Protein 7UZQ (pdb70)

Nearest PDB structures (foldseek):
  7v0s-assembly1_Q  TM=1.002E+00  e=2.359E-56  Homo sapiens
  8csl-assembly1_L  TM=1.001E+00  e=1.065E-54  Homo sapiens
  3hd6-assembly1_A  TM=9.752E-01  e=4.049E-39  Homo sapiens
  3bhs-assembly1_A  TM=9.277E-01  e=1.060E-24  Nitrosomonas europaea ATCC 19718
  7v0k-assembly1_K  TM=9.343E-01  e=3.895E-21  Homo sapiens

Foldseek 3Di:
DDLAFDDCVPVVVVLVVVLVVVLVVLCVVQEDEDDDCQVVLLVLLVLLVCLQQQQLQLLLLFFPAQNVVSNVLSVVLQVSQLSLLQSLCCVLQDSRYDDSLSSSLSSLLSSLLSLLCSLCALFWDNVLSSLSSNLSSNLLQVLLSVCCVPVVDHSSVLSLLSLLLSLLLSVLLSVLGDAAHGDDVSLVSSVSSLVSCLVSLLSLLPSPPDDDLLSVQSSLLLNLLLVLQLCLQQVLQLVQDPVSHHDSSLSSLSSCQLSLLCRNCSSPPDDNVVSNVSSNVSNVLSSVQSNPVVVVDDSSSVSSNVSNVNNLVVVLVRVVVCVVVSVSSVVSSVSSSVSSNVSSNVSSVVSPDCVSSTRDSHRGSHCVSPDDDPPDDDDD/DVCLVVVLLVVLVVVLVVLCVAAEDEDPLVVLLVLLVCLQQQQLQLLLLQQAFCNCVSNVLSVVLLVSQLSLLLSLLQCLVVVNHHDYDDSVSNLRSSLLSLLLSLLCLQCALFFDSLLSSLSSNLLSNLLSVLVCCLCPVLVAFQLLPLQSRQQLSNLLSLLLLLLVFDPLDLVHAPSLGGDDVSLVSSVSSLVSCLVSLLSSLQSPFDPDQLSVQLNLLLNLLLVLQQVLLLQVQLVLDPPRDHDSLSNSASSNLLSSLQNRCRSFPCDSVSSSVSSNVLSNQLNCCVRPVQNCCSNPVSRHRSSSSCSRRNPSSLNNLVVNLVCVVVVRDDRDSVSSVVSNVSSNVSSNVSSNVSSVVSNPPPRQGDDPNCGSHCVSPDDDDPDD/DPCLLVVVLVVLVVVLVVLCVQAEDELQVVLVVLLVLLVCLQQQQLQLLLLQQAFFNCVSNVLSVVLLVSQLSLLLSQLQCLVVVNHRDYDGVVSNLRSSLLSLLLSLLCLFCAQFADSSLSVLSSNLSSNLLSVLVCCLCPVLVAFQLLPLQSRQQLSNLLSLLLQLLLFDPLDLVHAPRLGGDDVSLVSSQSSQVSCLVSLLSSLQSPFDPDQLSVQLSLLLNLLLVLLQVLLLVVQLVLDDVSDHDSLSNSALSCLLSSQQRRCSSFPCDSVSSNVLSNVRSNQLNCCVRPVQNCCRNPVSRHGSSSSCSRRNPSSLNNLVSNLVCVVVVSDDRHSVSSVVSNVSSNVSSNVSSNVSSVVSNPPPRQGDDPNCGSHPVSPDDDDPPD/DLQVVLLVCLLVLVQVSNVVSVVVPHDLCDADPQNQGSLLNNLLNLNQVSNVVSVVVPHDQCRATPQQDGSLLNNLLSLNLSNNVVSVVSPHDQAGAGPQQDGSLLSNLLNLSQSNVVVSLVSPHDQCRAGPVRDTSLRNNVVNVSPSSNVVVVVSD

Radius of gyration: 30.92 Å; Cα contacts (8 Å, |Δi|>4): 2784; chains: 4; bounding box: 83×76×83 Å

Secondary structure (DSSP, 8-state):
-HHHHHHHHHHHT-HHHHHHHHHTT--TT-B-TTS-BHHHHHHHHT-HHHHHHHHHTT--TT---TT---HHHHHHHHT-HHHHHHHHHTT--TT---SS---HHHHHHHTT-HHHHHHHHHTT--TT---TT---HHHHHHHTT-HHHHHHHHHH-/---SPPP-TTHHHHHHHHHHHHHHHHHHHHEE---TTHHHHHHHHHHHHHIIIIIIHHHTTTBSS-HHHHHHHHHHHHHHHHHHHHHHHHHHT--EE--HHHHHHHHHHHHHHHHHHTTTTTS--HHHHHHHHHHHHHHHHHHHHHHHHHH---TTGGGGGHHHHHHHHHHHHHHHSPP--BBHHHHHHHHHHHHHHHHHGGGTSSSS--SHHHHHHHHHHHHHHHHHHHHHHHHHHTTTSTTSSB-HHHHHHHTTHHHHHTTTTTTT--SHHHHHHHHHHHHHHHHHHHHHTTT---HHHHHHHHHHHHHHHHHHHHHTT--HHHHHHHHHHHHHHHHHHHHHHHHHHHHT-GGG-PPPGGGTT-GGGTB--SS-----/-TTHHHHHHHHHHHHHHHHHHHHEE---SHHHHHHHHHIIIIIIHHHGGGBTT-HHHHHHHHHHHHHHHHHHHHHHHHHHHHTTS-EE--HHHHHHHHHHHHHHHHHHHHHTTSS-HHHHHHHHHHHHHHHHHHHHIIIIII----TT-IIIIIIHHHHHHHHHHHHT--GGGTT--TTS-B-HHHHHHHHHHHHHHHHHHHHHHHTTSPTTHHHHHHHHHHHHHHHHHHHHHHHHHHHHSGGG-B-HHHHHHGGGHHHHHTTTTTTSS-HHHHHHHHHHHHHHHHHHIIIIIHHIIIIIS----TT-HIIIIIHHHHHHHHHHHHHHHTTSSSS-HHHHHHHHHHHHHHHHHHHHHHHHHHTSTTS-PPPSTTTT-GGGTBPPPS--/--SHHHHHHHHHHHHHHHHHHHHEE--HHHHHHHHHHHHHIIIIIIHHHGGGBTT-HHHHHHHHHHHHHHHHHHHHHHHHHHHHTSS-EE--HHHHHHHHHHHHHHHHHHHHHTTSS-HHHHHHHHHHHHHHHHHHHHIIIIIS----TT-IIIIIIHHHHHHHHHHHHT--GGGTT--TTS-B-HHHHHHHHHHHHHHHHHHHHHHHTTSPTTHHHHHHHHHHHHHHHHHHHHHHHHHHHHSGGG-B-HHHHHHGGGHHHHHTTTTTTS--HHHHHHHHHHHHHHHHHHIIIIIHHHHHHTT----TT-HIIIIIHHHHHHHHHHHHHHHTTSS-S-HHHHHHHHHHHHHHHHHHHHHHHHHHHSTTS-PPPGGGTT-GGGTBPPPSB-

B-factor: mean 21.84, std 10.67, range [0.17, 73.09]

Sequence (1315 aa):
SSKYPRSVRRCLPLWALTLEAALILLFYFFTHYYDQKGLVASYQVGQDLTVMAALGLGFLTSNFRRHSWSSVAFNLFMLALGVQWAILLDGFLSQKVVITLFSIRLATMSAMSVLISAGAVLGKVNLAQLVVMVLVEVTALGTLRMVISNIFNTDYHMNLRHFYVFAAYFGLTVAWCLPKPQRATIPSLSAMLGALFLWMFWPSVNSPLLRSPIQRKNAMFFNTYYYALAVSVVTAISGSSLAHPQRKISMTYVHSAVLAGGVAVGTSCHLIPSPWLAMVLGLVAGLISIGGAKCLPVCISVMHSIFSLLGLLGEITYIVLLVLHGFQVLLSIGELSLAIVIALTSGLLTGLLLNLKIWKAPHVAKYFDDQVFWKFPHLAVGFMRFTFPLMAIVLEIAMIVLFGLFVEYFELYPLFQDVHVMIFVGFGFLMTFLKKYGFSSVGINLLVAALGLQWGTIVQGILQSQGQKFNIGIKNMINADFSAATVLISFGAVLGKTSPTQMLIMTILEIVFFAHNEYLVSEIFKASDIGASMTIHAFGAYFGLAVAGILYRSGLRKGHENEESAYYSDLFAMIGTLFLWMFWPSFNSAIAEPGDKQCRAIVNTYFSLAACVLTAFAFSSLVEHRGKLNMVHIQNATLAGGVAVGTCADMAIHPFGSMIIGSIAGMVSVLGYKFLTPLFTTKLRIHDTCGVHNLHGLPGVVGGLAGIVAVAMGASNTSMAMQAAALGSSIGTAVVGGLMTGLILKLPLWGQPSDQNCYDDSVYWKVPKTRMRFTFPLMAIVLEIAMIVLFGLFVEYIFFELYPLFQDVHVMIFVGFGFLMTFLKKYGFSSVGINLLVAALGLQWGTIVQGILQSQGQKFNIGIKNMINADFSAATVLISFGAVLGKTSPTQMLIMTILEIVFFAHNEYLVSEIFKASDIGASMTIHAFGAYFGLAVAGILYRSGLRKGHENEESAYYSDLFAMIGTLFLWMFWPSFNSAIAEPGDKQCRAIVNTYFSLAACVLTAFAFSSLVEHRGKLNMVHIQNATLAGGVAVGTCADMAIHPFGSMIIGSIAGMVSVLGYKFLTPLFTTKLRIHDTCGVHNLHGLPGVVGGLAGIVAVAMGASNTSMAMQAAALGSSIGTAVVGGLMTGLILKLPLWGQPSDQNCYDDSVYWKVPKTRDAATSFLRAARSGNLDKALDHLRNGVDINTCNQNGLNGLHLASKEGHVKMVVELLHKEIILETTTKKGNTALHIAALAGQDEVVRELVNYGANVNAQSQKGFTPLYMAAQENHLEVVKFLLENGANQNVATEDGFTPLAVALQQGHENVVAHLINYG

Solvent-accessible surface area: 40671 Å² total; per-residue (Å²): 102,19,56,13,26,109,16,29,77,155,28,11,5,128,73,2,52,72,20,3,59,46,3,26,101,51,1,112,106,83,15,92,31,125,141,197,40,17,16,60,43,16,26,18,11,17,14,0,11,6,0,0,0,0,0,11,0,0,24,19,0,5,25,46,20,0,0,8,0,0,0,0,1,3,0,1,3,0,1,0,0,0,0,44,0,3,0,12,11,5,86,57,37,152,143,11,66,4,43,23,83,25,14,21,3,0,1,4,1,1,1,0,2,7,19,0,0,17,2,0,4,2,16,0,11,4,5,3,1,1,10,0,0,36,32,0,1,51,10,0,0,54,0,1,53,33,0,22,106,101,44,130,56,74,15,53,77,3,0,60,2,3,8,0,0,0,0,26,0,0,40,11,0,5,181,19,4,55,139,89,122,80,0,17,1,0,1,5,1,0,0,0,0,1,1,6,2,5,10,20,2,7,6,5,9,4,4,23,34,108,50,87,128,60,46,70,34,0,10,3,0,0,9,0,0,2,0,0,0,0,0,7,0,0,5,3,1,17,58,14,47,139,98,41,57,4,6,7,45,28,0,8,24,5,3,20,2,0,0,3,1,0,9,9,0,1,46,25,1,79,22,0,105,39,0,0,43,22,0,18,58,0,0,82,69,1,19,33,4,21,130,73,32,85,143,123,148,29,66,60,11,24,12,34,6,60,7,1,66,36,2,2,87,12,24,19,94,10,46,86,130,121,93,147,104,39,117,59,12,92,26,16,16,54,47,0,31,84,31,0,71,87,15,0,74,79,0,0,112,62,1,72,81,147,106,30,55,49,12,51,50,65,19,21,42,20,0,13,14,21,0,93,20,64,45,23,4,53,4,19,162,95,94,21,20,1,107,36,0,44,82,30,2,96,40,3,24,81,42,0,25,105,50,0,62,64,107,78,33,3,19,0,0,6,12,0,2,2,1,0,0,1,0,6,0,0,13,5,0,30,0,40,71,8,0,0,1,0,0,0,5,0,0,0,0,0,0,0,0,0,0,39,0,2,5,14,17,4,45,31,114,22,121,37,121,105,22,102,2,32,36,111,39,2,0,37,0,0,8,0,0,0,0,0,1,1,0,2,1,0,1,0,1,16,3,2,9,5,1,1,0,20,0,0,31,46,0,0,48,40,0,0,95,3,36,52,55,2,61,70,104,40,140,11,26,19,32,1,9,0,0,10,3,1,0,0,0,0,34,0,0,10,11,0,4,25,42,24,71,46,81,50,5,57,181,37,27,124,12,52,68,47,27,28,31,0,6,2,2,0,0,2,0,0,0,2,2,5,6,18,2,4,0,3,0,0,0,49,5,102,109,18,84,86,6,38,53,0,3,4,0,0,17,0,0,2,0,0,0,0,1,3,0,0,0,23,0,0,70,14,5,124,51,1,31,2,20,8,58,4,0,3,13,0,0,0,0,0,0,0,0,0,0,0,0,0,16,6,39,21,88,2,51,12,0,0,62,21,0,14,74,0,0,64,39,0,0,65,3,21,65,128,50,33,63,80,29,17,42,138,92,102,38,22,8,15,15,2,6,7,0,3,4,0,44,0,0,30,33,0,0,90,19,0,29,88,10,18,57,154,59,25,26,162,31,56,88,64,62,0,48,32,0,17,43,22,0,48,33,41,0,52,86,0,0,71,99,0,0,103,68,0,117,84,119,109,39,52,53,9,59,45,126,68,0,0,18,2,48,34,29,4,117,55,15,140,75,96,182,138,97,29,24,11,102,36,0,41,79,30,0,84,39,4,16,78,47,0,31,111,48,1,72,60,114,14,60,66,14,24,22,2,6,20,18,0,9,4,0,0,1,0,0,6,0,0,11,4,1,30,2,41,83,7,4,2,0,0,0,0,4,0,1,0,0,0,0,0,0,0,0,35,0,2,6,14,16,2,43,36,104,26,121,36,115,102,22,104,10,27,7,92,38,4,0,45,0,0,15,0,1,0,0,0,0,1,0,2,2,0,1,0,1,18,3,2,6,4,3,1,0,19,0,0,29,47,0,0,50,55,0,0,103,3,43,59,50,2,53,67,97,38,128,14,24,20,40,1,8,0,0,10,4,1,0,0,0,0,34,0,0,12,12,0,4,24,40,29,74,41,86,49,5,62,178,35,36,137,4,59,54,23,1,5,6,3,4,0,2,0,0,1,0,0,0,3,1,3,0,15,2,1,0,4,0,0,0,46,0,108,86,50,111,86,4,50,40,0,7,5,0,0,3,0,0,2,0,0,0,0,0,9,0,0,0,35,0,3,54,26,18,148,161,14,32,4,14,6,55,6,0,2,11,0,0,0,0,0,0,0,0,0,0,0,1,0,9,6,51,26,30,0,76,10,0,0,61,22,0,15,74,0,0,62,33,0,0,56,2,22,73,122,57,34,65,76,32,18,32,127,81,92,37,20,7,15,12,2,7,10,1,3,4,0,43,0,0,32,34,0,0,88,16,0,32,77,6,18,65,148,59,32,20,118,52,52,99,63,64,0,46,30,0,14,43,20,0,54,32,45,0,56,84,0,0,69,78,1,0,102,70,0,112,83,125,106,43,52,52,9,61,61,142,61,0,1,17,7,48,41,34,2,78,60,16,187,23,79,156,48,37,76,22,0,16,163,2,0,104,77,26,70,39,116,95,1,56,74,27,20,204,106,62,19,85,22,64,21,68,34,152,76,14,9,4,0,0,0,4,0,0,30,40,18,50,46,160,4,0,37,57,2,21,110,84,149,11,90,30,74,42,67,10,150,96,1,4,4,0,1,0,1,0,0,0,0,6,12,32,67,0,0,99,47,0,21,103,88,53,8,72,14,52,16,91,12,120,114,4,13,1,0,1,0,2,0,0,0,8,68,14,53,84,2,0,57,20,0,2,111,58,53,8,68,18,106,34,38,10,133,91,52,44,39,0,49,31,0,0,108,52,0,16,5,57,100,0,22,46,39,0,98,117,115,67

Structure (mmCIF, N/CA/C/O backbone):
data_7UZQ
#
_entry.id   7UZQ
#
_cell.length_a   1.00
_cell.length_b   1.00
_cell.length_c   1.00
_cell.angle_alpha   90.00
_cell.angle_beta   90.00
_cell.angle_gamma   90.00
#
_symmetry.space_group_name_H-M   'P 1'
#
loop_
_entity.id
_entity.type
_entity.pdbx_description
1 polymer 'Blood group Rh(CE) polypeptide'
2 polymer 'Ammonium transporter Rh type A'
3 polymer Ankyrin-1
4 non-polymer CHOLESTEROL
5 non-polymer Digitonin
6 water water
#
loop_
_atom_site.group_PDB
_atom_site.id
_atom_site.type_symbol
_atom_site.label_atom_id
_atom_site.label_alt_id
_atom_site.label_comp_id
_atom_site.label_asym_id
_atom_site.label_entity_id
_atom_site.label_seq_id
_atom_site.pdbx_PDB_ins_code
_atom_site.Cartn_x
_atom_site.Cartn_y
_atom_site.Cartn_z
_atom_site.occupancy
_atom_site.B_iso_or_equiv
_atom_site.auth_seq_id
_atom_site.auth_comp_id
_atom_site.auth_asym_id
_atom_site.auth_atom_id
_atom_site.pdbx_PDB_model_num
ATOM 1 N N . SER A 1 2 ? 30.018 84.096 73.867 1.00 34.58 2 SER K N 1
ATOM 2 C CA . SER A 1 2 ? 29.712 82.750 74.325 1.00 33.31 2 SER K CA 1
ATOM 3 C C . SER A 1 2 ? 30.978 82.041 74.789 1.00 31.21 2 SER K C 1
ATOM 4 O O . SER A 1 2 ? 32.086 82.491 74.508 1.00 28.98 2 SER K O 1
ATOM 11 N N . SER A 1 3 ? 30.799 80.928 75.493 1.00 23.81 3 SER K N 1
ATOM 12 C CA . SER A 1 3 ? 31.931 80.165 75.995 1.00 14.46 3 SER K CA 1
ATOM 13 C C . SER A 1 3 ? 32.832 79.729 74.850 1.00 19.35 3 SER K C 1
ATOM 14 O O . SER A 1 3 ? 32.369 79.164 73.855 1.00 25.63 3 SER K O 1
ATOM 22 N N . LYS A 1 4 ? 34.123 80.014 74.986 1.00 19.77 4 LYS K N 1
ATOM 23 C CA . LYS A 1 4 ? 35.111 79.523 74.038 1.00 14.62 4 LYS K CA 1
ATOM 24 C C . LYS A 1 4 ? 35.508 78.079 74.317 1.00 12.01 4 LYS K C 1
ATOM 25 O O . LYS A 1 4 ? 36.215 77.479 73.504 1.00 21.37 4 LYS K O 1
ATOM 44 N N . TYR A 1 5 ? 35.079 77.517 75.438 1.00 13.33 5 TYR K N 1
ATOM 45 C CA . TYR A 1 5 ? 35.375 76.129 75.763 1.00 11.42 5 TYR K CA 1
ATOM 46 C C . TYR A 1 5 ? 34.431 75.203 74.998 1.00 11.96 5 TYR K C 1
ATOM 47 O O . TYR A 1 5 ? 33.213 75.370 75.090 1.00 16.55 5 TYR K O 1
ATOM 65 N N . PRO A 1 6 ? 34.941 74.221 74.246 1.00 14.07 6 PRO K N 1
ATOM 66 C CA . PRO A 1 6 ? 34.049 73.408 73.406 1.00 11.35 6 PRO K CA 1
ATOM 67 C C . PRO A 1 6 ? 32.968 72.701 74.212 1.00 11.10 6 PRO K C 1
ATOM 68 O O . PRO A 1 6 ? 33.201 72.218 75.320 1.00 17.02 6 PRO K O 1
ATOM 79 N N . ARG A 1 7 ? 31.772 72.656 73.640 1.00 15.99 7 ARG K N 1
ATOM 80 C CA . ARG A 1 7 ? 30.682 71.903 74.238 1.00 15.58 7 ARG K CA 1
ATOM 81 C C . ARG A 1 7 ? 30.936 70.408 74.083 1.00 10.77 7 ARG K C 1
ATOM 82 O O . ARG A 1 7 ? 31.526 69.956 73.100 1.00 15.65 7 ARG K O 1
ATOM 103 N N . SER A 1 8 ? 30.490 69.638 75.068 1.00 11.15 8 SER K N 1
ATOM 104 C CA . SER A 1 8 ? 30.670 68.195 75.009 1.00 10.86 8 SER K CA 1
ATOM 105 C C . SER A 1 8 ? 29.919 67.612 73.818 1.00 7.68 8 SER K C 1
ATOM 106 O O . SER A 1 8 ? 28.722 67.843 73.648 1.00 18.48 8 SER K O 1
ATOM 114 N N . VAL A 1 9 ? 30.632 66.853 72.994 1.00 11.74 9 VAL K N 1
ATOM 115 C CA . VAL A 1 9 ? 30.033 66.147 71.870 1.00 11.91 9 VAL K CA 1
ATOM 116 C C . VAL A 1 9 ? 29.816 64.670 72.198 1.00 10.59 9 VAL K C 1
ATOM 117 O O . VAL A 1 9 ? 29.574 63.869 71.300 1.00 17.12 9 VAL K O 1
ATOM 130 N N . ARG A 1 10 ? 29.883 64.304 73.478 1.00 10.55 10 ARG K N 1
ATOM 131 C CA . ARG A 1 10 ? 29.829 62.904 73.876 1.00 12.91 10 ARG K CA 1
ATOM 132 C C . ARG A 1 10 ? 28.505 62.243 73.519 1.00 16.33 10 ARG K C 1
ATOM 133 O O . ARG A 1 10 ? 28.422 61.013 73.531 1.00 23.56 10 ARG K O 1
ATOM 154 N N . ARG A 1 11 ? 27.470 63.022 73.222 1.00 17.27 11 ARG K N 1
ATOM 155 C CA . ARG A 1 11 ? 26.199 62.495 72.746 1.00 16.63 11 ARG K CA 1
ATOM 156 C C . ARG A 1 11 ? 25.959 62.756 71.270 1.00 16.36 11 ARG K C 1
ATOM 157 O O . ARG A 1 11 ? 25.492 61.864 70.564 1.00 26.90 11 ARG K O 1
ATOM 178 N N . CYS A 1 12 ? 26.301 63.945 70.775 1.00 23.82 12 CYS K N 1
ATOM 179 C CA . CYS A 1 12 ? 26.052 64.270 69.376 1.00 19.54 12 CYS K CA 1
ATOM 180 C C . CYS A 1 12 ? 26.843 63.354 68.450 1.00 16.78 12 CYS K C 1
ATOM 181 O O . CYS A 1 12 ? 26.269 62.627 67.634 1.00 23.11 12 CYS K O 1
ATOM 189 N N . LEU A 1 13 ? 28.169 63.372 68.574 1.00 20.12 13 LEU K N 1
ATOM 190 C CA . LEU A 1 13 ? 29.020 62.695 67.599 1.00 15.28 13 LEU K CA 1
ATOM 191 C C . LEU A 1 13 ? 28.796 61.189 67.556 1.00 17.08 13 LEU K C 1
ATOM 192 O O . LEU A 1 13 ? 28.667 60.641 66.447 1.00 18.17 13 LEU K O 1
ATOM 208 N N . PRO A 1 14 ? 28.752 60.462 68.679 1.00 18.64 14 PRO K N 1
ATOM 209 C CA . PRO A 1 14 ? 28.512 59.012 68.577 1.00 12.18 14 PRO K CA 1
ATOM 210 C C . PRO A 1 14 ? 27.148 58.672 68.007 1.00 17.03 14 PRO K C 1
ATOM 211 O O . PRO A 1 14 ? 27.045 57.790 67.153 1.00 18.27 14 PRO K O 1
ATOM 222 N N . LEU A 1 15 ? 26.092 59.340 68.474 1.00 19.17 15 LEU K N 1
ATOM 223 C CA . LEU A 1 15 ? 24.761 59.085 67.936 1.00 16.92 15 LEU K CA 1
ATOM 224 C C . LEU A 1 15 ? 24.741 59.311 66.433 1.00 15.65 15 LEU K C 1
ATOM 225 O O . LEU A 1 15 ? 24.256 58.469 65.672 1.00 26.70 15 LEU K O 1
ATOM 241 N N . TRP A 1 16 ? 25.312 60.427 65.990 1.00 17.54 16 TRP K N 1
ATOM 242 C CA . TRP A 1 16 ? 25.322 60.762 64.572 1.00 15.57 16 TRP K CA 1
ATOM 243 C C . TRP A 1 16 ? 26.070 59.706 63.761 1.00 14.22 16 TRP K C 1
ATOM 244 O O . TRP A 1 16 ? 25.534 59.156 62.792 1.00 20.86 16 TRP K O 1
ATOM 265 N N . ALA A 1 17 ? 27.301 59.384 64.167 1.00 9.77 17 ALA K N 1
ATOM 266 C CA . ALA A 1 17 ? 28.112 58.443 63.399 1.00 9.30 17 ALA K CA 1
ATOM 267 C C . ALA A 1 17 ? 27.505 57.043 63.397 1.00 17.95 17 ALA K C 1
ATOM 268 O O . ALA A 1 17 ? 27.469 56.376 62.355 1.00 13.43 17 ALA K O 1
ATOM 275 N N . LEU A 1 18 ? 27.025 56.577 64.551 1.00 16.57 18 LEU K N 1
ATOM 276 C CA . LEU A 1 18 ? 26.483 55.229 64.634 1.00 10.00 18 LEU K CA 1
ATOM 277 C C . LEU A 1 18 ? 25.172 55.113 63.874 1.00 13.30 18 LEU K C 1
ATOM 278 O O . LEU A 1 18 ? 24.928 54.102 63.211 1.00 17.71 18 LEU K O 1
ATOM 294 N N . THR A 1 19 ? 24.314 56.131 63.953 1.00 15.26 19 THR K N 1
ATOM 295 C CA . THR A 1 19 ? 23.089 56.115 63.166 1.00 9.78 19 THR K CA 1
ATOM 296 C C . THR A 1 19 ? 23.405 56.119 61.679 1.00 13.41 19 THR K C 1
ATOM 297 O O . THR A 1 19 ? 22.752 55.417 60.900 1.00 15.67 19 THR K O 1
ATOM 308 N N . LEU A 1 20 ? 24.412 56.896 61.265 1.00 15.01 20 LEU K N 1
ATOM 309 C CA . LEU A 1 20 ? 24.814 56.884 59.862 1.00 9.94 20 LEU K CA 1
ATOM 310 C C . LEU A 1 20 ? 25.268 55.495 59.432 1.00 9.06 20 LEU K C 1
ATOM 311 O O . LEU A 1 20 ? 24.867 55.003 58.373 1.00 16.31 20 LEU K O 1
ATOM 327 N N . GLU A 1 21 ? 26.118 54.852 60.230 1.00 14.68 21 GLU K N 1
ATOM 328 C CA . GLU A 1 21 ? 26.623 53.543 59.826 1.00 10.69 21 GLU K CA 1
ATOM 329 C C . GLU A 1 21 ? 25.514 52.496 59.833 1.00 10.72 21 GLU K C 1
ATOM 330 O O . GLU A 1 21 ? 25.475 51.624 58.959 1.00 16.01 21 GLU K O 1
ATOM 342 N N . ALA A 1 22 ? 24.593 52.572 60.795 1.00 9.45 22 ALA K N 1
ATOM 343 C CA . ALA A 1 22 ? 23.455 51.658 60.802 1.00 11.50 22 ALA K CA 1
ATOM 344 C C . ALA A 1 22 ? 22.588 51.846 59.563 1.00 11.65 22 ALA K C 1
ATOM 345 O O . ALA A 1 22 ? 22.179 50.866 58.926 1.00 15.98 22 ALA K O 1
ATOM 352 N N . ALA A 1 23 ? 22.312 53.101 59.195 1.00 8.60 23 ALA K N 1
ATOM 353 C CA . ALA A 1 23 ? 21.527 53.366 57.995 1.00 14.13 23 ALA K CA 1
ATOM 354 C C . ALA A 1 23 ? 22.243 52.868 56.746 1.00 5.82 23 ALA K C 1
ATOM 355 O O . ALA A 1 23 ? 21.617 52.293 55.849 1.00 11.92 23 ALA K O 1
ATOM 362 N N . LEU A 1 24 ? 23.555 53.092 56.667 1.00 11.95 24 LEU K N 1
ATOM 363 C CA . LEU A 1 24 ? 24.321 52.619 55.522 1.00 13.45 24 LEU K CA 1
ATOM 364 C C . LEU A 1 24 ? 24.265 51.104 55.418 1.00 10.41 24 LEU K C 1
ATOM 365 O O . LEU A 1 24 ? 24.081 50.560 54.327 1.00 13.69 24 LEU K O 1
ATOM 381 N N . ILE A 1 25 ? 24.414 50.409 56.547 1.00 13.66 25 ILE K N 1
ATOM 382 C CA . ILE A 1 25 ? 24.342 48.951 56.542 1.00 7.95 25 ILE K CA 1
ATOM 383 C C . ILE A 1 25 ? 22.971 48.487 56.070 1.00 12.62 25 ILE K C 1
ATOM 384 O O . ILE A 1 25 ? 22.860 47.565 55.256 1.00 13.20 25 ILE K O 1
ATOM 400 N N . LEU A 1 26 ? 21.908 49.106 56.582 1.00 7.99 26 LEU K N 1
ATOM 401 C CA . LEU A 1 26 ? 20.561 48.710 56.183 1.00 13.73 26 LEU K CA 1
ATOM 402 C C . LEU A 1 26 ? 20.348 48.915 54.687 1.00 10.25 26 LEU K C 1
ATOM 403 O O . LEU A 1 26 ? 19.797 48.045 53.999 1.00 18.86 26 LEU K O 1
ATOM 419 N N . LEU A 1 27 ? 20.794 50.056 54.164 1.00 8.86 27 LEU K N 1
ATOM 420 C CA . LEU A 1 27 ? 20.651 50.326 52.739 1.00 12.81 27 LEU K CA 1
ATOM 421 C C . LEU A 1 27 ? 21.463 49.344 51.905 1.00 13.71 27 LEU K C 1
ATOM 422 O O . LEU A 1 27 ? 20.993 48.864 50.867 1.00 17.05 27 LEU K O 1
ATOM 438 N N . PHE A 1 28 ? 22.683 49.034 52.343 1.00 14.48 28 PHE K N 1
ATOM 439 C CA . PHE A 1 28 ? 23.497 48.048 51.643 1.00 13.34 28 PHE K CA 1
ATOM 440 C C . PHE A 1 28 ? 22.805 46.695 51.624 1.00 15.65 28 PHE K C 1
ATOM 441 O O . PHE A 1 28 ? 22.794 46.008 50.598 1.00 15.37 28 PHE K O 1
ATOM 458 N N . TYR A 1 29 ? 22.213 46.305 52.752 1.00 10.53 29 TYR K N 1
ATOM 459 C CA . TYR A 1 29 ? 21.503 45.037 52.816 1.00 10.75 29 TYR K CA 1
ATOM 460 C C . TYR A 1 29 ? 20.339 45.008 51.837 1.00 12.30 29 TYR K C 1
ATOM 461 O O . TYR A 1 29 ? 20.109 43.998 51.165 1.00 23.11 29 TYR K O 1
ATOM 479 N N . PHE A 1 30 ? 19.587 46.102 51.752 1.00 15.61 30 PHE K N 1
ATOM 480 C CA . PHE A 1 30 ? 18.371 46.092 50.952 1.00 14.07 30 PHE K CA 1
ATOM 481 C C . PHE A 1 30 ? 18.609 46.313 49.466 1.00 14.01 30 PHE K C 1
ATOM 482 O O . PHE A 1 30 ? 17.787 45.865 48.663 1.00 19.15 30 PHE K O 1
ATOM 499 N N . PHE A 1 31 ? 19.700 46.978 49.076 1.00 21.10 31 PHE K N 1
ATOM 500 C CA . PHE A 1 31 ? 19.829 47.491 47.718 1.00 16.36 31 PHE K CA 1
ATOM 501 C C . PHE A 1 31 ? 21.103 47.110 46.985 1.00 20.26 31 PHE K C 1
ATOM 502 O O . PHE A 1 31 ? 21.187 47.393 45.787 1.00 30.57 31 PHE K O 1
ATOM 519 N N . THR A 1 32 ? 22.085 46.494 47.635 1.00 20.70 32 THR K N 1
ATOM 520 C CA . THR A 1 32 ? 23.341 46.160 46.980 1.00 23.08 32 THR K CA 1
ATOM 521 C C . THR A 1 32 ? 23.486 44.653 46.832 1.00 25.40 32 THR K C 1
ATOM 522 O O . THR A 1 32 ? 22.944 43.874 47.621 1.00 27.79 32 THR K O 1
ATOM 533 N N . HIS A 1 33 ? 24.242 44.259 45.810 1.00 33.43 33 HIS K N 1
ATOM 534 C CA . HIS A 1 33 ? 24.394 42.864 45.432 1.00 33.27 33 HIS K CA 1
ATOM 535 C C . HIS A 1 33 ? 25.805 42.710 44.886 1.00 35.38 33 HIS K C 1
ATOM 536 O O . HIS A 1 33 ? 26.369 43.652 44.322 1.00 37.12 33 HIS K O 1
ATOM 550 N N A TYR A 1 34 ? 26.350 41.508 45.055 0.55 39.80 34 TYR K N 1
ATOM 551 N N B TYR A 1 34 ? 26.393 41.537 45.077 0.45 39.85 34 TYR K N 1
ATOM 552 C CA A TYR A 1 34 ? 27.719 41.185 44.686 0.55 40.95 34 TYR K CA 1
ATOM 553 C CA B TYR A 1 34 ? 27.798 41.349 44.746 0.45 40.97 34 TYR K CA 1
ATOM 554 C C A TYR A 1 34 ? 27.900 41.256 43.171 0.55 41.91 34 TYR K C 1
ATOM 555 C C B TYR A 1 34 ? 27.989 40.678 43.387 0.45 41.86 34 TYR K C 1
ATOM 556 O O A TYR A 1 34 ? 26.983 41.565 42.411 0.55 40.51 34 TYR K O 1
ATOM 557 O O B TYR A 1 34 ? 27.166 39.871 42.959 0.45 40.65 34 TYR K O 1
ATOM 590 N N . ASP A 1 35 ? 29.131 41.001 42.751 1.00 49.92 35 ASP K N 1
ATOM 591 C CA . ASP A 1 35 ? 29.507 40.695 41.345 1.00 49.10 35 ASP K CA 1
ATOM 592 C C . ASP A 1 35 ? 29.615 41.969 40.531 1.00 47.27 35 ASP K C 1
ATOM 593 O O . ASP A 1 35 ? 30.473 42.065 39.651 1.00 49.40 35 ASP K O 1
ATOM 603 N N . GLN A 1 41 ? 38.728 38.484 37.253 1.00 66.21 41 GLN K N 1
ATOM 604 C CA . GLN A 1 41 ? 39.104 37.419 36.331 1.00 67.65 41 GLN K CA 1
ATOM 605 C C . GLN A 1 41 ? 40.598 37.529 35.991 1.00 68.50 41 GLN K C 1
ATOM 606 O O . GLN A 1 41 ? 41.429 37.517 36.899 1.00 67.71 41 GLN K O 1
ATOM 619 N N . LYS A 1 42 ? 40.957 37.631 34.706 1.00 66.34 42 LYS K N 1
ATOM 620 C CA . LYS A 1 42 ? 42.377 37.693 34.360 1.00 66.08 42 LYS K CA 1
ATOM 621 C C . LYS A 1 42 ? 43.009 38.974 34.886 1.00 65.09 42 LYS K C 1
ATOM 622 O O . LYS A 1 42 ? 44.106 38.945 35.458 1.00 65.24 42 LYS K O 1
ATOM 641 N N . GLY A 1 43 ? 42.333 40.104 34.708 1.00 45.42 43 GLY K N 1
ATOM 642 C CA . GLY A 1 43 ? 42.877 41.386 35.104 1.00 42.27 43 GLY K CA 1
ATOM 643 C C . GLY A 1 43 ? 42.292 41.915 36.396 1.00 40.58 43 GLY K C 1
ATOM 644 O O . GLY A 1 43 ? 42.149 43.130 36.556 1.00 38.39 43 GLY K O 1
ATOM 648 N N . LEU A 1 44 ? 41.947 41.023 37.326 1.00 28.77 44 LEU K N 1
ATOM 649 C CA . LEU A 1 44 ? 41.401 41.476 38.601 1.00 29.44 44 LEU K CA 1
ATOM 650 C C . LEU A 1 44 ? 42.406 42.341 39.347 1.00 25.73 44 LEU K C 1
ATOM 651 O O . LEU A 1 44 ? 42.056 43.399 39.876 1.00 23.55 44 LEU K O 1
ATOM 667 N N . VAL A 1 45 ? 43.663 41.907 39.398 1.00 21.67 45 VAL K N 1
ATOM 668 C CA . VAL A 1 45 ? 44.673 42.665 40.126 1.00 21.68 45 VAL K CA 1
ATOM 669 C C . VAL A 1 45 ? 44.987 43.967 39.399 1.00 24.49 45 VAL K C 1
ATOM 670 O O . VAL A 1 45 ? 45.153 45.021 40.027 1.00 22.52 45 VAL K O 1
ATOM 683 N N . ALA A 1 46 ? 45.054 43.922 38.069 1.00 20.83 46 ALA K N 1
ATOM 684 C CA . ALA A 1 46 ? 45.301 45.136 37.301 1.00 24.20 46 ALA K CA 1
ATOM 685 C C . ALA A 1 46 ? 44.205 46.169 37.538 1.00 23.39 46 ALA K C 1
ATOM 686 O O . ALA A 1 46 ? 44.490 47.350 37.759 1.00 29.88 46 ALA K O 1
ATOM 693 N N . SER A 1 47 ? 42.943 45.742 37.501 1.00 21.24 47 SER K N 1
ATOM 694 C CA . SER A 1 47 ? 41.847 46.673 37.747 1.00 21.16 47 SER K CA 1
ATOM 695 C C . SER A 1 47 ? 41.835 47.145 39.197 1.00 20.18 47 SER K C 1
ATOM 696 O O . SER A 1 47 ? 41.528 48.308 39.472 1.00 22.91 47 SER K O 1
ATOM 704 N N . TYR A 1 48 ? 42.165 46.256 40.134 1.00 19.24 48 TYR K N 1
ATOM 705 C CA . TYR A 1 48 ? 42.207 46.624 41.545 1.00 16.04 48 TYR K CA 1
ATOM 706 C C . TYR A 1 48 ? 43.266 47.683 41.821 1.00 16.57 48 TYR K C 1
ATOM 707 O O . TYR A 1 48 ? 43.079 48.533 42.698 1.00 21.91 48 TYR K O 1
ATOM 725 N N . GLN A 1 49 ? 44.376 47.656 41.080 1.00 21.07 49 GLN K N 1
ATOM 726 C CA . GLN A 1 49 ? 45.480 48.558 41.386 1.00 24.69 49 GLN K CA 1
ATOM 727 C C . GLN A 1 49 ? 45.126 50.016 41.107 1.00 23.52 49 GLN K C 1
ATOM 728 O O . GLN A 1 49 ? 45.601 50.912 41.809 1.00 19.14 49 GLN K O 1
ATOM 742 N N . VAL A 1 50 ? 44.291 50.281 40.101 1.00 22.65 50 VAL K N 1
ATOM 743 C CA . VAL A 1 50 ? 43.864 51.654 39.838 1.00 18.99 50 VAL K CA 1
ATOM 744 C C . VAL A 1 50 ? 43.052 52.193 41.012 1.00 18.10 50 VAL K C 1
ATOM 745 O O . VAL A 1 50 ? 43.269 53.318 41.486 1.00 20.14 50 VAL K O 1
ATOM 758 N N . GLY A 1 51 ? 42.094 51.401 41.487 1.00 20.59 51 GLY K N 1
ATOM 759 C CA . GLY A 1 51 ? 41.321 51.811 42.642 1.00 16.44 51 GLY K CA 1
ATOM 760 C C . GLY A 1 51 ? 42.181 51.970 43.878 1.00 16.62 51 GLY K C 1
ATOM 761 O O . GLY A 1 51 ? 41.953 52.863 44.692 1.00 18.20 51 GLY K O 1
ATOM 765 N N . GLN A 1 52 ? 43.185 51.109 44.031 1.00 17.77 52 GLN K N 1
ATOM 766 C CA . GLN A 1 52 ? 44.102 51.246 45.157 1.00 19.84 52 GLN K CA 1
ATOM 767 C C . GLN A 1 52 ? 44.902 52.539 45.058 1.00 18.13 52 GLN K C 1
ATOM 768 O O . GLN A 1 52 ? 45.165 53.186 46.073 1.00 20.04 52 GLN K O 1
ATOM 782 N N . ASP A 1 53 ? 45.312 52.921 43.848 1.00 11.64 53 ASP K N 1
ATOM 783 C CA . ASP A 1 53 ? 46.005 54.193 43.670 1.00 16.80 53 ASP K CA 1
ATOM 784 C C . ASP A 1 53 ? 45.106 55.356 44.062 1.00 15.90 53 ASP K C 1
ATOM 785 O O . ASP A 1 53 ? 45.543 56.293 44.743 1.00 14.58 53 ASP K O 1
ATOM 794 N N . LEU A 1 54 ? 43.840 55.306 43.644 1.00 17.06 54 LEU K N 1
ATOM 795 C CA . LEU A 1 54 ? 42.898 56.340 44.059 1.00 18.44 54 LEU K CA 1
ATOM 796 C C . LEU A 1 54 ? 42.758 56.372 45.573 1.00 12.04 54 LEU K C 1
ATOM 797 O O . LEU A 1 54 ? 42.717 57.448 46.175 1.00 13.40 54 LEU K O 1
ATOM 813 N N . THR A 1 55 ? 42.683 55.200 46.206 1.00 12.44 55 THR K N 1
ATOM 814 C CA . THR A 1 55 ? 42.548 55.146 47.658 1.00 12.56 55 THR K CA 1
ATOM 815 C C . THR A 1 55 ? 43.772 55.735 48.347 1.00 13.26 55 THR K C 1
ATOM 816 O O . THR A 1 55 ? 43.649 56.436 49.356 1.00 13.76 55 THR K O 1
ATOM 827 N N . VAL A 1 56 ? 44.964 55.438 47.828 1.00 12.66 56 VAL K N 1
ATOM 828 C CA . VAL A 1 56 ? 46.185 55.980 48.413 1.00 13.47 56 VAL K CA 1
ATOM 829 C C . VAL A 1 56 ? 46.187 57.496 48.305 1.00 13.13 56 VAL K C 1
ATOM 830 O O . VAL A 1 56 ? 46.503 58.205 49.266 1.00 17.47 56 VAL K O 1
ATOM 843 N N . MET A 1 57 ? 45.828 58.009 47.134 1.00 7.61 57 MET K N 1
ATOM 844 C CA . MET A 1 57 ? 45.694 59.446 46.939 1.00 12.35 57 MET K CA 1
ATOM 845 C C . MET A 1 57 ? 44.644 60.071 47.849 1.00 15.42 57 MET K C 1
ATOM 846 O O . MET A 1 57 ? 44.806 61.214 48.284 1.00 13.99 57 MET K O 1
ATOM 860 N N . ALA A 1 58 ? 43.575 59.344 48.156 1.00 14.02 58 ALA K N 1
ATOM 861 C CA . ALA A 1 58 ? 42.529 59.893 49.010 1.00 8.50 58 ALA K CA 1
ATOM 862 C C . ALA A 1 58 ? 42.971 59.942 50.468 1.00 14.22 58 ALA K C 1
ATOM 863 O O . ALA A 1 58 ? 42.946 61.005 51.093 1.00 17.30 58 ALA K O 1
ATOM 870 N N . ALA A 1 59 ? 43.393 58.803 51.019 1.00 15.84 59 ALA K N 1
ATOM 871 C CA . ALA A 1 59 ? 43.670 58.723 52.450 1.00 10.09 59 ALA K CA 1
ATOM 872 C C . ALA A 1 59 ? 45.023 59.327 52.796 1.00 13.45 59 ALA K C 1
ATOM 873 O O . ALA A 1 59 ? 45.129 60.143 53.715 1.00 17.93 59 ALA K O 1
ATOM 880 N N . LEU A 1 60 ? 46.067 58.936 52.073 1.00 12.71 60 LEU K N 1
ATOM 881 C CA . LEU A 1 60 ? 47.408 59.408 52.385 1.00 10.20 60 LEU K CA 1
ATOM 882 C C . LEU A 1 60 ? 47.661 60.779 51.775 1.00 14.94 60 LEU K C 1
ATOM 883 O O . LEU A 1 60 ? 48.077 61.711 52.472 1.00 21.13 60 LEU K O 1
ATOM 899 N N . GLY A 1 61 ? 47.420 60.915 50.478 1.00 11.60 61 GLY K N 1
ATOM 900 C CA . GLY A 1 61 ? 47.694 62.145 49.771 1.00 13.19 61 GLY K CA 1
ATOM 901 C C . GLY A 1 61 ? 46.950 63.343 50.323 1.00 8.13 61 GLY K C 1
ATOM 902 O O . GLY A 1 61 ? 47.557 64.247 50.904 1.00 9.49 61 GLY K O 1
ATOM 906 N N . LEU A 1 62 ? 45.628 63.351 50.159 1.00 15.64 62 LEU K N 1
ATOM 907 C CA . LEU A 1 62 ? 44.831 64.469 50.649 1.00 11.19 62 LEU K CA 1
ATOM 908 C C . LEU A 1 62 ? 44.829 64.528 52.169 1.00 13.26 62 LEU K C 1
ATOM 909 O O . LEU A 1 62 ? 44.742 65.617 52.744 1.00 20.81 62 LEU K O 1
ATOM 925 N N . GLY A 1 63 ? 44.930 63.378 52.835 1.00 9.08 63 GLY K N 1
ATOM 926 C CA . GLY A 1 63 ? 44.916 63.378 54.287 1.00 12.83 63 GLY K CA 1
ATOM 927 C C . GLY A 1 63 ? 46.087 64.132 54.882 1.00 12.98 63 GLY K C 1
ATOM 928 O O . GLY A 1 63 ? 45.921 64.938 55.799 1.00 17.13 63 GLY K O 1
ATOM 932 N N . PHE A 1 64 ? 47.285 63.891 54.363 1.00 13.89 64 PHE K N 1
ATOM 933 C CA . PHE A 1 64 ? 48.468 64.547 54.892 1.00 13.11 64 PHE K CA 1
ATOM 934 C C . PHE A 1 64 ? 48.726 65.906 54.263 1.00 8.48 64 PHE K C 1
ATOM 935 O O . PHE A 1 64 ? 49.335 66.756 54.916 1.00 9.98 64 PHE K O 1
ATOM 952 N N . LEU A 1 65 ? 48.242 66.145 53.038 1.00 13.54 65 LEU K N 1
ATOM 953 C CA . LEU A 1 65 ? 48.476 67.428 52.381 1.00 12.52 65 LEU K CA 1
ATOM 954 C C . LEU A 1 65 ? 48.008 68.600 53.238 1.00 8.74 65 LEU K C 1
ATOM 955 O O . LEU A 1 65 ? 48.647 69.656 53.237 1.00 16.85 65 LEU K O 1
ATOM 971 N N . THR A 1 66 ? 46.917 68.436 53.979 1.00 16.43 66 THR K N 1
ATOM 972 C CA . THR A 1 66 ? 46.375 69.504 54.808 1.00 17.38 66 THR K CA 1
ATOM 973 C C . THR A 1 66 ? 46.888 69.463 56.242 1.00 13.66 66 THR K C 1
ATOM 974 O O . THR A 1 66 ? 46.417 70.240 57.075 1.00 21.49 66 THR K O 1
ATOM 985 N N . SER A 1 67 ? 47.838 68.588 56.549 1.00 15.08 67 SER K N 1
ATOM 986 C CA . SER A 1 67 ? 48.370 68.458 57.898 1.00 16.96 67 SER K CA 1
ATOM 987 C C . SER A 1 67 ? 49.405 69.527 58.238 1.00 12.23 67 SER K C 1
ATOM 988 O O . SER A 1 67 ? 49.993 69.466 59.318 1.00 14.66 67 SER K O 1
ATOM 996 N N . ASN A 1 68 ? 49.635 70.496 57.350 1.00 17.95 68 ASN K N 1
ATOM 997 C CA . ASN A 1 68 ? 50.708 71.465 57.533 1.00 17.61 68 ASN K CA 1
ATOM 998 C C . ASN A 1 68 ? 50.455 72.399 58.715 1.00 16.54 68 ASN K C 1
ATOM 999 O O . ASN A 1 68 ? 51.399 73.040 59.188 1.00 23.20 68 ASN K O 1
ATOM 1010 N N . PHE A 1 69 ? 49.224 72.490 59.204 1.00 18.70 69 PHE K N 1
ATOM 1011 C CA . PHE A 1 69 ? 48.914 73.431 60.274 1.00 19.27 69 PHE K CA 1
ATOM 1012 C C . PHE A 1 69 ? 49.679 73.084 61.545 1.00 14.88 69 PHE K C 1
ATOM 1013 O O . PHE A 1 69 ? 49.939 71.915 61.835 1.00 23.19 69 PHE K O 1
ATOM 1030 N N . ARG A 1 70 ? 50.017 74.122 62.313 1.00 16.68 70 ARG K N 1
ATOM 1031 C CA . ARG A 1 70 ? 50.884 73.962 63.476 1.00 11.56 70 ARG K CA 1
ATOM 1032 C C . ARG A 1 70 ? 50.285 72.998 64.493 1.00 16.41 70 ARG K C 1
ATOM 1033 O O . ARG A 1 70 ? 50.980 72.123 65.019 1.00 19.68 70 ARG K O 1
ATOM 1054 N N . ARG A 1 71 ? 48.997 73.152 64.790 1.00 12.11 71 ARG K N 1
ATOM 1055 C CA . ARG A 1 71 ? 48.342 72.400 65.849 1.00 9.55 71 ARG K CA 1
ATOM 1056 C C . ARG A 1 71 ? 47.039 71.758 65.388 1.00 8.68 71 ARG K C 1
ATOM 1057 O O . ARG A 1 71 ? 46.151 71.525 66.210 1.00 11.54 71 ARG K O 1
ATOM 1078 N N . HIS A 1 72 ? 46.913 71.451 64.098 1.00 13.24 72 HIS K N 1
ATOM 1079 C CA . HIS A 1 72 ? 45.733 70.797 63.546 1.00 11.92 72 HIS K CA 1
ATOM 1080 C C . HIS A 1 72 ? 46.079 69.584 62.685 1.00 12.86 72 HIS K C 1
ATOM 1081 O O . HIS A 1 72 ? 45.242 69.142 61.893 1.00 16.49 72 HIS K O 1
ATOM 1095 N N . SER A 1 73 ? 47.280 69.018 62.831 1.00 7.36 73 SER K N 1
ATOM 1096 C CA . SER A 1 73 ? 47.694 67.921 61.958 1.00 16.45 73 SER K CA 1
ATOM 1097 C C . SER A 1 73 ? 46.902 66.641 62.242 1.00 11.40 73 SER K C 1
ATOM 1098 O O . SER A 1 73 ? 46.474 65.942 61.308 1.00 17.21 73 SER K O 1
ATOM 1106 N N . TRP A 1 74 ? 46.687 66.325 63.525 1.00 7.41 74 TRP K N 1
ATOM 1107 C CA . TRP A 1 74 ? 45.879 65.158 63.879 1.00 12.94 74 TRP K CA 1
ATOM 1108 C C . TRP A 1 74 ? 44.508 65.236 63.232 1.00 8.51 74 TRP K C 1
ATOM 1109 O O . TRP A 1 74 ? 44.041 64.273 62.617 1.00 17.66 74 TRP K O 1
ATOM 1130 N N . SER A 1 75 ? 43.835 66.373 63.404 1.00 11.77 75 SER K N 1
ATOM 1131 C CA . SER A 1 75 ? 42.485 66.522 62.887 1.00 8.82 75 SER K CA 1
ATOM 1132 C C . SER A 1 75 ? 42.465 66.394 61.376 1.00 12.69 75 SER K C 1
ATOM 1133 O O . SER A 1 75 ? 41.613 65.700 60.826 1.00 18.88 75 SER K O 1
ATOM 1141 N N . SER A 1 76 ? 43.418 67.022 60.688 1.00 10.41 76 SER K N 1
ATOM 1142 C CA . SER A 1 76 ? 43.455 66.918 59.234 1.00 12.77 76 SER K CA 1
ATOM 1143 C C . SER A 1 76 ? 43.528 65.460 58.795 1.00 13.01 76 SER K C 1
ATOM 1144 O O . SER A 1 76 ? 42.662 64.982 58.051 1.00 20.74 76 SER K O 1
ATOM 1152 N N . VAL A 1 77 ? 44.503 64.714 59.318 1.00 14.43 77 VAL K N 1
ATOM 1153 C CA . VAL A 1 77 ? 44.699 63.337 58.860 1.00 13.87 77 VAL K CA 1
ATOM 1154 C C . VAL A 1 77 ? 43.506 62.458 59.241 1.00 9.97 77 VAL K C 1
ATOM 1155 O O . VAL A 1 77 ? 42.925 61.757 58.396 1.00 10.23 77 VAL K O 1
ATOM 1168 N N . ALA A 1 78 ? 43.107 62.497 60.513 1.00 11.84 78 ALA K N 1
ATOM 1169 C CA . ALA A 1 78 ? 42.076 61.586 60.994 1.00 11.37 78 ALA K CA 1
ATOM 1170 C C . ALA A 1 78 ? 40.708 61.921 60.409 1.00 9.35 78 ALA K C 1
ATOM 1171 O O . ALA A 1 78 ? 39.948 61.016 60.041 1.00 13.80 78 ALA K O 1
ATOM 1178 N N . PHE A 1 79 ? 40.363 63.209 60.332 1.00 10.41 79 PHE K N 1
ATOM 1179 C CA . PHE A 1 79 ? 39.082 63.590 59.757 1.00 11.90 79 PHE K CA 1
ATOM 1180 C C . PHE A 1 79 ? 39.039 63.277 58.273 1.00 8.74 79 PHE K C 1
ATOM 1181 O O . PHE A 1 79 ? 37.980 62.912 57.759 1.00 14.43 79 PHE K O 1
ATOM 1198 N N . ASN A 1 80 ? 40.168 63.394 57.566 1.00 10.19 80 ASN K N 1
ATOM 1199 C CA . ASN A 1 80 ? 40.187 62.954 56.178 1.00 10.38 80 ASN K CA 1
ATOM 1200 C C . ASN A 1 80 ? 39.881 61.464 56.071 1.00 8.53 80 ASN K C 1
ATOM 1201 O O . ASN A 1 80 ? 39.116 61.044 55.195 1.00 9.79 80 ASN K O 1
ATOM 1212 N N . LEU A 1 81 ? 40.464 60.651 56.957 1.00 5.87 81 LEU K N 1
ATOM 1213 C CA . LEU A 1 81 ? 40.172 59.216 56.934 1.00 9.18 81 LEU K CA 1
ATOM 1214 C C . LEU A 1 81 ? 38.687 58.947 57.178 1.00 9.13 81 LEU K C 1
ATOM 1215 O O . LEU A 1 81 ? 38.056 58.156 56.463 1.00 11.98 81 LEU K O 1
ATOM 1231 N N . PHE A 1 82 ? 38.122 59.586 58.204 1.00 8.45 82 PHE K N 1
ATOM 1232 C CA . PHE A 1 82 ? 36.705 59.408 58.507 1.00 4.57 82 PHE K CA 1
ATOM 1233 C C . PHE A 1 82 ? 35.838 59.820 57.324 1.00 10.15 82 PHE K C 1
ATOM 1234 O O . PHE A 1 82 ? 34.863 59.137 56.977 1.00 6.95 82 PHE K O 1
ATOM 1251 N N . MET A 1 83 ? 36.187 60.942 56.697 1.00 8.47 83 MET K N 1
ATOM 1252 C CA . MET A 1 83 ? 35.414 61.448 55.576 1.00 4.26 83 MET K CA 1
ATOM 1253 C C . MET A 1 83 ? 35.465 60.476 54.407 1.00 3.71 83 MET K C 1
ATOM 1254 O O . MET A 1 83 ? 34.452 60.243 53.749 1.00 9.77 83 MET K O 1
ATOM 1268 N N . LEU A 1 84 ? 36.638 59.898 54.135 1.00 7.64 84 LEU K N 1
ATOM 1269 C CA . LEU A 1 84 ? 36.750 58.910 53.064 1.00 6.14 84 LEU K CA 1
ATOM 1270 C C . LEU A 1 84 ? 35.882 57.691 53.350 1.00 11.47 84 LEU K C 1
ATOM 1271 O O . LEU A 1 84 ? 35.156 57.209 52.471 1.00 9.73 84 LEU K O 1
ATOM 1287 N N . ALA A 1 85 ? 35.948 57.180 54.582 1.00 8.95 85 ALA K N 1
ATOM 1288 C CA . ALA A 1 85 ? 35.187 55.982 54.922 1.00 6.76 85 ALA K CA 1
ATOM 1289 C C . ALA A 1 85 ? 33.691 56.217 54.764 1.00 11.71 85 ALA K C 1
ATOM 1290 O O . ALA A 1 85 ? 32.972 55.354 54.252 1.00 12.29 85 ALA K O 1
ATOM 1297 N N . LEU A 1 86 ? 33.201 57.379 55.202 1.00 10.85 86 LEU K N 1
ATOM 1298 C CA . LEU A 1 86 ? 31.784 57.685 55.021 1.00 10.19 86 LEU K CA 1
ATOM 1299 C C . LEU A 1 86 ? 31.452 57.908 53.547 1.00 6.84 86 LEU K C 1
ATOM 1300 O O . LEU A 1 86 ? 30.462 57.372 53.026 1.00 12.18 86 LEU K O 1
ATOM 1316 N N . GLY A 1 87 ? 32.284 58.690 52.862 1.00 14.21 87 GLY K N 1
ATOM 1317 C CA . GLY A 1 87 ? 31.959 59.127 51.522 1.00 9.18 87 GLY K CA 1
ATOM 1318 C C . GLY A 1 87 ? 31.913 57.994 50.522 1.00 9.38 87 GLY K C 1
ATOM 1319 O O . GLY A 1 87 ? 31.093 58.013 49.609 1.00 15.46 87 GLY K O 1
ATOM 1323 N N . VAL A 1 88 ? 32.777 56.992 50.675 1.00 5.50 88 VAL K N 1
ATOM 1324 C CA . VAL A 1 88 ? 32.776 55.900 49.703 1.00 15.22 88 VAL K CA 1
ATOM 1325 C C . VAL A 1 88 ? 31.509 55.055 49.837 1.00 8.73 88 VAL K C 1
ATOM 1326 O O . VAL A 1 88 ? 30.877 54.703 48.836 1.00 10.51 88 VAL K O 1
ATOM 1339 N N . GLN A 1 89 ? 31.116 54.719 51.067 1.00 6.21 89 GLN K N 1
ATOM 1340 C CA . GLN A 1 89 ? 29.876 53.964 51.257 1.00 12.38 89 GLN K CA 1
ATOM 1341 C C . GLN A 1 89 ? 28.683 54.739 50.705 1.00 9.47 89 GLN K C 1
ATOM 1342 O O . GLN A 1 89 ? 27.864 54.207 49.930 1.00 10.20 89 GLN K O 1
ATOM 1356 N N . TRP A 1 90 ? 28.593 56.022 51.061 1.00 13.15 90 TRP K N 1
ATOM 1357 C CA . TRP A 1 90 ? 27.465 56.815 50.597 1.00 6.45 90 TRP K CA 1
ATOM 1358 C C . TRP A 1 90 ? 27.483 56.962 49.081 1.00 7.42 90 TRP K C 1
ATOM 1359 O O . TRP A 1 90 ? 26.432 56.918 48.439 1.00 9.40 90 TRP K O 1
ATOM 1380 N N . ALA A 1 91 ? 28.669 57.125 48.489 1.00 14.54 91 ALA K N 1
ATOM 1381 C CA . ALA A 1 91 ? 28.772 57.279 47.046 1.00 12.70 91 ALA K CA 1
ATOM 1382 C C . ALA A 1 91 ? 28.370 56.003 46.325 1.00 16.25 91 ALA K C 1
ATOM 1383 O O . ALA A 1 91 ? 27.748 56.063 45.265 1.00 14.15 91 ALA K O 1
ATOM 1390 N N . ILE A 1 92 ? 28.718 54.840 46.879 1.00 13.98 92 ILE K N 1
ATOM 1391 C CA . ILE A 1 92 ? 28.246 53.588 46.297 1.00 11.57 92 ILE K CA 1
ATOM 1392 C C . ILE A 1 92 ? 26.727 53.602 46.226 1.00 11.46 92 ILE K C 1
ATOM 1393 O O . ILE A 1 92 ? 26.131 53.388 45.160 1.00 13.02 92 ILE K O 1
ATOM 1409 N N . LEU A 1 93 ? 26.082 53.925 47.349 1.00 11.22 93 LEU K N 1
ATOM 1410 C CA . LEU A 1 93 ? 24.621 53.914 47.357 1.00 9.24 93 LEU K CA 1
ATOM 1411 C C . LEU A 1 93 ? 24.039 54.945 46.392 1.00 18.33 93 LEU K C 1
ATOM 1412 O O . LEU A 1 93 ? 23.103 54.643 45.645 1.00 21.62 93 LEU K O 1
ATOM 1428 N N . LEU A 1 94 ? 24.583 56.164 46.385 1.00 20.01 94 LEU K N 1
ATOM 1429 C CA . LEU A 1 94 ? 24.012 57.226 45.562 1.00 19.78 94 LEU K CA 1
ATOM 1430 C C . LEU A 1 94 ? 24.229 56.962 44.078 1.00 21.61 94 LEU K C 1
ATOM 1431 O O . LEU A 1 94 ? 23.311 57.144 43.270 1.00 26.65 94 LEU K O 1
ATOM 1447 N N . ASP A 1 95 ? 25.440 56.550 43.698 1.00 22.97 95 ASP K N 1
ATOM 1448 C CA . ASP A 1 95 ? 25.711 56.200 42.311 1.00 24.36 95 ASP K CA 1
ATOM 1449 C C . ASP A 1 95 ? 24.788 55.088 41.846 1.00 25.51 95 ASP K C 1
ATOM 1450 O O . ASP A 1 95 ? 24.285 55.122 40.719 1.00 31.56 95 ASP K O 1
ATOM 1459 N N . GLY A 1 96 ? 24.554 54.085 42.695 1.00 26.17 96 GLY K N 1
ATOM 1460 C CA . GLY A 1 96 ? 23.587 53.066 42.340 1.00 23.30 96 GLY K CA 1
ATOM 1461 C C . GLY A 1 96 ? 22.188 53.624 42.154 1.00 28.12 96 GLY K C 1
ATOM 1462 O O . GLY A 1 96 ? 21.505 53.296 41.183 1.00 31.09 96 GLY K O 1
ATOM 1466 N N . PHE A 1 97 ? 21.744 54.477 43.080 1.00 24.86 97 PHE K N 1
ATOM 1467 C CA . PHE A 1 97 ? 20.360 54.943 43.051 1.00 21.77 97 PHE K CA 1
ATOM 1468 C C . PHE A 1 97 ? 20.082 55.806 41.826 1.00 27.74 97 PHE K C 1
ATOM 1469 O O . PHE A 1 97 ? 19.017 55.686 41.210 1.00 34.81 97 PHE K O 1
ATOM 1486 N N . LEU A 1 98 ? 21.015 56.680 41.459 1.00 32.04 98 LEU K N 1
ATOM 1487 C CA . LEU A 1 98 ? 20.808 57.633 40.378 1.00 29.06 98 LEU K CA 1
ATOM 1488 C C . LEU A 1 98 ? 21.259 57.121 39.019 1.00 33.03 98 LEU K C 1
ATOM 1489 O O . LEU A 1 98 ? 21.184 57.872 38.044 1.00 36.72 98 LEU K O 1
ATOM 1505 N N . SER A 1 99 ? 21.721 55.873 38.920 1.00 44.87 99 SER K N 1
ATOM 1506 C CA . SER A 1 99 ? 22.278 55.357 37.674 1.00 46.09 99 SER K CA 1
ATOM 1507 C C . SER A 1 99 ? 21.678 54.002 37.314 1.00 48.61 99 SER K C 1
ATOM 1508 O O . SER A 1 99 ? 22.345 53.168 36.699 1.00 50.29 99 SER K O 1
ATOM 1516 N N . GLN A 1 100 ? 20.422 53.772 37.687 1.00 53.79 100 GLN K N 1
ATOM 1517 C CA . GLN A 1 100 ? 19.711 52.551 37.316 1.00 56.24 100 GLN K CA 1
ATOM 1518 C C . GLN A 1 100 ? 18.282 52.882 36.895 1.00 56.95 100 GLN K C 1
ATOM 1519 O O . GLN A 1 100 ? 17.711 53.881 37.333 1.00 57.44 100 GLN K O 1
ATOM 1533 N N . LYS A 1 105 ? 19.063 47.099 41.203 1.00 32.90 105 LYS K N 1
ATOM 1534 C CA . LYS A 1 105 ? 19.837 47.253 42.425 1.00 32.74 105 LYS K CA 1
ATOM 1535 C C . LYS A 1 105 ? 21.296 47.558 42.109 1.00 32.75 105 LYS K C 1
ATOM 1536 O O . LYS A 1 105 ? 21.732 47.463 40.964 1.00 36.55 105 LYS K O 1
ATOM 1554 N N . VAL A 1 106 ? 22.048 47.912 43.143 1.00 28.88 106 VAL K N 1
ATOM 1555 C CA . VAL A 1 106 ? 23.423 48.366 42.988 1.00 26.24 106 VAL K CA 1
ATOM 1556 C C . VAL A 1 106 ? 24.327 47.139 42.973 1.00 24.56 106 VAL K C 1
ATOM 1557 O O . VAL A 1 106 ? 24.498 46.472 43.991 1.00 30.35 106 VAL K O 1
ATOM 1570 N N . VAL A 1 107 ? 24.912 46.841 41.821 1.00 29.66 107 VAL K N 1
ATOM 1571 C CA . VAL A 1 107 ? 25.952 45.823 41.758 1.00 29.62 107 VAL K CA 1
ATOM 1572 C C . VAL A 1 107 ? 27.258 46.457 42.208 1.00 24.27 107 VAL K C 1
ATOM 1573 O O . VAL A 1 107 ? 27.665 47.500 41.685 1.00 31.64 107 VAL K O 1
ATOM 1586 N N . ILE A 1 108 ? 27.911 45.842 43.185 1.00 20.31 108 ILE K N 1
ATOM 1587 C CA . ILE A 1 108 ? 29.186 46.323 43.697 1.00 23.91 108 ILE K CA 1
ATOM 1588 C C . ILE A 1 108 ? 30.291 45.602 42.941 1.00 24.31 108 ILE K C 1
ATOM 1589 O O . ILE A 1 108 ? 30.404 44.373 43.009 1.00 32.60 108 ILE K O 1
ATOM 1605 N N . THR A 1 109 ? 31.107 46.373 42.234 1.00 20.86 109 THR K N 1
ATOM 1606 C CA . THR A 1 109 ? 32.271 45.875 41.524 1.00 18.35 109 THR K CA 1
ATOM 1607 C C . THR A 1 109 ? 33.467 46.727 41.915 1.00 22.05 109 THR K C 1
ATOM 1608 O O . THR A 1 109 ? 33.315 47.821 42.466 1.00 25.46 109 THR K O 1
ATOM 1619 N N . LEU A 1 110 ? 34.666 46.215 41.626 1.00 13.75 110 LEU K N 1
ATOM 1620 C CA . LEU A 1 110 ? 35.870 47.015 41.831 1.00 20.55 110 LEU K CA 1
ATOM 1621 C C . LEU A 1 110 ? 35.760 48.351 41.111 1.00 18.93 110 LEU K C 1
ATOM 1622 O O . LEU A 1 110 ? 36.211 49.383 41.620 1.00 24.08 110 LEU K O 1
ATOM 1638 N N . PHE A 1 111 ? 35.158 48.349 39.924 1.00 16.39 111 PHE K N 1
ATOM 1639 C CA . PHE A 1 111 ? 34.977 49.593 39.189 1.00 20.38 111 PHE K CA 1
ATOM 1640 C C . PHE A 1 111 ? 34.044 50.547 39.928 1.00 15.38 111 PHE K C 1
ATOM 1641 O O . PHE A 1 111 ? 34.296 51.756 39.984 1.00 23.10 111 PHE K O 1
ATOM 1658 N N . SER A 1 112 ? 32.956 50.025 40.495 1.00 18.05 112 SER K N 1
ATOM 1659 C CA . SER A 1 112 ? 32.052 50.886 41.247 1.00 15.61 112 SER K CA 1
ATOM 1660 C C . SER A 1 112 ? 32.736 51.431 42.498 1.00 15.49 112 SER K C 1
ATOM 1661 O O . SER A 1 112 ? 32.507 52.582 42.879 1.00 17.42 112 SER K O 1
ATOM 1669 N N . ILE A 1 113 ? 33.603 50.637 43.128 1.00 13.57 113 ILE K N 1
ATOM 1670 C CA . ILE A 1 113 ? 34.371 51.140 44.265 1.00 15.07 113 ILE K CA 1
ATOM 1671 C C . ILE A 1 113 ? 35.312 52.256 43.821 1.00 11.74 113 ILE K C 1
ATOM 1672 O O . ILE A 1 113 ? 35.468 53.265 44.514 1.00 18.99 113 ILE K O 1
ATOM 1688 N N . ARG A 1 114 ? 35.949 52.094 42.661 1.00 16.77 114 ARG K N 1
ATOM 1689 C CA . ARG A 1 114 ? 36.837 53.128 42.134 1.00 19.81 114 ARG K CA 1
ATOM 1690 C C . ARG A 1 114 ? 36.081 54.436 41.889 1.00 12.32 114 ARG K C 1
ATOM 1691 O O . ARG A 1 114 ? 36.541 55.525 42.263 1.00 15.37 114 ARG K O 1
ATOM 1712 N N . LEU A 1 115 ? 34.906 54.342 41.268 1.00 19.86 115 LEU K N 1
ATOM 1713 C CA . LEU A 1 115 ? 34.106 55.537 41.012 1.00 18.60 115 LEU K CA 1
ATOM 1714 C C . LEU A 1 115 ? 33.632 56.181 42.309 1.00 14.02 115 LEU K C 1
ATOM 1715 O O . LEU A 1 115 ? 33.639 57.414 42.440 1.00 23.35 115 LEU K O 1
ATOM 1731 N N . ALA A 1 116 ? 33.208 55.365 43.274 1.00 11.29 116 ALA K N 1
ATOM 1732 C CA . ALA A 1 116 ? 32.810 55.902 44.567 1.00 13.99 116 ALA K CA 1
ATOM 1733 C C . ALA A 1 116 ? 33.975 56.606 45.243 1.00 13.21 116 ALA K C 1
ATOM 1734 O O . ALA A 1 116 ? 33.793 57.637 45.898 1.00 11.30 116 ALA K O 1
ATOM 1741 N N . THR A 1 117 ? 35.183 56.063 45.093 1.00 16.89 117 THR K N 1
ATOM 1742 C CA . THR A 1 117 ? 36.351 56.722 45.657 1.00 11.47 117 THR K CA 1
ATOM 1743 C C . THR A 1 117 ? 36.574 58.076 45.009 1.00 18.57 117 THR K C 1
ATOM 1744 O O . THR A 1 117 ? 36.903 59.039 45.696 1.00 12.84 117 THR K O 1
ATOM 1755 N N . MET A 1 118 ? 36.399 58.171 43.690 1.00 19.75 118 MET K N 1
ATOM 1756 C CA . MET A 1 118 ? 36.513 59.475 43.035 1.00 18.57 118 MET K CA 1
ATOM 1757 C C . MET A 1 118 ? 35.498 60.469 43.601 1.00 18.60 118 MET K C 1
ATOM 1758 O O . MET A 1 118 ? 35.831 61.634 43.882 1.00 23.67 118 MET K O 1
ATOM 1772 N N . SER A 1 119 ? 34.250 60.023 43.766 1.00 14.70 119 SER K N 1
ATOM 1773 C CA . SER A 1 119 ? 33.242 60.872 44.397 1.00 15.74 119 SER K CA 1
ATOM 1774 C C . SER A 1 119 ? 33.706 61.330 45.774 1.00 14.05 119 SER K C 1
ATOM 1775 O O . SER A 1 119 ? 33.548 62.499 46.136 1.00 21.93 119 SER K O 1
ATOM 1783 N N . ALA A 1 120 ? 34.305 60.422 46.542 1.00 8.29 120 ALA K N 1
ATOM 1784 C CA . ALA A 1 120 ? 34.802 60.767 47.869 1.00 14.27 120 ALA K CA 1
ATOM 1785 C C . ALA A 1 120 ? 35.937 61.784 47.801 1.00 15.03 120 ALA K C 1
ATOM 1786 O O . ALA A 1 120 ? 35.995 62.709 48.619 1.00 16.77 120 ALA K O 1
ATOM 1793 N N . MET A 1 121 ? 36.858 61.624 46.846 1.00 14.38 121 MET K N 1
ATOM 1794 C CA . MET A 1 121 ? 37.968 62.567 46.737 1.00 20.13 121 MET K CA 1
ATOM 1795 C C . MET A 1 121 ? 37.492 63.957 46.368 1.00 14.65 121 MET K C 1
ATOM 1796 O O . MET A 1 121 ? 38.149 64.938 46.720 1.00 14.79 121 MET K O 1
ATOM 1810 N N . SER A 1 122 ? 36.381 64.072 45.642 1.00 14.18 122 SER K N 1
ATOM 1811 C CA . SER A 1 122 ? 35.835 65.406 45.404 1.00 17.76 122 SER K CA 1
ATOM 1812 C C . SER A 1 122 ? 35.550 66.111 46.732 1.00 12.21 122 SER K C 1
ATOM 1813 O O . SER A 1 122 ? 35.955 67.263 46.949 1.00 19.59 122 SER K O 1
ATOM 1821 N N . VAL A 1 123 ? 34.902 65.400 47.656 1.00 16.59 123 VAL K N 1
ATOM 1822 C CA . VAL A 1 123 ? 34.633 65.936 48.987 1.00 15.24 123 VAL K CA 1
ATOM 1823 C C . VAL A 1 123 ? 35.932 66.217 49.724 1.00 15.99 123 VAL K C 1
ATOM 1824 O O . VAL A 1 123 ? 36.051 67.220 50.433 1.00 14.05 123 VAL K O 1
ATOM 1837 N N . LEU A 1 124 ? 36.927 65.342 49.624 1.00 15.31 124 LEU K N 1
ATOM 1838 C CA . LEU A 1 124 ? 38.201 65.507 50.371 1.00 15.35 124 LEU K CA 1
ATOM 1839 C C . LEU A 1 124 ? 38.925 66.778 49.907 1.00 10.78 124 LEU K C 1
ATOM 1840 O O . LEU A 1 124 ? 39.435 67.486 50.766 1.00 18.77 124 LEU K O 1
ATOM 1856 N N . ILE A 1 125 ? 38.959 67.061 48.610 1.00 8.01 125 ILE K N 1
ATOM 1857 C CA . ILE A 1 125 ? 39.563 68.306 48.070 1.00 13.04 125 ILE K CA 1
ATOM 1858 C C . ILE A 1 125 ? 38.782 69.520 48.586 1.00 17.14 125 ILE K C 1
ATOM 1859 O O . ILE A 1 125 ? 39.430 70.447 49.043 1.00 19.64 125 ILE K O 1
ATOM 1875 N N . SER A 1 126 ? 37.451 69.461 48.601 1.00 16.86 126 SER K N 1
ATOM 1876 C CA . SER A 1 126 ? 36.573 70.565 49.061 1.00 15.75 126 SER K CA 1
ATOM 1877 C C . SER A 1 126 ? 36.820 70.797 50.545 1.00 16.59 126 SER K C 1
ATOM 1878 O O . SER A 1 126 ? 36.831 71.954 50.961 1.00 23.25 126 SER K O 1
ATOM 1886 N N . ALA A 1 127 ? 37.059 69.735 51.304 1.00 18.85 127 ALA K N 1
ATOM 1887 C CA . ALA A 1 127 ? 37.230 69.883 52.742 1.00 16.21 127 ALA K CA 1
ATOM 1888 C C . ALA A 1 127 ? 38.477 70.675 53.107 1.00 14.89 127 ALA K C 1
ATOM 1889 O O . ALA A 1 127 ? 38.546 71.215 54.213 1.00 21.93 127 ALA K O 1
ATOM 1896 N N . GLY A 1 128 ? 39.460 70.758 52.211 1.00 17.25 128 GLY K N 1
ATOM 1897 C CA . GLY A 1 128 ? 40.651 71.532 52.512 1.00 14.80 128 GLY K CA 1
ATOM 1898 C C . GLY A 1 128 ? 40.353 72.995 52.766 1.00 17.38 128 GLY K C 1
ATOM 1899 O O . GLY A 1 128 ? 41.038 73.644 53.560 1.00 24.59 128 GLY K O 1
ATOM 1903 N N . ALA A 1 129 ? 39.327 73.534 52.108 1.00 20.33 129 ALA K N 1
ATOM 1904 C CA . ALA A 1 129 ? 38.950 74.923 52.322 1.00 21.04 129 ALA K CA 1
ATOM 1905 C C . ALA A 1 129 ? 38.359 75.166 53.706 1.00 16.53 129 ALA K C 1
ATOM 1906 O O . ALA A 1 129 ? 38.402 76.303 54.183 1.00 19.30 129 ALA K O 1
ATOM 1913 N N . VAL A 1 130 ? 37.825 74.136 54.361 1.00 13.93 130 VAL K N 1
ATOM 1914 C CA . VAL A 1 130 ? 37.122 74.301 55.629 1.00 14.81 130 VAL K CA 1
ATOM 1915 C C . VAL A 1 130 ? 37.824 73.627 56.798 1.00 13.94 130 VAL K C 1
ATOM 1916 O O . VAL A 1 130 ? 37.458 73.900 57.951 1.00 14.24 130 VAL K O 1
ATOM 1929 N N . LEU A 1 131 ? 38.807 72.760 56.560 1.00 14.92 131 LEU K N 1
ATOM 1930 C CA . LEU A 1 131 ? 39.467 72.076 57.664 1.00 11.94 131 LEU K CA 1
ATOM 1931 C C . LEU A 1 131 ? 40.141 73.087 58.583 1.00 12.50 131 LEU K C 1
ATOM 1932 O O . LEU A 1 131 ? 40.683 74.099 58.133 1.00 19.15 131 LEU K O 1
ATOM 1948 N N . GLY A 1 132 ? 40.092 72.811 59.880 1.00 15.13 132 GLY K N 1
ATOM 1949 C CA . GLY A 1 132 ? 40.519 73.761 60.880 1.00 7.36 132 GLY K CA 1
ATOM 1950 C C . GLY A 1 132 ? 39.442 74.713 61.345 1.00 9.34 132 GLY K C 1
ATOM 1951 O O . GLY A 1 132 ? 39.698 75.512 62.252 1.00 16.11 132 GLY K O 1
ATOM 1955 N N . LYS A 1 133 ? 38.246 74.648 60.760 1.00 12.58 133 LYS K N 1
ATOM 1956 C CA . LYS A 1 133 ? 37.148 75.531 61.113 1.00 9.69 133 LYS K CA 1
ATOM 1957 C C . LYS A 1 133 ? 35.854 74.782 61.397 1.00 10.59 133 LYS K C 1
ATOM 1958 O O . LYS A 1 133 ? 34.828 75.425 61.633 1.00 17.64 133 LYS K O 1
ATOM 1977 N N . VAL A 1 134 ? 35.877 73.450 61.394 1.00 5.88 134 VAL K N 1
ATOM 1978 C CA . VAL A 1 134 ? 34.684 72.634 61.556 1.00 13.93 134 VAL K CA 1
ATOM 1979 C C . VAL A 1 134 ? 35.034 71.424 62.408 1.00 7.89 134 VAL K C 1
ATOM 1980 O O . VAL A 1 134 ? 36.186 70.996 62.474 1.00 12.02 134 VAL K O 1
ATOM 1993 N N . ASN A 1 135 ? 34.019 70.868 63.059 1.00 8.92 135 ASN K N 1
ATOM 1994 C CA . ASN A 1 135 ? 34.169 69.617 63.780 1.00 10.09 135 ASN K CA 1
ATOM 1995 C C . ASN A 1 135 ? 33.703 68.462 62.892 1.00 9.06 135 ASN K C 1
ATOM 1996 O O . ASN A 1 135 ? 33.311 68.646 61.739 1.00 15.18 135 ASN K O 1
ATOM 2007 N N . LEU A 1 136 ? 33.756 67.251 63.443 1.00 16.89 136 LEU K N 1
ATOM 2008 C CA . LEU A 1 136 ? 33.509 66.057 62.643 1.00 11.69 136 LEU K CA 1
ATOM 2009 C C . LEU A 1 136 ? 32.062 65.985 62.158 1.00 7.86 136 LEU K C 1
ATOM 2010 O O . LEU A 1 136 ? 31.809 65.569 61.025 1.00 18.10 136 LEU K O 1
ATOM 2026 N N . ALA A 1 137 ? 31.102 66.376 62.999 1.00 12.41 137 ALA K N 1
ATOM 2027 C CA . ALA A 1 137 ? 29.695 66.315 62.604 1.00 13.46 137 ALA K CA 1
ATOM 2028 C C . ALA A 1 137 ? 29.413 67.214 61.406 1.00 13.36 137 ALA K C 1
ATOM 2029 O O . ALA A 1 137 ? 28.702 66.821 60.465 1.00 14.96 137 ALA K O 1
ATOM 2036 N N . GLN A 1 138 ? 29.969 68.424 61.423 1.00 9.24 138 GLN K N 1
ATOM 2037 C CA . GLN A 1 138 ? 29.834 69.317 60.283 1.00 14.78 138 GLN K CA 1
ATOM 2038 C C . GLN A 1 138 ? 30.408 68.684 59.025 1.00 10.61 138 GLN K C 1
ATOM 2039 O O . GLN A 1 138 ? 29.820 68.788 57.944 1.00 13.83 138 GLN K O 1
ATOM 2053 N N . LEU A 1 139 ? 31.557 68.018 59.147 1.00 11.07 139 LEU K N 1
ATOM 2054 C CA . LEU A 1 139 ? 32.147 67.357 57.989 1.00 14.64 139 LEU K CA 1
ATOM 2055 C C . LEU A 1 139 ? 31.286 66.195 57.509 1.00 11.98 139 LEU K C 1
ATOM 2056 O O . LEU A 1 139 ? 31.256 65.913 56.312 1.00 16.61 139 LEU K O 1
ATOM 2072 N N . VAL A 1 140 ? 30.589 65.508 58.413 1.00 8.79 140 VAL K N 1
ATOM 2073 C CA . VAL A 1 140 ? 29.645 64.476 57.988 1.00 14.18 140 VAL K CA 1
ATOM 2074 C C . VAL A 1 140 ? 28.560 65.092 57.118 1.00 12.60 140 VAL K C 1
ATOM 2075 O O . VAL A 1 140 ? 28.213 64.570 56.046 1.00 15.34 140 VAL K O 1
ATOM 2088 N N . VAL A 1 141 ? 28.010 66.217 57.573 1.00 10.74 141 VAL K N 1
ATOM 2089 C CA . VAL A 1 141 ? 26.987 66.907 56.790 1.00 13.86 141 VAL K CA 1
ATOM 2090 C C . VAL A 1 141 ? 27.545 67.282 55.425 1.00 11.88 141 VAL K C 1
ATOM 2091 O O . VAL A 1 141 ? 26.896 67.093 54.389 1.00 14.56 141 VAL K O 1
ATOM 2104 N N . MET A 1 142 ? 28.765 67.816 55.414 1.00 15.05 142 MET K N 1
ATOM 2105 C CA . MET A 1 142 ? 29.382 68.244 54.167 1.00 14.64 142 MET K CA 1
ATOM 2106 C C . MET A 1 142 ? 29.584 67.068 53.222 1.00 12.62 142 MET K C 1
ATOM 2107 O O . MET A 1 142 ? 29.322 67.181 52.024 1.00 12.40 142 MET K O 1
ATOM 2121 N N . VAL A 1 143 ? 30.038 65.929 53.746 1.00 11.87 143 VAL K N 1
ATOM 2122 C CA . VAL A 1 143 ? 30.238 64.743 52.919 1.00 11.64 143 VAL K CA 1
ATOM 2123 C C . VAL A 1 143 ? 28.929 64.327 52.271 1.00 9.62 143 VAL K C 1
ATOM 2124 O O . VAL A 1 143 ? 28.854 64.122 51.052 1.00 12.38 143 VAL K O 1
ATOM 2137 N N . LEU A 1 144 ? 27.878 64.197 53.081 1.00 10.37 144 LEU K N 1
ATOM 2138 C CA . LEU A 1 144 ? 26.603 63.730 52.551 1.00 10.46 144 LEU K CA 1
ATOM 2139 C C . LEU A 1 144 ? 26.087 64.671 51.476 1.00 9.61 144 LEU K C 1
ATOM 2140 O O . LEU A 1 144 ? 25.775 64.246 50.352 1.00 12.69 144 LEU K O 1
ATOM 2156 N N . VAL A 1 145 ? 26.042 65.966 51.786 1.00 16.27 145 VAL K N 1
ATOM 2157 C CA . VAL A 1 145 ? 25.473 66.921 50.847 1.00 10.45 145 VAL K CA 1
ATOM 2158 C C . VAL A 1 145 ? 26.325 67.011 49.588 1.00 10.10 145 VAL K C 1
ATOM 2159 O O . VAL A 1 145 ? 25.790 67.086 48.481 1.00 10.44 145 VAL K O 1
ATOM 2172 N N . GLU A 1 146 ? 27.655 67.015 49.721 1.00 9.34 146 GLU K N 1
ATOM 2173 C CA . GLU A 1 146 ? 28.493 67.183 48.540 1.00 14.90 146 GLU K CA 1
ATOM 2174 C C . GLU A 1 146 ? 28.435 65.962 47.632 1.00 10.14 146 GLU K C 1
ATOM 2175 O O . GLU A 1 146 ? 28.375 66.108 46.408 1.00 16.96 146 GLU K O 1
ATOM 2187 N N . VAL A 1 147 ? 28.473 64.753 48.197 1.00 11.47 147 VAL K N 1
ATOM 2188 C CA . VAL A 1 147 ? 28.344 63.563 47.360 1.00 10.59 147 VAL K CA 1
ATOM 2189 C C . VAL A 1 147 ? 26.998 63.578 46.650 1.00 13.25 147 VAL K C 1
ATOM 2190 O O . VAL A 1 147 ? 26.912 63.304 45.446 1.00 12.59 147 VAL K O 1
ATOM 2203 N N . THR A 1 148 ? 25.934 63.944 47.371 1.00 12.18 148 THR K N 1
ATOM 2204 C CA . THR A 1 148 ? 24.613 64.008 46.755 1.00 13.52 148 THR K CA 1
ATOM 2205 C C . THR A 1 148 ? 24.563 65.052 45.645 1.00 14.48 148 THR K C 1
ATOM 2206 O O . THR A 1 148 ? 23.962 64.819 44.593 1.00 15.65 148 THR K O 1
ATOM 2217 N N . ALA A 1 149 ? 25.185 66.210 45.863 1.00 13.37 149 ALA K N 1
ATOM 2218 C CA . ALA A 1 149 ? 25.139 67.280 44.876 1.00 18.73 149 ALA K CA 1
ATOM 2219 C C . ALA A 1 149 ? 25.942 66.918 43.636 1.00 14.14 149 ALA K C 1
ATOM 2220 O O . ALA A 1 149 ? 25.514 67.198 42.515 1.00 18.83 149 ALA K O 1
ATOM 2227 N N . LEU A 1 150 ? 27.105 66.292 43.815 1.00 13.71 150 LEU K N 1
ATOM 2228 C CA . LEU A 1 150 ? 27.871 65.829 42.664 1.00 17.85 150 LEU K CA 1
ATOM 2229 C C . LEU A 1 150 ? 27.098 64.777 41.880 1.00 21.43 150 LEU K C 1
ATOM 2230 O O . LEU A 1 150 ? 27.077 64.807 40.643 1.00 20.97 150 LEU K O 1
ATOM 2246 N N . GLY A 1 151 ? 26.455 63.839 42.581 1.00 22.07 151 GLY K N 1
ATOM 2247 C CA . GLY A 1 151 ? 25.631 62.860 41.893 1.00 21.66 151 GLY K CA 1
ATOM 2248 C C . GLY A 1 151 ? 24.495 63.502 41.119 1.00 23.40 151 GLY K C 1
ATOM 2249 O O . GLY A 1 151 ? 24.217 63.128 39.979 1.00 25.29 151 GLY K O 1
ATOM 2253 N N . THR A 1 152 ? 23.828 64.483 41.728 1.00 20.24 152 THR K N 1
ATOM 2254 C CA . THR A 1 152 ? 22.745 65.186 41.050 1.00 21.04 152 THR K CA 1
ATOM 2255 C C . THR A 1 152 ? 23.254 65.930 39.824 1.00 27.07 152 THR K C 1
ATOM 2256 O O . THR A 1 152 ? 22.597 65.941 38.779 1.00 28.06 152 THR K O 1
ATOM 2267 N N . LEU A 1 153 ? 24.416 66.574 39.940 1.00 25.45 153 LEU K N 1
ATOM 2268 C CA . LEU A 1 153 ? 24.995 67.276 38.804 1.00 25.57 153 LEU K CA 1
ATOM 2269 C C . LEU A 1 153 ? 25.282 66.313 37.658 1.00 26.16 153 LEU K C 1
ATOM 2270 O O . LEU A 1 153 ? 24.955 66.591 36.499 1.00 27.42 153 LEU K O 1
ATOM 2286 N N . ARG A 1 154 ? 25.901 65.175 37.967 1.00 27.40 154 ARG K N 1
ATOM 2287 C CA . ARG A 1 154 ? 26.192 64.198 36.924 1.00 29.43 154 ARG K CA 1
ATOM 2288 C C . ARG A 1 154 ? 24.911 63.667 36.299 1.00 28.98 154 ARG K C 1
ATOM 2289 O O . ARG A 1 154 ? 24.836 63.487 35.080 1.00 33.97 154 ARG K O 1
ATOM 2310 N N . MET A 1 155 ? 23.891 63.415 37.118 1.00 30.93 155 MET K N 1
ATOM 2311 C CA . MET A 1 155 ? 22.621 62.924 36.597 1.00 34.13 155 MET K CA 1
ATOM 2312 C C . MET A 1 155 ? 21.974 63.950 35.672 1.00 34.23 155 MET K C 1
ATOM 2313 O O . MET A 1 155 ? 21.458 63.600 34.604 1.00 35.77 155 MET K O 1
ATOM 2327 N N . VAL A 1 156 ? 21.996 65.223 36.065 1.00 33.58 156 VAL K N 1
ATOM 2328 C CA . VAL A 1 156 ? 21.397 66.279 35.257 1.00 33.31 156 VAL K CA 1
ATOM 2329 C C . VAL A 1 156 ? 22.143 66.428 33.936 1.00 37.32 156 VAL K C 1
ATOM 2330 O O . VAL A 1 156 ? 21.530 66.613 32.876 1.00 38.81 156 VAL K O 1
ATOM 2343 N N . ILE A 1 157 ? 23.474 66.348 33.974 1.00 34.13 157 ILE K N 1
ATOM 2344 C CA . ILE A 1 157 ? 24.244 66.403 32.737 1.00 36.29 157 ILE K CA 1
ATOM 2345 C C . ILE A 1 157 ? 23.898 65.220 31.844 1.00 38.67 157 ILE K C 1
ATOM 2346 O O . ILE A 1 157 ? 23.714 65.374 30.635 1.00 41.07 157 ILE K O 1
ATOM 2362 N N . SER A 1 158 ? 23.811 64.021 32.421 1.00 41.62 158 SER K N 1
ATOM 2363 C CA . SER A 1 158 ? 23.485 62.845 31.622 1.00 42.44 158 SER K CA 1
ATOM 2364 C C . SER A 1 158 ? 22.116 62.989 30.972 1.00 45.25 158 SER K C 1
ATOM 2365 O O . SER A 1 158 ? 21.943 62.674 29.789 1.00 46.14 158 SER K O 1
ATOM 2373 N N . ASN A 1 159 ? 21.138 63.489 31.722 1.00 47.39 159 ASN K N 1
ATOM 2374 C CA . ASN A 1 159 ? 19.799 63.661 31.172 1.00 47.76 159 ASN K CA 1
ATOM 2375 C C . ASN A 1 159 ? 19.780 64.698 30.056 1.00 48.53 159 ASN K C 1
ATOM 2376 O O . ASN A 1 159 ? 19.119 64.497 29.032 1.00 51.82 159 ASN K O 1
ATOM 2387 N N . ILE A 1 160 ? 20.496 65.810 30.225 1.00 44.07 160 ILE K N 1
ATOM 2388 C CA . ILE A 1 160 ? 20.392 66.908 29.266 1.00 41.93 160 ILE K CA 1
ATOM 2389 C C . ILE A 1 160 ? 21.278 66.656 28.049 1.00 46.37 160 ILE K C 1
ATOM 2390 O O . ILE A 1 160 ? 20.799 66.614 26.911 1.00 49.72 160 ILE K O 1
ATOM 2406 N N . PHE A 1 161 ? 22.578 66.492 28.270 1.00 48.42 161 PHE K N 1
ATOM 2407 C CA . PHE A 1 161 ? 23.566 66.388 27.203 1.00 46.34 161 PHE K CA 1
ATOM 2408 C C . PHE A 1 161 ? 23.828 64.954 26.758 1.00 48.38 161 PHE K C 1
ATOM 2409 O O . PHE A 1 161 ? 24.701 64.736 25.914 1.00 50.75 161 PHE K O 1
ATOM 2426 N N . ASN A 1 162 ? 23.108 63.975 27.305 1.00 57.27 162 ASN K N 1
ATOM 2427 C CA . ASN A 1 162 ? 23.158 62.594 26.826 1.00 57.10 162 ASN K CA 1
ATOM 2428 C C . ASN A 1 162 ? 24.547 61.977 26.968 1.00 57.14 162 ASN K C 1
ATOM 2429 O O . ASN A 1 162 ? 24.945 61.138 26.158 1.00 58.05 162 ASN K O 1
ATOM 2440 N N . THR A 1 163 ? 25.298 62.388 27.983 1.00 52.86 163 THR K N 1
ATOM 2441 C CA . THR A 1 163 ? 26.535 61.712 28.337 1.00 53.21 163 THR K CA 1
ATOM 2442 C C . THR A 1 163 ? 26.262 60.676 29.425 1.00 52.84 163 THR K C 1
ATOM 2443 O O . THR A 1 163 ? 25.204 60.663 30.052 1.00 54.76 163 THR K O 1
ATOM 2454 N N . ASP A 1 164 ? 27.224 59.785 29.634 1.00 48.36 164 ASP K N 1
ATOM 2455 C CA . ASP A 1 164 ? 27.064 58.753 30.648 1.00 50.27 164 ASP K CA 1
ATOM 2456 C C . ASP A 1 164 ? 27.170 59.356 32.045 1.00 48.31 164 ASP K C 1
ATOM 2457 O O . ASP A 1 164 ? 27.871 60.344 32.266 1.00 48.23 164 ASP K O 1
ATOM 2466 N N . TYR A 1 165 ? 26.448 58.755 32.993 1.00 36.84 165 TYR K N 1
ATOM 2467 C CA . TYR A 1 165 ? 26.487 59.245 34.368 1.00 39.74 165 TYR K CA 1
ATOM 2468 C C . TYR A 1 165 ? 27.892 59.140 34.944 1.00 38.99 165 TYR K C 1
ATOM 2469 O O . TYR A 1 165 ? 28.385 60.082 35.577 1.00 36.74 165 TYR K O 1
ATOM 2487 N N . HIS A 1 166 ? 28.555 58.005 34.724 1.00 41.98 166 HIS K N 1
ATOM 2488 C CA . HIS A 1 166 ? 29.892 57.802 35.268 1.00 41.96 166 HIS K CA 1
ATOM 2489 C C . HIS A 1 166 ? 30.911 58.717 34.603 1.00 42.85 166 HIS K C 1
ATOM 2490 O O . HIS A 1 166 ? 31.779 59.281 35.279 1.00 45.66 166 HIS K O 1
ATOM 2504 N N . MET A 1 167 ? 30.821 58.886 33.281 1.00 45.01 167 MET K N 1
ATOM 2505 C CA . MET A 1 167 ? 31.773 59.733 32.572 1.00 45.38 167 MET K CA 1
ATOM 2506 C C . MET A 1 167 ? 31.659 61.201 32.963 1.00 47.33 167 MET K C 1
ATOM 2507 O O . MET A 1 167 ? 32.644 61.935 32.834 1.00 47.38 167 MET K O 1
ATOM 2521 N N . ASN A 1 168 ? 30.492 61.649 33.433 1.00 41.78 168 ASN K N 1
ATOM 2522 C CA . ASN A 1 168 ? 30.332 63.041 33.845 1.00 40.79 168 ASN K CA 1
ATOM 2523 C C . ASN A 1 168 ? 31.124 63.373 35.101 1.00 43.31 168 ASN K C 1
ATOM 2524 O O . ASN A 1 168 ? 31.290 64.554 35.414 1.00 41.89 168 ASN K O 1
ATOM 2535 N N . LEU A 1 169 ? 31.630 62.366 35.808 1.00 40.95 169 LEU K N 1
ATOM 2536 C CA . LEU A 1 169 ? 32.537 62.547 36.935 1.00 37.22 169 LEU K CA 1
ATOM 2537 C C . LEU A 1 169 ? 33.871 63.180 36.542 1.00 36.18 169 LEU K C 1
ATOM 2538 O O . LEU A 1 169 ? 34.710 63.401 37.418 1.00 39.87 169 LEU K O 1
ATOM 2554 N N . ARG A 1 170 ? 34.090 63.468 35.257 1.00 41.83 170 ARG K N 1
ATOM 2555 C CA . ARG A 1 170 ? 35.260 64.236 34.844 1.00 45.10 170 ARG K CA 1
ATOM 2556 C C . ARG A 1 170 ? 35.273 65.640 35.443 1.00 44.02 170 ARG K C 1
ATOM 2557 O O . ARG A 1 170 ? 36.349 66.209 35.652 1.00 47.74 170 ARG K O 1
ATOM 2578 N N . HIS A 1 171 ? 34.104 66.222 35.717 1.00 38.69 171 HIS K N 1
ATOM 2579 C CA . HIS A 1 171 ? 34.017 67.596 36.214 1.00 37.99 171 HIS K CA 1
ATOM 2580 C C . HIS A 1 171 ? 34.347 67.720 37.704 1.00 37.83 171 HIS K C 1
ATOM 2581 O O . HIS A 1 171 ? 34.091 68.781 38.300 1.00 38.31 171 HIS K O 1
ATOM 2595 N N . PHE A 1 172 ? 34.821 66.635 38.302 1.00 33.59 172 PHE K N 1
ATOM 2596 C CA . PHE A 1 172 ? 35.033 66.551 39.766 1.00 30.48 172 PHE K CA 1
ATOM 2597 C C . PHE A 1 172 ? 35.957 67.669 40.262 1.00 31.56 172 PHE K C 1
ATOM 2598 O O . PHE A 1 172 ? 35.623 68.233 41.301 1.00 31.88 172 PHE K O 1
ATOM 2615 N N . TYR A 1 173 ? 37.052 67.991 39.573 1.00 35.74 173 TYR K N 1
ATOM 2616 C CA . TYR A 1 173 ? 38.021 68.985 40.103 1.00 33.88 173 TYR K CA 1
ATOM 2617 C C . TYR A 1 173 ? 37.354 70.354 40.224 1.00 34.22 173 TYR K C 1
ATOM 2618 O O . TYR A 1 173 ? 37.475 70.969 41.279 1.00 35.95 173 TYR K O 1
ATOM 2636 N N . VAL A 1 174 ? 36.576 70.757 39.229 1.00 30.39 174 VAL K N 1
ATOM 2637 C CA . VAL A 1 174 ? 35.991 72.122 39.165 1.00 29.33 174 VAL K CA 1
ATOM 2638 C C . VAL A 1 174 ? 34.809 72.184 40.128 1.00 28.90 174 VAL K C 1
ATOM 2639 O O . VAL A 1 174 ? 34.635 73.221 40.775 1.00 30.40 174 VAL K O 1
ATOM 2652 N N . PHE A 1 175 ? 34.059 71.098 40.250 1.00 24.92 175 PHE K N 1
ATOM 2653 C CA . PHE A 1 175 ? 32.977 71.049 41.224 1.00 22.24 175 PHE K CA 1
ATOM 2654 C C . PHE A 1 175 ? 33.527 71.120 42.639 1.00 18.12 175 PHE K C 1
ATOM 2655 O O . PHE A 1 175 ? 33.022 71.882 43.469 1.00 24.38 175 PHE K O 1
ATOM 2672 N N . ALA A 1 176 ? 34.597 70.385 42.890 1.00 19.61 176 ALA K N 1
ATOM 2673 C CA . ALA A 1 176 ? 35.210 70.312 44.224 1.00 21.03 176 ALA K CA 1
ATOM 2674 C C . ALA A 1 176 ? 35.776 71.679 44.613 1.00 22.01 176 ALA K C 1
ATOM 2675 O O . ALA A 1 176 ? 35.557 72.084 45.741 1.00 22.39 176 ALA K O 1
ATOM 2682 N N . ALA A 1 177 ? 36.492 72.345 43.713 1.00 23.38 177 ALA K N 1
ATOM 2683 C CA . ALA A 1 177 ? 37.144 73.634 44.012 1.00 25.08 177 ALA K CA 1
ATOM 2684 C C . ALA A 1 177 ? 36.096 74.689 44.357 1.00 21.37 177 ALA K C 1
ATOM 2685 O O . ALA A 1 177 ? 36.288 75.369 45.360 1.00 21.11 177 ALA K O 1
ATOM 2692 N N . TYR A 1 178 ? 34.989 74.744 43.628 1.00 24.32 178 TYR K N 1
ATOM 2693 C CA . TYR A 1 178 ? 33.973 75.808 43.803 1.00 22.94 178 TYR K CA 1
ATOM 2694 C C . TYR A 1 178 ? 33.047 75.473 44.968 1.00 20.88 178 TYR K C 1
ATOM 2695 O O . TYR A 1 178 ? 32.631 76.402 45.629 1.00 23.73 178 TYR K O 1
ATOM 2713 N N . PHE A 1 179 ? 32.725 74.206 45.187 1.00 17.25 179 PHE K N 1
ATOM 2714 C CA . PHE A 1 179 ? 31.931 73.818 46.346 1.00 17.08 179 PHE K CA 1
ATOM 2715 C C . PHE A 1 179 ? 32.663 74.158 47.640 1.00 17.85 179 PHE K C 1
ATOM 2716 O O . PHE A 1 179 ? 32.086 74.754 48.561 1.00 16.08 179 PHE K O 1
ATOM 2733 N N . GLY A 1 180 ? 33.944 73.791 47.722 1.00 20.22 180 GLY K N 1
ATOM 2734 C CA . GLY A 1 180 ? 34.707 74.085 48.920 1.00 18.01 180 GLY K CA 1
ATOM 2735 C C . GLY A 1 180 ? 34.829 75.572 49.172 1.00 16.15 180 GLY K C 1
ATOM 2736 O O . GLY A 1 180 ? 34.687 76.030 50.309 1.00 19.55 180 GLY K O 1
ATOM 2740 N N . LEU A 1 181 ? 35.084 76.348 48.115 1.00 17.77 181 LEU K N 1
ATOM 2741 C CA . LEU A 1 181 ? 35.187 77.793 48.280 1.00 17.11 181 LEU K CA 1
ATOM 2742 C C . LEU A 1 181 ? 33.894 78.385 48.822 1.00 17.12 181 LEU K C 1
ATOM 2743 O O . LEU A 1 181 ? 33.924 79.242 49.710 1.00 21.03 181 LEU K O 1
ATOM 2759 N N . THR A 1 182 ? 32.749 77.952 48.297 1.00 16.78 182 THR K N 1
ATOM 2760 C CA . THR A 1 182 ? 31.481 78.501 48.768 1.00 17.16 182 THR K CA 1
ATOM 2761 C C . THR A 1 182 ? 31.239 78.149 50.232 1.00 19.75 182 THR K C 1
ATOM 2762 O O . THR A 1 182 ? 30.883 79.018 51.047 1.00 21.83 182 THR K O 1
ATOM 2773 N N . VAL A 1 183 ? 31.447 76.878 50.593 1.00 15.90 183 VAL K N 1
ATOM 2774 C CA . VAL A 1 183 ? 31.243 76.486 51.985 1.00 15.30 183 VAL K CA 1
ATOM 2775 C C . VAL A 1 183 ? 32.153 77.300 52.897 1.00 17.47 183 VAL K C 1
ATOM 2776 O O . VAL A 1 183 ? 31.723 77.785 53.950 1.00 17.43 183 VAL K O 1
ATOM 2789 N N . ALA A 1 184 ? 33.418 77.469 52.507 1.00 20.73 184 ALA K N 1
ATOM 2790 C CA . ALA A 1 184 ? 34.338 78.260 53.318 1.00 16.54 184 ALA K CA 1
ATOM 2791 C C . ALA A 1 184 ? 33.846 79.691 53.451 1.00 18.29 184 ALA K C 1
ATOM 2792 O O . ALA A 1 184 ? 33.890 80.274 54.540 1.00 24.13 184 ALA K O 1
ATOM 2799 N N . TRP A 1 185 ? 33.352 80.265 52.356 1.00 17.91 185 TRP K N 1
ATOM 2800 C CA . TRP A 1 185 ? 32.845 81.627 52.405 1.00 20.41 185 TRP K CA 1
ATOM 2801 C C . TRP A 1 185 ? 31.692 81.762 53.389 1.00 18.98 185 TRP K C 1
ATOM 2802 O O . TRP A 1 185 ? 31.490 82.839 53.959 1.00 19.49 185 TRP K O 1
ATOM 2823 N N . CYS A 1 186 ? 30.933 80.687 53.615 1.00 18.88 186 CYS K N 1
ATOM 2824 C CA . CYS A 1 186 ? 29.805 80.781 54.540 1.00 12.77 186 CYS K CA 1
ATOM 2825 C C . CYS A 1 186 ? 30.192 80.691 56.017 1.00 18.14 186 CYS K C 1
ATOM 2826 O O . CYS A 1 186 ? 29.380 81.063 56.867 1.00 19.13 186 CYS K O 1
ATOM 2834 N N . LEU A 1 187 ? 31.389 80.214 56.355 1.00 17.22 187 LEU K N 1
ATOM 2835 C CA . LEU A 1 187 ? 31.705 79.949 57.753 1.00 12.54 187 LEU K CA 1
ATOM 2836 C C . LEU A 1 187 ? 32.081 81.231 58.500 1.00 14.90 187 LEU K C 1
ATOM 2837 O O . LEU A 1 187 ? 32.518 82.207 57.892 1.00 14.75 187 LEU K O 1
ATOM 2853 N N . PRO A 1 188 ? 31.926 81.252 59.832 1.00 17.18 188 PRO K N 1
ATOM 2854 C CA . PRO A 1 188 ? 32.368 82.423 60.602 1.00 18.52 188 PRO K CA 1
ATOM 2855 C C . PRO A 1 188 ? 33.859 82.672 60.442 1.00 20.68 188 PRO K C 1
ATOM 2856 O O . PRO A 1 188 ? 34.653 81.743 60.276 1.00 18.10 188 PRO K O 1
ATOM 2867 N N . LYS A 1 189 ? 34.235 83.945 60.511 1.00 19.84 189 LYS K N 1
ATOM 2868 C CA . LYS A 1 189 ? 35.588 84.349 60.153 1.00 20.14 189 LYS K CA 1
ATOM 2869 C C . LYS A 1 189 ? 36.546 84.135 61.328 1.00 22.36 189 LYS K C 1
ATOM 2870 O O . LYS A 1 189 ? 36.189 84.423 62.473 1.00 23.71 189 LYS K O 1
ATOM 2889 N N . PRO A 1 190 ? 37.776 83.641 61.077 1.00 18.60 190 PRO K N 1
ATOM 2890 C CA . PRO A 1 190 ? 38.743 83.446 62.165 1.00 20.81 190 PRO K CA 1
ATOM 2891 C C . PRO A 1 190 ? 39.009 84.702 62.983 1.00 19.81 190 PRO K C 1
ATOM 2892 O O . PRO A 1 190 ? 38.349 84.879 64.003 1.00 26.98 190 PRO K O 1
ATOM 2903 N N . GLN A 1 200 ? 51.456 79.844 61.803 1.00 16.46 200 GLN K N 1
ATOM 2904 C CA . GLN A 1 200 ? 50.420 78.917 61.364 1.00 19.88 200 GLN K CA 1
ATOM 2905 C C . GLN A 1 200 ? 50.977 77.554 60.963 1.00 19.46 200 GLN K C 1
ATOM 2906 O O . GLN A 1 200 ? 50.284 76.548 61.078 1.00 17.96 200 GLN K O 1
ATOM 2919 N N . ARG A 1 201 ? 52.217 77.529 60.482 1.00 17.16 201 ARG K N 1
ATOM 2920 C CA . ARG A 1 201 ? 52.875 76.305 60.054 1.00 17.91 201 ARG K CA 1
ATOM 2921 C C . ARG A 1 201 ? 53.964 75.918 61.043 1.00 10.74 201 ARG K C 1
ATOM 2922 O O . ARG A 1 201 ? 54.382 76.709 61.889 1.00 18.33 201 ARG K O 1
ATOM 2943 N N . ALA A 1 202 ? 54.413 74.673 60.924 1.00 14.74 202 ALA K N 1
ATOM 2944 C CA . ALA A 1 202 ? 55.568 74.181 61.656 1.00 9.70 202 ALA K CA 1
ATOM 2945 C C . ALA A 1 202 ? 56.340 73.232 60.755 1.00 7.09 202 ALA K C 1
ATOM 2946 O O . ALA A 1 202 ? 55.801 72.679 59.796 1.00 15.71 202 ALA K O 1
ATOM 2953 N N . THR A 1 203 ? 57.615 73.040 61.087 1.00 9.27 203 THR K N 1
ATOM 2954 C CA . THR A 1 203 ? 58.515 72.305 60.204 1.00 9.54 203 THR K CA 1
ATOM 2955 C C . THR A 1 203 ? 58.072 70.855 60.021 1.00 8.71 203 THR K C 1
ATOM 2956 O O . THR A 1 203 ? 57.947 70.370 58.891 1.00 17.03 203 THR K O 1
ATOM 2967 N N . ILE A 1 204 ? 57.851 70.142 61.124 1.00 11.18 204 ILE K N 1
ATOM 2968 C CA . ILE A 1 204 ? 57.518 68.720 61.030 1.00 8.69 204 ILE K CA 1
ATOM 2969 C C . ILE A 1 204 ? 56.175 68.495 60.343 1.00 7.80 204 ILE K C 1
ATOM 2970 O O . ILE A 1 204 ? 56.098 67.635 59.447 1.00 13.24 204 ILE K O 1
ATOM 2986 N N . PRO A 1 205 ? 55.097 69.200 60.697 1.00 15.20 205 PRO K N 1
ATOM 2987 C CA . PRO A 1 205 ? 53.867 69.076 59.901 1.00 12.56 205 PRO K CA 1
ATOM 2988 C C . PRO A 1 205 ? 54.058 69.468 58.447 1.00 11.69 205 PRO K C 1
ATOM 2989 O O . PRO A 1 205 ? 53.401 68.892 57.575 1.00 19.48 205 PRO K O 1
ATOM 3000 N N . SER A 1 206 ? 54.956 70.413 58.153 1.00 9.57 206 SER K N 1
ATOM 3001 C CA . SER A 1 206 ? 55.245 70.747 56.761 1.00 9.39 206 SER K CA 1
ATOM 3002 C C . SER A 1 206 ? 55.860 69.562 56.022 1.00 9.41 206 SER K C 1
ATOM 3003 O O . SER A 1 206 ? 55.527 69.305 54.861 1.00 15.07 206 SER K O 1
ATOM 3011 N N . LEU A 1 207 ? 56.759 68.826 56.676 1.00 13.80 207 LEU K N 1
ATOM 3012 C CA . LEU A 1 207 ? 57.345 67.661 56.020 1.00 15.22 207 LEU K CA 1
ATOM 3013 C C . LEU A 1 207 ? 56.313 66.550 55.830 1.00 11.62 207 LEU K C 1
ATOM 3014 O O . LEU A 1 207 ? 56.293 65.880 54.788 1.00 17.02 207 LEU K O 1
ATOM 3030 N N . SER A 1 208 ? 55.438 66.345 56.814 1.00 10.99 208 SER K N 1
ATOM 3031 C CA . SER A 1 208 ? 54.374 65.356 56.632 1.00 10.92 208 SER K CA 1
ATOM 3032 C C . SER A 1 208 ? 53.449 65.750 55.479 1.00 9.07 208 SER K C 1
ATOM 3033 O O . SER A 1 208 ? 53.014 64.900 54.685 1.00 12.50 208 SER K O 1
ATOM 3041 N N . ALA A 1 209 ? 53.143 67.041 55.365 1.00 15.03 209 ALA K N 1
ATOM 3042 C CA . ALA A 1 209 ? 52.334 67.496 54.246 1.00 11.18 209 ALA K CA 1
ATOM 3043 C C . ALA A 1 209 ? 53.067 67.318 52.928 1.00 11.04 209 ALA K C 1
ATOM 3044 O O . ALA A 1 209 ? 52.435 67.068 51.900 1.00 16.55 209 ALA K O 1
ATOM 3051 N N . MET A 1 210 ? 54.392 67.441 52.935 1.00 11.36 210 MET K N 1
ATOM 3052 C CA . MET A 1 210 ? 55.154 67.144 51.729 1.00 13.05 210 MET K CA 1
ATOM 3053 C C . MET A 1 210 ? 55.021 65.675 51.346 1.00 11.20 210 MET K C 1
ATOM 3054 O O . MET A 1 210 ? 54.959 65.343 50.160 1.00 13.12 210 MET K O 1
ATOM 3068 N N . LEU A 1 211 ? 55.007 64.781 52.335 1.00 8.83 211 LEU K N 1
ATOM 3069 C CA . LEU A 1 211 ? 54.767 63.367 52.042 1.00 9.54 211 LEU K CA 1
ATOM 3070 C C . LEU A 1 211 ? 53.429 63.184 51.331 1.00 11.05 211 LEU K C 1
ATOM 3071 O O . LEU A 1 211 ? 53.336 62.504 50.295 1.00 12.32 211 LEU K O 1
ATOM 3087 N N . GLY A 1 212 ? 52.378 63.799 51.878 1.00 13.78 212 GLY K N 1
ATOM 3088 C CA . GLY A 1 212 ? 51.076 63.723 51.225 1.00 10.41 212 GLY K CA 1
ATOM 3089 C C . GLY A 1 212 ? 51.090 64.293 49.817 1.00 7.73 212 GLY K C 1
ATOM 3090 O O . GLY A 1 212 ? 50.549 63.693 48.881 1.00 15.10 212 GLY K O 1
ATOM 3094 N N . ALA A 1 213 ? 51.723 65.455 49.646 1.00 11.82 213 ALA K N 1
ATOM 3095 C CA . ALA A 1 213 ? 51.783 66.090 48.336 1.00 13.63 213 ALA K CA 1
ATOM 3096 C C . ALA A 1 213 ? 52.521 65.213 47.338 1.00 9.36 213 ALA K C 1
ATOM 3097 O O . ALA A 1 213 ? 52.132 65.126 46.171 1.00 13.86 213 ALA K O 1
ATOM 3104 N N . LEU A 1 214 ? 53.597 64.562 47.777 1.00 10.27 214 LEU K N 1
ATOM 3105 C CA . LEU A 1 214 ? 54.357 63.709 46.876 1.00 12.74 214 LEU K CA 1
ATOM 3106 C C . LEU A 1 214 ? 53.539 62.507 46.439 1.00 10.34 214 LEU K C 1
ATOM 3107 O O . LEU A 1 214 ? 53.586 62.117 45.271 1.00 9.17 214 LEU K O 1
ATOM 3123 N N . PHE A 1 215 ? 52.792 61.894 47.354 1.00 11.58 215 PHE K N 1
ATOM 3124 C CA . PHE A 1 215 ? 51.981 60.756 46.932 1.00 11.59 215 PHE K CA 1
ATOM 3125 C C . PHE A 1 215 ? 50.895 61.194 45.953 1.00 13.52 215 PHE K C 1
ATOM 3126 O O . PHE A 1 215 ? 50.647 60.517 44.940 1.00 11.67 215 PHE K O 1
ATOM 3143 N N . LEU A 1 216 ? 50.276 62.353 46.206 1.00 13.41 216 LEU K N 1
ATOM 3144 C CA . LEU A 1 216 ? 49.331 62.911 45.240 1.00 11.89 216 LEU K CA 1
ATOM 3145 C C . LEU A 1 216 ? 49.988 63.103 43.879 1.00 10.82 216 LEU K C 1
ATOM 3146 O O . LEU A 1 216 ? 49.447 62.693 42.847 1.00 18.28 216 LEU K O 1
ATOM 3162 N N . TRP A 1 217 ? 51.157 63.738 43.865 1.00 10.45 217 TRP K N 1
ATOM 3163 C CA . TRP A 1 217 ? 51.837 64.048 42.615 1.00 12.20 217 TRP K CA 1
ATOM 3164 C C . TRP A 1 217 ? 52.222 62.778 41.872 1.00 12.70 217 TRP K C 1
ATOM 3165 O O . TRP A 1 217 ? 52.127 62.710 40.644 1.00 16.21 217 TRP K O 1
ATOM 3186 N N . MET A 1 218 ? 52.660 61.765 42.610 1.00 14.09 218 MET K N 1
ATOM 3187 C CA . MET A 1 218 ? 53.163 60.547 41.998 1.00 15.61 218 MET K CA 1
ATOM 3188 C C . MET A 1 218 ? 52.040 59.743 41.368 1.00 13.19 218 MET K C 1
ATOM 3189 O O . MET A 1 218 ? 52.220 59.161 40.295 1.00 16.75 218 MET K O 1
ATOM 3203 N N . PHE A 1 219 ? 50.881 59.653 42.018 1.00 21.40 219 PHE K N 1
ATOM 3204 C CA . PHE A 1 219 ? 49.782 58.763 41.554 1.00 13.75 219 PHE K CA 1
ATOM 3205 C C . PHE A 1 219 ? 48.659 59.529 40.849 1.00 14.52 219 PHE K C 1
ATOM 3206 O O . PHE A 1 219 ? 47.663 58.895 40.547 1.00 21.47 219 PHE K O 1
ATOM 3223 N N . TRP A 1 220 ? 48.828 60.808 40.549 1.00 17.68 220 TRP K N 1
ATOM 3224 C CA . TRP A 1 220 ? 47.795 61.644 39.882 1.00 14.91 220 TRP K CA 1
ATOM 3225 C C . TRP A 1 220 ? 47.476 61.082 38.494 1.00 20.10 220 TRP K C 1
ATOM 3226 O O . TRP A 1 220 ? 46.369 61.325 38.031 1.00 23.50 220 TRP K O 1
ATOM 3247 N N . PRO A 1 221 ? 48.443 60.572 37.715 1.00 20.23 221 PRO K N 1
ATOM 3248 C CA . PRO A 1 221 ? 48.109 59.924 36.442 1.00 17.58 221 PRO K CA 1
ATOM 3249 C C . PRO A 1 221 ? 46.974 58.897 36.627 1.00 24.11 221 PRO K C 1
ATOM 3250 O O . PRO A 1 221 ? 46.228 58.748 35.685 1.00 26.56 221 PRO K O 1
ATOM 3261 N N . SER A 1 222 ? 46.806 58.277 37.810 1.00 23.19 222 SER K N 1
ATOM 3262 C CA . SER A 1 222 ? 45.694 57.364 38.050 1.00 18.88 222 SER K CA 1
ATOM 3263 C C . SER A 1 222 ? 44.369 58.112 38.171 1.00 20.08 222 SER K C 1
ATOM 3264 O O . SER A 1 222 ? 43.315 57.522 37.940 1.00 24.11 222 SER K O 1
ATOM 3272 N N . VAL A 1 223 ? 44.394 59.391 38.578 1.00 30.16 223 VAL K N 1
ATOM 3273 C CA . VAL A 1 223 ? 43.177 60.214 38.577 1.00 25.68 223 VAL K CA 1
ATOM 3274 C C . VAL A 1 223 ? 42.776 60.580 37.158 1.00 26.31 223 VAL K C 1
ATOM 3275 O O . VAL A 1 223 ? 41.591 60.774 36.862 1.00 30.97 223 VAL K O 1
ATOM 3288 N N . ASN A 1 224 ? 43.746 60.684 36.259 1.00 24.15 224 ASN K N 1
ATOM 3289 C CA . ASN A 1 224 ? 43.441 61.203 34.935 1.00 23.73 224 ASN K CA 1
ATOM 3290 C C . ASN A 1 224 ? 43.020 60.087 33.984 1.00 23.82 224 ASN K C 1
ATOM 3291 O O . ASN A 1 224 ? 42.649 60.353 32.836 1.00 33.14 224 ASN K O 1
ATOM 3302 N N . SER A 1 225 ? 43.069 58.829 34.438 1.00 26.00 225 SER K N 1
ATOM 3303 C CA . SER A 1 225 ? 42.533 57.718 33.658 1.00 30.40 225 SER K CA 1
ATOM 3304 C C . SER A 1 225 ? 41.826 56.604 34.442 1.00 32.96 225 SER K C 1
ATOM 3305 O O . SER A 1 225 ? 42.065 55.427 34.144 1.00 37.27 225 SER K O 1
ATOM 3313 N N . PRO A 1 226 ? 40.938 56.893 35.430 1.00 31.48 226 PRO K N 1
ATOM 3314 C CA . PRO A 1 226 ? 40.157 55.808 36.036 1.00 28.34 226 PRO K CA 1
ATOM 3315 C C . PRO A 1 226 ? 38.990 55.445 35.146 1.00 30.92 226 PRO K C 1
ATOM 3316 O O . PRO A 1 226 ? 38.582 54.284 35.050 1.00 33.12 226 PRO K O 1
ATOM 3327 N N . LEU A 1 227 ? 38.445 56.475 34.501 1.00 31.77 227 LEU K N 1
ATOM 3328 C CA . LEU A 1 227 ? 37.204 56.396 33.749 1.00 35.93 227 LEU K CA 1
ATOM 3329 C C . LEU A 1 227 ? 37.420 56.099 32.274 1.00 36.20 227 LEU K C 1
ATOM 3330 O O . LEU A 1 227 ? 36.454 56.117 31.508 1.00 40.17 227 LEU K O 1
ATOM 3346 N N . LEU A 1 228 ? 38.655 55.849 31.851 1.00 35.83 228 LEU K N 1
ATOM 3347 C CA . LEU A 1 228 ? 38.966 55.599 30.449 1.00 37.18 228 LEU K CA 1
ATOM 3348 C C . LEU A 1 228 ? 38.981 54.094 30.219 1.00 38.43 228 LEU K C 1
ATOM 3349 O O . LEU A 1 228 ? 39.845 53.385 30.744 1.00 40.61 228 LEU K O 1
ATOM 3365 N N . ARG A 1 229 ? 38.015 53.610 29.439 1.00 46.77 229 ARG K N 1
ATOM 3366 C CA . ARG A 1 229 ? 37.877 52.172 29.236 1.00 47.55 229 ARG K CA 1
ATOM 3367 C C . ARG A 1 229 ? 39.040 51.609 28.428 1.00 45.59 229 ARG K C 1
ATOM 3368 O O . ARG A 1 229 ? 39.663 50.619 28.829 1.00 46.22 229 ARG K O 1
ATOM 3372 N N . SER A 1 230 ? 39.359 52.236 27.300 1.00 46.18 230 SER K N 1
ATOM 3373 C CA . SER A 1 230 ? 40.280 51.659 26.330 1.00 46.51 230 SER K CA 1
ATOM 3374 C C . SER A 1 230 ? 41.730 51.736 26.806 1.00 47.05 230 SER K C 1
ATOM 3375 O O . SER A 1 230 ? 42.078 52.593 27.618 1.00 48.12 230 SER K O 1
ATOM 3383 N N . PRO A 1 231 ? 42.609 50.866 26.288 1.00 46.49 231 PRO K N 1
ATOM 3384 C CA . PRO A 1 231 ? 44.019 50.934 26.716 1.00 43.39 231 PRO K CA 1
ATOM 3385 C C . PRO A 1 231 ? 44.792 52.102 26.126 1.00 42.15 231 PRO K C 1
ATOM 3386 O O . PRO A 1 231 ? 45.592 52.721 26.835 1.00 39.36 231 PRO K O 1
ATOM 3397 N N . ILE A 1 232 ? 44.601 52.405 24.839 1.00 42.22 232 ILE K N 1
ATOM 3398 C CA . ILE A 1 232 ? 45.373 53.470 24.200 1.00 45.01 232 ILE K CA 1
ATOM 3399 C C . ILE A 1 232 ? 45.104 54.802 24.889 1.00 42.58 232 ILE K C 1
ATOM 3400 O O . ILE A 1 232 ? 46.032 55.559 25.211 1.00 41.26 232 ILE K O 1
ATOM 3416 N N . GLN A 1 233 ? 43.828 55.103 25.132 1.00 39.23 233 GLN K N 1
ATOM 3417 C CA . GLN A 1 233 ? 43.483 56.339 25.822 1.00 41.33 233 GLN K CA 1
ATOM 3418 C C . GLN A 1 233 ? 44.104 56.381 27.213 1.00 37.63 233 GLN K C 1
ATOM 3419 O O . GLN A 1 233 ? 44.624 57.420 27.629 1.00 38.80 233 GLN K O 1
ATOM 3433 N N . ARG A 1 234 ? 44.062 55.263 27.946 1.00 32.99 234 ARG K N 1
ATOM 3434 C CA . ARG A 1 234 ? 44.683 55.230 29.269 1.00 36.24 234 ARG K CA 1
ATOM 3435 C C . ARG A 1 234 ? 46.179 55.502 29.186 1.00 29.61 234 ARG K C 1
ATOM 3436 O O . ARG A 1 234 ? 46.719 56.287 29.973 1.00 28.67 234 ARG K O 1
ATOM 3457 N N . LYS A 1 235 ? 46.862 54.871 28.231 1.00 28.72 235 LYS K N 1
ATOM 3458 C CA . LYS A 1 235 ? 48.304 55.052 28.095 1.00 27.41 235 LYS K CA 1
ATOM 3459 C C . LYS A 1 235 ? 48.653 56.508 27.810 1.00 25.73 235 LYS K C 1
ATOM 3460 O O . LYS A 1 235 ? 49.522 57.098 28.471 1.00 24.96 235 LYS K O 1
ATOM 3479 N N . ASN A 1 236 ? 47.986 57.101 26.819 1.00 28.29 236 ASN K N 1
ATOM 3480 C CA . ASN A 1 236 ? 48.291 58.478 26.454 1.00 26.43 236 ASN K CA 1
ATOM 3481 C C . ASN A 1 236 ? 47.931 59.439 27.580 1.00 25.73 236 ASN K C 1
ATOM 3482 O O . ASN A 1 236 ? 48.673 60.392 27.844 1.00 21.08 236 ASN K O 1
ATOM 3493 N N . ALA A 1 237 ? 46.807 59.203 28.262 1.00 21.72 237 ALA K N 1
ATOM 3494 C CA . ALA A 1 237 ? 46.437 60.046 29.390 1.00 22.69 237 ALA K CA 1
ATOM 3495 C C . ALA A 1 237 ? 47.486 59.978 30.489 1.00 21.40 237 ALA K C 1
ATOM 3496 O O . ALA A 1 237 ? 47.870 61.007 31.056 1.00 24.72 237 ALA K O 1
ATOM 3503 N N . MET A 1 238 ? 47.973 58.775 30.789 1.00 18.80 238 MET K N 1
ATOM 3504 C CA . MET A 1 238 ? 48.994 58.626 31.816 1.00 21.61 238 MET K CA 1
ATOM 3505 C C . MET A 1 238 ? 50.276 59.354 31.424 1.00 19.62 238 MET K C 1
ATOM 3506 O O . MET A 1 238 ? 50.874 60.062 32.245 1.00 21.03 238 MET K O 1
ATOM 3520 N N A PHE A 1 239 ? 50.705 59.205 30.169 0.58 19.51 239 PHE K N 1
ATOM 3521 N N B PHE A 1 239 ? 50.707 59.197 30.169 0.42 20.21 239 PHE K N 1
ATOM 3522 C CA A PHE A 1 239 ? 51.924 59.876 29.729 0.58 20.31 239 PHE K CA 1
ATOM 3523 C CA B PHE A 1 239 ? 51.919 59.874 29.713 0.42 20.53 239 PHE K CA 1
ATOM 3524 C C A PHE A 1 239 ? 51.783 61.392 29.819 0.58 15.54 239 PHE K C 1
ATOM 3525 C C B PHE A 1 239 ? 51.778 61.387 29.824 0.42 18.25 239 PHE K C 1
ATOM 3526 O O A PHE A 1 239 ? 52.683 62.086 30.311 0.58 12.84 239 PHE K O 1
ATOM 3527 O O B PHE A 1 239 ? 52.678 62.076 30.325 0.42 18.39 239 PHE K O 1
ATOM 3560 N N . ASN A 1 240 ? 50.652 61.921 29.346 1.00 17.50 240 ASN K N 1
ATOM 3561 C CA . ASN A 1 240 ? 50.448 63.361 29.364 1.00 13.52 240 ASN K CA 1
ATOM 3562 C C . ASN A 1 240 ? 50.426 63.889 30.787 1.00 14.11 240 ASN K C 1
ATOM 3563 O O . ASN A 1 240 ? 51.047 64.914 31.083 1.00 13.59 240 ASN K O 1
ATOM 3575 N N . THR A 1 241 ? 49.736 63.188 31.688 1.00 14.39 241 THR K N 1
ATOM 3576 C CA . THR A 1 241 ? 49.696 63.626 33.076 1.00 18.76 241 THR K CA 1
ATOM 3577 C C . THR A 1 241 ? 51.085 63.612 33.691 1.00 9.97 241 THR K C 1
ATOM 3578 O O . THR A 1 241 ? 51.480 64.567 34.366 1.00 11.54 241 THR K O 1
ATOM 3589 N N A TYR A 1 242 ? 51.843 62.545 33.455 0.53 12.80 242 TYR K N 1
ATOM 3590 N N B TYR A 1 242 ? 51.852 62.542 33.454 0.47 14.53 242 TYR K N 1
ATOM 3591 C CA A TYR A 1 242 ? 53.184 62.430 34.016 0.53 13.60 242 TYR K CA 1
ATOM 3592 C CA B TYR A 1 242 ? 53.192 62.442 34.029 0.47 15.05 242 TYR K CA 1
ATOM 3593 C C A TYR A 1 242 ? 54.082 63.578 33.561 0.53 13.18 242 TYR K C 1
ATOM 3594 C C B TYR A 1 242 ? 54.080 63.592 33.564 0.47 14.71 242 TYR K C 1
ATOM 3595 O O A TYR A 1 242 ? 54.731 64.241 34.382 0.53 13.29 242 TYR K O 1
ATOM 3596 O O B TYR A 1 242 ? 54.733 64.258 34.379 0.47 13.76 242 TYR K O 1
ATOM 3631 N N . TYR A 1 243 ? 54.108 63.854 32.256 1.00 13.62 243 TYR K N 1
ATOM 3632 C CA . TYR A 1 243 ? 55.004 64.899 31.762 1.00 9.68 243 TYR K CA 1
ATOM 3633 C C . TYR A 1 243 ? 54.527 66.295 32.166 1.00 12.02 243 TYR K C 1
ATOM 3634 O O . TYR A 1 243 ? 55.344 67.155 32.537 1.00 19.41 243 TYR K O 1
ATOM 3653 N N . ALA A 1 244 ? 53.214 66.539 32.131 1.00 8.87 244 ALA K N 1
ATOM 3654 C CA . ALA A 1 244 ? 52.704 67.828 32.582 1.00 9.57 244 ALA K CA 1
ATOM 3655 C C . ALA A 1 244 ? 53.044 68.062 34.047 1.00 13.65 244 ALA K C 1
ATOM 3656 O O . ALA A 1 244 ? 53.449 69.165 34.430 1.00 10.46 244 ALA K O 1
ATOM 3663 N N . LEU A 1 245 ? 52.905 67.026 34.875 1.00 12.83 245 LEU K N 1
ATOM 3664 C CA . LEU A 1 245 ? 53.238 67.151 36.287 1.00 13.64 245 LEU K CA 1
ATOM 3665 C C . LEU A 1 245 ? 54.721 67.428 36.490 1.00 8.80 245 LEU K C 1
ATOM 3666 O O . LEU A 1 245 ? 55.090 68.224 37.358 1.00 9.73 245 LEU K O 1
ATOM 3682 N N . ALA A 1 246 ? 55.588 66.762 35.725 1.00 8.50 246 ALA K N 1
ATOM 3683 C CA . ALA A 1 246 ? 57.019 67.041 35.852 1.00 15.05 246 ALA K CA 1
ATOM 3684 C C . ALA A 1 246 ? 57.312 68.513 35.571 1.00 7.59 246 ALA K C 1
ATOM 3685 O O . ALA A 1 246 ? 57.990 69.203 36.358 1.00 18.20 246 ALA K O 1
ATOM 3692 N N . VAL A 1 247 ? 56.777 69.020 34.458 1.00 7.06 247 VAL K N 1
ATOM 3693 C CA . VAL A 1 247 ? 57.006 70.418 34.107 1.00 10.79 247 VAL K CA 1
ATOM 3694 C C . VAL A 1 247 ? 56.466 71.337 35.196 1.00 15.08 247 VAL K C 1
ATOM 3695 O O . VAL A 1 247 ? 57.103 72.333 35.559 1.00 15.84 247 VAL K O 1
ATOM 3708 N N . SER A 1 248 ? 55.296 71.043 35.744 1.00 12.00 248 SER K N 1
ATOM 3709 C CA . SER A 1 248 ? 54.627 71.905 36.754 1.00 10.35 248 SER K CA 1
ATOM 3710 C C . SER A 1 248 ? 55.421 71.977 38.069 1.00 11.70 248 SER K C 1
ATOM 3711 O O . SER A 1 248 ? 55.453 73.043 38.652 1.00 14.92 248 SER K O 1
ATOM 3719 N N . VAL A 1 249 ? 56.035 70.878 38.503 1.00 12.75 249 VAL K N 1
ATOM 3720 C CA . VAL A 1 249 ? 56.837 70.843 39.754 1.00 14.26 249 VAL K CA 1
ATOM 3721 C C . VAL A 1 249 ? 58.006 71.815 39.587 1.00 11.96 249 VAL K C 1
ATOM 3722 O O . VAL A 1 249 ? 58.195 72.647 40.472 1.00 14.32 249 VAL K O 1
ATOM 3735 N N . VAL A 1 250 ? 58.678 71.782 38.448 1.00 9.08 250 VAL K N 1
ATOM 3736 C CA . VAL A 1 250 ? 59.866 72.634 38.178 1.00 13.43 250 VAL K CA 1
ATOM 3737 C C . VAL A 1 250 ? 59.487 74.118 38.138 1.00 14.30 250 VAL K C 1
ATOM 3738 O O . VAL A 1 250 ? 60.174 74.893 38.789 1.00 14.74 250 VAL K O 1
ATOM 3751 N N . THR A 1 251 ? 58.386 74.463 37.481 1.00 19.84 251 THR K N 1
ATOM 3752 C CA . THR A 1 251 ? 57.885 75.849 37.424 1.00 11.70 251 THR K CA 1
ATOM 3753 C C . THR A 1 251 ? 57.500 76.312 38.830 1.00 15.51 251 THR K C 1
ATOM 3754 O O . THR A 1 251 ? 57.899 77.388 39.200 1.00 18.61 251 THR K O 1
ATOM 3765 N N . ALA A 1 252 ? 56.812 75.485 39.602 1.00 15.46 252 ALA K N 1
ATOM 3766 C CA . ALA A 1 252 ? 56.342 75.899 40.937 1.00 16.02 252 ALA K CA 1
ATOM 3767 C C . ALA A 1 252 ? 57.477 76.175 41.918 1.00 21.76 252 ALA K C 1
ATOM 3768 O O . ALA A 1 252 ? 57.437 77.227 42.538 1.00 22.22 252 ALA K O 1
ATOM 3775 N N . ILE A 1 253 ? 58.456 75.284 42.007 1.00 18.06 253 ILE K N 1
ATOM 3776 C CA . ILE A 1 253 ? 59.615 75.464 42.917 1.00 17.36 253 ILE K CA 1
ATOM 3777 C C . ILE A 1 253 ? 60.451 76.650 42.444 1.00 18.81 253 ILE K C 1
ATOM 3778 O O . ILE A 1 253 ? 60.777 77.481 43.266 1.00 18.38 253 ILE K O 1
ATOM 3794 N N . SER A 1 254 ? 60.719 76.727 41.147 1.00 21.72 254 SER K N 1
ATOM 3795 C CA . SER A 1 254 ? 61.530 77.812 40.533 1.00 21.15 254 SER K CA 1
ATOM 3796 C C . SER A 1 254 ? 60.828 79.166 40.626 1.00 21.11 254 SER K C 1
ATOM 3797 O O . SER A 1 254 ? 61.516 80.138 40.925 1.00 26.14 254 SER K O 1
ATOM 3805 N N . GLY A 1 255 ? 59.518 79.222 40.388 1.00 24.30 255 GLY K N 1
ATOM 3806 C CA . GLY A 1 255 ? 58.731 80.472 40.357 1.00 25.18 255 GLY K CA 1
ATOM 3807 C C . GLY A 1 255 ? 58.147 80.891 41.689 1.00 25.51 255 GLY K C 1
ATOM 3808 O O . GLY A 1 255 ? 57.669 82.018 41.757 1.00 33.32 255 GLY K O 1
ATOM 3812 N N . SER A 1 256 ? 58.232 80.062 42.711 1.00 22.79 256 SER K N 1
ATOM 3813 C CA . SER A 1 256 ? 57.719 80.370 44.070 1.00 24.45 256 SER K CA 1
ATOM 3814 C C . SER A 1 256 ? 58.473 81.581 44.617 1.00 30.53 256 SER K C 1
ATOM 3815 O O . SER A 1 256 ? 57.824 82.454 45.203 1.00 31.84 256 SER K O 1
ATOM 3823 N N . SER A 1 257 ? 59.771 81.668 44.356 1.00 30.48 257 SER K N 1
ATOM 3824 C CA . SER A 1 257 ? 60.628 82.741 44.918 1.00 32.72 257 SER K CA 1
ATOM 3825 C C . SER A 1 257 ? 60.083 84.081 44.450 1.00 37.20 257 SER K C 1
ATOM 3826 O O . SER A 1 257 ? 60.019 85.013 45.268 1.00 41.42 257 SER K O 1
ATOM 3834 N N . LEU A 1 258 ? 59.656 84.163 43.202 1.00 37.20 258 LEU K N 1
ATOM 3835 C CA . LEU A 1 258 ? 59.093 85.405 42.634 1.00 36.40 258 LEU K CA 1
ATOM 3836 C C . LEU A 1 258 ? 57.807 85.794 43.365 1.00 41.58 258 LEU K C 1
ATOM 3837 O O . LEU A 1 258 ? 57.676 86.987 43.675 1.00 46.31 258 LEU K O 1
ATOM 3853 N N . ALA A 1 259 ? 56.929 84.850 43.684 1.00 45.07 259 ALA K N 1
ATOM 3854 C CA . ALA A 1 259 ? 55.611 85.111 44.300 1.00 46.57 259 ALA K CA 1
ATOM 3855 C C . ALA A 1 259 ? 55.676 84.984 45.816 1.00 50.00 259 ALA K C 1
ATOM 3856 O O . ALA A 1 259 ? 54.822 84.295 46.383 1.00 51.56 259 ALA K O 1
ATOM 3863 N N . HIS A 1 260 ? 56.664 85.581 46.452 1.00 54.19 260 HIS K N 1
ATOM 3864 C CA . HIS A 1 260 ? 56.685 85.587 47.894 1.00 56.92 260 HIS K CA 1
ATOM 3865 C C . HIS A 1 260 ? 57.413 86.850 48.327 1.00 57.63 260 HIS K C 1
ATOM 3866 O O . HIS A 1 260 ? 58.448 87.184 47.730 1.00 58.67 260 HIS K O 1
ATOM 3880 N N . PRO A 1 261 ? 56.913 87.575 49.336 1.00 60.72 261 PRO K N 1
ATOM 3881 C CA . PRO A 1 261 ? 57.559 88.848 49.698 1.00 60.96 261 PRO K CA 1
ATOM 3882 C C . PRO A 1 261 ? 59.029 88.722 50.060 1.00 59.90 261 PRO K C 1
ATOM 3883 O O . PRO A 1 261 ? 59.794 89.661 49.808 1.00 60.58 261 PRO K O 1
ATOM 3894 N N . GLN A 1 262 ? 59.454 87.594 50.628 1.00 61.25 262 GLN K N 1
ATOM 3895 C CA . GLN A 1 262 ? 60.815 87.448 51.133 1.00 61.38 262 GLN K CA 1
ATOM 3896 C C . GLN A 1 262 ? 61.745 86.751 50.142 1.00 59.07 262 GLN K C 1
ATOM 3897 O O . GLN A 1 262 ? 62.890 86.451 50.492 1.00 57.51 262 GLN K O 1
ATOM 3911 N N . ARG A 1 263 ? 61.293 86.509 48.912 1.00 48.31 263 ARG K N 1
ATOM 3912 C CA . ARG A 1 263 ? 62.120 85.947 47.850 1.00 49.85 263 ARG K CA 1
ATOM 3913 C C . ARG A 1 263 ? 62.571 84.524 48.147 1.00 45.60 263 ARG K C 1
ATOM 3914 O O . ARG A 1 263 ? 63.560 84.057 47.578 1.00 41.97 263 ARG K O 1
ATOM 3918 N N . LYS A 1 264 ? 61.857 83.825 49.016 1.00 40.05 264 LYS K N 1
ATOM 3919 C CA . LYS A 1 264 ? 62.171 82.462 49.406 1.00 34.45 264 LYS K CA 1
ATOM 3920 C C . LYS A 1 264 ? 61.134 81.513 48.823 1.00 31.87 264 LYS K C 1
ATOM 3921 O O . LYS A 1 264 ? 60.029 81.919 48.456 1.00 41.04 264 LYS K O 1
ATOM 3940 N N . ILE A 1 265 ? 61.507 80.237 48.733 1.00 19.05 265 ILE K N 1
ATOM 3941 C CA . ILE A 1 265 ? 60.557 79.215 48.317 1.00 16.25 265 ILE K CA 1
ATOM 3942 C C . ILE A 1 265 ? 59.600 78.942 49.466 1.00 20.11 265 ILE K C 1
ATOM 3943 O O . ILE A 1 265 ? 60.020 78.781 50.618 1.00 19.60 265 ILE K O 1
ATOM 3959 N N . SER A 1 266 ? 58.311 78.894 49.156 1.00 23.57 266 SER K N 1
ATOM 3960 C CA . SER A 1 266 ? 57.270 78.606 50.131 1.00 21.12 266 SER K CA 1
ATOM 3961 C C . SER A 1 266 ? 56.878 77.140 50.012 1.00 20.52 266 SER K C 1
ATOM 3962 O O . SER A 1 266 ? 56.414 76.701 48.956 1.00 22.36 266 SER K O 1
ATOM 3970 N N . MET A 1 267 ? 57.069 76.391 51.097 1.00 19.31 267 MET K N 1
ATOM 3971 C CA . MET A 1 267 ? 56.705 74.979 51.102 1.00 21.16 267 MET K CA 1
ATOM 3972 C C . MET A 1 267 ? 55.205 74.798 50.903 1.00 23.12 267 MET K C 1
ATOM 3973 O O . MET A 1 267 ? 54.769 73.916 50.150 1.00 21.80 267 MET K O 1
ATOM 3987 N N . THR A 1 268 ? 54.396 75.634 51.564 1.00 20.33 268 THR K N 1
ATOM 3988 C CA . THR A 1 268 ? 52.948 75.542 51.407 1.00 21.62 268 THR K CA 1
ATOM 3989 C C . THR A 1 268 ? 52.534 75.801 49.966 1.00 18.33 268 THR K C 1
ATOM 3990 O O . THR A 1 268 ? 51.638 75.129 49.443 1.00 24.54 268 THR K O 1
ATOM 4001 N N . TYR A 1 269 ? 53.162 76.779 49.311 1.00 16.61 269 TYR K N 1
ATOM 4002 C CA . TYR A 1 269 ? 52.856 77.013 47.906 1.00 21.38 269 TYR K CA 1
ATOM 4003 C C . TYR A 1 269 ? 53.218 75.802 47.057 1.00 20.27 269 TYR K C 1
ATOM 4004 O O . TYR A 1 269 ? 52.453 75.414 46.168 1.00 19.19 269 TYR K O 1
ATOM 4022 N N . VAL A 1 270 ? 54.388 75.207 47.307 1.00 17.93 270 VAL K N 1
ATOM 4023 C CA . VAL A 1 270 ? 54.837 74.068 46.513 1.00 19.34 270 VAL K CA 1
ATOM 4024 C C . VAL A 1 270 ? 53.853 72.915 46.641 1.00 18.88 270 VAL K C 1
ATOM 4025 O O . VAL A 1 270 ? 53.511 72.261 45.647 1.00 19.66 270 VAL K O 1
ATOM 4038 N N . HIS A 1 271 ? 53.380 72.658 47.868 1.00 20.79 271 HIS K N 1
ATOM 4039 C CA . HIS A 1 271 ? 52.498 71.521 48.121 1.00 22.00 271 HIS K CA 1
ATOM 4040 C C . HIS A 1 271 ? 51.318 71.502 47.167 1.00 19.73 271 HIS K C 1
ATOM 4041 O O . HIS A 1 271 ? 50.954 70.446 46.640 1.00 31.18 271 HIS K O 1
ATOM 4055 N N . SER A 1 272 ? 50.708 72.660 46.929 1.00 26.12 272 SER K N 1
ATOM 4056 C CA . SER A 1 272 ? 49.587 72.720 46.002 1.00 29.36 272 SER K CA 1
ATOM 4057 C C . SER A 1 272 ? 50.068 72.834 44.562 1.00 26.45 272 SER K C 1
ATOM 4058 O O . SER A 1 272 ? 49.586 72.115 43.681 1.00 31.08 272 SER K O 1
ATOM 4066 N N . ALA A 1 273 ? 51.028 73.721 44.305 1.00 20.71 273 ALA K N 1
ATOM 4067 C CA . ALA A 1 273 ? 51.395 74.034 42.934 1.00 23.40 273 ALA K CA 1
ATOM 4068 C C . ALA A 1 273 ? 52.006 72.850 42.198 1.00 23.85 273 ALA K C 1
ATOM 4069 O O . ALA A 1 273 ? 52.075 72.884 40.968 1.00 27.66 273 ALA K O 1
ATOM 4076 N N . VAL A 1 274 ? 52.522 71.842 42.903 1.00 21.94 274 VAL K N 1
ATOM 4077 C CA . VAL A 1 274 ? 53.093 70.619 42.264 1.00 19.92 274 VAL K CA 1
ATOM 4078 C C . VAL A 1 274 ? 52.018 69.997 41.365 1.00 19.85 274 VAL K C 1
ATOM 4079 O O . VAL A 1 274 ? 52.366 69.605 40.244 1.00 23.51 274 VAL K O 1
ATOM 4092 N N . LEU A 1 275 ? 50.780 69.920 41.829 1.00 16.96 275 LEU K N 1
ATOM 4093 C CA . LEU A 1 275 ? 49.643 69.333 41.061 1.00 18.83 275 LEU K CA 1
ATOM 4094 C C . LEU A 1 275 ? 49.327 70.135 39.794 1.00 19.16 275 LEU K C 1
ATOM 4095 O O . LEU A 1 275 ? 48.837 69.504 38.859 1.00 19.77 275 LEU K O 1
ATOM 4111 N N . ALA A 1 276 ? 49.424 71.462 39.808 1.00 13.34 276 ALA K N 1
ATOM 4112 C CA . ALA A 1 276 ? 49.039 72.351 38.685 1.00 12.54 276 ALA K CA 1
ATOM 4113 C C . ALA A 1 276 ? 48.910 71.625 37.342 1.00 14.85 276 ALA K C 1
ATOM 4114 O O . ALA A 1 276 ? 47.810 71.690 36.801 1.00 18.23 276 ALA K O 1
ATOM 4121 N N . GLY A 1 277 ? 49.973 71.005 36.801 1.00 15.24 277 GLY K N 1
ATOM 4122 C CA . GLY A 1 277 ? 49.892 70.417 35.476 1.00 12.20 277 GLY K CA 1
ATOM 4123 C C . GLY A 1 277 ? 48.898 69.275 35.415 1.00 18.69 277 GLY K C 1
ATOM 4124 O O . GLY A 1 277 ? 48.168 69.123 34.431 1.00 22.44 277 GLY K O 1
ATOM 4128 N N . GLY A 1 278 ? 48.796 68.499 36.489 1.00 20.54 278 GLY K N 1
ATOM 4129 C CA . GLY A 1 278 ? 47.795 67.426 36.611 1.00 18.24 278 GLY K CA 1
ATOM 4130 C C . GLY A 1 278 ? 46.394 67.947 36.357 1.00 19.93 278 GLY K C 1
ATOM 4131 O O . GLY A 1 278 ? 45.726 67.399 35.484 1.00 28.65 278 GLY K O 1
ATOM 4135 N N . VAL A 1 279 ? 45.955 68.953 37.104 1.00 17.82 279 VAL K N 1
ATOM 4136 C CA . VAL A 1 279 ? 44.606 69.562 36.964 1.00 17.23 279 VAL K CA 1
ATOM 4137 C C . VAL A 1 279 ? 44.471 70.199 35.588 1.00 18.30 279 VAL K C 1
ATOM 4138 O O . VAL A 1 279 ? 43.411 70.068 34.986 1.00 23.67 279 VAL K O 1
ATOM 4151 N N . ALA A 1 280 ? 45.508 70.884 35.119 1.00 22.18 280 ALA K N 1
ATOM 4152 C CA . ALA A 1 280 ? 45.511 71.553 33.799 1.00 22.46 280 ALA K CA 1
ATOM 4153 C C . ALA A 1 280 ? 45.232 70.546 32.674 1.00 16.40 280 ALA K C 1
ATOM 4154 O O . ALA A 1 280 ? 44.502 70.912 31.752 1.00 28.21 280 ALA K O 1
ATOM 4161 N N . VAL A 1 281 ? 45.777 69.333 32.737 1.00 16.90 281 VAL K N 1
ATOM 4162 C CA . VAL A 1 281 ? 45.538 68.325 31.706 1.00 24.26 281 VAL K CA 1
ATOM 4163 C C . VAL A 1 281 ? 44.499 67.296 32.123 1.00 22.50 281 VAL K C 1
ATOM 4164 O O . VAL A 1 281 ? 44.317 66.299 31.416 1.00 30.77 281 VAL K O 1
ATOM 4177 N N . GLY A 1 282 ? 43.805 67.511 33.239 1.00 28.50 282 GLY K N 1
ATOM 4178 C CA . GLY A 1 282 ? 42.965 66.462 33.792 1.00 30.89 282 GLY K CA 1
ATOM 4179 C C . GLY A 1 282 ? 41.876 65.998 32.844 1.00 33.00 282 GLY K C 1
ATOM 4180 O O . GLY A 1 282 ? 41.680 64.797 32.653 1.00 39.50 282 GLY K O 1
ATOM 4184 N N . THR A 1 283 ? 41.169 66.937 32.226 1.00 36.52 283 THR K N 1
ATOM 4185 C CA . THR A 1 283 ? 40.007 66.614 31.411 1.00 38.26 283 THR K CA 1
ATOM 4186 C C . THR A 1 283 ? 40.314 66.537 29.921 1.00 37.67 283 THR K C 1
ATOM 4187 O O . THR A 1 283 ? 39.382 66.402 29.125 1.00 43.57 283 THR K O 1
ATOM 4198 N N . SER A 1 284 ? 41.581 66.627 29.521 1.00 37.47 284 SER K N 1
ATOM 4199 C CA . SER A 1 284 ? 41.942 66.579 28.113 1.00 37.40 284 SER K CA 1
ATOM 4200 C C . SER A 1 284 ? 43.145 65.695 27.816 1.00 33.78 284 SER K C 1
ATOM 4201 O O . SER A 1 284 ? 43.532 65.590 26.647 1.00 36.24 284 SER K O 1
ATOM 4209 N N . CYS A 1 285 ? 43.738 65.053 28.826 1.00 32.52 285 CYS K N 1
ATOM 4210 C CA . CYS A 1 285 ? 44.974 64.304 28.619 1.00 33.41 285 CYS K CA 1
ATOM 4211 C C . CYS A 1 285 ? 44.790 63.163 27.631 1.00 29.72 285 CYS K C 1
ATOM 4212 O O . CYS A 1 285 ? 45.734 62.803 26.922 1.00 35.54 285 CYS K O 1
ATOM 4220 N N . HIS A 1 286 ? 43.592 62.582 27.567 1.00 34.66 286 HIS K N 1
ATOM 4221 C CA . HIS A 1 286 ? 43.322 61.564 26.559 1.00 38.26 286 HIS K CA 1
ATOM 4222 C C . HIS A 1 286 ? 43.234 62.152 25.156 1.00 34.17 286 HIS K C 1
ATOM 4223 O O . HIS A 1 286 ? 43.374 61.410 24.181 1.00 40.97 286 HIS K O 1
ATOM 4237 N N . LEU A 1 287 ? 43.010 63.460 25.031 1.00 38.75 287 LEU K N 1
ATOM 4238 C CA . LEU A 1 287 ? 42.921 64.115 23.733 1.00 40.23 287 LEU K CA 1
ATOM 4239 C C . LEU A 1 287 ? 44.223 64.766 23.284 1.00 38.45 287 LEU K C 1
ATOM 4240 O O . LEU A 1 287 ? 44.357 65.080 22.097 1.00 42.45 287 LEU K O 1
ATOM 4256 N N . ILE A 1 288 ? 45.169 64.992 24.188 1.00 27.78 288 ILE K N 1
ATOM 4257 C CA . ILE A 1 288 ? 46.440 65.617 23.833 1.00 24.32 288 ILE K CA 1
ATOM 4258 C C . ILE A 1 288 ? 47.267 64.582 23.074 1.00 20.02 288 ILE K C 1
ATOM 4259 O O . ILE A 1 288 ? 47.570 63.523 23.635 1.00 19.43 288 ILE K O 1
ATOM 4275 N N . PRO A 1 289 ? 47.667 64.831 21.811 1.00 19.01 289 PRO K N 1
ATOM 4276 C CA . PRO A 1 289 ? 48.240 63.743 21.006 1.00 20.72 289 PRO K CA 1
ATOM 4277 C C . PRO A 1 289 ? 49.751 63.593 21.093 1.00 19.25 289 PRO K C 1
ATOM 4278 O O . PRO A 1 289 ? 50.281 62.571 20.649 1.00 25.15 289 PRO K O 1
ATOM 4289 N N . SER A 1 290 ? 50.459 64.587 21.635 1.00 22.04 290 SER K N 1
ATOM 4290 C CA . SER A 1 290 ? 51.914 64.540 21.728 1.00 17.74 290 SER K CA 1
ATOM 4291 C C . SER A 1 290 ? 52.393 65.109 23.060 1.00 14.89 290 SER K C 1
ATOM 4292 O O . SER A 1 290 ? 51.804 66.074 23.564 1.00 23.05 290 SER K O 1
ATOM 4300 N N . PRO A 1 291 ? 53.456 64.549 23.650 1.00 14.73 291 PRO K N 1
ATOM 4301 C CA . PRO A 1 291 ? 53.848 64.997 24.997 1.00 12.84 291 PRO K CA 1
ATOM 4302 C C . PRO A 1 291 ? 54.271 66.454 25.071 1.00 12.64 291 PRO K C 1
ATOM 4303 O O . PRO A 1 291 ? 54.178 67.049 26.150 1.00 18.23 291 PRO K O 1
ATOM 4314 N N . TRP A 1 292 ? 54.733 67.051 23.970 1.00 12.18 292 TRP K N 1
ATOM 4315 C CA . TRP A 1 292 ? 55.146 68.449 24.026 1.00 16.19 292 TRP K CA 1
ATOM 4316 C C .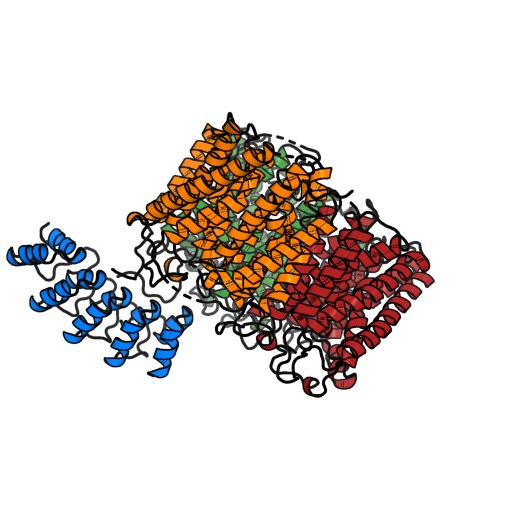 TRP A 1 292 ? 53.975 69.352 24.388 1.00 13.45 292 TRP K C 1
ATOM 4317 O O . TRP A 1 292 ? 54.146 70.334 25.115 1.00 13.95 292 TRP K O 1
ATOM 4338 N N . LEU A 1 293 ? 52.774 69.036 23.897 1.00 14.77 293 LEU K N 1
ATOM 4339 C CA . LEU A 1 293 ? 51.615 69.856 24.227 1.00 12.76 293 LEU K CA 1
ATOM 4340 C C . LEU A 1 293 ? 51.235 69.706 25.695 1.00 13.63 293 LEU K C 1
ATOM 4341 O O . LEU A 1 293 ? 50.870 70.688 26.352 1.00 19.26 293 LEU K O 1
ATOM 4357 N N . ALA A 1 294 ? 51.321 68.488 26.230 1.00 12.32 294 ALA K N 1
ATOM 4358 C CA . ALA A 1 294 ? 51.091 68.296 27.656 1.00 14.26 294 ALA K CA 1
ATOM 4359 C C . ALA A 1 294 ? 52.106 69.074 28.481 1.00 14.23 294 ALA K C 1
ATOM 4360 O O . ALA A 1 294 ? 51.768 69.640 29.524 1.00 17.69 294 ALA K O 1
ATOM 4367 N N . MET A 1 295 ? 53.357 69.112 28.027 1.00 12.73 295 MET K N 1
ATOM 4368 C CA . MET A 1 295 ? 54.380 69.873 28.737 1.00 16.98 295 MET K CA 1
ATOM 4369 C C . MET A 1 295 ? 54.123 71.375 28.641 1.00 10.39 295 MET K C 1
ATOM 4370 O O . MET A 1 295 ? 54.362 72.113 29.601 1.00 19.56 295 MET K O 1
ATOM 4384 N N . VAL A 1 296 ? 53.636 71.843 27.492 1.00 8.95 296 VAL K N 1
ATOM 4385 C CA . VAL A 1 296 ? 53.268 73.250 27.351 1.00 9.59 296 VAL K CA 1
ATOM 4386 C C . VAL A 1 296 ? 52.164 73.600 28.337 1.00 15.77 296 VAL K C 1
ATOM 4387 O O . VAL A 1 296 ? 52.206 74.641 29.004 1.00 17.70 296 VAL K O 1
ATOM 4400 N N . LEU A 1 297 ? 51.156 72.734 28.439 1.00 14.18 297 LEU K N 1
ATOM 4401 C CA . LEU A 1 297 ? 50.059 72.991 29.363 1.00 17.55 297 LEU K CA 1
ATOM 4402 C C . LEU A 1 297 ? 50.532 72.931 30.809 1.00 13.96 297 LEU K C 1
ATOM 4403 O O . LEU A 1 297 ? 50.062 73.700 31.646 1.00 21.97 297 LEU K O 1
ATOM 4419 N N . GLY A 1 298 ? 51.462 72.027 31.122 1.00 15.52 298 GLY K N 1
ATOM 4420 C CA . GLY A 1 298 ? 52.039 72.011 32.457 1.00 16.03 298 GLY K CA 1
ATOM 4421 C C . GLY A 1 298 ? 52.793 73.288 32.782 1.00 11.18 298 GLY K C 1
ATOM 4422 O O . GLY A 1 298 ? 52.685 73.821 33.887 1.00 18.41 298 GLY K O 1
ATOM 4426 N N . LEU A 1 299 ? 53.559 73.802 31.818 1.00 15.33 299 LEU K N 1
ATOM 4427 C CA . LEU A 1 299 ? 54.273 75.057 32.029 1.00 15.77 299 LEU K CA 1
ATOM 4428 C C . LEU A 1 299 ? 53.302 76.207 32.257 1.00 13.48 299 LEU K C 1
ATOM 4429 O O . LEU A 1 299 ? 53.494 77.027 33.159 1.00 15.31 299 LEU K O 1
ATOM 4445 N N . VAL A 1 300 ? 52.260 76.293 31.430 1.00 22.60 300 VAL K N 1
ATOM 4446 C CA . VAL A 1 300 ? 51.291 77.372 31.577 1.00 17.60 300 VAL K CA 1
ATOM 4447 C C . VAL A 1 300 ? 50.541 77.239 32.896 1.00 17.71 300 VAL K C 1
ATOM 4448 O O . VAL A 1 300 ? 50.233 78.239 33.548 1.00 19.84 300 VAL K O 1
ATOM 4461 N N . ALA A 1 301 ? 50.247 76.009 33.319 1.00 16.87 301 ALA K N 1
ATOM 4462 C CA . ALA A 1 301 ? 49.611 75.808 34.616 1.00 13.61 301 ALA K CA 1
ATOM 4463 C C . ALA A 1 301 ? 50.507 76.287 35.746 1.00 20.22 301 ALA K C 1
ATOM 4464 O O . ALA A 1 301 ? 50.041 76.947 36.679 1.00 20.01 301 ALA K O 1
ATOM 4471 N N . GLY A 1 302 ? 51.799 75.962 35.685 1.00 19.49 302 GLY K N 1
ATOM 4472 C CA . GLY A 1 302 ? 52.714 76.446 36.704 1.00 19.38 302 GLY K CA 1
ATOM 4473 C C . GLY A 1 302 ? 52.811 77.960 36.728 1.00 16.53 302 GLY K C 1
ATOM 4474 O O . GLY A 1 302 ? 52.822 78.578 37.795 1.00 20.00 302 GLY K O 1
ATOM 4478 N N . LEU A 1 303 ? 52.892 78.577 35.553 1.00 17.85 303 LEU K N 1
ATOM 4479 C CA . LEU A 1 303 ? 52.981 80.032 35.494 1.00 22.58 303 LEU K CA 1
ATOM 4480 C C . LEU A 1 303 ? 51.712 80.680 36.038 1.00 17.43 303 LEU K C 1
ATOM 4481 O O . LEU A 1 303 ? 51.777 81.676 36.768 1.00 27.23 303 LEU K O 1
ATOM 4497 N N . ILE A 1 304 ? 50.547 80.115 35.713 1.00 20.72 304 ILE K N 1
ATOM 4498 C CA . ILE A 1 304 ? 49.296 80.604 36.284 1.00 21.21 304 ILE K CA 1
ATOM 4499 C C . ILE A 1 304 ? 49.299 80.422 37.793 1.00 22.86 304 ILE K C 1
ATOM 4500 O O . ILE A 1 304 ? 48.741 81.238 38.526 1.00 28.32 304 ILE K O 1
ATOM 4516 N N . SER A 1 305 ? 49.889 79.333 38.282 1.00 26.52 305 SER K N 1
ATOM 4517 C CA . SER A 1 305 ? 49.954 79.126 39.725 1.00 24.22 305 SER K CA 1
ATOM 4518 C C . SER A 1 305 ? 50.786 80.209 40.398 1.00 29.75 305 SER K C 1
ATOM 4519 O O . SER A 1 305 ? 50.392 80.749 41.439 1.00 33.12 305 SER K O 1
ATOM 4527 N N . ILE A 1 306 ? 51.933 80.546 39.809 1.00 29.79 306 ILE K N 1
ATOM 4528 C CA . ILE A 1 306 ? 52.744 81.635 40.348 1.00 28.49 306 ILE K CA 1
ATOM 4529 C C . ILE A 1 306 ? 51.948 82.933 40.336 1.00 31.99 306 ILE K C 1
ATOM 4530 O O . ILE A 1 306 ? 51.898 83.665 41.334 1.00 37.75 306 ILE K O 1
ATOM 4546 N N . GLY A 1 307 ? 51.303 83.227 39.206 1.00 32.79 307 GLY K N 1
ATOM 4547 C CA . GLY A 1 307 ? 50.544 84.459 39.094 1.00 34.50 307 GLY K CA 1
ATOM 4548 C C . GLY A 1 307 ? 49.391 84.528 40.076 1.00 37.36 307 GLY K C 1
ATOM 4549 O O . GLY A 1 307 ? 49.109 85.583 40.642 1.00 40.56 307 GLY K O 1
ATOM 4553 N N . GLY A 1 308 ? 48.701 83.409 40.276 1.00 39.08 308 GLY K N 1
ATOM 4554 C CA . GLY A 1 308 ? 47.620 83.380 41.240 1.00 41.31 308 GLY K CA 1
ATOM 4555 C C . GLY A 1 308 ? 48.112 83.596 42.653 1.00 43.47 308 GLY K C 1
ATOM 4556 O O . GLY A 1 308 ? 47.555 84.405 43.393 1.00 46.68 308 GLY K O 1
ATOM 4560 N N . ALA A 1 309 ? 49.184 82.898 43.035 1.00 44.26 309 ALA K N 1
ATOM 4561 C CA . ALA A 1 309 ? 49.765 83.117 44.354 1.00 45.13 309 ALA K CA 1
ATOM 4562 C C . ALA A 1 309 ? 50.126 84.580 44.554 1.00 44.45 309 ALA K C 1
ATOM 4563 O O . ALA A 1 309 ? 49.894 85.143 45.628 1.00 45.74 309 ALA K O 1
ATOM 4570 N N . LYS A 1 310 ? 50.673 85.220 43.521 1.00 48.75 310 LYS K N 1
ATOM 4571 C CA . LYS A 1 310 ? 51.116 86.601 43.674 1.00 50.36 310 LYS K CA 1
ATOM 4572 C C . LYS A 1 310 ? 49.963 87.601 43.652 1.00 52.91 310 LYS K C 1
ATOM 4573 O O . LYS A 1 310 ? 50.055 88.645 44.307 1.00 55.42 310 LYS K O 1
ATOM 4592 N N . CYS A 1 311 ? 48.882 87.316 42.923 1.00 54.16 311 CYS K N 1
ATOM 4593 C CA . CYS A 1 311 ? 47.840 88.303 42.654 1.00 54.29 311 CYS K CA 1
ATOM 4594 C C . CYS A 1 311 ? 46.544 88.081 43.418 1.00 56.37 311 CYS K C 1
ATOM 4595 O O . CYS A 1 311 ? 45.956 89.052 43.896 1.00 61.29 311 CYS K O 1
ATOM 4603 N N . LEU A 1 312 ? 46.065 86.844 43.531 1.00 56.31 312 LEU K N 1
ATOM 4604 C CA . LEU A 1 312 ? 44.785 86.589 44.186 1.00 54.47 312 LEU K CA 1
ATOM 4605 C C . LEU A 1 312 ? 44.704 87.133 45.606 1.00 56.22 312 LEU K C 1
ATOM 4606 O O . LEU A 1 312 ? 43.659 87.709 45.951 1.00 59.38 312 LEU K O 1
ATOM 4622 N N . PRO A 1 313 ? 45.722 86.992 46.465 1.00 61.21 313 PRO K N 1
ATOM 4623 C CA . PRO A 1 313 ? 45.585 87.506 47.840 1.00 60.91 313 PRO K CA 1
ATOM 4624 C C . PRO A 1 313 ? 45.242 88.982 47.904 1.00 61.52 313 PRO K C 1
ATOM 4625 O O . PRO A 1 313 ? 44.523 89.409 48.816 1.00 63.24 313 PRO K O 1
ATOM 4636 N N . VAL A 1 314 ? 45.738 89.774 46.953 1.00 66.08 314 VAL K N 1
ATOM 4637 C CA . VAL A 1 314 ? 45.356 91.181 46.885 1.00 66.21 314 VAL K CA 1
ATOM 4638 C C . VAL A 1 314 ? 43.850 91.299 46.692 1.00 66.97 314 VAL K C 1
ATOM 4639 O O . VAL A 1 314 ? 43.177 92.082 47.372 1.00 67.59 314 VAL K O 1
ATOM 4652 N N . CYS A 1 315 ? 43.300 90.512 45.774 1.00 69.76 315 CYS K N 1
ATOM 4653 C CA . CYS A 1 315 ? 41.859 90.468 45.561 1.00 70.78 315 CYS K CA 1
ATOM 4654 C C . CYS A 1 315 ? 41.238 89.376 46.425 1.00 70.18 315 CYS K C 1
ATOM 4655 O O . CYS A 1 315 ? 40.022 89.187 46.434 1.00 70.59 315 CYS K O 1
ATOM 4663 N N . ILE A 1 325 ? 38.821 81.988 51.561 1.00 53.57 325 ILE K N 1
ATOM 4664 C CA . ILE A 1 325 ? 39.881 82.465 52.435 1.00 55.21 325 ILE K CA 1
ATOM 4665 C C . ILE A 1 325 ? 41.197 81.794 52.060 1.00 55.90 325 ILE K C 1
ATOM 4666 O O . ILE A 1 325 ? 42.247 82.431 52.060 1.00 55.42 325 ILE K O 1
ATOM 4681 N N . SER A 1 326 ? 41.176 80.489 51.737 1.00 54.81 326 SER K N 1
ATOM 4682 C CA . SER A 1 326 ? 42.396 79.691 51.403 1.00 53.34 326 SER K CA 1
ATOM 4683 C C . SER A 1 326 ? 42.908 80.026 50.005 1.00 53.33 326 SER K C 1
ATOM 4684 O O . SER A 1 326 ? 42.183 79.723 49.036 1.00 52.94 326 SER K O 1
ATOM 4692 N N . VAL A 1 327 ? 44.112 80.585 49.885 1.00 55.36 327 VAL K N 1
ATOM 4693 C CA . VAL A 1 327 ? 44.701 81.011 48.580 1.00 55.36 327 VAL K CA 1
ATOM 4694 C C . VAL A 1 327 ? 44.933 79.827 47.624 1.00 54.05 327 VAL K C 1
ATOM 4695 O O . VAL A 1 327 ? 44.665 79.999 46.421 1.00 50.51 327 VAL K O 1
ATOM 4708 N N . MET A 1 328 ? 45.428 78.693 48.123 1.00 49.46 328 MET K N 1
ATOM 4709 C CA . MET A 1 328 ? 45.718 77.496 47.298 1.00 48.71 328 MET K CA 1
ATOM 4710 C C . MET A 1 328 ? 44.403 76.996 46.701 1.00 47.81 328 MET K C 1
ATOM 4711 O O . MET A 1 328 ? 44.391 76.631 45.520 1.00 47.27 328 MET K O 1
ATOM 4725 N N . HIS A 1 329 ? 43.325 77.005 47.490 1.00 44.34 329 HIS K N 1
ATOM 4726 C CA . HIS A 1 329 ? 41.995 76.570 47.016 1.00 39.74 329 HIS K CA 1
ATOM 4727 C C . HIS A 1 329 ? 41.585 77.515 45.901 1.00 39.16 329 HIS K C 1
ATOM 4728 O O . HIS A 1 329 ? 41.047 77.031 44.894 1.00 40.21 329 HIS K O 1
ATOM 4742 N N . SER A 1 330 ? 41.848 78.810 46.073 1.00 43.15 330 SER K N 1
ATOM 4743 C CA . SER A 1 330 ? 41.476 79.833 45.067 1.00 44.43 330 SER K CA 1
ATOM 4744 C C . SER A 1 330 ? 42.229 79.621 43.753 1.00 44.06 330 SER K C 1
ATOM 4745 O O . SER A 1 330 ? 41.562 79.645 42.704 1.00 44.60 330 SER K O 1
ATOM 4753 N N . ILE A 1 331 ? 43.537 79.350 43.812 1.00 42.81 331 ILE K N 1
ATOM 4754 C CA . ILE A 1 331 ? 44.379 79.095 42.605 1.00 39.83 331 ILE K CA 1
ATOM 4755 C C . ILE A 1 331 ? 43.894 77.800 41.951 1.00 39.72 331 ILE K C 1
ATOM 4756 O O . ILE A 1 331 ? 43.748 77.786 40.726 1.00 39.83 331 ILE K O 1
ATOM 4772 N N . PHE A 1 332 ? 43.546 76.798 42.757 1.00 38.84 332 PHE K N 1
ATOM 4773 C CA . PHE A 1 332 ? 43.045 75.511 42.226 1.00 39.55 332 PHE K CA 1
ATOM 4774 C C . PHE A 1 332 ? 41.776 75.795 41.440 1.00 38.98 332 PHE K C 1
ATOM 4775 O O . PHE A 1 332 ? 41.621 75.214 40.361 1.00 40.73 332 PHE K O 1
ATOM 4792 N N . SER A 1 333 ? 40.932 76.691 41.944 1.00 41.06 333 SER K N 1
ATOM 4793 C CA . SER A 1 333 ? 39.637 76.998 41.299 1.00 40.06 333 SER K CA 1
ATOM 4794 C C . SER A 1 333 ? 39.924 77.566 39.916 1.00 38.76 333 SER K C 1
ATOM 4795 O O . SER A 1 333 ? 39.235 77.158 38.973 1.00 39.75 333 SER K O 1
ATOM 4803 N N . LEU A 1 334 ? 40.924 78.447 39.799 1.00 41.70 334 LEU K N 1
ATOM 4804 C CA . LEU A 1 334 ? 41.352 78.984 38.484 1.00 41.87 334 LEU K CA 1
ATOM 4805 C C . LEU A 1 334 ? 41.908 77.842 37.630 1.00 37.81 334 LEU K C 1
ATOM 4806 O O . LEU A 1 334 ? 41.602 77.796 36.444 1.00 38.20 334 LEU K O 1
ATOM 4822 N N . LEU A 1 335 ? 42.723 76.978 38.220 1.00 30.32 335 LEU K N 1
ATOM 4823 C CA . LEU A 1 335 ? 43.354 75.862 37.471 1.00 33.05 335 LEU K CA 1
ATOM 4824 C C . LEU A 1 335 ? 42.306 74.874 36.961 1.00 32.73 335 LEU K C 1
ATOM 4825 O O . LEU A 1 335 ? 42.446 74.463 35.835 1.00 32.68 335 LEU K O 1
ATOM 4841 N N . GLY A 1 336 ? 41.287 74.545 37.754 1.00 35.30 336 GLY K N 1
ATOM 4842 C CA . GLY A 1 336 ? 40.224 73.670 37.249 1.00 36.87 336 GLY K CA 1
ATOM 4843 C C . GLY A 1 336 ? 39.544 74.358 36.089 1.00 34.98 336 GLY K C 1
ATOM 4844 O O . GLY A 1 336 ? 39.389 73.719 35.053 1.00 35.49 336 GLY K O 1
ATOM 4848 N N . LEU A 1 337 ? 39.270 75.649 36.218 1.00 36.69 337 LEU K N 1
ATOM 4849 C CA . LEU A 1 337 ? 38.581 76.415 35.157 1.00 41.57 337 LEU K CA 1
ATOM 4850 C C . LEU A 1 337 ? 39.486 76.450 33.932 1.00 38.36 337 LEU K C 1
ATOM 4851 O O . LEU A 1 337 ? 38.959 76.318 32.846 1.00 39.60 337 LEU K O 1
ATOM 4867 N N . LEU A 1 338 ? 40.790 76.633 34.123 1.00 35.14 338 LEU K N 1
ATOM 4868 C CA . LEU A 1 338 ? 41.785 76.620 33.021 1.00 38.46 338 LEU K CA 1
ATOM 4869 C C . LEU A 1 338 ? 41.700 75.263 32.336 1.00 37.49 338 LEU K C 1
ATOM 4870 O O . LEU A 1 338 ? 41.711 75.246 31.128 1.00 36.72 338 LEU K O 1
ATOM 4886 N N . GLY A 1 339 ? 41.546 74.183 33.092 1.00 38.90 339 GLY K N 1
ATOM 4887 C CA . GLY A 1 339 ? 41.452 72.838 32.554 1.00 38.72 339 GLY K CA 1
ATOM 4888 C C . GLY A 1 339 ? 40.248 72.654 31.651 1.00 40.30 339 GLY K C 1
ATOM 4889 O O . GLY A 1 339 ? 40.361 72.097 30.555 1.00 43.15 339 GLY K O 1
ATOM 4893 N N . GLU A 1 340 ? 39.079 73.132 32.086 1.00 42.37 340 GLU K N 1
ATOM 4894 C CA . GLU A 1 340 ? 37.933 73.093 31.178 1.00 41.95 340 GLU K CA 1
ATOM 4895 C C . GLU A 1 340 ? 38.154 73.970 29.948 1.00 44.74 340 GLU K C 1
ATOM 4896 O O . GLU A 1 340 ? 37.737 73.603 28.845 1.00 47.56 340 GLU K O 1
ATOM 4908 N N . ILE A 1 341 ? 38.792 75.133 30.106 1.00 42.26 341 ILE K N 1
ATOM 4909 C CA . ILE A 1 341 ? 39.011 75.996 28.946 1.00 44.47 341 ILE K CA 1
ATOM 4910 C C . ILE A 1 341 ? 39.886 75.296 27.915 1.00 46.90 341 ILE K C 1
ATOM 4911 O O . ILE A 1 341 ? 39.611 75.353 26.713 1.00 47.10 341 ILE K O 1
ATOM 4927 N N . THR A 1 342 ? 40.963 74.641 28.355 1.00 47.24 342 THR K N 1
ATOM 4928 C CA . THR A 1 342 ? 41.796 73.926 27.396 1.00 45.70 342 THR K CA 1
ATOM 4929 C C . THR A 1 342 ? 41.070 72.711 26.834 1.00 43.37 342 THR K C 1
ATOM 4930 O O . THR A 1 342 ? 41.275 72.356 25.668 1.00 46.13 342 THR K O 1
ATOM 4941 N N . TYR A 1 343 ? 40.191 72.085 27.619 1.00 48.55 343 TYR K N 1
ATOM 4942 C CA . TYR A 1 343 ? 39.362 71.029 27.048 1.00 50.14 343 TYR K CA 1
ATOM 4943 C C . TYR A 1 343 ? 38.490 71.566 25.920 1.00 52.06 343 TYR K C 1
ATOM 4944 O O . TYR A 1 343 ? 38.290 70.888 24.911 1.00 54.74 343 TYR K O 1
ATOM 4962 N N . ILE A 1 344 ? 37.939 72.769 26.085 1.00 53.36 344 ILE K N 1
ATOM 4963 C CA . ILE A 1 344 ? 37.133 73.360 25.017 1.00 54.09 344 ILE K CA 1
ATOM 4964 C C . ILE A 1 344 ? 38.013 73.685 23.818 1.00 55.54 344 ILE K C 1
ATOM 4965 O O . ILE A 1 344 ? 37.653 73.408 22.669 1.00 57.03 344 ILE K O 1
ATOM 4981 N N . VAL A 1 345 ? 39.181 74.279 24.072 1.00 57.03 345 VAL K N 1
ATOM 4982 C CA . VAL A 1 345 ? 40.081 74.667 22.989 1.00 55.15 345 VAL K CA 1
ATOM 4983 C C . VAL A 1 345 ? 40.525 73.447 22.195 1.00 52.49 345 VAL K C 1
ATOM 4984 O O . VAL A 1 345 ? 40.841 73.554 21.005 1.00 56.80 345 VAL K O 1
ATOM 4997 N N . LEU A 1 346 ? 40.559 72.274 22.831 1.00 51.65 346 LEU K N 1
ATOM 4998 C CA . LEU A 1 346 ? 40.986 71.051 22.158 1.00 52.64 346 LEU K CA 1
ATOM 4999 C C . LEU A 1 346 ? 39.833 70.292 21.505 1.00 54.48 346 LEU K C 1
ATOM 5000 O O . LEU A 1 346 ? 39.992 69.772 20.395 1.00 55.92 346 LEU K O 1
ATOM 5016 N N . LEU A 1 347 ? 38.675 70.224 22.168 1.00 58.32 347 LEU K N 1
ATOM 5017 C CA . LEU A 1 347 ? 37.580 69.381 21.693 1.00 58.44 347 LEU K CA 1
ATOM 5018 C C . LEU A 1 347 ? 37.125 69.773 20.294 1.00 57.35 347 LEU K C 1
ATOM 5019 O O . LEU A 1 347 ? 36.669 68.917 19.528 1.00 56.93 347 LEU K O 1
ATOM 5035 N N . VAL A 1 348 ? 37.237 71.054 19.943 1.00 59.06 348 VAL K N 1
ATOM 5036 C CA . VAL A 1 348 ? 36.937 71.470 18.576 1.00 61.93 348 VAL K CA 1
ATOM 5037 C C . VAL A 1 348 ? 37.929 70.848 17.603 1.00 61.22 348 VAL K C 1
ATOM 5038 O O . VAL A 1 348 ? 37.551 70.374 16.526 1.00 61.35 348 VAL K O 1
ATOM 5051 N N . LEU A 1 349 ? 39.213 70.837 17.967 1.00 64.83 349 LEU K N 1
ATOM 5052 C CA . LEU A 1 349 ? 40.235 70.337 17.052 1.00 64.65 349 LEU K CA 1
ATOM 5053 C C . LEU A 1 349 ? 40.012 68.866 16.728 1.00 63.82 349 LEU K C 1
ATOM 5054 O O . LEU A 1 349 ? 40.126 68.454 15.569 1.00 64.89 349 LEU K O 1
ATOM 5070 N N . HIS A 1 350 ? 39.688 68.064 17.736 1.00 65.59 350 HIS K N 1
ATOM 5071 C CA . HIS A 1 350 ? 39.478 66.635 17.545 1.00 66.38 350 HIS K CA 1
ATOM 5072 C C . HIS A 1 350 ? 38.031 66.343 17.164 1.00 66.21 350 HIS K C 1
ATOM 5073 O O . HIS A 1 350 ? 37.412 67.099 16.415 1.00 66.30 350 HIS K O 1
ATOM 5087 N N . GLY A 1 360 ? 30.330 75.530 15.651 1.00 58.18 360 GLY K N 1
ATOM 5088 C CA . GLY A 1 360 ? 30.801 75.690 17.014 1.00 58.37 360 GLY K CA 1
ATOM 5089 C C . GLY A 1 360 ? 29.718 75.420 18.038 1.00 59.60 360 GLY K C 1
ATOM 5090 O O . GLY A 1 360 ? 29.720 75.997 19.126 1.00 58.19 360 GLY K O 1
ATOM 5093 N N . PHE A 1 361 ? 28.780 74.540 17.683 1.00 61.98 361 PHE K N 1
ATOM 5094 C CA . PHE A 1 361 ? 27.707 74.196 18.608 1.00 60.02 361 PHE K CA 1
ATOM 5095 C C . PHE A 1 361 ? 28.230 73.350 19.763 1.00 61.36 361 PHE K C 1
ATOM 5096 O O . PHE A 1 361 ? 27.758 73.480 20.897 1.00 62.60 361 PHE K O 1
ATOM 5113 N N . GLN A 1 362 ? 29.203 72.472 19.492 1.00 59.80 362 GLN K N 1
ATOM 5114 C CA . GLN A 1 362 ? 29.799 71.683 20.565 1.00 58.43 362 GLN K CA 1
ATOM 5115 C C . GLN A 1 362 ? 30.432 72.592 21.608 1.00 58.50 362 GLN K C 1
ATOM 5116 O O . GLN A 1 362 ? 30.398 72.297 22.808 1.00 58.39 362 GLN K O 1
ATOM 5130 N N . VAL A 1 363 ? 31.000 73.716 21.168 1.00 55.93 363 VAL K N 1
ATOM 5131 C CA . VAL A 1 363 ? 31.523 74.691 22.117 1.00 54.04 363 VAL K CA 1
ATOM 5132 C C . VAL A 1 363 ? 30.400 75.215 22.999 1.00 54.27 363 VAL K C 1
ATOM 5133 O O . VAL A 1 363 ? 30.560 75.346 24.216 1.00 55.82 363 VAL K O 1
ATOM 5146 N N . LEU A 1 364 ? 29.252 75.539 22.401 1.00 54.35 364 LEU K N 1
ATOM 5147 C CA . LEU A 1 364 ? 28.141 76.054 23.195 1.00 53.91 364 LEU K CA 1
ATOM 5148 C C . LEU A 1 364 ? 27.674 75.021 24.210 1.00 54.81 364 LEU K C 1
ATOM 5149 O O . LEU A 1 364 ? 27.423 75.352 25.375 1.00 54.61 364 LEU K O 1
ATOM 5165 N N . LEU A 1 365 ? 27.572 73.761 23.789 1.00 56.14 365 LEU K N 1
ATOM 5166 C CA . LEU A 1 365 ? 27.158 72.705 24.705 1.00 53.61 365 LEU K CA 1
ATOM 5167 C C . LEU A 1 365 ? 28.155 72.535 25.844 1.00 53.57 365 LEU K C 1
ATOM 5168 O O . LEU A 1 365 ? 27.760 72.339 26.998 1.00 53.08 365 LEU K O 1
ATOM 5184 N N . SER A 1 366 ? 29.452 72.603 25.541 1.00 52.48 366 SER K N 1
ATOM 5185 C CA . SER A 1 366 ? 30.459 72.401 26.579 1.00 53.90 366 SER K CA 1
ATOM 5186 C C . SER A 1 366 ? 30.500 73.576 27.547 1.00 49.72 366 SER K C 1
ATOM 5187 O O . SER A 1 366 ? 30.694 73.387 28.754 1.00 50.64 366 SER K O 1
ATOM 5195 N N . ILE A 1 367 ? 30.308 74.795 27.042 1.00 45.06 367 ILE K N 1
ATOM 5196 C CA . ILE A 1 367 ? 30.223 75.956 27.922 1.00 45.37 367 ILE K CA 1
ATOM 5197 C C . ILE A 1 367 ? 28.989 75.852 28.806 1.00 45.96 367 ILE K C 1
ATOM 5198 O O . ILE A 1 367 ? 29.031 76.204 29.990 1.00 45.99 367 ILE K O 1
ATOM 5214 N N . GLY A 1 368 ? 27.872 75.377 28.250 1.00 46.72 368 GLY K N 1
ATOM 5215 C CA . GLY A 1 368 ? 26.684 75.176 29.065 1.00 42.63 368 GLY K CA 1
ATOM 5216 C C . GLY A 1 368 ? 26.883 74.121 30.136 1.00 42.54 368 GLY K C 1
ATOM 5217 O O . GLY A 1 368 ? 26.451 74.292 31.277 1.00 45.46 368 GLY K O 1
ATOM 5221 N N . GLU A 1 369 ? 27.529 73.012 29.778 1.00 44.12 369 GLU K N 1
ATOM 5222 C CA . GLU A 1 369 ? 27.871 71.987 30.760 1.00 40.80 369 GLU K CA 1
ATOM 5223 C C . GLU A 1 369 ? 28.714 72.572 31.883 1.00 43.17 369 GLU K C 1
ATOM 5224 O O . GLU A 1 369 ? 28.449 72.337 33.068 1.00 42.46 369 GLU K O 1
ATOM 5236 N N . LEU A 1 370 ? 29.746 73.336 31.520 1.00 37.73 370 LEU K N 1
ATOM 5237 C CA . LEU A 1 370 ? 30.618 73.931 32.525 1.00 40.62 370 LEU K CA 1
ATOM 5238 C C . LEU A 1 370 ? 29.845 74.896 33.414 1.00 36.88 370 LEU K C 1
ATOM 5239 O O . LEU A 1 370 ? 30.003 74.888 34.639 1.00 37.18 370 LEU K O 1
ATOM 5255 N N . SER A 1 371 ? 29.004 75.738 32.813 1.00 38.94 371 SER K N 1
ATOM 5256 C CA . SER A 1 371 ? 28.262 76.722 33.588 1.00 33.96 371 SER K CA 1
ATOM 5257 C C . SER A 1 371 ? 27.290 76.043 34.536 1.00 35.81 371 SER K C 1
ATOM 5258 O O . SER A 1 371 ? 27.127 76.474 35.681 1.00 34.87 371 SER K O 1
ATOM 5266 N N . LEU A 1 372 ? 26.635 74.978 34.079 1.00 37.01 372 LEU K N 1
ATOM 5267 C CA . LEU A 1 372 ? 25.749 74.227 34.955 1.00 32.97 372 LEU K CA 1
ATOM 5268 C C . LEU A 1 372 ? 26.530 73.593 36.098 1.00 31.47 372 LEU K C 1
ATOM 5269 O O . LEU A 1 372 ? 26.074 73.595 37.249 1.00 36.81 372 LEU K O 1
ATOM 5285 N N . ALA A 1 373 ? 27.718 73.061 35.804 1.00 27.89 373 ALA K N 1
ATOM 5286 C CA . ALA A 1 373 ? 28.544 72.467 36.849 1.00 29.11 373 ALA K CA 1
ATOM 5287 C C . ALA A 1 373 ? 28.894 73.487 37.926 1.00 31.01 373 ALA K C 1
ATOM 5288 O O . ALA A 1 373 ? 28.713 73.231 39.120 1.00 30.52 373 ALA K O 1
ATOM 5295 N N . ILE A 1 374 ? 29.389 74.658 37.518 1.00 30.07 374 ILE K N 1
ATOM 5296 C CA . ILE A 1 374 ? 29.740 75.702 38.485 1.00 26.88 374 ILE K CA 1
ATOM 5297 C C . ILE A 1 374 ? 28.507 76.204 39.228 1.00 28.75 374 ILE K C 1
ATOM 5298 O O . ILE A 1 374 ? 28.566 76.467 40.435 1.00 31.71 374 ILE K O 1
ATOM 5314 N N . VAL A 1 375 ? 27.385 76.365 38.529 1.00 26.91 375 VAL K N 1
ATOM 5315 C CA . VAL A 1 375 ? 26.173 76.853 39.178 1.00 25.61 375 VAL K CA 1
ATOM 5316 C C . VAL A 1 375 ? 25.740 75.892 40.279 1.00 23.45 375 VAL K C 1
ATOM 5317 O O . VAL A 1 375 ? 25.433 76.308 41.402 1.00 29.42 375 VAL K O 1
ATOM 5330 N N . ILE A 1 376 ? 25.716 74.592 39.981 1.00 25.93 376 ILE K N 1
ATOM 5331 C CA . ILE A 1 376 ? 25.290 73.633 40.993 1.00 24.91 376 ILE K CA 1
ATOM 5332 C C . ILE A 1 376 ? 26.315 73.551 42.118 1.00 24.52 376 ILE K C 1
ATOM 5333 O O . ILE A 1 376 ? 25.950 73.441 43.292 1.00 28.23 376 ILE K O 1
ATOM 5349 N N . ALA A 1 377 ? 27.606 73.598 41.784 1.00 18.49 377 ALA K N 1
ATOM 5350 C CA . ALA A 1 377 ? 28.636 73.586 42.816 1.00 20.64 377 ALA K CA 1
ATOM 5351 C C . ALA A 1 377 ? 28.443 74.741 43.791 1.00 23.11 377 ALA K C 1
ATOM 5352 O O . ALA A 1 377 ? 28.400 74.540 45.009 1.00 21.21 377 ALA K O 1
ATOM 5359 N N . LEU A 1 378 ? 28.280 75.956 43.266 1.00 24.26 378 LEU K N 1
ATOM 5360 C CA . LEU A 1 378 ? 28.104 77.118 44.129 1.00 21.17 378 LEU K CA 1
ATOM 5361 C C . LEU A 1 378 ? 26.808 77.034 44.928 1.00 19.90 378 LEU K C 1
ATOM 5362 O O . LEU A 1 378 ? 26.794 77.339 46.124 1.00 29.32 378 LEU K O 1
ATOM 5378 N N . THR A 1 379 ? 25.707 76.620 44.295 1.00 19.47 379 THR K N 1
ATOM 5379 C CA . THR A 1 379 ? 24.422 76.604 44.993 1.00 22.19 379 THR K CA 1
ATOM 5380 C C . THR A 1 379 ? 24.408 75.562 46.109 1.00 19.64 379 THR K C 1
ATOM 5381 O O . THR A 1 379 ? 23.991 75.849 47.240 1.00 21.87 379 THR K O 1
ATOM 5392 N N . SER A 1 380 ? 24.865 74.344 45.815 1.00 17.71 380 SER K N 1
ATOM 5393 C CA . SER A 1 380 ? 24.933 73.323 46.851 1.00 18.27 380 SER K CA 1
ATOM 5394 C C . SER A 1 380 ? 25.941 73.693 47.928 1.00 13.69 380 SER K C 1
ATOM 5395 O O . SER A 1 380 ? 25.730 73.367 49.099 1.00 18.92 380 SER K O 1
ATOM 5403 N N . GLY A 1 381 ? 27.028 74.378 47.567 1.00 11.76 381 GLY K N 1
ATOM 5404 C CA . GLY A 1 381 ? 27.959 74.844 48.577 1.00 14.65 381 GLY K CA 1
ATOM 5405 C C . GLY A 1 381 ? 27.350 75.880 49.503 1.00 13.22 381 GLY K C 1
ATOM 5406 O O . GLY A 1 381 ? 27.600 75.866 50.708 1.00 15.99 381 GLY K O 1
ATOM 5410 N N . LEU A 1 382 ? 26.563 76.805 48.951 1.00 19.97 382 LEU K N 1
ATOM 5411 C CA . LEU A 1 382 ? 25.869 77.778 49.790 1.00 17.00 382 LEU K CA 1
ATOM 5412 C C . LEU A 1 382 ? 24.883 77.091 50.719 1.00 19.23 382 LEU K C 1
ATOM 5413 O O . LEU A 1 382 ? 24.805 77.423 51.906 1.00 19.55 382 LEU K O 1
ATOM 5429 N N . LEU A 1 383 ? 24.131 76.120 50.200 1.00 21.49 383 LEU K N 1
ATOM 5430 C CA . LEU A 1 383 ? 23.214 75.372 51.051 1.00 16.56 383 LEU K CA 1
ATOM 5431 C C . LEU A 1 383 ? 23.976 74.663 52.162 1.00 19.96 383 LEU K C 1
ATOM 5432 O O . LEU A 1 383 ? 23.556 74.678 53.326 1.00 22.86 383 LEU K O 1
ATOM 5448 N N . THR A 1 384 ? 25.104 74.041 51.820 1.00 16.16 384 THR K N 1
ATOM 5449 C CA . THR A 1 384 ? 25.892 73.324 52.811 1.00 17.98 384 THR K CA 1
ATOM 5450 C C . THR A 1 384 ? 26.438 74.269 53.867 1.00 14.36 384 THR K C 1
ATOM 5451 O O . THR A 1 384 ? 26.427 73.949 55.055 1.00 19.69 384 THR K O 1
ATOM 5462 N N . GLY A 1 385 ? 26.939 75.428 53.448 1.00 17.72 385 GLY K N 1
ATOM 5463 C CA . GLY A 1 385 ? 27.455 76.386 54.403 1.00 16.01 385 GLY K CA 1
ATOM 5464 C C . GLY A 1 385 ? 26.375 76.906 55.326 1.00 17.52 385 GLY K C 1
ATOM 5465 O O . GLY A 1 385 ? 26.604 77.096 56.521 1.00 18.64 385 GLY K O 1
ATOM 5469 N N . LEU A 1 386 ? 25.177 77.134 54.786 1.00 18.34 386 LEU K N 1
ATOM 5470 C CA . LEU A 1 386 ? 24.067 77.561 55.626 1.00 19.72 386 LEU K CA 1
ATOM 5471 C C . LEU A 1 386 ? 23.677 76.473 56.622 1.00 19.06 386 LEU K C 1
ATOM 5472 O O . LEU A 1 386 ? 23.366 76.772 57.779 1.00 17.57 386 LEU K O 1
ATOM 5488 N N . LEU A 1 387 ? 23.698 75.205 56.201 1.00 22.71 387 LEU K N 1
ATOM 5489 C CA . LEU A 1 387 ? 23.432 74.117 57.144 1.00 20.59 387 LEU K CA 1
ATOM 5490 C C . LEU A 1 387 ? 24.530 74.004 58.199 1.00 24.26 387 LEU K C 1
ATOM 5491 O O . LEU A 1 387 ? 24.243 73.762 59.376 1.00 23.45 387 LEU K O 1
ATOM 5507 N N . LEU A 1 388 ? 25.791 74.160 57.796 1.00 18.20 388 LEU K N 1
ATOM 5508 C CA . LEU A 1 388 ? 26.900 74.035 58.738 1.00 19.54 388 LEU K CA 1
ATOM 5509 C C . LEU A 1 388 ? 26.839 75.102 59.818 1.00 18.70 388 LEU K C 1
ATOM 5510 O O . LEU A 1 388 ? 27.312 74.880 60.937 1.00 21.95 388 LEU K O 1
ATOM 5526 N N . ASN A 1 389 ? 26.259 76.259 59.507 1.00 24.25 389 ASN K N 1
ATOM 5527 C CA . ASN A 1 389 ? 26.173 77.351 60.466 1.00 21.12 389 ASN K CA 1
ATOM 5528 C C . ASN A 1 389 ? 25.152 77.095 61.570 1.00 21.62 389 ASN K C 1
ATOM 5529 O O . ASN A 1 389 ? 25.105 77.869 62.529 1.00 29.13 389 ASN K O 1
ATOM 5540 N N . LEU A 1 390 ? 24.343 76.043 61.462 1.00 24.67 390 LEU K N 1
ATOM 5541 C CA . LEU A 1 390 ? 23.336 75.764 62.479 1.00 25.34 390 LEU K CA 1
ATOM 5542 C C . LEU A 1 390 ? 23.987 75.529 63.835 1.00 25.56 390 LEU K C 1
ATOM 5543 O O . LEU A 1 390 ? 25.077 74.962 63.935 1.00 28.33 390 LEU K O 1
ATOM 5559 N N . LYS A 1 391 ? 23.299 75.972 64.887 1.00 33.18 391 LYS K N 1
ATOM 5560 C CA . LYS A 1 391 ? 23.853 75.887 66.233 1.00 27.72 391 LYS K CA 1
ATOM 5561 C C . LYS A 1 391 ? 24.033 74.443 66.682 1.00 27.02 391 LYS K C 1
ATOM 5562 O O . LYS A 1 391 ? 24.985 74.142 67.408 1.00 27.21 391 LYS K O 1
ATOM 5581 N N . ILE A 1 392 ? 23.158 73.533 66.247 1.00 25.10 392 ILE K N 1
ATOM 5582 C CA . ILE A 1 392 ? 23.151 72.182 66.805 1.00 25.13 392 ILE K CA 1
ATOM 5583 C C . ILE A 1 392 ? 24.445 71.423 66.536 1.00 24.59 392 ILE K C 1
ATOM 5584 O O . ILE A 1 392 ? 24.719 70.426 67.209 1.00 22.24 392 ILE K O 1
ATOM 5600 N N . TRP A 1 393 ? 25.254 71.862 65.569 1.00 18.01 393 TRP K N 1
ATOM 5601 C CA . TRP A 1 393 ? 26.492 71.146 65.286 1.00 17.54 393 TRP K CA 1
ATOM 5602 C C . TRP A 1 393 ? 27.541 71.321 66.373 1.00 15.73 393 TRP K C 1
ATOM 5603 O O . TRP A 1 393 ? 28.508 70.556 66.393 1.00 21.59 393 TRP K O 1
ATOM 5624 N N . LYS A 1 394 ? 27.362 72.273 67.290 1.00 18.46 394 LYS K N 1
ATOM 5625 C CA . LYS A 1 394 ? 28.324 72.518 68.367 1.00 13.44 394 LYS K CA 1
ATOM 5626 C C . LYS A 1 394 ? 29.706 72.813 67.784 1.00 17.89 394 LYS K C 1
ATOM 5627 O O . LYS A 1 394 ? 30.714 72.226 68.178 1.00 18.45 394 LYS K O 1
ATOM 5646 N N . ALA A 1 395 ? 29.735 73.734 66.822 1.00 13.96 395 ALA K N 1
ATOM 5647 C CA . ALA A 1 395 ? 30.930 74.014 66.047 1.00 12.41 395 ALA K CA 1
ATOM 5648 C C . ALA A 1 395 ? 31.977 74.738 66.894 1.00 14.24 395 ALA K C 1
ATOM 5649 O O . ALA A 1 395 ? 31.642 75.382 67.890 1.00 16.76 395 ALA K O 1
ATOM 5656 N N . PRO A 1 396 ? 33.253 74.648 66.517 1.00 15.11 396 PRO K N 1
ATOM 5657 C CA . PRO A 1 396 ? 34.290 75.344 67.290 1.00 10.79 396 PRO K CA 1
ATOM 5658 C C . PRO A 1 396 ? 34.109 76.857 67.257 1.00 11.15 396 PRO K C 1
ATOM 5659 O O . PRO A 1 396 ? 33.705 77.434 66.248 1.00 18.34 396 PRO K O 1
ATOM 5670 N N . HIS A 1 397 ? 34.409 77.491 68.388 1.00 13.41 397 HIS K N 1
ATOM 5671 C CA . HIS A 1 397 ? 34.454 78.944 68.472 1.00 7.18 397 HIS K CA 1
ATOM 5672 C C . HIS A 1 397 ? 35.533 79.479 67.536 1.00 9.50 397 HIS K C 1
ATOM 5673 O O . HIS A 1 397 ? 36.574 78.850 67.332 1.00 10.59 397 HIS K O 1
ATOM 5687 N N . VAL A 1 398 ? 35.275 80.654 66.955 1.00 9.02 398 VAL K N 1
ATOM 5688 C CA . VAL A 1 398 ? 36.187 81.199 65.950 1.00 10.70 398 VAL K CA 1
ATOM 5689 C C . VAL A 1 398 ? 37.576 81.434 66.537 1.00 12.58 398 VAL K C 1
ATOM 5690 O O . VAL A 1 398 ? 38.581 81.349 65.824 1.00 19.61 398 VAL K O 1
ATOM 5703 N N . ALA A 1 399 ? 37.680 81.691 67.832 1.00 9.47 399 ALA K N 1
ATOM 5704 C CA . ALA A 1 399 ? 38.960 81.872 68.564 1.00 8.97 399 ALA K CA 1
ATOM 5705 C C . ALA A 1 399 ? 39.731 80.556 68.674 1.00 8.09 399 ALA K C 1
ATOM 5706 O O . ALA A 1 399 ? 40.885 80.600 69.090 1.00 15.65 399 ALA K O 1
ATOM 5713 N N . LYS A 1 400 ? 39.086 79.428 68.428 1.00 12.14 400 LYS K N 1
ATOM 5714 C CA . LYS A 1 400 ? 39.641 78.069 68.612 1.00 9.75 400 LYS K CA 1
ATOM 5715 C C . LYS A 1 400 ? 39.917 77.335 67.296 1.00 12.23 400 LYS K C 1
ATOM 5716 O O . LYS A 1 400 ? 40.161 76.138 67.354 1.00 19.63 400 LYS K O 1
ATOM 5735 N N . TYR A 1 401 ? 39.889 78.006 66.168 1.00 12.14 401 TYR K N 1
ATOM 5736 C CA . TYR A 1 401 ? 40.119 77.391 64.840 1.00 9.26 401 TYR K CA 1
ATOM 5737 C C . TYR A 1 401 ? 41.546 76.843 64.743 1.00 3.31 401 TYR K C 1
ATOM 5738 O O . TYR A 1 401 ? 42.403 77.314 65.473 1.00 16.78 401 TYR K O 1
ATOM 5756 N N . PHE A 1 402 ? 41.753 75.782 63.964 1.00 11.96 402 PHE K N 1
ATOM 5757 C CA . PHE A 1 402 ? 43.081 75.157 63.728 1.00 12.16 402 PHE K CA 1
ATOM 5758 C C . PHE A 1 402 ? 43.685 74.571 65.012 1.00 12.89 402 PHE K C 1
ATOM 5759 O O . PHE A 1 402 ? 44.891 74.607 65.156 1.00 12.68 402 PHE K O 1
ATOM 5776 N N . ASP A 1 403 ? 42.855 74.076 65.922 1.00 14.72 403 ASP K N 1
ATOM 5777 C CA . ASP A 1 403 ? 43.375 73.435 67.155 1.00 13.07 403 ASP K CA 1
ATOM 5778 C C . ASP A 1 403 ? 42.824 72.026 67.385 1.00 13.22 403 ASP K C 1
ATOM 5779 O O . ASP A 1 403 ? 41.623 71.895 67.624 1.00 18.11 403 ASP K O 1
ATOM 5788 N N . ASP A 1 404 ? 43.707 71.052 67.497 1.00 14.08 404 ASP K N 1
ATOM 5789 C CA . ASP A 1 404 ? 43.381 69.639 67.804 1.00 16.11 404 ASP K CA 1
ATOM 5790 C C . ASP A 1 404 ? 42.772 69.567 69.197 1.00 12.26 404 ASP K C 1
ATOM 5791 O O . ASP A 1 404 ? 41.915 68.760 69.365 1.00 7.68 404 ASP K O 1
ATOM 5800 N N . GLN A 1 405 ? 43.148 70.463 70.097 1.00 11.89 405 GLN K N 1
ATOM 5801 C CA . GLN A 1 405 ? 42.713 70.432 71.516 1.00 14.26 405 GLN K CA 1
ATOM 5802 C C . GLN A 1 405 ? 41.186 70.515 71.573 1.00 9.66 405 GLN K C 1
ATOM 5803 O O . GLN A 1 405 ? 40.627 69.956 72.496 1.00 17.42 405 GLN K O 1
ATOM 5817 N N . VAL A 1 406 ? 40.543 71.179 70.631 1.00 14.85 406 VAL K N 1
ATOM 5818 C CA . VAL A 1 406 ? 39.058 71.271 70.554 1.00 14.41 406 VAL K CA 1
ATOM 5819 C C . VAL A 1 406 ? 38.457 69.870 70.393 1.00 8.98 406 VAL K C 1
ATOM 5820 O O . VAL A 1 406 ? 37.351 69.700 70.849 1.00 12.95 406 VAL K O 1
ATOM 5833 N N . PHE A 1 407 ? 39.081 68.969 69.654 1.00 9.15 407 PHE K N 1
ATOM 5834 C CA . PHE A 1 407 ? 38.505 67.660 69.282 1.00 8.80 407 PHE K CA 1
ATOM 5835 C C . PHE A 1 407 ? 39.217 66.462 69.896 1.00 9.61 407 PHE K C 1
ATOM 5836 O O . PHE A 1 407 ? 38.572 65.464 69.930 1.00 7.71 407 PHE K O 1
ATOM 5853 N N . TRP A 1 408 ? 40.446 66.565 70.389 1.00 5.10 408 TRP K N 1
ATOM 5854 C CA . TRP A 1 408 ? 41.236 65.413 70.798 1.00 1.14 408 TRP K CA 1
ATOM 5855 C C . TRP A 1 408 ? 41.586 65.473 72.276 1.00 8.82 408 TRP K C 1
ATOM 5856 O O . TRP A 1 408 ? 41.758 66.547 72.852 1.00 8.23 408 TRP K O 1
ATOM 5877 N N . LYS A 1 409 ? 41.697 64.295 72.877 1.00 8.37 409 LYS K N 1
ATOM 5878 C CA . LYS A 1 409 ? 42.146 64.199 74.253 1.00 10.80 409 LYS K CA 1
ATOM 5879 C C . LYS A 1 409 ? 43.643 64.469 74.341 1.00 5.08 409 LYS K C 1
ATOM 5880 O O . LYS A 1 409 ? 44.429 63.986 73.524 1.00 10.51 409 LYS K O 1
ATOM 5899 N N . PHE A 1 410 ? 44.027 65.263 75.330 1.00 7.99 410 PHE K N 1
ATOM 5900 C CA . PHE A 1 410 ? 45.413 65.510 75.683 1.00 11.58 410 PHE K CA 1
ATOM 5901 C C . PHE A 1 410 ? 45.562 65.334 77.186 1.00 10.08 410 PHE K C 1
ATOM 5902 O O . PHE A 1 410 ? 44.591 65.511 77.925 1.00 15.99 410 PHE K O 1
ATOM 5919 N N . PRO A 1 411 ? 46.747 64.969 77.669 1.00 14.32 411 PRO K N 1
ATOM 5920 C CA . PRO A 1 411 ? 46.922 64.772 79.112 1.00 15.72 411 PRO K CA 1
ATOM 5921 C C . PRO A 1 411 ? 47.102 66.083 79.865 1.00 5.61 411 PRO K C 1
ATOM 5922 O O . PRO A 1 411 ? 47.395 67.132 79.293 1.00 16.45 411 PRO K O 1
ATOM 5933 N N . HIS A 1 412 ? 46.925 65.990 81.183 1.00 9.53 412 HIS K N 1
ATOM 5934 C CA . HIS A 1 412 ? 47.176 67.095 82.114 1.00 8.02 412 HIS K CA 1
ATOM 5935 C C . HIS A 1 412 ? 46.365 68.339 81.764 1.00 10.93 412 HIS K C 1
ATOM 5936 O O . HIS A 1 412 ? 46.851 69.464 81.878 1.00 19.40 412 HIS K O 1
ATOM 5950 N N . LEU A 1 413 ? 45.125 68.148 81.337 1.00 12.56 413 LEU K N 1
ATOM 5951 C CA . LEU A 1 413 ? 44.215 69.255 81.085 1.00 11.67 413 LEU K CA 1
ATOM 5952 C C . LEU A 1 413 ? 43.068 69.202 82.079 1.00 3.98 413 LEU K C 1
ATOM 5953 O O . LEU A 1 413 ? 42.565 68.124 82.405 1.00 19.29 413 LEU K O 1
ATOM 5969 N N . ALA A 1 414 ? 42.675 70.367 82.576 1.00 10.75 414 ALA K N 1
ATOM 5970 C CA . ALA A 1 414 ? 41.388 70.476 83.237 1.00 9.57 414 ALA K CA 1
ATOM 5971 C C . ALA A 1 414 ? 40.293 70.175 82.223 1.00 13.00 414 ALA K C 1
ATOM 5972 O O . ALA A 1 414 ? 40.334 70.659 81.089 1.00 15.56 414 ALA K O 1
ATOM 5979 N N . VAL A 1 415 ? 39.326 69.358 82.623 1.00 9.97 415 VAL K N 1
ATOM 5980 C CA . VAL A 1 415 ? 38.236 68.942 81.749 1.00 13.68 415 VAL K CA 1
ATOM 5981 C C . VAL A 1 415 ? 36.919 69.305 82.417 1.00 14.86 415 VAL K C 1
ATOM 5982 O O . VAL A 1 415 ? 36.706 68.992 83.591 1.00 19.90 415 VAL K O 1
ATOM 5995 N N . GLY A 1 416 ? 36.045 69.963 81.669 1.00 21.95 416 GLY K N 1
ATOM 5996 C CA . GLY A 1 416 ? 34.713 70.246 82.145 1.00 16.32 416 GLY K CA 1
ATOM 5997 C C . GLY A 1 416 ? 34.673 71.378 83.153 1.00 18.74 416 GLY K C 1
ATOM 5998 O O . GLY A 1 416 ? 35.623 72.143 83.327 1.00 25.32 416 GLY K O 1
ATOM 6002 N N . PHE A 1 417 ? 33.545 71.457 83.846 1.00 27.17 417 PHE K N 1
ATOM 6003 C CA . PHE A 1 417 ? 33.263 72.575 84.727 1.00 25.62 417 PHE K CA 1
ATOM 6004 C C . PHE A 1 417 ? 32.782 72.089 86.089 1.00 27.34 417 PHE K C 1
ATOM 6005 O O . PHE A 1 417 ? 32.239 70.992 86.222 1.00 30.85 417 PHE K O 1
ATOM 6023 N N . MET B 2 1 ? 76.922 41.579 78.373 1.00 38.43 1 MET L N 1
ATOM 6024 C CA . MET B 2 1 ? 78.047 41.727 77.412 1.00 32.65 1 MET L CA 1
ATOM 6025 C C . MET B 2 1 ? 77.549 42.498 76.191 1.00 32.63 1 MET L C 1
ATOM 6026 O O . MET B 2 1 ? 76.529 42.150 75.606 1.00 35.40 1 MET L O 1
ATOM 6042 N N . ARG B 2 2 ? 78.275 43.550 75.805 1.00 33.60 2 ARG L N 1
ATOM 6043 C CA . ARG B 2 2 ? 77.838 44.370 74.681 1.00 28.04 2 ARG L CA 1
ATOM 6044 C C . ARG B 2 2 ? 77.898 43.621 73.355 1.00 28.49 2 ARG L C 1
ATOM 6045 O O . ARG B 2 2 ? 77.217 44.019 72.407 1.00 34.41 2 ARG L O 1
ATOM 6066 N N . PHE B 2 3 ? 78.692 42.561 73.262 1.00 26.87 3 PHE L N 1
ATOM 6067 C CA . PHE B 2 3 ? 78.846 41.813 72.022 1.00 24.37 3 PHE L CA 1
ATOM 6068 C C . PHE B 2 3 ? 77.802 40.719 71.836 1.00 21.59 3 PHE L C 1
ATOM 6069 O O . PHE B 2 3 ? 77.809 40.060 70.793 1.00 26.35 3 PHE L O 1
ATOM 6086 N N . THR B 2 4 ? 76.897 40.520 72.798 1.00 22.79 4 THR L N 1
ATOM 6087 C CA . THR B 2 4 ? 75.878 39.487 72.647 1.00 22.90 4 THR L CA 1
ATOM 6088 C C . THR B 2 4 ? 75.019 39.742 71.412 1.00 18.22 4 THR L C 1
ATOM 6089 O O . THR B 2 4 ? 74.797 38.837 70.602 1.00 23.17 4 THR L O 1
ATOM 6100 N N . PHE B 2 5 ? 74.538 40.972 71.245 1.00 15.29 5 PHE L N 1
ATOM 6101 C CA . PHE B 2 5 ? 73.663 41.268 70.112 1.00 15.97 5 PHE L CA 1
ATOM 6102 C C . PHE B 2 5 ? 74.341 41.079 68.761 1.00 15.34 5 PHE L C 1
ATOM 6103 O O . PHE B 2 5 ? 73.760 40.400 67.896 1.00 16.28 5 PHE L O 1
ATOM 6120 N N . PRO B 2 6 ? 75.510 41.671 68.483 1.00 16.28 6 PRO L N 1
ATOM 6121 C CA . PRO B 2 6 ? 76.124 41.445 67.163 1.00 18.81 6 PRO L CA 1
ATOM 6122 C C . PRO B 2 6 ? 76.462 39.990 66.903 1.00 15.06 6 PRO L C 1
ATOM 6123 O O . PRO B 2 6 ? 76.264 39.501 65.784 1.00 17.43 6 PRO L O 1
ATOM 6134 N N . LEU B 2 7 ? 76.951 39.275 67.916 1.00 14.06 7 LEU L N 1
ATOM 6135 C CA . LEU B 2 7 ? 77.254 37.863 67.734 1.00 17.49 7 LEU L CA 1
ATOM 6136 C C . LEU B 2 7 ? 75.991 37.086 67.385 1.00 17.19 7 LEU L C 1
ATOM 6137 O O . LEU B 2 7 ? 75.994 36.251 66.476 1.00 18.69 7 LEU L O 1
ATOM 6153 N N . MET B 2 8 ? 74.894 37.352 68.097 1.00 19.00 8 MET L N 1
ATOM 6154 C CA . MET B 2 8 ? 73.654 36.643 67.808 1.00 17.91 8 MET L CA 1
ATOM 6155 C C . MET B 2 8 ? 73.154 36.958 66.406 1.00 22.74 8 MET L C 1
ATOM 6156 O O . MET B 2 8 ? 72.737 36.054 65.674 1.00 23.97 8 MET L O 1
ATOM 6170 N N . ALA B 2 9 ? 73.203 38.229 66.006 1.00 11.41 9 ALA L N 1
ATOM 6171 C CA . ALA B 2 9 ? 72.722 38.598 64.679 1.00 14.38 9 ALA L CA 1
ATOM 6172 C C . ALA B 2 9 ? 73.544 37.917 63.591 1.00 18.57 9 ALA L C 1
ATOM 6173 O O . ALA B 2 9 ? 72.991 37.357 62.636 1.00 17.54 9 ALA L O 1
ATOM 6180 N N . ILE B 2 10 ? 74.870 37.928 63.735 1.00 19.39 10 ILE L N 1
ATOM 6181 C CA . ILE B 2 10 ? 75.730 37.348 62.710 1.00 14.96 10 ILE L CA 1
ATOM 6182 C C . ILE B 2 10 ? 75.572 35.828 62.666 1.00 20.77 10 ILE L C 1
ATOM 6183 O O . ILE B 2 10 ? 75.527 35.234 61.584 1.00 21.95 10 ILE L O 1
ATOM 6199 N N . VAL B 2 11 ? 75.475 35.176 63.829 1.00 19.46 11 VAL L N 1
ATOM 6200 C CA . VAL B 2 11 ? 75.296 33.725 63.853 1.00 14.27 11 VAL L CA 1
ATOM 6201 C C . VAL B 2 11 ? 73.956 33.337 63.236 1.00 16.69 11 VAL L C 1
ATOM 6202 O O . VAL B 2 11 ? 73.868 32.374 62.464 1.00 18.72 11 VAL L O 1
ATOM 6215 N N . LEU B 2 12 ? 72.892 34.075 63.565 1.00 13.00 12 LEU L N 1
ATOM 6216 C CA . LEU B 2 12 ? 71.592 33.785 62.976 1.00 13.01 12 LEU L CA 1
ATOM 6217 C C . LEU B 2 12 ? 71.620 33.971 61.466 1.00 12.34 12 LEU L C 1
ATOM 6218 O O . LEU B 2 12 ? 71.041 33.168 60.727 1.00 19.19 12 LEU L O 1
ATOM 6234 N N . GLU B 2 13 ? 72.290 35.021 60.985 1.00 11.51 13 GLU L N 1
ATOM 6235 C CA . GLU B 2 13 ? 72.338 35.244 59.545 1.00 16.00 13 GLU L CA 1
ATOM 6236 C C . GLU B 2 13 ? 73.142 34.157 58.838 1.00 15.06 13 GLU L C 1
ATOM 6237 O O . GLU B 2 13 ? 72.771 33.723 57.742 1.00 20.89 13 GLU L O 1
ATOM 6249 N N . ILE B 2 14 ? 74.250 33.711 59.435 1.00 12.46 14 ILE L N 1
ATOM 6250 C CA . ILE B 2 14 ? 75.019 32.624 58.832 1.00 15.47 14 ILE L CA 1
ATOM 6251 C C . ILE B 2 14 ? 74.185 31.347 58.791 1.00 14.94 14 ILE L C 1
ATOM 6252 O O . ILE B 2 14 ? 74.218 30.596 57.807 1.00 17.26 14 ILE L O 1
ATOM 6268 N N . ALA B 2 15 ? 73.433 31.074 59.860 1.00 13.55 15 ALA L N 1
ATOM 6269 C CA . ALA B 2 15 ? 72.537 29.923 59.850 1.00 14.54 15 ALA L CA 1
ATOM 6270 C C . ALA B 2 15 ? 71.501 30.045 58.736 1.00 16.88 15 ALA L C 1
ATOM 6271 O O . ALA B 2 15 ? 71.195 29.061 58.053 1.00 22.55 15 ALA L O 1
ATOM 6278 N N . MET B 2 16 ? 70.956 31.248 58.536 1.00 11.63 16 MET L N 1
ATOM 6279 C CA . MET B 2 16 ? 70.024 31.466 57.433 1.00 16.62 16 MET L CA 1
ATOM 6280 C C . MET B 2 16 ? 70.680 31.150 56.095 1.00 13.33 16 MET L C 1
ATOM 6281 O O . MET B 2 16 ? 70.080 30.491 55.238 1.00 19.01 16 MET L O 1
ATOM 6295 N N . ILE B 2 17 ? 71.908 31.629 55.892 1.00 10.40 17 ILE L N 1
ATOM 6296 C CA . ILE B 2 17 ? 72.594 31.395 54.623 1.00 15.32 17 ILE L CA 1
ATOM 6297 C C . ILE B 2 17 ? 72.780 29.900 54.390 1.00 13.89 17 ILE L C 1
ATOM 6298 O O . ILE B 2 17 ? 72.538 29.390 53.290 1.00 17.17 17 ILE L O 1
ATOM 6314 N N . VAL B 2 18 ? 73.214 29.175 55.422 1.00 15.39 18 VAL L N 1
ATOM 6315 C CA . VAL B 2 18 ? 73.461 27.745 55.254 1.00 14.10 18 VAL L CA 1
ATOM 6316 C C . VAL B 2 18 ? 72.158 27.009 54.961 1.00 15.69 18 VAL L C 1
ATOM 6317 O O . VAL B 2 18 ? 72.104 26.134 54.088 1.00 17.50 18 VAL L O 1
ATOM 6330 N N . LEU B 2 19 ? 71.087 27.352 55.681 1.00 17.18 19 LEU L N 1
ATOM 6331 C CA . LEU B 2 19 ? 69.800 26.709 55.442 1.00 13.49 19 LEU L CA 1
ATOM 6332 C C . LEU B 2 19 ? 69.295 26.981 54.031 1.00 17.03 19 LEU L C 1
ATOM 6333 O O . LEU B 2 19 ? 68.747 26.086 53.377 1.00 20.06 19 LEU L O 1
ATOM 6349 N N . PHE B 2 20 ? 69.450 28.215 53.550 1.00 9.15 20 PHE L N 1
ATOM 6350 C CA . PHE B 2 20 ? 69.028 28.519 52.190 1.00 13.10 20 PHE L CA 1
ATOM 6351 C C . PHE B 2 20 ? 69.841 27.720 51.184 1.00 13.52 20 PHE L C 1
ATOM 6352 O O . PHE B 2 20 ? 69.293 27.188 50.215 1.00 23.37 20 PHE L O 1
ATOM 6369 N N . GLY B 2 21 ? 71.149 27.602 51.414 1.00 16.57 21 GLY L N 1
ATOM 6370 C CA . GLY B 2 21 ? 71.964 26.780 50.541 1.00 16.47 21 GLY L CA 1
ATOM 6371 C C . GLY B 2 21 ? 71.533 25.328 50.535 1.00 21.52 21 GLY L C 1
ATOM 6372 O O . GLY B 2 21 ? 71.606 24.658 49.504 1.00 26.36 21 GLY L O 1
ATOM 6376 N N . LEU B 2 22 ? 71.075 24.826 51.677 1.00 19.70 22 LEU L N 1
ATOM 6377 C CA . LEU B 2 22 ? 70.709 23.421 51.776 1.00 15.85 22 LEU L CA 1
ATOM 6378 C C . LEU B 2 22 ? 69.327 23.121 51.207 1.00 16.93 22 LEU L C 1
ATOM 6379 O O . LEU B 2 22 ? 69.121 22.031 50.666 1.00 23.94 22 LEU L O 1
ATOM 6395 N N . PHE B 2 23 ? 68.376 24.057 51.298 1.00 22.45 23 PHE L N 1
ATOM 6396 C CA . PHE B 2 23 ? 66.969 23.720 51.126 1.00 21.32 23 PHE L CA 1
ATOM 6397 C C . PHE B 2 23 ? 66.228 24.471 50.028 1.00 21.38 23 PHE L C 1
ATOM 6398 O O . PHE B 2 23 ? 65.097 24.086 49.716 1.00 26.69 23 PHE L O 1
ATOM 6415 N N . VAL B 2 24 ? 66.805 25.508 49.428 1.00 21.54 24 VAL L N 1
ATOM 6416 C CA . VAL B 2 24 ? 66.051 26.451 48.609 1.00 15.36 24 VAL L CA 1
ATOM 6417 C C . VAL B 2 24 ? 66.552 26.414 47.171 1.00 20.74 24 VAL L C 1
ATOM 6418 O O . VAL B 2 24 ? 67.745 26.220 46.919 1.00 28.75 24 VAL L O 1
ATOM 6431 N N . GLU B 2 25 ? 65.651 26.620 46.204 1.00 27.40 25 GLU L N 1
ATOM 6432 C CA . GLU B 2 25 ? 65.994 26.745 44.764 1.00 24.27 25 GLU L CA 1
ATOM 6433 C C . GLU B 2 25 ? 65.059 27.804 44.180 1.00 28.97 25 GLU L C 1
ATOM 6434 O O . GLU B 2 25 ? 64.061 28.117 44.847 1.00 28.27 25 GLU L O 1
ATOM 6446 N N . TYR B 2 26 ? 65.361 28.356 43.009 1.00 25.74 26 TYR L N 1
ATOM 6447 C CA . TYR B 2 26 ? 64.459 29.321 42.338 1.00 24.05 26 TYR L CA 1
ATOM 6448 C C . TYR B 2 26 ? 63.239 28.542 41.825 1.00 21.30 26 TYR L C 1
ATOM 6449 O O . TYR B 2 26 ? 62.125 29.080 41.925 1.00 32.25 26 TYR L O 1
ATOM 6467 N N . PHE B 2 48 ? 54.084 36.182 38.744 1.00 29.51 48 PHE L N 1
ATOM 6468 C CA . PHE B 2 48 ? 54.329 37.608 38.595 1.00 26.31 48 PHE L CA 1
ATOM 6469 C C . PHE B 2 48 ? 53.037 38.421 38.662 1.00 25.01 48 PHE L C 1
ATOM 6470 O O . PHE B 2 48 ? 53.077 39.636 38.799 1.00 26.14 48 PHE L O 1
ATOM 6486 N N . GLU B 2 49 ? 51.888 37.743 38.564 1.00 29.14 49 GLU L N 1
ATOM 6487 C CA . GLU B 2 49 ? 50.606 38.428 38.688 1.00 24.27 49 GLU L CA 1
ATOM 6488 C C . GLU B 2 49 ? 50.299 38.832 40.122 1.00 24.57 49 GLU L C 1
ATOM 6489 O O . GLU B 2 49 ? 49.514 39.762 40.332 1.00 28.76 49 GLU L O 1
ATOM 6493 N N . LEU B 2 50 ? 50.878 38.149 41.108 1.00 20.53 50 LEU L N 1
ATOM 6494 C CA . LEU B 2 50 ? 50.661 38.473 42.509 1.00 19.96 50 LEU L CA 1
ATOM 6495 C C . LEU B 2 50 ? 51.715 39.415 43.082 1.00 18.87 50 LEU L C 1
ATOM 6496 O O . LEU B 2 50 ? 51.582 39.825 44.238 1.00 19.87 50 LEU L O 1
ATOM 6512 N N . TYR B 2 51 ? 52.743 39.775 42.312 1.00 16.77 51 TYR L N 1
ATOM 6513 C CA . TYR B 2 51 ? 53.789 40.645 42.845 1.00 15.13 51 TYR L CA 1
ATOM 6514 C C . TYR B 2 51 ? 53.258 41.977 43.369 1.00 12.56 51 TYR L C 1
ATOM 6515 O O . TYR B 2 51 ? 53.720 42.409 44.439 1.00 17.51 51 TYR L O 1
ATOM 6533 N N . PRO B 2 52 ? 52.333 42.674 42.700 1.00 18.73 52 PRO L N 1
ATOM 6534 C CA . PRO B 2 52 ? 51.794 43.908 43.306 1.00 17.95 52 PRO L CA 1
ATOM 6535 C C . PRO B 2 52 ? 51.136 43.685 44.659 1.00 17.42 52 PRO L C 1
ATOM 6536 O O . PRO B 2 52 ? 51.318 44.496 45.580 1.00 26.64 52 PRO L O 1
ATOM 6547 N N . LEU B 2 53 ? 50.386 42.591 44.815 1.00 15.22 53 LEU L N 1
ATOM 6548 C CA . LEU B 2 53 ? 49.793 42.292 46.113 1.00 19.79 53 LEU L CA 1
ATOM 6549 C C . LEU B 2 53 ? 50.871 42.006 47.145 1.00 19.38 53 LEU L C 1
ATOM 6550 O O . LEU B 2 53 ? 50.757 42.415 48.309 1.00 22.00 53 LEU L O 1
ATOM 6566 N N . PHE B 2 54 ? 51.927 41.302 46.733 1.00 19.80 54 PHE L N 1
ATOM 6567 C CA . PHE B 2 54 ? 53.057 41.104 47.625 1.00 17.04 54 PHE L CA 1
ATOM 6568 C C . PHE B 2 54 ? 53.614 42.437 48.092 1.00 13.17 54 PHE L C 1
ATOM 6569 O O . PHE B 2 54 ? 53.950 42.595 49.266 1.00 17.58 54 PHE L O 1
ATOM 6586 N N . GLN B 2 55 ? 53.758 43.397 47.179 1.00 12.75 55 GLN L N 1
ATOM 6587 C CA . GLN B 2 55 ? 54.344 44.674 47.567 1.00 18.20 55 GLN L CA 1
ATOM 6588 C C . GLN B 2 55 ? 53.424 45.429 48.523 1.00 15.56 55 GLN L C 1
ATOM 6589 O O . GLN B 2 55 ? 53.897 46.109 49.440 1.00 19.44 55 GLN L O 1
ATOM 6603 N N . ASP B 2 56 ? 52.108 45.302 48.341 1.00 15.74 56 ASP L N 1
ATOM 6604 C CA . ASP B 2 56 ? 51.178 45.881 49.311 1.00 17.29 56 ASP L CA 1
ATOM 6605 C C . ASP B 2 56 ? 51.385 45.271 50.698 1.00 15.40 56 ASP L C 1
ATOM 6606 O O . ASP B 2 56 ? 51.468 45.988 51.709 1.00 20.69 56 ASP L O 1
ATOM 6615 N N . VAL B 2 57 ? 51.484 43.941 50.760 1.00 11.66 57 VAL L N 1
ATOM 6616 C CA . VAL B 2 57 ? 51.737 43.270 52.034 1.00 18.38 57 VAL L CA 1
ATOM 6617 C C . VAL B 2 57 ? 53.064 43.733 52.625 1.00 10.00 57 VAL L C 1
ATOM 6618 O O . VAL B 2 57 ? 53.180 43.962 53.835 1.00 15.28 57 VAL L O 1
ATOM 6631 N N . HIS B 2 58 ? 54.080 43.872 51.777 1.00 13.39 58 HIS L N 1
ATOM 6632 C CA . HIS B 2 58 ? 55.400 44.317 52.211 1.00 15.58 58 HIS L CA 1
ATOM 6633 C C . HIS B 2 58 ? 55.323 45.689 52.866 1.00 15.41 58 HIS L C 1
ATOM 6634 O O . HIS B 2 58 ? 55.917 45.925 53.928 1.00 18.43 58 HIS L O 1
ATOM 6648 N N . VAL B 2 59 ? 54.583 46.604 52.238 1.00 12.86 59 VAL L N 1
ATOM 6649 C CA . VAL B 2 59 ? 54.413 47.938 52.801 1.00 12.86 59 VAL L CA 1
ATOM 6650 C C . VAL B 2 59 ? 53.742 47.852 54.158 1.00 12.32 59 VAL L C 1
ATOM 6651 O O . VAL B 2 59 ? 54.154 48.522 55.111 1.00 17.57 59 VAL L O 1
ATOM 6664 N N . MET B 2 60 ? 52.715 47.014 54.279 1.00 15.89 60 MET L N 1
ATOM 6665 C CA . MET B 2 60 ? 52.066 46.879 55.578 1.00 12.94 60 MET L CA 1
ATOM 6666 C C . MET B 2 60 ? 53.039 46.378 56.636 1.00 10.65 60 MET L C 1
ATOM 6667 O O . MET B 2 60 ? 53.016 46.846 57.780 1.00 16.74 60 MET L O 1
ATOM 6681 N N . ILE B 2 61 ? 53.903 45.430 56.277 1.00 11.70 61 ILE L N 1
ATOM 6682 C CA . ILE B 2 61 ? 54.830 44.878 57.261 1.00 13.62 61 ILE L CA 1
ATOM 6683 C C . ILE B 2 61 ? 55.805 45.946 57.734 1.00 12.52 61 ILE L C 1
ATOM 6684 O O . ILE B 2 61 ? 55.957 46.181 58.937 1.00 18.16 61 ILE L O 1
ATOM 6700 N N . PHE B 2 62 ? 56.460 46.629 56.799 1.00 12.10 62 PHE L N 1
ATOM 6701 C CA . PHE B 2 62 ? 57.621 47.412 57.204 1.00 16.36 62 PHE L CA 1
ATOM 6702 C C . PHE B 2 62 ? 57.283 48.865 57.521 1.00 13.30 62 PHE L C 1
ATOM 6703 O O . PHE B 2 62 ? 57.884 49.444 58.429 1.00 20.49 62 PHE L O 1
ATOM 6720 N N . VAL B 2 63 ? 56.336 49.466 56.811 1.00 18.00 63 VAL L N 1
ATOM 6721 C CA . VAL B 2 63 ? 55.890 50.819 57.109 1.00 13.92 63 VAL L CA 1
ATOM 6722 C C . VAL B 2 63 ? 54.657 50.817 58.003 1.00 13.81 63 VAL L C 1
ATOM 6723 O O . VAL B 2 63 ? 54.552 51.640 58.911 1.00 21.11 63 VAL L O 1
ATOM 6736 N N . GLY B 2 64 ? 53.720 49.904 57.762 1.00 16.24 64 GLY L N 1
ATOM 6737 C CA . GLY B 2 64 ? 52.503 49.844 58.545 1.00 12.54 64 GLY L CA 1
ATOM 6738 C C . GLY B 2 64 ? 52.746 49.625 60.025 1.00 13.37 64 GLY L C 1
ATOM 6739 O O . GLY B 2 64 ? 52.554 50.542 60.826 1.00 17.75 64 GLY L O 1
ATOM 6743 N N . PHE B 2 65 ? 53.199 48.426 60.400 1.00 16.03 65 PHE L N 1
ATOM 6744 C CA . PHE B 2 65 ? 53.459 48.142 61.808 1.00 16.44 65 PHE L CA 1
ATOM 6745 C C . PHE B 2 65 ? 54.567 49.032 62.357 1.00 16.08 65 PHE L C 1
ATOM 6746 O O . PHE B 2 65 ? 54.449 49.580 63.465 1.00 23.04 65 PHE L O 1
ATOM 6763 N N . GLY B 2 66 ? 55.640 49.202 61.581 1.00 15.75 66 GLY L N 1
ATOM 6764 C CA . GLY B 2 66 ? 56.812 49.891 62.091 1.00 15.81 66 GLY L CA 1
ATOM 6765 C C . GLY B 2 66 ? 56.498 51.300 62.549 1.00 18.86 66 GLY L C 1
ATOM 6766 O O . GLY B 2 66 ? 56.868 51.702 63.654 1.00 17.90 66 GLY L O 1
ATOM 6770 N N . PHE B 2 67 ? 55.781 52.058 61.720 1.00 16.03 67 PHE L N 1
ATOM 6771 C CA . PHE B 2 67 ? 55.412 53.404 62.128 1.00 15.97 67 PHE L CA 1
ATOM 6772 C C . PHE B 2 67 ? 54.195 53.411 63.038 1.00 12.34 67 PHE L C 1
ATOM 6773 O O . PHE B 2 67 ? 54.080 54.306 63.876 1.00 17.44 67 PHE L O 1
ATOM 6790 N N . LEU B 2 68 ? 53.310 52.413 62.935 1.00 15.92 68 LEU L N 1
ATOM 6791 C CA . LEU B 2 68 ? 52.200 52.334 63.879 1.00 12.99 68 LEU L CA 1
ATOM 6792 C C . LEU B 2 68 ? 52.700 52.295 65.315 1.00 16.15 68 LEU L C 1
ATOM 6793 O O . LEU B 2 68 ? 52.030 52.807 66.217 1.00 23.69 68 LEU L O 1
ATOM 6809 N N . MET B 2 69 ? 53.875 51.716 65.546 1.00 14.84 69 MET L N 1
ATOM 6810 C CA . MET B 2 69 ? 54.409 51.604 66.896 1.00 14.77 69 MET L CA 1
ATOM 6811 C C . MET B 2 69 ? 55.264 52.802 67.324 1.00 12.07 69 MET L C 1
ATOM 6812 O O . MET B 2 69 ? 55.825 52.774 68.421 1.00 22.33 69 MET L O 1
ATOM 6826 N N . THR B 2 70 ? 55.360 53.853 66.512 1.00 5.56 70 THR L N 1
ATOM 6827 C CA . THR B 2 70 ? 56.193 55.007 66.837 1.00 13.79 70 THR L CA 1
ATOM 6828 C C . THR B 2 70 ? 55.489 56.031 67.725 1.00 12.33 70 THR L C 1
ATOM 6829 O O . THR B 2 70 ? 56.011 57.133 67.902 1.00 17.75 70 THR L O 1
ATOM 6840 N N . PHE B 2 71 ? 54.329 55.698 68.292 1.00 16.72 71 PHE L N 1
ATOM 6841 C CA . PHE B 2 71 ? 53.609 56.669 69.110 1.00 14.38 71 PHE L CA 1
ATOM 6842 C C . PHE B 2 71 ? 54.371 57.013 70.387 1.00 10.17 71 PHE L C 1
ATOM 6843 O O . PHE B 2 71 ? 54.291 58.149 70.859 1.00 22.86 71 PHE L O 1
ATOM 6860 N N . LEU B 2 72 ? 55.109 56.060 70.953 1.00 13.62 72 LEU L N 1
ATOM 6861 C CA . LEU B 2 72 ? 55.873 56.312 72.171 1.00 13.30 72 LEU L CA 1
ATOM 6862 C C . LEU B 2 72 ? 56.868 57.448 71.955 1.00 17.84 72 LEU L C 1
ATOM 6863 O O . LEU B 2 72 ? 57.586 57.478 70.953 1.00 20.18 72 LEU L O 1
ATOM 6879 N N . LYS B 2 73 ? 56.913 58.383 72.908 1.00 15.25 73 LYS L N 1
ATOM 6880 C CA . LYS B 2 73 ? 57.597 59.649 72.662 1.00 18.37 73 LYS L CA 1
ATOM 6881 C C . LYS B 2 73 ? 59.106 59.469 72.517 1.00 16.59 73 LYS L C 1
ATOM 6882 O O . LYS B 2 73 ? 59.733 60.158 71.707 1.00 17.12 73 LYS L O 1
ATOM 6901 N N . LYS B 2 74 ? 59.706 58.559 73.289 1.00 14.90 74 LYS L N 1
ATOM 6902 C CA . LYS B 2 74 ? 61.153 58.366 73.302 1.00 17.25 74 LYS L CA 1
ATOM 6903 C C . LYS B 2 74 ? 61.566 56.989 72.789 1.00 13.73 74 LYS L C 1
ATOM 6904 O O . LYS B 2 74 ? 62.675 56.537 73.077 1.00 20.83 74 LYS L O 1
ATOM 6923 N N . TYR B 2 75 ? 60.702 56.311 72.031 1.00 13.86 75 TYR L N 1
ATOM 6924 C CA . TYR B 2 75 ? 60.999 54.969 71.546 1.00 10.60 75 TYR L CA 1
ATOM 6925 C C . TYR B 2 75 ? 60.796 54.832 70.040 1.00 10.48 75 TYR L C 1
ATOM 6926 O O . TYR B 2 75 ? 60.628 53.715 69.546 1.00 17.68 75 TYR L O 1
ATOM 6944 N N . GLY B 2 76 ? 60.830 55.938 69.295 1.00 12.82 76 GLY L N 1
ATOM 6945 C CA . GLY B 2 76 ? 60.578 55.864 67.864 1.00 12.89 76 GLY L CA 1
ATOM 6946 C C . GLY B 2 76 ? 61.636 55.077 67.112 1.00 12.58 76 GLY L C 1
ATOM 6947 O O . GLY B 2 76 ? 61.313 54.258 66.242 1.00 15.12 76 GLY L O 1
ATOM 6951 N N . PHE B 2 77 ? 62.911 55.316 67.433 1.00 15.10 77 PHE L N 1
ATOM 6952 C CA . PHE B 2 77 ? 63.994 54.596 66.772 1.00 12.14 77 PHE L CA 1
ATOM 6953 C C . PHE B 2 77 ? 63.851 53.103 66.998 1.00 12.31 77 PHE L C 1
ATOM 6954 O O . PHE B 2 77 ? 63.919 52.313 66.058 1.00 16.93 77 PHE L O 1
ATOM 6971 N N . SER B 2 78 ? 63.648 52.697 68.247 1.00 12.92 78 SER L N 1
ATOM 6972 C CA . SER B 2 78 ? 63.529 51.277 68.539 1.00 12.01 78 SER L CA 1
ATOM 6973 C C . SER B 2 78 ? 62.316 50.680 67.844 1.00 17.27 78 SER L C 1
ATOM 6974 O O . SER B 2 78 ? 62.412 49.624 67.225 1.00 21.58 78 SER L O 1
ATOM 6982 N N . SER B 2 79 ? 61.181 51.373 67.880 1.00 15.51 79 SER L N 1
ATOM 6983 C CA . SER B 2 79 ? 59.986 50.832 67.245 1.00 14.50 79 SER L CA 1
ATOM 6984 C C . SER B 2 79 ? 60.226 50.587 65.755 1.00 15.06 79 SER L C 1
ATOM 6985 O O . SER B 2 79 ? 60.185 49.442 65.295 1.00 24.30 79 SER L O 1
ATOM 6993 N N . VAL B 2 80 ? 60.569 51.633 64.999 1.00 14.51 80 VAL L N 1
ATOM 6994 C CA . VAL B 2 80 ? 60.693 51.451 63.551 1.00 13.84 80 VAL L CA 1
ATOM 6995 C C . VAL B 2 80 ? 61.893 50.559 63.200 1.00 14.12 80 VAL L C 1
ATOM 6996 O O . VAL B 2 80 ? 61.784 49.652 62.363 1.00 15.55 80 VAL L O 1
ATOM 7009 N N . GLY B 2 81 ? 63.045 50.773 63.842 1.00 15.65 81 GLY L N 1
ATOM 7010 C CA . GLY B 2 81 ? 64.237 50.019 63.486 1.00 16.30 81 GLY L CA 1
ATOM 7011 C C . GLY B 2 81 ? 64.180 48.557 63.887 1.00 14.37 81 GLY L C 1
ATOM 7012 O O . GLY B 2 81 ? 64.572 47.682 63.112 1.00 14.93 81 GLY L O 1
ATOM 7016 N N . ILE B 2 82 ? 63.722 48.265 65.107 1.00 12.38 82 ILE L N 1
ATOM 7017 C CA . ILE B 2 82 ? 63.588 46.877 65.516 1.00 14.08 82 ILE L CA 1
ATOM 7018 C C . ILE B 2 82 ? 62.472 46.208 64.733 1.00 12.20 82 ILE L C 1
ATOM 7019 O O . ILE B 2 82 ? 62.537 45.007 64.480 1.00 16.06 82 ILE L O 1
ATOM 7035 N N . ASN B 2 83 ? 61.447 46.958 64.314 1.00 17.04 83 ASN L N 1
ATOM 7036 C CA . ASN B 2 83 ? 60.494 46.404 63.361 1.00 12.25 83 ASN L CA 1
ATOM 7037 C C . ASN B 2 83 ? 61.214 45.930 62.105 1.00 12.95 83 ASN L C 1
ATOM 7038 O O . ASN B 2 83 ? 61.027 44.791 61.663 1.00 18.45 83 ASN L O 1
ATOM 7049 N N . LEU B 2 84 ? 62.068 46.785 61.538 1.00 16.35 84 LEU L N 1
ATOM 7050 C CA . LEU B 2 84 ? 62.804 46.409 60.332 1.00 12.61 84 LEU L CA 1
ATOM 7051 C C . LEU B 2 84 ? 63.670 45.175 60.579 1.00 11.25 84 LEU L C 1
ATOM 7052 O O . LEU B 2 84 ? 63.669 44.234 59.782 1.00 15.36 84 LEU L O 1
ATOM 7068 N N . LEU B 2 85 ? 64.399 45.161 61.693 1.00 7.50 85 LEU L N 1
ATOM 7069 C CA . LEU B 2 85 ? 65.313 44.058 61.986 1.00 9.11 85 LEU L CA 1
ATOM 7070 C C . LEU B 2 85 ? 64.555 42.750 62.197 1.00 12.91 85 LEU L C 1
ATOM 7071 O O . LEU B 2 85 ? 64.900 41.711 61.616 1.00 17.25 85 LEU L O 1
ATOM 7087 N N . VAL B 2 86 ? 63.524 42.787 63.041 1.00 19.64 86 VAL L N 1
ATOM 7088 C CA . VAL B 2 86 ? 62.729 41.604 63.332 1.00 14.68 86 VAL L CA 1
ATOM 7089 C C . VAL B 2 86 ? 62.110 41.064 62.057 1.00 15.27 86 VAL L C 1
ATOM 7090 O O . VAL B 2 86 ? 62.133 39.858 61.814 1.00 13.27 86 VAL L O 1
ATOM 7103 N N . ALA B 2 87 ? 61.550 41.940 61.222 1.00 14.22 87 ALA L N 1
ATOM 7104 C CA . ALA B 2 87 ? 60.888 41.470 60.014 1.00 10.94 87 ALA L CA 1
ATOM 7105 C C . ALA B 2 87 ? 61.892 40.932 59.000 1.00 11.97 87 ALA L C 1
ATOM 7106 O O . ALA B 2 87 ? 61.605 39.955 58.302 1.00 18.47 87 ALA L O 1
ATOM 7113 N N . ALA B 2 88 ? 63.075 41.544 58.906 1.00 13.43 88 ALA L N 1
ATOM 7114 C CA . ALA B 2 88 ? 64.099 41.035 57.999 1.00 14.63 88 ALA L CA 1
ATOM 7115 C C . ALA B 2 88 ? 64.542 39.636 58.405 1.00 11.41 88 ALA L C 1
ATOM 7116 O O . ALA B 2 88 ? 64.684 38.748 57.558 1.00 18.10 88 ALA L O 1
ATOM 7123 N N . LEU B 2 89 ? 64.776 39.419 59.701 1.00 10.05 89 LEU L N 1
ATOM 7124 C CA . LEU B 2 89 ? 65.100 38.070 60.158 1.00 12.52 89 LEU L CA 1
ATOM 7125 C C . LEU B 2 89 ? 63.922 37.128 59.947 1.00 13.39 89 LEU L C 1
ATOM 7126 O O . LEU B 2 89 ? 64.095 35.974 59.527 1.00 14.46 89 LEU L O 1
ATOM 7142 N N . GLY B 2 90 ? 62.718 37.611 60.239 1.00 17.19 90 GLY L N 1
ATOM 7143 C CA . GLY B 2 90 ? 61.557 36.754 60.226 1.00 17.50 90 GLY L CA 1
ATOM 7144 C C . GLY B 2 90 ? 61.199 36.273 58.841 1.00 12.55 90 GLY L C 1
ATOM 7145 O O . GLY B 2 90 ? 60.757 35.147 58.678 1.00 19.90 90 GLY L O 1
ATOM 7149 N N . LEU B 2 91 ? 61.374 37.114 57.825 1.00 15.64 91 LEU L N 1
ATOM 7150 C CA . LEU B 2 91 ? 61.039 36.664 56.480 1.00 16.02 91 LEU L CA 1
ATOM 7151 C C . LEU B 2 91 ? 61.952 35.521 56.042 1.00 15.62 91 LEU L C 1
ATOM 7152 O O . LEU B 2 91 ? 61.478 34.520 55.501 1.00 17.58 91 LEU L O 1
ATOM 7168 N N . GLN B 2 92 ? 63.255 35.623 56.317 1.00 13.30 92 GLN L N 1
ATOM 7169 C CA . GLN B 2 92 ? 64.170 34.532 55.981 1.00 15.26 92 GLN L CA 1
ATOM 7170 C C . GLN B 2 92 ? 63.826 33.261 56.752 1.00 11.17 92 GLN L C 1
ATOM 7171 O O . GLN B 2 92 ? 63.657 32.178 56.168 1.00 16.56 92 GLN L O 1
ATOM 7185 N N . TRP B 2 93 ? 63.715 33.378 58.075 1.00 10.44 93 TRP L N 1
ATOM 7186 C CA . TRP B 2 93 ? 63.463 32.199 58.893 1.00 12.56 93 TRP L CA 1
ATOM 7187 C C . TRP B 2 93 ? 62.095 31.596 58.588 1.00 14.51 93 TRP L C 1
ATOM 7188 O O . TRP B 2 93 ? 61.942 30.373 58.563 1.00 14.58 93 TRP L O 1
ATOM 7209 N N . GLY B 2 94 ? 61.089 32.438 58.356 1.00 12.13 94 GLY L N 1
ATOM 7210 C CA . GLY B 2 94 ? 59.777 31.939 58.000 1.00 15.27 94 GLY L CA 1
ATOM 7211 C C . GLY B 2 94 ? 59.763 31.262 56.648 1.00 14.25 94 GLY L C 1
ATOM 7212 O O . GLY B 2 94 ? 59.108 30.235 56.474 1.00 18.81 94 GLY L O 1
ATOM 7216 N N . THR B 2 95 ? 60.482 31.826 55.672 1.00 13.87 95 THR L N 1
ATOM 7217 C CA . THR B 2 95 ? 60.661 31.145 54.399 1.00 11.93 95 THR L CA 1
ATOM 7218 C C . THR B 2 95 ? 61.147 29.728 54.637 1.00 11.61 95 THR L C 1
ATOM 7219 O O . THR B 2 95 ? 60.541 28.765 54.160 1.00 19.82 95 THR L O 1
ATOM 7230 N N . ILE B 2 96 ? 62.195 29.585 55.449 1.00 6.46 96 ILE L N 1
ATOM 7231 C CA . ILE B 2 96 ? 62.763 28.259 55.684 1.00 14.06 96 ILE L CA 1
ATOM 7232 C C . ILE B 2 96 ? 61.752 27.351 56.376 1.00 15.52 96 ILE L C 1
ATOM 7233 O O . ILE B 2 96 ? 61.499 26.228 55.929 1.00 25.05 96 ILE L O 1
ATOM 7249 N N . VAL B 2 97 ? 61.168 27.814 57.481 1.00 14.84 97 VAL L N 1
ATOM 7250 C CA . VAL B 2 97 ? 60.327 26.940 58.294 1.00 20.75 97 VAL L CA 1
ATOM 7251 C C . VAL B 2 97 ? 59.080 26.525 57.515 1.00 15.50 97 VAL L C 1
ATOM 7252 O O . VAL B 2 97 ? 58.749 25.336 57.430 1.00 25.81 97 VAL L O 1
ATOM 7265 N N . GLN B 2 98 ? 58.380 27.495 56.924 1.00 18.14 98 GLN L N 1
ATOM 7266 C CA . GLN B 2 98 ? 57.178 27.185 56.161 1.00 19.54 98 GLN L CA 1
ATOM 7267 C C . GLN B 2 98 ? 57.499 26.297 54.966 1.00 17.29 98 GLN L C 1
ATOM 7268 O O . GLN B 2 98 ? 56.750 25.358 54.664 1.00 19.80 98 GLN L O 1
ATOM 7282 N N . GLY B 2 99 ? 58.618 26.561 54.281 1.00 18.05 99 GLY L N 1
ATOM 7283 C CA . GLY B 2 99 ? 58.981 25.739 53.144 1.00 17.34 99 GLY L CA 1
ATOM 7284 C C . GLY B 2 99 ? 59.295 24.306 53.525 1.00 16.74 99 GLY L C 1
ATOM 7285 O O . GLY B 2 99 ? 58.858 23.375 52.851 1.00 26.64 99 GLY L O 1
ATOM 7289 N N . ILE B 2 100 ? 60.057 24.107 54.604 1.00 13.36 100 ILE L N 1
ATOM 7290 C CA . ILE B 2 100 ? 60.354 22.747 55.053 1.00 23.79 100 ILE L CA 1
ATOM 7291 C C . ILE B 2 100 ? 59.073 22.035 55.452 1.00 20.50 100 ILE L C 1
ATOM 7292 O O . ILE B 2 100 ? 58.909 20.838 55.194 1.00 26.99 100 ILE L O 1
ATOM 7308 N N . LEU B 2 101 ? 58.153 22.746 56.106 1.00 26.59 101 LEU L N 1
ATOM 7309 C CA . LEU B 2 101 ? 56.899 22.106 56.481 1.00 20.01 101 LEU L CA 1
ATOM 7310 C C . LEU B 2 101 ? 56.124 21.663 55.247 1.00 24.85 101 LEU L C 1
ATOM 7311 O O . LEU B 2 101 ? 55.607 20.543 55.201 1.00 30.97 101 LEU L O 1
ATOM 7327 N N . GLN B 2 102 ? 56.057 22.519 54.226 1.00 24.64 102 GLN L N 1
ATOM 7328 C CA . GLN B 2 102 ? 55.313 22.170 53.020 1.00 24.62 102 GLN L CA 1
ATOM 7329 C C . GLN B 2 102 ? 56.015 21.089 52.205 1.00 27.58 102 GLN L C 1
ATOM 7330 O O . GLN B 2 102 ? 55.350 20.311 51.515 1.00 33.59 102 GLN L O 1
ATOM 7344 N N . SER B 2 103 ? 57.344 21.027 52.261 1.00 31.08 103 SER L N 1
ATOM 7345 C CA . SER B 2 103 ? 58.115 20.073 51.479 1.00 27.15 103 SER L CA 1
ATOM 7346 C C . SER B 2 103 ? 58.441 18.797 52.240 1.00 28.96 103 SER L C 1
ATOM 7347 O O . SER B 2 103 ? 58.981 17.864 51.639 1.00 29.25 103 SER L O 1
ATOM 7355 N N . GLN B 2 104 ? 58.122 18.731 53.532 1.00 30.39 104 GLN L N 1
ATOM 7356 C CA . GLN B 2 104 ? 58.427 17.567 54.359 1.00 28.82 104 GLN L CA 1
ATOM 7357 C C . GLN B 2 104 ? 59.925 17.263 54.338 1.00 29.11 104 GLN L C 1
ATOM 7358 O O . GLN B 2 104 ? 60.350 16.132 54.105 1.00 37.79 104 GLN L O 1
ATOM 7372 N N . GLY B 2 105 ? 60.730 18.296 54.571 1.00 26.34 105 GLY L N 1
ATOM 7373 C CA . GLY B 2 105 ? 62.163 18.131 54.674 1.00 29.52 105 GLY L CA 1
ATOM 7374 C C . GLY B 2 105 ? 62.908 18.093 53.360 1.00 27.47 105 GLY L C 1
ATOM 7375 O O . GLY B 2 105 ? 64.133 17.931 53.371 1.00 34.58 105 GLY L O 1
ATOM 7379 N N . GLN B 2 106 ? 62.219 18.235 52.237 1.00 25.42 106 GLN L N 1
ATOM 7380 C CA . GLN B 2 106 ? 62.852 18.220 50.932 1.00 26.22 106 GLN L CA 1
ATOM 7381 C C . GLN B 2 106 ? 63.208 19.639 50.502 1.00 28.13 106 GLN L C 1
ATOM 7382 O O . GLN B 2 106 ? 62.787 20.627 51.105 1.00 28.30 106 GLN L O 1
ATOM 7396 N N . LYS B 2 107 ? 64.006 19.733 49.445 1.00 22.81 107 LYS L N 1
ATOM 7397 C CA . LYS B 2 107 ? 64.233 21.021 48.819 1.00 22.25 107 LYS L CA 1
ATOM 7398 C C . LYS B 2 107 ? 62.916 21.554 48.267 1.00 20.60 107 LYS L C 1
ATOM 7399 O O . LYS B 2 107 ? 61.984 20.801 47.977 1.00 28.96 107 LYS L O 1
ATOM 7418 N N . PHE B 2 108 ? 62.839 22.873 48.137 1.00 18.75 108 PHE L N 1
ATOM 7419 C CA . PHE B 2 108 ? 61.633 23.517 47.647 1.00 17.80 108 PHE L CA 1
ATOM 7420 C C . PHE B 2 108 ? 62.019 24.778 46.892 1.00 14.68 108 PHE L C 1
ATOM 7421 O O . PHE B 2 108 ? 63.108 25.324 47.072 1.00 22.19 108 PHE L O 1
ATOM 7438 N N . ASN B 2 109 ? 61.107 25.230 46.042 1.00 23.08 109 ASN L N 1
ATOM 7439 C CA . ASN B 2 109 ? 61.305 26.407 45.212 1.00 21.97 109 ASN L CA 1
ATOM 7440 C C . ASN B 2 109 ? 60.683 27.631 45.870 1.00 22.35 109 ASN L C 1
ATOM 7441 O O . ASN B 2 109 ? 59.770 27.526 46.692 1.00 27.35 109 ASN L O 1
ATOM 7452 N N . ILE B 2 110 ? 61.195 28.798 45.500 1.00 19.17 110 ILE L N 1
ATOM 7453 C CA . ILE B 2 110 ? 60.759 30.069 46.065 1.00 20.67 110 ILE L CA 1
ATOM 7454 C C . ILE B 2 110 ? 59.936 30.784 45.010 1.00 20.36 110 ILE L C 1
ATOM 7455 O O . ILE B 2 110 ? 60.468 31.238 43.990 1.00 24.14 110 ILE L O 1
ATOM 7471 N N . GLY B 2 111 ? 58.636 30.892 45.264 1.00 21.81 111 GLY L N 1
ATOM 7472 C CA . GLY B 2 111 ? 57.739 31.652 44.432 1.00 26.43 111 GLY L CA 1
ATOM 7473 C C . GLY B 2 111 ? 57.345 32.960 45.085 1.00 23.98 111 GLY L C 1
ATOM 7474 O O . GLY B 2 111 ? 57.874 33.364 46.122 1.00 31.27 111 GLY L O 1
ATOM 7478 N N . ILE B 2 112 ? 56.400 33.638 44.440 1.00 23.07 112 ILE L N 1
ATOM 7479 C CA . ILE B 2 112 ? 55.848 34.837 45.048 1.00 22.55 112 ILE L CA 1
ATOM 7480 C C . ILE B 2 112 ? 55.075 34.465 46.310 1.00 18.48 112 ILE L C 1
ATOM 7481 O O . ILE B 2 112 ? 55.079 35.213 47.295 1.00 28.25 112 ILE L O 1
ATOM 7497 N N . LYS B 2 113 ? 54.416 33.305 46.309 1.00 16.43 113 LYS L N 1
ATOM 7498 C CA . LYS B 2 113 ? 53.640 32.893 47.473 1.00 23.17 113 LYS L CA 1
ATOM 7499 C C . LYS B 2 113 ? 54.533 32.647 48.683 1.00 19.47 113 LYS L C 1
ATOM 7500 O O . LYS B 2 113 ? 54.141 32.942 49.817 1.00 22.85 113 LYS L O 1
ATOM 7519 N N . ASN B 2 114 ? 55.730 32.093 48.469 1.00 21.40 114 ASN L N 1
ATOM 7520 C CA . ASN B 2 114 ? 56.672 31.951 49.574 1.00 17.13 114 ASN L CA 1
ATOM 7521 C C . ASN B 2 114 ? 56.998 33.308 50.180 1.00 17.99 114 ASN L C 1
ATOM 7522 O O . ASN B 2 114 ? 57.043 33.453 51.405 1.00 17.78 114 ASN L O 1
ATOM 7533 N N . MET B 2 115 ? 57.231 34.312 49.338 1.00 17.78 115 MET L N 1
ATOM 7534 C CA . MET B 2 115 ? 57.542 35.642 49.845 1.00 20.11 115 MET L CA 1
ATOM 7535 C C . MET B 2 115 ? 56.366 36.221 50.626 1.00 18.37 115 MET L C 1
ATOM 7536 O O . MET B 2 115 ? 56.551 36.794 51.707 1.00 20.22 115 MET L O 1
ATOM 7550 N N . ILE B 2 116 ? 55.145 36.060 50.106 1.00 19.92 116 ILE L N 1
ATOM 7551 C CA . ILE B 2 116 ? 53.970 36.580 50.802 1.00 19.84 116 ILE L CA 1
ATOM 7552 C C . ILE B 2 116 ? 53.815 35.905 52.162 1.00 17.18 116 ILE L C 1
ATOM 7553 O O . ILE B 2 116 ? 53.554 36.566 53.175 1.00 22.33 116 ILE L O 1
ATOM 7569 N N . ASN B 2 117 ? 53.994 34.584 52.212 1.00 13.49 117 ASN L N 1
ATOM 7570 C CA . ASN B 2 117 ? 53.839 33.859 53.471 1.00 16.59 117 ASN L CA 1
ATOM 7571 C C . ASN B 2 117 ? 54.945 34.201 54.465 1.00 17.60 117 ASN L C 1
ATOM 7572 O O . ASN B 2 117 ? 54.702 34.265 55.678 1.00 22.86 117 ASN L O 1
ATOM 7583 N N . ALA B 2 118 ? 56.169 34.409 53.979 1.00 14.40 118 ALA L N 1
ATOM 7584 C CA . ALA B 2 118 ? 57.242 34.842 54.864 1.00 19.80 118 ALA L CA 1
ATOM 7585 C C . ALA B 2 118 ? 56.929 36.208 55.464 1.00 16.45 118 ALA L C 1
ATOM 7586 O O . ALA B 2 118 ? 57.143 36.440 56.662 1.00 20.17 118 ALA L O 1
ATOM 7593 N N . ASP B 2 119 ? 56.396 37.117 54.647 1.00 18.77 119 ASP L N 1
ATOM 7594 C CA . ASP B 2 119 ? 55.951 38.406 55.168 1.00 19.00 119 ASP L CA 1
ATOM 7595 C C . ASP B 2 119 ? 54.852 38.235 56.212 1.00 14.11 119 ASP L C 1
ATOM 7596 O O . ASP B 2 119 ? 54.802 38.977 57.197 1.00 22.29 119 ASP L O 1
ATOM 7605 N N . PHE B 2 120 ? 53.954 37.268 56.010 1.00 13.39 120 PHE L N 1
ATOM 7606 C CA . PHE B 2 120 ? 52.920 37.013 57.012 1.00 10.75 120 PHE L CA 1
ATOM 7607 C C . PHE B 2 120 ? 53.523 36.547 58.334 1.00 11.79 120 PHE L C 1
ATOM 7608 O O . PHE B 2 120 ? 53.072 36.955 59.414 1.00 19.64 120 PHE L O 1
ATOM 7625 N N . SER B 2 121 ? 54.527 35.672 58.274 1.00 15.33 121 SER L N 1
ATOM 7626 C CA . SER B 2 121 ? 55.188 35.248 59.507 1.00 13.79 121 SER L CA 1
ATOM 7627 C C . SER B 2 121 ? 55.836 36.441 60.209 1.00 11.62 121 SER L C 1
ATOM 7628 O O . SER B 2 121 ? 55.758 36.579 61.444 1.00 20.19 121 SER L O 1
ATOM 7636 N N . ALA B 2 122 ? 56.454 37.331 59.430 1.00 9.44 122 ALA L N 1
ATOM 7637 C CA . ALA B 2 122 ? 56.973 38.570 60.002 1.00 18.47 122 ALA L CA 1
ATOM 7638 C C . ALA B 2 122 ? 55.868 39.361 60.697 1.00 15.44 122 ALA L C 1
ATOM 7639 O O . ALA B 2 122 ? 56.068 39.872 61.803 1.00 17.15 122 ALA L O 1
ATOM 7646 N N . ALA B 2 123 ? 54.697 39.464 60.064 1.00 14.97 123 ALA L N 1
ATOM 7647 C CA . ALA B 2 123 ? 53.591 40.210 60.662 1.00 12.24 123 ALA L CA 1
ATOM 7648 C C . ALA B 2 123 ? 53.193 39.619 62.006 1.00 13.31 123 ALA L C 1
ATOM 7649 O O . ALA B 2 123 ? 52.893 40.353 62.954 1.00 12.13 123 ALA L O 1
ATOM 7656 N N . THR B 2 124 ? 53.158 38.293 62.096 1.00 11.90 124 THR L N 1
ATOM 7657 C CA . THR B 2 124 ? 52.810 37.655 63.363 1.00 14.90 124 THR L CA 1
ATOM 7658 C C . THR B 2 124 ? 53.804 38.041 64.454 1.00 11.17 124 THR L C 1
ATOM 7659 O O . THR B 2 124 ? 53.417 38.406 65.580 1.00 15.09 124 THR L O 1
ATOM 7670 N N . VAL B 2 125 ? 55.097 37.992 64.128 1.00 12.55 125 VAL L N 1
ATOM 7671 C CA . VAL B 2 125 ? 56.097 38.360 65.128 1.00 7.58 125 VAL L CA 1
ATOM 7672 C C . VAL B 2 125 ? 55.945 39.825 65.521 1.00 9.40 125 VAL L C 1
ATOM 7673 O O . VAL B 2 125 ? 56.118 40.186 66.686 1.00 11.84 125 VAL L O 1
ATOM 7686 N N . LEU B 2 126 ? 55.642 40.692 64.555 1.00 13.43 126 LEU L N 1
ATOM 7687 C CA . LEU B 2 126 ? 55.512 42.115 64.858 1.00 15.27 126 LEU L CA 1
ATOM 7688 C C . LEU B 2 126 ? 54.312 42.380 65.760 1.00 13.06 126 LEU L C 1
ATOM 7689 O O . LEU B 2 126 ? 54.373 43.230 66.658 1.00 19.70 126 LEU L O 1
ATOM 7705 N N . ILE B 2 127 ? 53.214 41.656 65.542 1.00 14.70 127 ILE L N 1
ATOM 7706 C CA . ILE B 2 127 ? 52.072 41.764 66.444 1.00 12.27 127 ILE L CA 1
ATOM 7707 C C . ILE B 2 127 ? 52.496 41.402 67.858 1.00 10.84 127 ILE L C 1
ATOM 7708 O O . ILE B 2 127 ? 52.201 42.123 68.816 1.00 13.70 127 ILE L O 1
ATOM 7724 N N . SER B 2 128 ? 53.214 40.286 68.008 1.00 18.57 128 SER L N 1
ATOM 7725 C CA . SER B 2 128 ? 53.677 39.908 69.342 1.00 16.17 128 SER L CA 1
ATOM 7726 C C . SER B 2 128 ? 54.600 40.973 69.929 1.00 11.52 128 SER L C 1
ATOM 7727 O O . SER B 2 128 ? 54.530 41.277 71.125 1.00 13.23 128 SER L O 1
ATOM 7735 N N . PHE B 2 129 ? 55.475 41.534 69.097 1.00 11.44 129 PHE L N 1
ATOM 7736 C CA . PHE B 2 129 ? 56.382 42.596 69.519 1.00 11.87 129 PHE L CA 1
ATOM 7737 C C . PHE B 2 129 ? 55.608 43.772 70.096 1.00 14.08 129 PHE L C 1
ATOM 7738 O O . PHE B 2 129 ? 56.048 44.405 71.061 1.00 7.59 129 PHE L O 1
ATOM 7755 N N . GLY B 2 130 ? 54.448 44.072 69.514 1.00 10.46 130 GLY L N 1
ATOM 7756 C CA . GLY B 2 130 ? 53.630 45.158 70.026 1.00 8.87 130 GLY L CA 1
ATOM 7757 C C . GLY B 2 130 ? 53.235 44.991 71.482 1.00 14.10 130 GLY L C 1
ATOM 7758 O O . GLY B 2 130 ? 52.979 45.978 72.172 1.00 20.00 130 GLY L O 1
ATOM 7762 N N . ALA B 2 131 ? 53.175 43.750 71.971 1.00 13.96 131 ALA L N 1
ATOM 7763 C CA . ALA B 2 131 ? 52.821 43.530 73.370 1.00 12.54 131 ALA L CA 1
ATOM 7764 C C . ALA B 2 131 ? 53.964 43.889 74.316 1.00 11.22 131 ALA L C 1
ATOM 7765 O O . ALA B 2 131 ? 53.722 44.416 75.406 1.00 14.38 131 ALA L O 1
ATOM 7772 N N . VAL B 2 132 ? 55.208 43.615 73.922 1.00 12.66 132 VAL L N 1
ATOM 7773 C CA . VAL B 2 132 ? 56.363 43.794 74.799 1.00 16.03 132 VAL L CA 1
ATOM 7774 C C . VAL B 2 132 ? 57.183 45.024 74.427 1.00 15.24 132 VAL L C 1
ATOM 7775 O O . VAL B 2 132 ? 58.293 45.197 74.939 1.00 15.62 132 VAL L O 1
ATOM 7788 N N . LEU B 2 133 ? 56.659 45.882 73.555 1.00 10.01 133 LEU L N 1
ATOM 7789 C CA . LEU B 2 133 ? 57.402 47.037 73.068 1.00 14.45 133 LEU L CA 1
ATOM 7790 C C . LEU B 2 133 ? 57.863 47.915 74.225 1.00 14.95 133 LEU L C 1
ATOM 7791 O O . LEU B 2 133 ? 57.105 48.193 75.156 1.00 16.19 133 LEU L O 1
ATOM 7807 N N . GLY B 2 134 ? 59.120 48.347 74.167 1.00 13.68 134 GLY L N 1
ATOM 7808 C CA . GLY B 2 134 ? 59.661 49.233 75.171 1.00 13.74 134 GLY L CA 1
ATOM 7809 C C . GLY B 2 134 ? 60.187 48.555 76.412 1.00 6.80 134 GLY L C 1
ATOM 7810 O O . GLY B 2 134 ? 60.748 49.239 77.272 1.00 16.14 134 GLY L O 1
ATOM 7814 N N . LYS B 2 135 ? 60.030 47.240 76.533 1.00 13.45 135 LYS L N 1
ATOM 7815 C CA . LYS B 2 135 ? 60.478 46.499 77.700 1.00 11.94 135 LYS L CA 1
ATOM 7816 C C . LYS B 2 135 ? 61.486 45.413 77.358 1.00 11.14 135 LYS L C 1
ATOM 7817 O O . LYS B 2 135 ? 61.936 44.705 78.262 1.00 18.03 135 LYS L O 1
ATOM 7836 N N . THR B 2 136 ? 61.858 45.267 76.090 1.00 10.99 136 THR L N 1
ATOM 7837 C CA . THR B 2 136 ? 62.750 44.209 75.647 1.00 16.30 136 THR L CA 1
ATOM 7838 C C . THR B 2 136 ? 63.904 44.807 74.856 1.00 10.30 136 THR L C 1
ATOM 7839 O O . THR B 2 136 ? 63.816 45.912 74.319 1.00 17.02 136 THR L O 1
ATOM 7850 N N . SER B 2 137 ? 64.979 44.059 74.795 1.00 14.52 137 SER L N 1
ATOM 7851 C CA . SER B 2 137 ? 66.158 44.417 74.025 1.00 15.78 137 SER L CA 1
ATOM 7852 C C . SER B 2 137 ? 66.063 43.867 72.606 1.00 17.35 137 SER L C 1
ATOM 7853 O O . SER B 2 137 ? 65.252 42.981 72.322 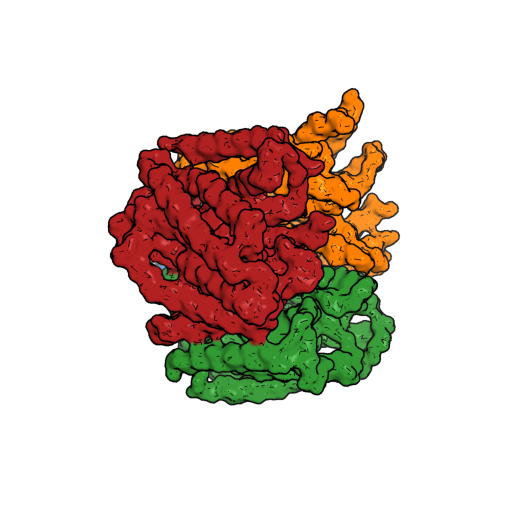1.00 14.31 137 SER L O 1
ATOM 7861 N N . PRO B 2 138 ? 66.876 44.388 71.681 1.00 19.12 138 PRO L N 1
ATOM 7862 C CA . PRO B 2 138 ? 66.942 43.768 70.344 1.00 17.88 138 PRO L CA 1
ATOM 7863 C C . PRO B 2 138 ? 67.328 42.291 70.364 1.00 13.69 138 PRO L C 1
ATOM 7864 O O . PRO B 2 138 ? 66.798 41.509 69.566 1.00 16.51 138 PRO L O 1
ATOM 7875 N N . THR B 2 139 ? 68.235 41.889 71.257 1.00 11.92 139 THR L N 1
ATOM 7876 C CA . THR B 2 139 ? 68.627 40.482 71.355 1.00 16.59 139 THR L CA 1
ATOM 7877 C C . THR B 2 139 ? 67.427 39.604 71.694 1.00 14.38 139 THR L C 1
ATOM 7878 O O . THR B 2 139 ? 67.209 38.543 71.082 1.00 22.59 139 THR L O 1
ATOM 7889 N N . GLN B 2 140 ? 66.630 40.045 72.667 1.00 19.82 140 GLN L N 1
ATOM 7890 C CA . GLN B 2 140 ? 65.407 39.334 73.009 1.00 13.83 140 GLN L CA 1
ATOM 7891 C C . GLN B 2 140 ? 64.503 39.204 71.796 1.00 16.06 140 GLN L C 1
ATOM 7892 O O . GLN B 2 140 ? 63.861 38.169 71.600 1.00 18.11 140 GLN L O 1
ATOM 7906 N N . MET B 2 141 ? 64.452 40.240 70.964 1.00 9.83 141 MET L N 1
ATOM 7907 C CA . MET B 2 141 ? 63.555 40.216 69.820 1.00 11.09 141 MET L CA 1
ATOM 7908 C C . MET B 2 141 ? 64.048 39.256 68.746 1.00 14.77 141 MET L C 1
ATOM 7909 O O . MET B 2 141 ? 63.237 38.595 68.095 1.00 25.11 141 MET L O 1
ATOM 7923 N N . LEU B 2 142 ? 65.365 39.138 68.562 1.00 12.87 142 LEU L N 1
ATOM 7924 C CA . LEU B 2 142 ? 65.879 38.099 67.671 1.00 15.31 142 LEU L CA 1
ATOM 7925 C C . LEU B 2 142 ? 65.450 36.714 68.150 1.00 13.77 142 LEU L C 1
ATOM 7926 O O . LEU B 2 142 ? 64.937 35.893 67.366 1.00 21.39 142 LEU L O 1
ATOM 7942 N N . ILE B 2 143 ? 65.643 36.441 69.445 1.00 9.76 143 ILE L N 1
ATOM 7943 C CA . ILE B 2 143 ? 65.285 35.124 69.974 1.00 12.02 143 ILE L CA 1
ATOM 7944 C C . ILE B 2 143 ? 63.795 34.867 69.785 1.00 18.13 143 ILE L C 1
ATOM 7945 O O . ILE B 2 143 ? 63.373 33.776 69.363 1.00 16.69 143 ILE L O 1
ATOM 7961 N N . MET B 2 144 ? 62.978 35.871 70.111 1.00 11.94 144 MET L N 1
ATOM 7962 C CA . MET B 2 144 ? 61.536 35.731 69.987 1.00 13.94 144 MET L CA 1
ATOM 7963 C C . MET B 2 144 ? 61.140 35.487 68.541 1.00 14.18 144 MET L C 1
ATOM 7964 O O . MET B 2 144 ? 60.259 34.672 68.271 1.00 20.01 144 MET L O 1
ATOM 7978 N N . THR B 2 145 ? 61.779 36.178 67.599 1.00 13.61 145 THR L N 1
ATOM 7979 C CA . THR B 2 145 ? 61.480 35.959 66.189 1.00 14.57 145 THR L CA 1
ATOM 7980 C C . THR B 2 145 ? 61.680 34.496 65.821 1.00 15.84 145 THR L C 1
ATOM 7981 O O . THR B 2 145 ? 60.784 33.858 65.257 1.00 18.24 145 THR L O 1
ATOM 7992 N N . ILE B 2 146 ? 62.831 33.932 66.196 1.00 11.50 146 ILE L N 1
ATOM 7993 C CA . ILE B 2 146 ? 63.113 32.537 65.844 1.00 12.74 146 ILE L CA 1
ATOM 7994 C C . ILE B 2 146 ? 62.051 31.605 66.432 1.00 15.49 146 ILE L C 1
ATOM 7995 O O . ILE B 2 146 ? 61.362 30.860 65.707 1.00 21.09 146 ILE L O 1
ATOM 8011 N N . LEU B 2 147 ? 61.877 31.659 67.757 1.00 11.65 147 LEU L N 1
ATOM 8012 C CA . LEU B 2 147 ? 60.987 30.707 68.422 1.00 15.44 147 LEU L CA 1
ATOM 8013 C C . LEU B 2 147 ? 59.534 30.891 67.984 1.00 10.69 147 LEU L C 1
ATOM 8014 O O . LEU B 2 147 ? 58.823 29.913 67.694 1.00 18.31 147 LEU L O 1
ATOM 8030 N N . GLU B 2 148 ? 59.072 32.141 67.939 1.00 15.39 148 GLU L N 1
ATOM 8031 C CA . GLU B 2 148 ? 57.694 32.411 67.570 1.00 13.15 148 GLU L CA 1
ATOM 8032 C C . GLU B 2 148 ? 57.410 31.971 66.148 1.00 16.98 148 GLU L C 1
ATOM 8033 O O . GLU B 2 148 ? 56.316 31.487 65.865 1.00 17.29 148 GLU L O 1
ATOM 8045 N N . ILE B 2 149 ? 58.350 32.171 65.224 1.00 12.47 149 ILE L N 1
ATOM 8046 C CA . ILE B 2 149 ? 58.071 31.745 63.862 1.00 13.15 149 ILE L CA 1
ATOM 8047 C C . ILE B 2 149 ? 57.948 30.233 63.804 1.00 15.36 149 ILE L C 1
ATOM 8048 O O . ILE B 2 149 ? 57.104 29.707 63.076 1.00 14.47 149 ILE L O 1
ATOM 8064 N N . VAL B 2 150 ? 58.748 29.508 64.591 1.00 15.99 150 VAL L N 1
ATOM 8065 C CA . VAL B 2 150 ? 58.561 28.055 64.630 1.00 14.59 150 VAL L CA 1
ATOM 8066 C C . VAL B 2 150 ? 57.139 27.709 65.078 1.00 19.49 150 VAL L C 1
ATOM 8067 O O . VAL B 2 150 ? 56.419 26.943 64.412 1.00 21.11 150 VAL L O 1
ATOM 8080 N N . PHE B 2 151 ? 56.702 28.296 66.197 1.00 20.07 151 PHE L N 1
ATOM 8081 C CA . PHE B 2 151 ? 55.372 27.977 66.723 1.00 14.48 151 PHE L CA 1
ATOM 8082 C C . PHE B 2 151 ? 54.266 28.391 65.756 1.00 11.21 151 PHE L C 1
ATOM 8083 O O . PHE B 2 151 ? 53.307 27.640 65.530 1.00 22.24 151 PHE L O 1
ATOM 8100 N N . PHE B 2 152 ? 54.379 29.591 65.186 1.00 11.39 152 PHE L N 1
ATOM 8101 C CA . PHE B 2 152 ? 53.364 30.094 64.271 1.00 14.90 152 PHE L CA 1
ATOM 8102 C C . PHE B 2 152 ? 53.269 29.225 63.030 1.00 10.80 152 PHE L C 1
ATOM 8103 O O . PHE B 2 152 ? 52.170 28.913 62.567 1.00 21.57 152 PHE L O 1
ATOM 8120 N N . ALA B 2 153 ? 54.414 28.854 62.457 1.00 16.16 153 ALA L N 1
ATOM 8121 C CA . ALA B 2 153 ? 54.403 28.034 61.255 1.00 15.16 153 ALA L CA 1
ATOM 8122 C C . ALA B 2 153 ? 53.762 26.686 61.525 1.00 13.09 153 ALA L C 1
ATOM 8123 O O . ALA B 2 153 ? 52.992 26.183 60.703 1.00 18.63 153 ALA L O 1
ATOM 8130 N N . HIS B 2 154 ? 54.056 26.083 62.676 1.00 19.65 154 HIS L N 1
ATOM 8131 C CA . HIS B 2 154 ? 53.462 24.780 62.944 1.00 16.44 154 HIS L CA 1
ATOM 8132 C C . HIS B 2 154 ? 51.957 24.888 63.166 1.00 14.84 154 HIS L C 1
ATOM 8133 O O . HIS B 2 154 ? 51.194 24.051 62.669 1.00 21.14 154 HIS L O 1
ATOM 8147 N N . ASN B 2 155 ? 51.498 25.924 63.876 1.00 21.38 155 ASN L N 1
ATOM 8148 C CA . ASN B 2 155 ? 50.055 26.090 64.028 1.00 16.12 155 ASN L CA 1
ATOM 8149 C C . ASN B 2 155 ? 49.383 26.336 62.684 1.00 16.80 155 ASN L C 1
ATOM 8150 O O . ASN B 2 155 ? 48.303 25.801 62.414 1.00 14.79 155 ASN L O 1
ATOM 8161 N N . GLU B 2 156 ? 49.994 27.166 61.840 1.00 16.23 156 GLU L N 1
ATOM 8162 C CA . GLU B 2 156 ? 49.400 27.474 60.547 1.00 19.96 156 GLU L CA 1
ATOM 8163 C C . GLU B 2 156 ? 49.329 26.225 59.679 1.00 16.56 156 GLU L C 1
ATOM 8164 O O . GLU B 2 156 ? 48.342 26.013 58.968 1.00 19.69 156 GLU L O 1
ATOM 8176 N N . TYR B 2 157 ? 50.367 25.389 59.725 1.00 19.48 157 TYR L N 1
ATOM 8177 C CA . TYR B 2 157 ? 50.309 24.104 59.042 1.00 21.07 157 TYR L CA 1
ATOM 8178 C C . TYR B 2 157 ? 49.163 23.255 59.575 1.00 20.63 157 TYR L C 1
ATOM 8179 O O . TYR B 2 157 ? 48.431 22.630 58.803 1.00 21.29 157 TYR L O 1
ATOM 8197 N N . LEU B 2 158 ? 49.001 23.214 60.895 1.00 22.46 158 LEU L N 1
ATOM 8198 C CA . LEU B 2 158 ? 47.919 22.434 61.482 1.00 18.67 158 LEU L CA 1
ATOM 8199 C C . LEU B 2 158 ? 46.564 22.909 60.972 1.00 21.51 158 LEU L C 1
ATOM 8200 O O . LEU B 2 158 ? 45.691 22.098 60.649 1.00 20.09 158 LEU L O 1
ATOM 8216 N N . VAL B 2 159 ? 46.380 24.226 60.889 1.00 17.49 159 VAL L N 1
ATOM 8217 C CA . VAL B 2 159 ? 45.094 24.785 60.487 1.00 22.30 159 VAL L CA 1
ATOM 8218 C C . VAL B 2 159 ? 44.838 24.544 59.002 1.00 20.04 159 VAL L C 1
ATOM 8219 O O . VAL B 2 159 ? 43.720 24.205 58.602 1.00 26.67 159 VAL L O 1
ATOM 8232 N N . SER B 2 160 ? 45.857 24.724 58.162 1.00 24.42 160 SER L N 1
ATOM 8233 C CA . SER B 2 160 ? 45.662 24.606 56.721 1.00 25.78 160 SER L CA 1
ATOM 8234 C C . SER B 2 160 ? 45.563 23.155 56.260 1.00 25.81 160 SER L C 1
ATOM 8235 O O . SER B 2 160 ? 44.767 22.844 55.372 1.00 29.99 160 SER L O 1
ATOM 8243 N N . GLU B 2 161 ? 46.363 22.261 56.831 1.00 24.47 161 GLU L N 1
ATOM 8244 C CA . GLU B 2 161 ? 46.554 20.926 56.275 1.00 26.66 161 GLU L CA 1
ATOM 8245 C C . GLU B 2 161 ? 45.897 19.821 57.081 1.00 24.96 161 GLU L C 1
ATOM 8246 O O . GLU B 2 161 ? 45.397 18.862 56.494 1.00 33.26 161 GLU L O 1
ATOM 8258 N N . ILE B 2 162 ? 45.880 19.917 58.407 1.00 22.02 162 ILE L N 1
ATOM 8259 C CA . ILE B 2 162 ? 45.187 18.915 59.210 1.00 24.47 162 ILE L CA 1
ATOM 8260 C C . ILE B 2 162 ? 43.708 19.262 59.335 1.00 23.50 162 ILE L C 1
ATOM 8261 O O . ILE B 2 162 ? 42.835 18.488 58.930 1.00 26.14 162 ILE L O 1
ATOM 8277 N N . PHE B 2 163 ? 43.406 20.430 59.904 1.00 24.14 163 PHE L N 1
ATOM 8278 C CA . PHE B 2 163 ? 42.015 20.846 60.029 1.00 23.87 163 PHE L CA 1
ATOM 8279 C C . PHE B 2 163 ? 41.422 21.206 58.671 1.00 23.86 163 PHE L C 1
ATOM 8280 O O . PHE B 2 163 ? 40.238 20.961 58.424 1.00 24.15 163 PHE L O 1
ATOM 8297 N N . LYS B 2 164 ? 42.227 21.784 57.781 1.00 22.70 164 LYS L N 1
ATOM 8298 C CA . LYS B 2 164 ? 41.744 22.308 56.503 1.00 26.66 164 LYS L CA 1
ATOM 8299 C C . LYS B 2 164 ? 40.646 23.345 56.712 1.00 25.38 164 LYS L C 1
ATOM 8300 O O . LYS B 2 164 ? 39.673 23.406 55.962 1.00 29.10 164 LYS L O 1
ATOM 8319 N N . ALA B 2 165 ? 40.800 24.163 57.747 1.00 26.78 165 ALA L N 1
ATOM 8320 C CA . ALA B 2 165 ? 39.902 25.281 57.958 1.00 23.50 165 ALA L CA 1
ATOM 8321 C C . ALA B 2 165 ? 40.277 26.428 57.028 1.00 25.80 165 ALA L C 1
ATOM 8322 O O . ALA B 2 165 ? 41.411 26.533 56.556 1.00 29.69 165 ALA L O 1
ATOM 8329 N N . SER B 2 166 ? 39.305 27.295 56.763 1.00 22.33 166 SER L N 1
ATOM 8330 C CA . SER B 2 166 ? 39.511 28.465 55.921 1.00 24.21 166 SER L CA 1
ATOM 8331 C C . SER B 2 166 ? 39.790 29.670 56.808 1.00 25.33 166 SER L C 1
ATOM 8332 O O . SER B 2 166 ? 38.948 30.051 57.625 1.00 30.65 166 SER L O 1
ATOM 8340 N N . ASP B 2 167 ? 40.982 30.239 56.672 1.00 26.40 167 ASP L N 1
ATOM 8341 C CA . ASP B 2 167 ? 41.390 31.420 57.427 1.00 23.10 167 ASP L CA 1
ATOM 8342 C C . ASP B 2 167 ? 42.186 32.370 56.533 1.00 24.12 167 ASP L C 1
ATOM 8343 O O . ASP B 2 167 ? 43.305 32.766 56.858 1.00 28.39 167 ASP L O 1
ATOM 8352 N N . ILE B 2 168 ? 41.619 32.722 55.374 1.00 16.16 168 ILE L N 1
ATOM 8353 C CA . ILE B 2 168 ? 42.400 33.381 54.326 1.00 20.54 168 ILE L CA 1
ATOM 8354 C C . ILE B 2 168 ? 43.014 34.682 54.830 1.00 15.17 168 ILE L C 1
ATOM 8355 O O . ILE B 2 168 ? 44.171 34.991 54.527 1.00 26.92 168 ILE L O 1
ATOM 8371 N N . GLY B 2 169 ? 42.264 35.456 55.601 1.00 21.77 169 GLY L N 1
ATOM 8372 C CA . GLY B 2 169 ? 42.777 36.663 56.205 1.00 16.06 169 GLY L CA 1
ATOM 8373 C C . GLY B 2 169 ? 43.527 36.460 57.495 1.00 17.31 169 GLY L C 1
ATOM 8374 O O . GLY B 2 169 ? 44.001 37.433 58.082 1.00 25.95 169 GLY L O 1
ATOM 8378 N N . ALA B 2 170 ? 43.624 35.218 57.967 1.00 19.46 170 ALA L N 1
ATOM 8379 C CA . ALA B 2 170 ? 44.481 34.864 59.095 1.00 18.01 170 ALA L CA 1
ATOM 8380 C C . ALA B 2 170 ? 44.051 35.571 60.378 1.00 15.84 170 ALA L C 1
ATOM 8381 O O . ALA B 2 170 ? 44.882 35.993 61.182 1.00 19.55 170 ALA L O 1
ATOM 8388 N N . SER B 2 171 ? 42.740 35.695 60.581 1.00 19.72 171 SER L N 1
ATOM 8389 C CA . SER B 2 171 ? 42.251 36.217 61.852 1.00 13.62 171 SER L CA 1
ATOM 8390 C C . SER B 2 171 ? 42.741 35.357 63.007 1.00 14.08 171 SER L C 1
ATOM 8391 O O . SER B 2 171 ? 43.146 35.879 64.049 1.00 15.52 171 SER L O 1
ATOM 8399 N N . MET B 2 172 ? 42.727 34.037 62.832 1.00 22.45 172 MET L N 1
ATOM 8400 C CA . MET B 2 172 ? 43.186 33.122 63.868 1.00 18.83 172 MET L CA 1
ATOM 8401 C C . MET B 2 172 ? 44.689 32.870 63.804 1.00 19.06 172 MET L C 1
ATOM 8402 O O . MET B 2 172 ? 45.352 32.871 64.844 1.00 25.29 172 MET L O 1
ATOM 8416 N N . THR B 2 173 ? 45.243 32.653 62.608 1.00 13.76 173 THR L N 1
ATOM 8417 C CA . THR B 2 173 ? 46.612 32.151 62.517 1.00 17.79 173 THR L CA 1
ATOM 8418 C C . THR B 2 173 ? 47.659 33.251 62.645 1.00 13.60 173 THR L C 1
ATOM 8419 O O . THR B 2 173 ? 48.775 32.973 63.088 1.00 21.36 173 THR L O 1
ATOM 8430 N N . ILE B 2 174 ? 47.341 34.481 62.253 1.00 19.00 174 ILE L N 1
ATOM 8431 C CA . ILE B 2 174 ? 48.289 35.583 62.379 1.00 19.19 174 ILE L CA 1
ATOM 8432 C C . ILE B 2 174 ? 47.897 36.444 63.572 1.00 7.92 174 ILE L C 1
ATOM 8433 O O . ILE B 2 174 ? 48.674 36.599 64.518 1.00 17.42 174 ILE L O 1
ATOM 8449 N N . HIS B 2 175 ? 46.682 36.986 63.548 1.00 19.04 175 HIS L N 1
ATOM 8450 C CA . HIS B 2 175 ? 46.319 38.055 64.472 1.00 12.85 175 HIS L CA 1
ATOM 8451 C C . HIS B 2 175 ? 46.051 37.530 65.876 1.00 15.95 175 HIS L C 1
ATOM 8452 O O . HIS B 2 175 ? 46.659 37.994 66.845 1.00 13.76 175 HIS L O 1
ATOM 8466 N N . ALA B 2 176 ? 45.140 36.567 66.011 1.00 13.11 176 ALA L N 1
ATOM 8467 C CA . ALA B 2 176 ? 44.892 35.993 67.328 1.00 16.42 176 ALA L CA 1
ATOM 8468 C C . ALA B 2 176 ? 46.141 35.309 67.867 1.00 16.92 176 ALA L C 1
ATOM 8469 O O . ALA B 2 176 ? 46.490 35.472 69.044 1.00 20.36 176 ALA L O 1
ATOM 8476 N N . PHE B 2 177 ? 46.833 34.547 67.014 1.00 12.62 177 PHE L N 1
ATOM 8477 C CA . PHE B 2 177 ? 48.052 33.877 67.448 1.00 12.33 177 PHE L CA 1
ATOM 8478 C C . PHE B 2 177 ? 49.085 34.888 67.923 1.00 8.98 177 PHE L C 1
ATOM 8479 O O . PHE B 2 177 ? 49.637 34.755 69.017 1.00 14.96 177 PHE L O 1
ATOM 8496 N N . GLY B 2 178 ? 49.379 35.889 67.094 1.00 9.21 178 GLY L N 1
ATOM 8497 C CA . GLY B 2 178 ? 50.369 36.882 67.473 1.00 15.07 178 GLY L CA 1
ATOM 8498 C C . GLY B 2 178 ? 49.999 37.596 68.756 1.00 14.22 178 GLY L C 1
ATOM 8499 O O . GLY B 2 178 ? 50.834 37.765 69.648 1.00 16.64 178 GLY L O 1
ATOM 8503 N N . ALA B 2 179 ? 48.730 37.987 68.880 1.00 11.19 179 ALA L N 1
ATOM 8504 C CA . ALA B 2 179 ? 48.280 38.696 70.069 1.00 10.36 179 ALA L CA 1
ATOM 8505 C C . ALA B 2 179 ? 48.498 37.862 71.323 1.00 11.91 179 ALA L C 1
ATOM 8506 O O . ALA B 2 179 ? 49.101 38.331 72.293 1.00 15.31 179 ALA L O 1
ATOM 8513 N N . TYR B 2 180 ? 48.034 36.611 71.320 1.00 9.62 180 TYR L N 1
ATOM 8514 C CA . TYR B 2 180 ? 48.088 35.836 72.553 1.00 15.63 180 TYR L CA 1
ATOM 8515 C C . TYR B 2 180 ? 49.489 35.316 72.846 1.00 17.06 180 TYR L C 1
ATOM 8516 O O . TYR B 2 180 ? 49.855 35.183 74.017 1.00 20.49 180 TYR L O 1
ATOM 8534 N N . PHE B 2 181 ? 50.298 35.073 71.815 1.00 12.17 181 PHE L N 1
ATOM 8535 C CA . PHE B 2 181 ? 51.711 34.786 72.029 1.00 8.59 181 PHE L CA 1
ATOM 8536 C C . PHE B 2 181 ? 52.402 35.962 72.710 1.00 13.62 181 PHE L C 1
ATOM 8537 O O . PHE B 2 181 ? 53.120 35.790 73.704 1.00 13.34 181 PHE L O 1
ATOM 8554 N N . GLY B 2 182 ? 52.186 37.172 72.186 1.00 15.77 182 GLY L N 1
ATOM 8555 C CA . GLY B 2 182 ? 52.795 38.345 72.783 1.00 12.99 182 GLY L CA 1
ATOM 8556 C C . GLY B 2 182 ? 52.313 38.588 74.198 1.00 14.25 182 GLY L C 1
ATOM 8557 O O . GLY B 2 182 ? 53.084 39.006 75.058 1.00 18.31 182 GLY L O 1
ATOM 8561 N N . LEU B 2 183 ? 51.033 38.322 74.458 1.00 15.72 183 LEU L N 1
ATOM 8562 C CA . LEU B 2 183 ? 50.504 38.472 75.808 1.00 16.66 183 LEU L CA 1
ATOM 8563 C C . LEU B 2 183 ? 51.132 37.469 76.765 1.00 18.44 183 LEU L C 1
ATOM 8564 O O . LEU B 2 183 ? 51.436 37.810 77.910 1.00 19.01 183 LEU L O 1
ATOM 8580 N N . ALA B 2 184 ? 51.313 36.221 76.330 1.00 11.09 184 ALA L N 1
ATOM 8581 C CA . ALA B 2 184 ? 51.967 35.249 77.198 1.00 15.28 184 ALA L CA 1
ATOM 8582 C C . ALA B 2 184 ? 53.402 35.669 77.504 1.00 13.02 184 ALA L C 1
ATOM 8583 O O . ALA B 2 184 ? 53.848 35.596 78.657 1.00 14.99 184 ALA L O 1
ATOM 8590 N N . VAL B 2 185 ? 54.131 36.135 76.487 1.00 12.56 185 VAL L N 1
ATOM 8591 C CA . VAL B 2 185 ? 55.494 36.608 76.721 1.00 16.87 185 VAL L CA 1
ATOM 8592 C C . VAL B 2 185 ? 55.480 37.773 77.703 1.00 13.19 185 VAL L C 1
ATOM 8593 O O . VAL B 2 185 ? 56.234 37.791 78.681 1.00 11.52 185 VAL L O 1
ATOM 8606 N N . ALA B 2 186 ? 54.594 38.746 77.472 1.00 12.51 186 ALA L N 1
ATOM 8607 C CA . ALA B 2 186 ? 54.532 39.926 78.327 1.00 10.27 186 ALA L CA 1
ATOM 8608 C C . ALA B 2 186 ? 54.164 39.550 79.753 1.00 15.29 186 ALA L C 1
ATOM 8609 O O . ALA B 2 186 ? 54.642 40.169 80.708 1.00 21.74 186 ALA L O 1
ATOM 8616 N N . GLY B 2 187 ? 53.313 38.539 79.915 1.00 14.70 187 GLY L N 1
ATOM 8617 C CA . GLY B 2 187 ? 52.986 38.065 81.245 1.00 15.60 187 GLY L CA 1
ATOM 8618 C C . GLY B 2 187 ? 54.180 37.456 81.945 1.00 16.27 187 GLY L C 1
ATOM 8619 O O . GLY B 2 187 ? 54.422 37.723 83.123 1.00 19.73 187 GLY L O 1
ATOM 8623 N N . ILE B 2 188 ? 54.953 36.638 81.227 1.00 19.79 188 ILE L N 1
ATOM 8624 C CA . ILE B 2 188 ? 56.153 36.062 81.828 1.00 16.67 188 ILE L CA 1
ATOM 8625 C C . ILE B 2 188 ? 57.156 37.156 82.174 1.00 14.55 188 ILE L C 1
ATOM 8626 O O . ILE B 2 188 ? 57.827 37.095 83.208 1.00 21.27 188 ILE L O 1
ATOM 8642 N N . LEU B 2 189 ? 57.275 38.169 81.321 1.00 17.02 189 LEU L N 1
ATOM 8643 C CA . LEU B 2 189 ? 58.214 39.262 81.529 1.00 15.51 189 LEU L CA 1
ATOM 8644 C C . LEU B 2 189 ? 57.633 40.383 82.386 1.00 13.46 189 LEU L C 1
ATOM 8645 O O . LEU B 2 189 ? 58.099 41.522 82.299 1.00 25.61 189 LEU L O 1
ATOM 8661 N N . TYR B 2 190 ? 56.637 40.082 83.213 1.00 19.17 190 TYR L N 1
ATOM 8662 C CA . TYR B 2 190 ? 55.986 41.104 84.019 1.00 15.22 190 TYR L CA 1
ATOM 8663 C C . TYR B 2 190 ? 56.979 41.773 84.965 1.00 16.09 190 TYR L C 1
ATOM 8664 O O . TYR B 2 190 ? 57.777 41.104 85.623 1.00 17.05 190 TYR L O 1
ATOM 8682 N N . ARG B 2 191 ? 56.933 43.100 85.013 1.00 17.02 191 ARG L N 1
ATOM 8683 C CA . ARG B 2 191 ? 57.720 43.899 85.944 1.00 19.69 191 ARG L CA 1
ATOM 8684 C C . ARG B 2 191 ? 56.763 44.592 86.901 1.00 15.02 191 ARG L C 1
ATOM 8685 O O . ARG B 2 191 ? 55.913 45.375 86.467 1.00 15.26 191 ARG L O 1
ATOM 8706 N N . SER B 2 192 ? 56.911 44.321 88.199 1.00 20.17 192 SER L N 1
ATOM 8707 C CA . SER B 2 192 ? 56.039 44.961 89.177 1.00 21.17 192 SER L CA 1
ATOM 8708 C C . SER B 2 192 ? 56.189 46.476 89.151 1.00 23.09 192 SER L C 1
ATOM 8709 O O . SER B 2 192 ? 55.216 47.197 89.393 1.00 28.11 192 SER L O 1
ATOM 8717 N N . GLY B 2 193 ? 57.379 46.978 88.816 1.00 23.90 193 GLY L N 1
ATOM 8718 C CA . GLY B 2 193 ? 57.612 48.409 88.824 1.00 19.79 193 GLY L CA 1
ATOM 8719 C C . GLY B 2 193 ? 56.855 49.174 87.759 1.00 22.90 193 GLY L C 1
ATOM 8720 O O . GLY B 2 193 ? 56.723 50.396 87.873 1.00 31.10 193 GLY L O 1
ATOM 8724 N N . LEU B 2 194 ? 56.356 48.492 86.733 1.00 19.59 194 LEU L N 1
ATOM 8725 C CA . LEU B 2 194 ? 55.678 49.140 85.621 1.00 22.76 194 LEU L CA 1
ATOM 8726 C C . LEU B 2 194 ? 54.163 48.980 85.655 1.00 25.85 194 LEU L C 1
ATOM 8727 O O . LEU B 2 194 ? 53.487 49.479 84.752 1.00 26.65 194 LEU L O 1
ATOM 8743 N N . ARG B 2 195 ? 53.609 48.317 86.671 1.00 30.53 195 ARG L N 1
ATOM 8744 C CA . ARG B 2 195 ? 52.173 48.051 86.679 1.00 27.56 195 ARG L CA 1
ATOM 8745 C C . ARG B 2 195 ? 51.368 49.343 86.736 1.00 30.66 195 ARG L C 1
ATOM 8746 O O . ARG B 2 195 ? 50.321 49.459 86.088 1.00 31.37 195 ARG L O 1
ATOM 8767 N N . LYS B 2 196 ? 51.841 50.324 87.500 1.00 35.05 196 LYS L N 1
ATOM 8768 C CA . LYS B 2 196 ? 51.128 51.579 87.689 1.00 32.52 196 LYS L CA 1
ATOM 8769 C C . LYS B 2 196 ? 51.409 52.614 86.606 1.00 32.04 196 LYS L C 1
ATOM 8770 O O . LYS B 2 196 ? 50.777 53.675 86.614 1.00 36.63 196 LYS L O 1
ATOM 8789 N N . GLY B 2 197 ? 52.324 52.344 85.686 1.00 29.82 197 GLY L N 1
ATOM 8790 C CA . GLY B 2 197 ? 52.668 53.263 84.620 1.00 27.22 197 GLY L CA 1
ATOM 8791 C C . GLY B 2 197 ? 54.137 53.636 84.649 1.00 25.10 197 GLY L C 1
ATOM 8792 O O . GLY B 2 197 ? 54.892 53.253 85.539 1.00 29.89 197 GLY L O 1
ATOM 8796 N N . HIS B 2 198 ? 54.529 54.407 83.639 1.00 22.36 198 HIS L N 1
ATOM 8797 C CA . HIS B 2 198 ? 55.917 54.800 83.455 1.00 22.19 198 HIS L CA 1
ATOM 8798 C C . HIS B 2 198 ? 55.960 56.176 82.813 1.00 20.48 198 HIS L C 1
ATOM 8799 O O . HIS B 2 198 ? 55.184 56.464 81.901 1.00 25.47 198 HIS L O 1
ATOM 8813 N N . GLU B 2 199 ? 56.886 57.014 83.281 1.00 18.65 199 GLU L N 1
ATOM 8814 C CA . GLU B 2 199 ? 56.991 58.369 82.746 1.00 24.73 199 GLU L CA 1
ATOM 8815 C C . GLU B 2 199 ? 57.310 58.358 81.255 1.00 20.33 199 GLU L C 1
ATOM 8816 O O . GLU B 2 199 ? 56.847 59.226 80.510 1.00 28.27 199 GLU L O 1
ATOM 8828 N N . ASN B 2 200 ? 58.099 57.386 80.802 1.00 22.22 200 ASN L N 1
ATOM 8829 C CA . ASN B 2 200 ? 58.419 57.267 79.385 1.00 19.73 200 ASN L CA 1
ATOM 8830 C C . ASN B 2 200 ? 57.284 56.673 78.563 1.00 20.20 200 ASN L C 1
ATOM 8831 O O . ASN B 2 200 ? 57.267 56.854 77.342 1.00 19.76 200 ASN L O 1
ATOM 8842 N N . GLU B 2 201 ? 56.350 55.962 79.193 1.00 17.95 201 GLU L N 1
ATOM 8843 C CA . GLU B 2 201 ? 55.249 55.311 78.481 1.00 19.20 201 GLU L CA 1
ATOM 8844 C C . GLU B 2 201 ? 54.156 56.343 78.221 1.00 15.17 201 GLU L C 1
ATOM 8845 O O . GLU B 2 201 ? 53.121 56.395 78.885 1.00 23.05 201 GLU L O 1
ATOM 8857 N N . GLU B 2 202 ? 54.400 57.178 77.221 1.00 20.66 202 GLU L N 1
ATOM 8858 C CA . GLU B 2 202 ? 53.484 58.252 76.881 1.00 19.61 202 GLU L CA 1
ATOM 8859 C C . GLU B 2 202 ? 53.774 58.661 75.449 1.00 14.68 202 GLU L C 1
ATOM 8860 O O . GLU B 2 202 ? 54.899 58.517 74.969 1.00 21.73 202 GLU L O 1
ATOM 8872 N N . SER B 2 203 ? 52.750 59.152 74.771 1.00 17.99 203 SER L N 1
ATOM 8873 C CA . SER B 2 203 ? 52.916 59.610 73.406 1.00 19.11 203 SER L CA 1
ATOM 8874 C C . SER B 2 203 ? 53.320 61.080 73.383 1.00 14.35 203 SER L C 1
ATOM 8875 O O . SER B 2 203 ? 53.369 61.761 74.407 1.00 18.24 203 SER L O 1
ATOM 8883 N N . ALA B 2 204 ? 53.624 61.557 72.186 1.00 19.59 204 ALA L N 1
ATOM 8884 C CA . ALA B 2 204 ? 53.904 62.957 71.933 1.00 15.29 204 ALA L CA 1
ATOM 8885 C C . ALA B 2 204 ? 53.121 63.373 70.699 1.00 13.69 204 ALA L C 1
ATOM 8886 O O . ALA B 2 204 ? 52.618 62.533 69.951 1.00 20.01 204 ALA L O 1
ATOM 8893 N N . TYR B 2 205 ? 53.008 64.683 70.502 1.00 9.21 205 TYR L N 1
ATOM 8894 C CA . TYR B 2 205 ? 52.168 65.206 69.432 1.00 10.23 205 TYR L CA 1
ATOM 8895 C C . TYR B 2 205 ? 52.634 64.711 68.062 1.00 9.93 205 TYR L C 1
ATOM 8896 O O . TYR B 2 205 ? 51.906 64.004 67.347 1.00 10.15 205 TYR L O 1
ATOM 8914 N N . TYR B 2 206 ? 53.863 65.065 67.687 1.00 11.91 206 TYR L N 1
ATOM 8915 C CA . TYR B 2 206 ? 54.389 64.631 66.400 1.00 12.52 206 TYR L CA 1
ATOM 8916 C C . TYR B 2 206 ? 54.561 63.117 66.337 1.00 13.83 206 TYR L C 1
ATOM 8917 O O . TYR B 2 206 ? 54.492 62.536 65.251 1.00 13.89 206 TYR L O 1
ATOM 8935 N N . SER B 2 207 ? 54.779 62.459 67.477 1.00 9.81 207 SER L N 1
ATOM 8936 C CA . SER B 2 207 ? 54.866 61.001 67.477 1.00 9.47 207 SER L CA 1
ATOM 8937 C C . SER B 2 207 ? 53.538 60.367 67.078 1.00 13.49 207 SER L C 1
ATOM 8938 O O . SER B 2 207 ? 53.508 59.405 66.304 1.00 15.35 207 SER L O 1
ATOM 8946 N N . ASP B 2 208 ? 52.425 60.892 67.596 1.00 10.69 208 ASP L N 1
ATOM 8947 C CA . ASP B 2 208 ? 51.120 60.411 67.154 1.00 12.35 208 ASP L CA 1
ATOM 8948 C C . ASP B 2 208 ? 50.917 60.695 65.674 1.00 13.17 208 ASP L C 1
ATOM 8949 O O . ASP B 2 208 ? 50.341 59.874 64.942 1.00 14.29 208 ASP L O 1
ATOM 8958 N N . LEU B 2 209 ? 51.398 61.848 65.209 1.00 13.84 209 LEU L N 1
ATOM 8959 C CA . LEU B 2 209 ? 51.318 62.132 63.781 1.00 16.08 209 LEU L CA 1
ATOM 8960 C C . LEU B 2 209 ? 52.053 61.070 62.965 1.00 13.42 209 LEU L C 1
ATOM 8961 O O . LEU B 2 209 ? 51.544 60.591 61.946 1.00 18.56 209 LEU L O 1
ATOM 8977 N N . PHE B 2 210 ? 53.255 60.691 63.398 1.00 16.18 210 PHE L N 1
ATOM 8978 C CA . PHE B 2 210 ? 53.999 59.652 62.691 1.00 12.64 210 PHE L CA 1
ATOM 8979 C C . PHE B 2 210 ? 53.269 58.315 62.745 1.00 13.92 210 PHE L C 1
ATOM 8980 O O . PHE B 2 210 ? 53.251 57.569 61.762 1.00 22.97 210 PHE L O 1
ATOM 8997 N N . ALA B 2 211 ? 52.670 57.993 63.891 1.00 15.65 211 ALA L N 1
ATOM 8998 C CA . ALA B 2 211 ? 51.938 56.738 64.017 1.00 13.35 211 ALA L CA 1
ATOM 8999 C C . ALA B 2 211 ? 50.770 56.669 63.043 1.00 15.40 211 ALA L C 1
ATOM 9000 O O . ALA B 2 211 ? 50.422 55.583 62.554 1.00 20.82 211 ALA L O 1
ATOM 9007 N N . MET B 2 212 ? 50.154 57.813 62.748 1.00 14.93 212 MET L N 1
ATOM 9008 C CA . MET B 2 212 ? 49.072 57.813 61.774 1.00 9.71 212 MET L CA 1
ATOM 9009 C C . MET B 2 212 ? 49.543 57.382 60.388 1.00 10.70 212 MET L C 1
ATOM 9010 O O . MET B 2 212 ? 48.733 56.881 59.609 1.00 14.55 212 MET L O 1
ATOM 9024 N N . ILE B 2 213 ? 50.826 57.552 60.061 1.00 9.92 213 ILE L N 1
ATOM 9025 C CA . ILE B 2 213 ? 51.327 57.062 58.778 1.00 14.62 213 ILE L CA 1
ATOM 9026 C C . ILE B 2 213 ? 51.171 55.548 58.701 1.00 12.86 213 ILE L C 1
ATOM 9027 O O . ILE B 2 213 ? 50.653 55.002 57.716 1.00 18.19 213 ILE L O 1
ATOM 9043 N N . GLY B 2 214 ? 51.619 54.850 59.745 1.00 16.84 214 GLY L N 1
ATOM 9044 C CA . GLY B 2 214 ? 51.444 53.411 59.788 1.00 11.23 214 GLY L CA 1
ATOM 9045 C C . GLY B 2 214 ? 49.982 53.018 59.766 1.00 11.94 214 GLY L C 1
ATOM 9046 O O . GLY B 2 214 ? 49.590 52.086 59.055 1.00 21.65 214 GLY L O 1
ATOM 9050 N N . THR B 2 215 ? 49.155 53.733 60.534 1.00 14.33 215 THR L N 1
ATOM 9051 C CA . THR B 2 215 ? 47.720 53.466 60.517 1.00 11.03 215 THR L CA 1
ATOM 9052 C C . THR B 2 215 ? 47.167 53.538 59.098 1.00 9.28 215 THR L C 1
ATOM 9053 O O . THR B 2 215 ? 46.456 52.635 58.647 1.00 15.33 215 THR L O 1
ATOM 9064 N N . LEU B 2 216 ? 47.484 54.615 58.384 1.00 9.69 216 LEU L N 1
ATOM 9065 C CA . LEU B 2 216 ? 46.892 54.830 57.071 1.00 12.45 216 LEU L CA 1
ATOM 9066 C C . LEU B 2 216 ? 47.381 53.798 56.068 1.00 12.26 216 LEU L C 1
ATOM 9067 O O . LEU B 2 216 ? 46.601 53.320 55.243 1.00 16.73 216 LEU L O 1
ATOM 9083 N N . PHE B 2 217 ? 48.660 53.432 56.123 1.00 15.62 217 PHE L N 1
ATOM 9084 C CA . PHE B 2 217 ? 49.138 52.422 55.183 1.00 12.64 217 PHE L CA 1
ATOM 9085 C C . PHE B 2 217 ? 48.504 51.064 55.462 1.00 17.75 217 PHE L C 1
ATOM 9086 O O . PHE B 2 217 ? 48.100 50.356 54.525 1.00 18.30 217 PHE L O 1
ATOM 9103 N N . LEU B 2 218 ? 48.364 50.699 56.738 1.00 9.66 218 LEU L N 1
ATOM 9104 C CA . LEU B 2 218 ? 47.681 49.455 57.071 1.00 9.72 218 LEU L CA 1
ATOM 9105 C C . LEU B 2 218 ? 46.241 49.468 56.568 1.00 17.21 218 LEU L C 1
ATOM 9106 O O . LEU B 2 218 ? 45.781 48.510 55.935 1.00 16.96 218 LEU L O 1
ATOM 9122 N N . TRP B 2 219 ? 45.521 50.563 56.830 1.00 10.86 219 TRP L N 1
ATOM 9123 C CA . TRP B 2 219 ? 44.133 50.666 56.393 1.00 14.40 219 TRP L CA 1
ATOM 9124 C C . TRP B 2 219 ? 44.031 50.589 54.878 1.00 10.77 219 TRP L C 1
ATOM 9125 O O . TRP B 2 219 ? 43.122 49.953 54.338 1.00 13.38 219 TRP L O 1
ATOM 9146 N N . MET B 2 220 ? 44.961 51.234 54.182 1.00 13.52 220 MET L N 1
ATOM 9147 C CA . MET B 2 220 ? 44.879 51.343 52.734 1.00 11.14 220 MET L CA 1
ATOM 9148 C C . MET B 2 220 ? 45.144 50.003 52.064 1.00 14.78 220 MET L C 1
ATOM 9149 O O . MET B 2 220 ? 44.497 49.669 51.068 1.00 16.12 220 MET L O 1
ATOM 9163 N N . PHE B 2 221 ? 46.091 49.223 52.589 1.00 14.59 221 PHE L N 1
ATOM 9164 C CA . PHE B 2 221 ? 46.525 48.011 51.904 1.00 11.65 221 PHE L CA 1
ATOM 9165 C C . PHE B 2 221 ? 46.002 46.724 52.524 1.00 14.05 221 PHE L C 1
ATOM 9166 O O . PHE B 2 221 ? 46.320 45.649 52.013 1.00 17.09 221 PHE L O 1
ATOM 9183 N N . TRP B 2 222 ? 45.200 46.790 53.584 1.00 12.78 222 TRP L N 1
ATOM 9184 C CA . TRP B 2 222 ? 44.647 45.562 54.147 1.00 13.86 222 TRP L CA 1
ATOM 9185 C C . TRP B 2 222 ? 43.909 44.685 53.139 1.00 14.42 222 TRP L C 1
ATOM 9186 O O . TRP B 2 222 ? 44.022 43.454 53.248 1.00 14.16 222 TRP L O 1
ATOM 9207 N N . PRO B 2 223 ? 43.130 45.213 52.186 1.00 13.59 223 PRO L N 1
ATOM 9208 C CA . PRO B 2 223 ? 42.475 44.310 51.219 1.00 15.91 223 PRO L CA 1
ATOM 9209 C C . PRO B 2 223 ? 43.446 43.407 50.477 1.00 14.82 223 PRO L C 1
ATOM 9210 O O . PRO B 2 223 ? 43.104 42.258 50.184 1.00 19.42 223 PRO L O 1
ATOM 9221 N N . SER B 2 224 ? 44.652 43.888 50.171 1.00 14.96 224 SER L N 1
ATOM 9222 C CA . SER B 2 224 ? 45.663 43.009 49.592 1.00 17.81 224 SER L CA 1
ATOM 9223 C C . SER B 2 224 ? 46.151 41.987 50.607 1.00 15.44 224 SER L C 1
ATOM 9224 O O . SER B 2 224 ? 46.454 40.848 50.243 1.00 24.29 224 SER L O 1
ATOM 9232 N N . PHE B 2 225 ? 46.220 42.377 51.879 1.00 11.49 225 PHE L N 1
ATOM 9233 C CA . PHE B 2 225 ? 46.621 41.454 52.931 1.00 11.14 225 PHE L CA 1
ATOM 9234 C C . PHE B 2 225 ? 45.691 40.252 53.005 1.00 17.26 225 PHE L C 1
ATOM 9235 O O . PHE B 2 225 ? 46.148 39.110 53.112 1.00 21.94 225 PHE L O 1
ATOM 9252 N N . ASN B 2 226 ? 44.383 40.492 52.953 1.00 11.68 226 ASN L N 1
ATOM 9253 C CA . ASN B 2 226 ? 43.399 39.430 53.099 1.00 15.33 226 ASN L CA 1
ATOM 9254 C C . ASN B 2 226 ? 43.159 38.650 51.815 1.00 16.06 226 ASN L C 1
ATOM 9255 O O . ASN B 2 226 ? 42.553 37.577 51.875 1.00 24.33 226 ASN L O 1
ATOM 9266 N N . SER B 2 227 ? 43.621 39.146 50.671 1.00 17.72 227 SER L N 1
ATOM 9267 C CA . SER B 2 227 ? 43.324 38.538 49.385 1.00 18.62 227 SER L CA 1
ATOM 9268 C C . SER B 2 227 ? 44.560 38.086 48.622 1.00 16.16 227 SER L C 1
ATOM 9269 O O . SER B 2 227 ? 44.418 37.539 47.524 1.00 23.66 227 SER L O 1
ATOM 9277 N N . ALA B 2 228 ? 45.760 38.280 49.171 1.00 20.69 228 ALA L N 1
ATOM 9278 C CA . ALA B 2 228 ? 46.978 38.011 48.413 1.00 17.63 228 ALA L CA 1
ATOM 9279 C C . ALA B 2 228 ? 47.055 36.549 47.986 1.00 23.41 228 ALA L C 1
ATOM 9280 O O . ALA B 2 228 ? 47.334 36.249 46.821 1.00 27.03 228 ALA L O 1
ATOM 9287 N N . ILE B 2 229 ? 46.791 35.626 48.911 1.00 22.73 229 ILE L N 1
ATOM 9288 C CA . ILE B 2 229 ? 46.832 34.197 48.619 1.00 21.96 229 ILE L CA 1
ATOM 9289 C C . ILE B 2 229 ? 45.434 33.610 48.431 1.00 20.42 229 ILE L C 1
ATOM 9290 O O . ILE B 2 229 ? 45.279 32.388 48.418 1.00 27.52 229 ILE L O 1
ATOM 9306 N N . ALA B 2 230 ? 44.416 34.450 48.280 1.00 23.43 230 ALA L N 1
ATOM 9307 C CA . ALA B 2 230 ? 43.078 33.953 48.002 1.00 23.65 230 ALA L CA 1
ATOM 9308 C C . ALA B 2 230 ? 43.037 33.287 46.633 1.00 21.00 230 ALA L C 1
ATOM 9309 O O . ALA B 2 230 ? 43.752 33.676 45.706 1.00 26.08 230 ALA L O 1
ATOM 9316 N N . GLU B 2 231 ? 42.205 32.263 46.519 1.00 25.32 231 GLU L N 1
ATOM 9317 C CA . GLU B 2 231 ? 42.083 31.549 45.258 1.00 25.55 231 GLU L CA 1
ATOM 9318 C C . GLU B 2 231 ? 41.649 32.523 44.162 1.00 25.89 231 GLU L C 1
ATOM 9319 O O . GLU B 2 231 ? 40.676 33.263 44.356 1.00 26.67 231 GLU L O 1
ATOM 9331 N N . PRO B 2 232 ? 42.345 32.579 43.021 1.00 30.34 232 PRO L N 1
ATOM 9332 C CA . PRO B 2 232 ? 41.983 33.569 41.999 1.00 28.98 232 PRO L CA 1
ATOM 9333 C C . PRO B 2 232 ? 40.569 33.353 41.485 1.00 26.69 232 PRO L C 1
ATOM 9334 O O . PRO B 2 232 ? 40.078 32.227 41.401 1.00 31.27 232 PRO L O 1
ATOM 9345 N N . GLY B 2 233 ? 39.917 34.457 41.139 1.00 29.48 233 GLY L N 1
ATOM 9346 C CA . GLY B 2 233 ? 38.529 34.430 40.731 1.00 29.68 233 GLY L CA 1
ATOM 9347 C C . GLY B 2 233 ? 37.610 35.009 41.787 1.00 28.70 233 GLY L C 1
ATOM 9348 O O . GLY B 2 233 ? 37.912 36.049 42.377 1.00 29.89 233 GLY L O 1
ATOM 9352 N N . ASP B 2 234 ? 36.492 34.328 42.043 1.00 23.75 234 ASP L N 1
ATOM 9353 C CA . ASP B 2 234 ? 35.466 34.879 42.922 1.00 26.20 234 ASP L CA 1
ATOM 9354 C C . ASP B 2 234 ? 35.973 35.044 44.350 1.00 26.64 234 ASP L C 1
ATOM 9355 O O . ASP B 2 234 ? 35.623 36.016 45.027 1.00 25.34 234 ASP L O 1
ATOM 9364 N N . LYS B 2 235 ? 36.774 34.095 44.835 1.00 25.01 235 LYS L N 1
ATOM 9365 C CA . LYS B 2 235 ? 37.240 34.160 46.215 1.00 26.20 235 LYS L CA 1
ATOM 9366 C C . LYS B 2 235 ? 38.130 35.375 46.446 1.00 21.29 235 LYS L C 1
ATOM 9367 O O . LYS B 2 235 ? 37.995 36.068 47.458 1.00 24.68 235 LYS L O 1
ATOM 9386 N N . GLN B 2 236 ? 39.038 35.656 45.513 1.00 20.78 236 GLN L N 1
ATOM 9387 C CA . GLN B 2 236 ? 39.929 36.799 45.677 1.00 22.14 236 GLN L CA 1
ATOM 9388 C C . GLN B 2 236 ? 39.167 38.118 45.572 1.00 17.19 236 GLN L C 1
ATOM 9389 O O . GLN B 2 236 ? 39.412 39.050 46.351 1.00 19.95 236 GLN L O 1
ATOM 9403 N N . CYS B 2 237 ? 38.233 38.211 44.623 1.00 20.33 237 CYS L N 1
ATOM 9404 C CA . CYS B 2 237 ? 37.416 39.412 44.506 1.00 24.19 237 CYS L CA 1
ATOM 9405 C C . CYS B 2 237 ? 36.609 39.642 45.775 1.00 17.02 237 CYS L C 1
ATOM 9406 O O . CYS B 2 237 ? 36.530 40.772 46.275 1.00 26.26 237 CYS L O 1
ATOM 9414 N N . ARG B 2 238 ? 36.003 38.577 46.307 1.00 18.61 238 ARG L N 1
ATOM 9415 C CA . ARG B 2 238 ? 35.252 38.686 47.550 1.00 16.94 238 ARG L CA 1
ATOM 9416 C C . ARG B 2 238 ? 36.151 39.127 48.695 1.00 18.57 238 ARG L C 1
ATOM 9417 O O . ARG B 2 238 ? 35.761 39.972 49.504 1.00 22.11 238 ARG L O 1
ATOM 9438 N N . ALA B 2 239 ? 37.352 38.555 48.789 1.00 16.25 239 ALA L N 1
ATOM 9439 C CA . ALA B 2 239 ? 38.284 38.958 49.834 1.00 13.35 239 ALA L CA 1
ATOM 9440 C C . ALA B 2 239 ? 38.542 40.457 49.777 1.00 17.66 239 ALA L C 1
ATOM 9441 O O . ALA B 2 239 ? 38.409 41.162 50.785 1.00 21.27 239 ALA L O 1
ATOM 9448 N N . ILE B 2 240 ? 38.842 40.971 48.583 1.00 16.77 240 ILE L N 1
ATOM 9449 C CA . ILE B 2 240 ? 39.124 42.398 48.442 1.00 16.76 240 ILE L CA 1
ATOM 9450 C C . ILE B 2 240 ? 37.917 43.232 48.870 1.00 15.59 240 ILE L C 1
ATOM 9451 O O . ILE B 2 240 ? 38.030 44.140 49.706 1.00 15.62 240 ILE L O 1
ATOM 9467 N N . VAL B 2 241 ? 36.743 42.922 48.319 1.00 16.04 241 VAL L N 1
ATOM 9468 C CA . VAL B 2 241 ? 35.576 43.774 48.534 1.00 14.91 241 VAL L CA 1
ATOM 9469 C C . VAL B 2 241 ? 35.133 43.727 49.993 1.00 13.89 241 VAL L C 1
ATOM 9470 O O . VAL B 2 241 ? 34.860 44.767 50.614 1.00 16.00 241 VAL L O 1
ATOM 9483 N N . ASN B 2 242 ? 35.036 42.522 50.557 1.00 14.81 242 ASN L N 1
ATOM 9484 C CA . ASN B 2 242 ? 34.615 42.384 51.943 1.00 10.11 242 ASN L CA 1
ATOM 9485 C C . ASN B 2 242 ? 35.584 43.082 52.882 1.00 14.09 242 ASN L C 1
ATOM 9486 O O . ASN B 2 242 ? 35.155 43.762 53.818 1.00 20.13 242 ASN L O 1
ATOM 9497 N N . THR B 2 243 ? 36.893 42.928 52.655 1.00 14.15 243 THR L N 1
ATOM 9498 C CA . THR B 2 243 ? 37.856 43.608 53.511 1.00 14.59 243 THR L CA 1
ATOM 9499 C C . THR B 2 243 ? 37.670 45.114 53.439 1.00 9.21 243 THR L C 1
ATOM 9500 O O . THR B 2 243 ? 37.667 45.803 54.469 1.00 13.08 243 THR L O 1
ATOM 9511 N N . TYR B 2 244 ? 37.503 45.641 52.225 1.00 10.41 244 TYR L N 1
ATOM 9512 C CA . TYR B 2 244 ? 37.368 47.082 52.079 1.00 13.64 244 TYR L CA 1
ATOM 9513 C C . TYR B 2 244 ? 36.162 47.594 52.855 1.00 14.12 244 TYR L C 1
ATOM 9514 O O . TYR B 2 244 ? 36.260 48.571 53.607 1.00 11.83 244 TYR L O 1
ATOM 9532 N N . PHE B 2 245 ? 35.016 46.935 52.703 1.00 12.54 245 PHE L N 1
ATOM 9533 C CA . PHE B 2 245 ? 33.817 47.471 53.337 1.00 14.72 245 PHE L CA 1
ATOM 9534 C C . PHE B 2 245 ? 33.824 47.251 54.844 1.00 10.54 245 PHE L C 1
ATOM 9535 O O . PHE B 2 245 ? 33.331 48.106 55.594 1.00 13.99 245 PHE L O 1
ATOM 9552 N N . SER B 2 246 ? 34.417 46.151 55.309 1.00 13.20 246 SER L N 1
ATOM 9553 C CA . SER B 2 246 ? 34.611 45.970 56.741 1.00 14.81 246 SER L CA 1
ATOM 9554 C C . SER B 2 246 ? 35.431 47.117 57.320 1.00 13.57 246 SER L C 1
ATOM 9555 O O . SER B 2 246 ? 35.085 47.676 58.364 1.00 13.92 246 SER L O 1
ATOM 9563 N N . LEU B 2 247 ? 36.512 47.497 56.638 1.00 10.80 247 LEU L N 1
ATOM 9564 C CA . LEU B 2 247 ? 37.351 48.579 57.145 1.00 13.43 247 LEU L CA 1
ATOM 9565 C C . LEU B 2 247 ? 36.629 49.922 57.094 1.00 10.60 247 LEU L C 1
ATOM 9566 O O . LEU B 2 247 ? 36.767 50.745 58.010 1.00 19.42 247 LEU L O 1
ATOM 9582 N N . ALA B 2 248 ? 35.847 50.156 56.040 1.00 14.39 248 ALA L N 1
ATOM 9583 C CA . ALA B 2 248 ? 35.088 51.399 55.949 1.00 11.84 248 ALA L CA 1
ATOM 9584 C C . ALA B 2 248 ? 34.120 51.534 57.120 1.00 14.00 248 ALA L C 1
ATOM 9585 O O . ALA B 2 248 ? 34.030 52.595 57.743 1.00 18.83 248 ALA L O 1
ATOM 9592 N N . ALA B 2 249 ? 33.398 50.457 57.443 1.00 15.39 249 ALA L N 1
ATOM 9593 C CA . ALA B 2 249 ? 32.476 50.499 58.576 1.00 11.23 249 ALA L CA 1
ATOM 9594 C C . ALA B 2 249 ? 33.225 50.632 59.901 1.00 13.41 249 ALA L C 1
ATOM 9595 O O . ALA B 2 249 ? 32.776 51.340 60.820 1.00 18.24 249 ALA L O 1
ATOM 9602 N N . CYS B 2 250 ? 34.364 49.946 60.013 1.00 15.07 250 CYS L N 1
ATOM 9603 C CA . CYS B 2 250 ? 35.143 49.987 61.238 1.00 10.86 250 CYS L CA 1
ATOM 9604 C C . CYS B 2 250 ? 35.603 51.401 61.550 1.00 11.95 250 CYS L C 1
ATOM 9605 O O . CYS B 2 250 ? 35.649 51.794 62.715 1.00 16.29 250 CYS L O 1
ATOM 9613 N N . VAL B 2 251 ? 35.966 52.175 60.527 1.00 10.93 251 VAL L N 1
ATOM 9614 C CA . VAL B 2 251 ? 36.414 53.544 60.776 1.00 12.39 251 VAL L CA 1
ATOM 9615 C C . VAL B 2 251 ? 35.321 54.338 61.490 1.00 12.66 251 VAL L C 1
ATOM 9616 O O . VAL B 2 251 ? 35.567 55.000 62.508 1.00 14.91 251 VAL L O 1
ATOM 9629 N N . LEU B 2 252 ? 34.095 54.268 60.972 1.00 18.79 252 LEU L N 1
ATOM 9630 C CA . LEU B 2 252 ? 33.007 55.043 61.554 1.00 15.71 252 LEU L CA 1
ATOM 9631 C C . LEU B 2 252 ? 32.737 54.605 62.984 1.00 15.62 252 LEU L C 1
ATOM 9632 O O . LEU B 2 252 ? 32.621 55.441 63.891 1.00 21.85 252 LEU L O 1
ATOM 9648 N N . THR B 2 253 ? 32.663 53.293 63.216 1.00 18.43 253 THR L N 1
ATOM 9649 C CA . THR B 2 253 ? 32.339 52.852 64.571 1.00 13.71 253 THR L CA 1
ATOM 9650 C C . THR B 2 253 ? 33.483 53.120 65.547 1.00 13.36 253 THR L C 1
ATOM 9651 O O . THR B 2 253 ? 33.232 53.418 66.718 1.00 20.37 253 THR L O 1
ATOM 9662 N N . ALA B 2 254 ? 34.734 53.025 65.098 1.00 13.53 254 ALA L N 1
ATOM 9663 C CA . ALA B 2 254 ? 35.856 53.323 65.979 1.00 13.15 254 ALA L CA 1
ATOM 9664 C C . ALA B 2 254 ? 35.847 54.788 66.392 1.00 12.93 254 ALA L C 1
ATOM 9665 O O . ALA B 2 254 ? 36.031 55.106 67.570 1.00 13.38 254 ALA L O 1
ATOM 9672 N N . PHE B 2 255 ? 35.617 55.697 65.439 1.00 13.79 255 PHE L N 1
ATOM 9673 C CA . PHE B 2 255 ? 35.512 57.110 65.799 1.00 13.66 255 PHE L CA 1
ATOM 9674 C C . PHE B 2 255 ? 34.371 57.332 66.784 1.00 12.06 255 PHE L C 1
ATOM 9675 O O . PHE B 2 255 ? 34.540 57.995 67.818 1.00 15.33 255 PHE L O 1
ATOM 9692 N N . ALA B 2 256 ? 33.201 56.757 66.486 1.00 12.35 256 ALA L N 1
ATOM 9693 C CA . ALA B 2 256 ? 32.030 56.982 67.321 1.00 14.12 256 ALA L CA 1
ATOM 9694 C C . ALA B 2 256 ? 32.264 56.493 68.743 1.00 15.72 256 ALA L C 1
ATOM 9695 O O . ALA B 2 256 ? 31.953 57.194 69.711 1.00 15.17 256 ALA L O 1
ATOM 9702 N N . PHE B 2 257 ? 32.833 55.299 68.895 1.00 12.56 257 PHE L N 1
ATOM 9703 C CA . PHE B 2 257 ? 32.996 54.756 70.236 1.00 9.90 257 PHE L CA 1
ATOM 9704 C C . PHE B 2 257 ? 34.168 55.387 70.972 1.00 10.20 257 PHE L C 1
ATOM 9705 O O . PHE B 2 257 ? 34.117 55.510 72.202 1.00 16.52 257 PHE L O 1
ATOM 9722 N N . SER B 2 258 ? 35.204 55.828 70.255 1.00 10.07 258 SER L N 1
ATOM 9723 C CA . SER B 2 258 ? 36.238 56.632 70.892 1.00 14.76 258 SER L CA 1
ATOM 9724 C C . SER B 2 258 ? 35.630 57.883 71.506 1.00 16.26 258 SER L C 1
ATOM 9725 O O . SER B 2 258 ? 35.916 58.225 72.657 1.00 17.29 258 SER L O 1
ATOM 9733 N N . SER B 2 259 ? 34.763 58.566 70.756 1.00 10.87 259 SER L N 1
ATOM 9734 C CA . SER B 2 259 ? 34.079 59.728 71.316 1.00 7.24 259 SER L CA 1
ATOM 9735 C C . SER B 2 259 ? 33.194 59.326 72.492 1.00 14.41 259 SER L C 1
ATOM 9736 O O . SER B 2 259 ? 33.192 59.989 73.534 1.00 20.26 259 SER L O 1
ATOM 9744 N N . LEU B 2 260 ? 32.479 58.210 72.364 1.00 13.62 260 LEU L N 1
ATOM 9745 C CA . LEU B 2 260 ? 31.530 57.804 73.394 1.00 10.43 260 LEU L CA 1
ATOM 9746 C C . LEU B 2 260 ? 32.216 57.519 74.727 1.00 10.62 260 LEU L C 1
ATOM 9747 O O . LEU B 2 260 ? 31.664 57.825 75.788 1.00 18.40 260 LEU L O 1
ATOM 9763 N N . VAL B 2 261 ? 33.410 56.915 74.705 1.00 13.61 261 VAL L N 1
ATOM 9764 C CA . VAL B 2 261 ? 34.042 56.492 75.955 1.00 13.41 261 VAL L CA 1
ATOM 9765 C C . VAL B 2 261 ? 34.926 57.563 76.586 1.00 11.16 261 VAL L C 1
ATOM 9766 O O . VAL B 2 261 ? 35.454 57.339 77.681 1.00 21.75 261 VAL L O 1
ATOM 9779 N N . GLU B 2 262 ? 35.102 58.710 75.945 1.00 16.85 262 GLU L N 1
ATOM 9780 C CA . GLU B 2 262 ? 36.010 59.742 76.421 1.00 13.97 262 GLU L CA 1
ATOM 9781 C C . GLU B 2 262 ? 35.226 60.902 77.022 1.00 11.08 262 GLU L C 1
ATOM 9782 O O . GLU B 2 262 ? 34.100 61.188 76.615 1.00 20.49 262 GLU L O 1
ATOM 9794 N N . HIS B 2 263 ? 35.844 61.575 77.989 1.00 16.89 263 HIS L N 1
ATOM 9795 C CA . HIS B 2 263 ? 35.227 62.741 78.608 1.00 9.36 263 HIS L CA 1
ATOM 9796 C C . HIS B 2 263 ? 34.910 63.803 77.565 1.00 9.18 263 HIS L C 1
ATOM 9797 O O . HIS B 2 263 ? 35.757 64.158 76.741 1.00 14.42 263 HIS L O 1
ATOM 9811 N N . ARG B 2 264 ? 33.676 64.300 77.601 1.00 11.71 264 ARG L N 1
ATOM 9812 C CA . ARG B 2 264 ? 33.200 65.360 76.717 1.00 7.94 264 ARG L CA 1
ATOM 9813 C C . ARG B 2 264 ? 33.299 64.987 75.237 1.00 6.16 264 ARG L C 1
ATOM 9814 O O . ARG B 2 264 ? 33.267 65.859 74.371 1.00 16.49 264 ARG L O 1
ATOM 9835 N N . GLY B 2 265 ? 33.401 63.700 74.918 1.00 15.08 265 GLY L N 1
ATOM 9836 C CA . GLY B 2 265 ? 33.387 63.284 73.531 1.00 8.39 265 GLY L CA 1
ATOM 9837 C C . GLY B 2 265 ? 34.668 63.510 72.765 1.00 13.72 265 GLY L C 1
ATOM 9838 O O . GLY B 2 265 ? 34.647 63.470 71.533 1.00 17.80 265 GLY L O 1
ATOM 9842 N N . LYS B 2 266 ? 35.781 63.759 73.446 1.00 10.25 266 LYS L N 1
ATOM 9843 C CA . LYS B 2 266 ? 37.046 63.944 72.750 1.00 15.86 266 LYS L CA 1
ATOM 9844 C C . LYS B 2 266 ? 37.499 62.636 72.111 1.00 12.74 266 LYS L C 1
ATOM 9845 O O . LYS B 2 266 ? 37.189 61.546 72.588 1.00 18.70 266 LYS L O 1
ATOM 9864 N N . LEU B 2 267 ? 38.230 62.753 71.010 1.00 14.58 267 LEU L N 1
ATOM 9865 C CA . LEU B 2 267 ? 38.770 61.593 70.321 1.00 11.18 267 LEU L CA 1
ATOM 9866 C C . LEU B 2 267 ? 40.142 61.243 70.886 1.00 7.35 267 LEU L C 1
ATOM 9867 O O . LEU B 2 267 ? 40.939 62.127 71.203 1.00 13.05 267 LEU L O 1
ATOM 9883 N N . ASN B 2 268 ? 40.403 59.946 71.016 1.00 17.97 268 ASN L N 1
ATOM 9884 C CA . ASN B 2 268 ? 41.651 59.427 71.567 1.00 14.60 268 ASN L CA 1
ATOM 9885 C C . ASN B 2 268 ? 42.503 58.875 70.431 1.00 11.98 268 ASN L C 1
ATOM 9886 O O . ASN B 2 268 ? 42.058 57.989 69.694 1.00 19.55 268 ASN L O 1
ATOM 9897 N N . MET B 2 269 ? 43.731 59.387 70.307 1.00 9.85 269 MET L N 1
ATOM 9898 C CA . MET B 2 269 ? 44.621 58.957 69.229 1.00 11.27 269 MET L CA 1
ATOM 9899 C C . MET B 2 269 ? 44.923 57.468 69.276 1.00 10.63 269 MET L C 1
ATOM 9900 O O . MET B 2 269 ? 45.156 56.863 68.229 1.00 17.78 269 MET L O 1
ATOM 9914 N N . VAL B 2 270 ? 44.958 56.864 70.463 1.00 15.98 270 VAL L N 1
ATOM 9915 C CA . VAL B 2 270 ? 45.158 55.418 70.542 1.00 17.71 270 VAL L CA 1
ATOM 9916 C C . VAL B 2 270 ? 44.067 54.705 69.753 1.00 18.57 270 VAL L C 1
ATOM 9917 O O . VAL B 2 270 ? 44.337 53.842 68.902 1.00 22.92 270 VAL L O 1
ATOM 9930 N N . HIS B 2 271 ? 42.818 55.107 69.989 1.00 14.82 271 HIS L N 1
ATOM 9931 C CA . HIS B 2 271 ? 41.683 54.497 69.309 1.00 13.22 271 HIS L CA 1
ATOM 9932 C C . HIS B 2 271 ? 41.753 54.723 67.806 1.00 15.43 271 HIS L C 1
ATOM 9933 O O . HIS B 2 271 ? 41.597 53.784 67.024 1.00 19.20 271 HIS L O 1
ATOM 9947 N N . ILE B 2 272 ? 42.003 55.960 67.383 1.00 10.91 272 ILE L N 1
ATOM 9948 C CA . ILE B 2 272 ? 41.981 56.257 65.956 1.00 11.69 272 ILE L CA 1
ATOM 9949 C C . ILE B 2 272 ? 43.162 55.608 65.247 1.00 12.76 272 ILE L C 1
ATOM 9950 O O . ILE B 2 272 ? 43.082 55.296 64.055 1.00 19.25 272 ILE L O 1
ATOM 9966 N N . GLN B 2 273 ? 44.267 55.390 65.951 1.00 13.63 273 GLN L N 1
ATOM 9967 C CA . GLN B 2 273 ? 45.409 54.734 65.335 1.00 12.62 273 GLN L CA 1
ATOM 9968 C C . GLN B 2 273 ? 45.201 53.234 65.201 1.00 13.00 273 GLN L C 1
ATOM 9969 O O . GLN B 2 273 ? 45.707 52.637 64.249 1.00 13.19 273 GLN L O 1
ATOM 9983 N N . ASN B 2 274 ? 44.473 52.609 66.129 1.00 14.35 274 ASN L N 1
ATOM 9984 C CA . ASN B 2 274 ? 44.398 51.152 66.170 1.00 15.67 274 ASN L CA 1
ATOM 9985 C C . ASN B 2 274 ? 43.015 50.586 65.878 1.00 13.10 274 ASN L C 1
ATOM 9986 O O . ASN B 2 274 ? 42.874 49.745 64.989 1.00 20.34 274 ASN L O 1
ATOM 9997 N N . ALA B 2 275 ? 41.985 51.014 66.609 1.00 16.25 275 ALA L N 1
ATOM 9998 C CA . ALA B 2 275 ? 40.661 50.427 66.451 1.00 12.64 275 ALA L CA 1
ATOM 9999 C C . ALA B 2 275 ? 40.092 50.635 65.053 1.00 11.81 275 ALA L C 1
ATOM 10000 O O . ALA B 2 275 ? 39.212 49.876 64.642 1.00 16.61 275 ALA L O 1
ATOM 10007 N N . THR B 2 276 ? 40.571 51.639 64.316 1.00 14.67 276 THR L N 1
ATOM 10008 C CA . THR B 2 276 ? 40.147 51.826 62.932 1.00 8.65 276 THR L CA 1
ATOM 10009 C C . THR B 2 276 ? 40.579 50.677 62.027 1.00 17.59 276 THR L C 1
ATOM 10010 O O . THR B 2 276 ? 40.035 50.534 60.929 1.00 21.38 276 THR L O 1
ATOM 10021 N N . LEU B 2 277 ? 41.549 49.871 62.452 1.00 11.69 277 LEU L N 1
ATOM 10022 C CA . LEU B 2 277 ? 42.022 48.733 61.677 1.00 10.74 277 LEU L CA 1
ATOM 10023 C C . LEU B 2 277 ? 41.340 47.424 62.050 1.00 16.19 277 LEU L C 1
ATOM 10024 O O . LEU B 2 277 ? 41.547 46.422 61.358 1.00 19.52 277 LEU L O 1
ATOM 10040 N N . ALA B 2 278 ? 40.529 47.409 63.110 1.00 8.17 278 ALA L N 1
ATOM 10041 C CA . ALA B 2 278 ? 39.986 46.153 63.612 1.00 16.95 278 ALA L CA 1
ATOM 10042 C C . ALA B 2 278 ? 39.103 45.464 62.579 1.00 13.85 278 ALA L C 1
ATOM 10043 O O . ALA B 2 278 ? 38.951 44.241 62.619 1.00 14.28 278 ALA L O 1
ATOM 10050 N N . GLY B 2 279 ? 38.525 46.225 61.647 1.00 14.64 279 GLY L N 1
ATOM 10051 C CA . GLY B 2 279 ? 37.742 45.614 60.586 1.00 12.86 279 GLY L CA 1
ATOM 10052 C C . GLY B 2 279 ? 38.561 44.669 59.729 1.00 10.50 279 GLY L C 1
ATOM 10053 O O . GLY B 2 279 ? 38.084 43.605 59.331 1.00 16.87 279 GLY L O 1
ATOM 10057 N N . GLY B 2 280 ? 39.809 45.038 59.444 1.00 18.51 280 GLY L N 1
ATOM 10058 C CA . GLY B 2 280 ? 40.671 44.162 58.671 1.00 10.33 280 GLY L CA 1
ATOM 10059 C C . GLY B 2 280 ? 40.931 42.842 59.367 1.00 9.71 280 GLY L C 1
ATOM 10060 O O . GLY B 2 280 ? 40.953 41.788 58.732 1.00 15.30 280 GLY L O 1
ATOM 10064 N N . VAL B 2 281 ? 41.142 42.883 60.682 1.00 14.30 281 VAL L N 1
ATOM 10065 C CA . VAL B 2 281 ? 41.397 41.663 61.437 1.00 10.63 281 VAL L CA 1
ATOM 10066 C C . VAL B 2 281 ? 40.131 40.822 61.547 1.00 10.33 281 VAL L C 1
ATOM 10067 O O . VAL B 2 281 ? 40.163 39.603 61.356 1.00 18.78 281 VAL L O 1
ATOM 10080 N N . ALA B 2 282 ? 39.000 41.457 61.859 1.00 12.00 282 ALA L N 1
ATOM 10081 C CA . ALA B 2 282 ? 37.794 40.708 62.191 1.00 14.87 282 ALA L CA 1
ATOM 10082 C C . ALA B 2 282 ? 37.197 40.016 60.976 1.00 14.22 282 ALA L C 1
ATOM 10083 O O . ALA B 2 282 ? 36.584 38.957 61.113 1.00 20.92 282 ALA L O 1
ATOM 10090 N N . VAL B 2 283 ? 37.339 40.606 59.787 1.00 13.82 283 VAL L N 1
ATOM 10091 C CA . VAL B 2 283 ? 36.782 40.002 58.580 1.00 17.95 283 VAL L CA 1
ATOM 10092 C C . VAL B 2 283 ? 37.713 38.981 57.947 1.00 17.43 283 VAL L C 1
ATOM 10093 O O . VAL B 2 283 ? 37.362 38.400 56.915 1.00 11.20 283 VAL L O 1
ATOM 10106 N N . GLY B 2 284 ? 38.878 38.731 58.548 1.00 12.71 284 GLY L N 1
ATOM 10107 C CA . GLY B 2 284 ? 39.893 37.929 57.883 1.00 16.52 284 GLY L CA 1
ATOM 10108 C C . GLY B 2 284 ? 39.459 36.502 57.603 1.00 19.02 284 GLY L C 1
ATOM 10109 O O . GLY B 2 284 ? 39.728 35.964 56.528 1.00 23.18 284 GLY L O 1
ATOM 10113 N N . THR B 2 285 ? 38.794 35.865 58.563 1.00 19.99 285 THR L N 1
ATOM 10114 C CA . THR B 2 285 ? 38.377 34.480 58.361 1.00 21.25 285 THR L CA 1
ATOM 10115 C C . THR B 2 285 ? 37.287 34.375 57.300 1.00 21.40 285 THR L C 1
ATOM 10116 O O . THR B 2 285 ? 37.260 33.411 56.529 1.00 29.75 285 THR L O 1
ATOM 10127 N N . CYS B 2 286 ? 36.383 35.352 57.248 1.00 20.94 286 CYS L N 1
ATOM 10128 C CA . CYS B 2 286 ? 35.238 35.330 56.348 1.00 22.11 286 CYS L CA 1
ATOM 10129 C C . CYS B 2 286 ? 35.487 36.073 55.043 1.00 23.12 286 CYS L C 1
ATOM 10130 O O . CYS B 2 286 ? 34.560 36.207 54.240 1.00 27.31 286 CYS L O 1
ATOM 10138 N N . ALA B 2 287 ? 36.710 36.551 54.809 1.00 18.01 287 ALA L N 1
ATOM 10139 C CA . ALA B 2 287 ? 36.940 37.518 53.742 1.00 15.45 287 ALA L CA 1
ATOM 10140 C C . ALA B 2 287 ? 36.574 36.949 52.375 1.00 19.60 287 ALA L C 1
ATOM 10141 O O . ALA B 2 287 ? 35.917 37.619 51.573 1.00 21.97 287 ALA L O 1
ATOM 10148 N N . ASP B 2 288 ? 36.975 35.711 52.095 1.00 24.35 288 ASP L N 1
ATOM 10149 C CA . ASP B 2 288 ? 36.680 35.088 50.812 1.00 20.39 288 ASP L CA 1
ATOM 10150 C C . ASP B 2 288 ? 35.369 34.309 50.819 1.00 18.47 288 ASP L C 1
ATOM 10151 O O . ASP B 2 288 ? 35.060 33.637 49.835 1.00 28.37 288 ASP L O 1
ATOM 10160 N N . MET B 2 289 ? 34.596 34.388 51.898 1.00 20.65 289 MET L N 1
ATOM 10161 C CA . MET B 2 289 ? 33.285 33.762 51.966 1.00 20.63 289 MET L CA 1
ATOM 10162 C C . MET B 2 289 ? 32.222 34.720 51.438 1.00 20.61 289 MET L C 1
ATOM 10163 O O . MET B 2 289 ? 32.374 35.940 51.500 1.00 22.05 289 MET L O 1
ATOM 10177 N N . ALA B 2 290 ? 31.130 34.153 50.922 1.00 28.02 290 ALA L N 1
ATOM 10178 C CA . ALA B 2 290 ? 30.010 34.952 50.419 1.00 24.52 290 ALA L CA 1
ATOM 10179 C C . ALA B 2 290 ? 29.172 35.452 51.598 1.00 22.01 290 ALA L C 1
ATOM 10180 O O . ALA B 2 290 ? 28.069 34.979 51.874 1.00 26.54 290 ALA L O 1
ATOM 10187 N N . ILE B 2 291 ? 29.727 36.438 52.305 1.00 21.80 291 ILE L N 1
ATOM 10188 C CA . ILE B 2 291 ? 29.021 37.083 53.411 1.00 22.01 291 ILE L CA 1
ATOM 10189 C C . ILE B 2 291 ? 28.338 38.382 52.996 1.00 20.51 291 ILE L C 1
ATOM 10190 O O . ILE B 2 291 ? 27.618 38.971 53.813 1.00 25.65 291 ILE L O 1
ATOM 10206 N N . HIS B 2 292 ? 28.554 38.851 51.771 1.00 21.27 292 HIS L N 1
ATOM 10207 C CA . HIS B 2 292 ? 27.969 40.070 51.221 1.00 20.61 292 HIS L CA 1
ATOM 10208 C C . HIS B 2 292 ? 28.605 41.318 51.834 1.00 24.23 292 HIS L C 1
ATOM 10209 O O . HIS B 2 292 ? 29.139 41.273 52.956 1.00 24.43 292 HIS L O 1
ATOM 10223 N N . PRO B 2 293 ? 28.581 42.446 51.119 1.00 21.34 293 PRO L N 1
ATOM 10224 C CA . PRO B 2 293 ? 29.122 43.682 51.703 1.00 19.30 293 PRO L CA 1
ATOM 10225 C C . PRO B 2 293 ? 28.464 44.080 53.009 1.00 16.30 293 PRO L C 1
ATOM 10226 O O . PRO B 2 293 ? 29.151 44.590 53.897 1.00 18.97 293 PRO L O 1
ATOM 10237 N N . PHE B 2 294 ? 27.157 43.864 53.162 1.00 16.05 294 PHE L N 1
ATOM 10238 C CA . PHE B 2 294 ? 26.509 44.264 54.404 1.00 15.83 294 PHE L CA 1
ATOM 10239 C C . PHE B 2 294 ? 26.975 43.395 55.568 1.00 15.50 294 PHE L C 1
ATOM 10240 O O . PHE B 2 294 ? 27.161 43.893 56.682 1.00 15.06 294 PHE L O 1
ATOM 10257 N N . GLY B 2 295 ? 27.191 42.100 55.327 1.00 20.88 295 GLY L N 1
ATOM 10258 C CA . GLY B 2 295 ? 27.777 41.263 56.359 1.00 19.56 295 GLY L CA 1
ATOM 10259 C C . GLY B 2 295 ? 29.174 41.717 56.735 1.00 15.77 295 GLY L C 1
ATOM 10260 O O . GLY B 2 295 ? 29.524 41.783 57.919 1.00 24.86 295 GLY L O 1
ATOM 10264 N N . SER B 2 296 ? 29.984 42.057 55.732 1.00 14.37 296 SER L N 1
ATOM 10265 C CA . SER B 2 296 ? 31.325 42.559 56.016 1.00 12.77 296 SER L CA 1
ATOM 10266 C C . SER B 2 296 ? 31.268 43.856 56.822 1.00 15.75 296 SER L C 1
ATOM 10267 O O . SER B 2 296 ? 32.079 44.070 57.730 1.00 17.12 296 SER L O 1
ATOM 10275 N N . MET B 2 297 ? 30.303 44.724 56.513 1.00 17.89 297 MET L N 1
ATOM 10276 C CA . MET B 2 297 ? 30.157 45.979 57.243 1.00 12.92 297 MET L CA 1
ATOM 10277 C C . MET B 2 297 ? 29.729 45.740 58.684 1.00 15.85 297 MET L C 1
ATOM 10278 O O . MET B 2 297 ? 30.191 46.432 59.595 1.00 15.63 297 MET L O 1
ATOM 10292 N N . ILE B 2 298 ? 28.839 44.774 58.910 1.00 15.30 298 ILE L N 1
ATOM 10293 C CA . ILE B 2 298 ? 28.449 44.436 60.275 1.00 11.03 298 ILE L CA 1
ATOM 10294 C C . ILE B 2 298 ? 29.664 43.963 61.063 1.00 15.72 298 ILE L C 1
ATOM 10295 O O . ILE B 2 298 ? 29.879 44.362 62.216 1.00 13.16 298 ILE L O 1
ATOM 10311 N N . ILE B 2 299 ? 30.469 43.094 60.449 1.00 17.57 299 ILE L N 1
ATOM 10312 C CA . ILE B 2 299 ? 31.661 42.592 61.126 1.00 15.06 299 ILE L CA 1
ATOM 10313 C C . ILE B 2 299 ? 32.595 43.745 61.469 1.00 11.90 299 ILE L C 1
ATOM 10314 O O . ILE B 2 299 ? 33.108 43.836 62.587 1.00 17.33 299 ILE L O 1
ATOM 10330 N N . GLY B 2 300 ? 32.814 44.650 60.514 1.00 9.44 300 GLY L N 1
ATOM 10331 C CA . GLY B 2 300 ? 33.686 45.786 60.767 1.00 10.48 300 GLY L CA 1
ATOM 10332 C C . GLY B 2 300 ? 33.171 46.695 61.870 1.00 9.70 300 GLY L C 1
ATOM 10333 O O . GLY B 2 300 ? 33.946 47.192 62.690 1.00 16.87 300 GLY L O 1
ATOM 10337 N N . SER B 2 301 ? 31.860 46.930 61.898 1.00 15.15 301 SER L N 1
ATOM 10338 C CA . SER B 2 301 ? 31.275 47.778 62.929 1.00 10.91 301 SER L CA 1
ATOM 10339 C C . SER B 2 301 ? 31.477 47.171 64.308 1.00 11.20 301 SER L C 1
ATOM 10340 O O . SER B 2 301 ? 31.942 47.844 65.244 1.00 23.11 301 SER L O 1
ATOM 10348 N N . ILE B 2 302 ? 31.150 45.885 64.440 1.00 12.80 302 ILE L N 1
ATOM 10349 C CA . ILE B 2 302 ? 31.353 45.201 65.708 1.00 17.32 302 ILE L CA 1
ATOM 10350 C C . ILE B 2 302 ? 32.823 45.240 66.096 1.00 12.42 302 ILE L C 1
ATOM 10351 O O . ILE B 2 302 ? 33.161 45.395 67.271 1.00 20.96 302 ILE L O 1
ATOM 10367 N N . ALA B 2 303 ? 33.717 45.085 65.120 1.00 13.55 303 ALA L N 1
ATOM 10368 C CA . ALA B 2 303 ? 35.142 45.061 65.420 1.00 14.77 303 ALA L CA 1
ATOM 10369 C C . ALA B 2 303 ? 35.626 46.408 65.936 1.00 14.04 303 ALA L C 1
ATOM 10370 O O . ALA B 2 303 ? 36.394 46.464 66.897 1.00 13.53 303 ALA L O 1
ATOM 10377 N N . GLY B 2 304 ? 35.207 47.501 65.295 1.00 14.39 304 GLY L N 1
ATOM 10378 C CA . GLY B 2 304 ? 35.572 48.816 65.794 1.00 15.58 304 GLY L CA 1
ATOM 10379 C C . GLY B 2 304 ? 35.099 49.029 67.219 1.00 14.57 304 GLY L C 1
ATOM 10380 O O . GLY B 2 304 ? 35.860 49.476 68.086 1.00 17.48 304 GLY L O 1
ATOM 10384 N N . MET B 2 305 ? 33.840 48.671 67.484 1.00 17.79 305 MET L N 1
ATOM 10385 C CA . MET B 2 305 ? 33.310 48.762 68.840 1.00 17.59 305 MET L CA 1
ATOM 10386 C C . MET B 2 305 ? 34.139 47.948 69.825 1.00 17.33 305 MET L C 1
ATOM 10387 O O . MET B 2 305 ? 34.532 48.445 70.888 1.00 20.65 305 MET L O 1
ATOM 10401 N N . VAL B 2 306 ? 34.388 46.684 69.493 1.00 16.71 306 VAL L N 1
ATOM 10402 C CA . VAL B 2 306 ? 35.094 45.790 70.399 1.00 17.04 306 VAL L CA 1
ATOM 10403 C C . VAL B 2 306 ? 36.489 46.322 70.674 1.00 10.84 306 VAL L C 1
ATOM 10404 O O . VAL B 2 306 ? 36.957 46.304 71.814 1.00 14.24 306 VAL L O 1
ATOM 10417 N N . SER B 2 307 ? 37.173 46.800 69.637 1.00 11.06 307 SER L N 1
ATOM 10418 C CA . SER B 2 307 ? 38.530 47.297 69.808 1.00 11.66 307 SER L CA 1
ATOM 10419 C C . SER B 2 307 ? 38.560 48.512 70.725 1.00 10.23 307 SER L C 1
ATOM 10420 O O . SER B 2 307 ? 39.396 48.595 71.634 1.00 13.78 307 SER L O 1
ATOM 10428 N N . VAL B 2 308 ? 37.659 49.474 70.500 1.00 13.15 308 VAL L N 1
ATOM 10429 C CA . VAL B 2 308 ? 37.675 50.668 71.341 1.00 12.17 308 VAL L CA 1
ATOM 10430 C C . VAL B 2 308 ? 37.357 50.298 72.784 1.00 8.90 308 VAL L C 1
ATOM 10431 O O . VAL B 2 308 ? 38.009 50.780 73.717 1.00 15.18 308 VAL L O 1
ATOM 10444 N N . LEU B 2 309 ? 36.363 49.430 72.991 1.00 12.39 309 LEU L N 1
ATOM 10445 C CA . LEU B 2 309 ? 36.027 49.021 74.350 1.00 13.17 309 LEU L CA 1
ATOM 10446 C C . LEU B 2 309 ? 37.183 48.277 75.001 1.00 11.87 309 LEU L C 1
ATOM 10447 O O . LEU B 2 309 ? 37.431 48.431 76.201 1.00 17.15 309 LEU L O 1
ATOM 10463 N N . GLY B 2 310 ? 37.900 47.463 74.226 1.00 13.04 310 GLY L N 1
ATOM 10464 C CA . GLY B 2 310 ? 39.068 46.792 74.760 1.00 13.41 310 GLY L CA 1
ATOM 10465 C C . GLY B 2 310 ? 40.111 47.777 75.238 1.00 8.04 310 GLY L C 1
ATOM 10466 O O . GLY B 2 310 ? 40.519 47.742 76.397 1.00 18.76 310 GLY L O 1
ATOM 10470 N N . TYR B 2 311 ? 40.484 48.720 74.372 1.00 9.04 311 TYR L N 1
ATOM 10471 C CA . TYR B 2 311 ? 41.452 49.742 74.755 1.00 15.66 311 TYR L CA 1
ATOM 10472 C C . TYR B 2 311 ? 41.008 50.489 76.007 1.00 11.86 311 TYR L C 1
ATOM 10473 O O . TYR B 2 311 ? 41.812 50.727 76.914 1.00 20.71 311 TYR L O 1
ATOM 10491 N N . LYS B 2 312 ? 39.727 50.847 76.087 1.00 13.19 312 LYS L N 1
ATOM 10492 C CA . LYS B 2 312 ? 39.278 51.689 77.191 1.00 15.50 312 LYS L CA 1
ATOM 10493 C C . LYS B 2 312 ? 39.212 50.928 78.509 1.00 16.90 312 LYS L C 1
ATOM 10494 O O . LYS B 2 312 ? 39.643 51.447 79.543 1.00 17.84 312 LYS L O 1
ATOM 10513 N N . PHE B 2 313 ? 38.652 49.717 78.507 1.00 15.57 313 PHE L N 1
ATOM 10514 C CA . PHE B 2 313 ? 38.308 49.031 79.744 1.00 14.93 313 PHE L CA 1
ATOM 10515 C C . PHE B 2 313 ? 39.120 47.780 80.022 1.00 19.74 313 PHE L C 1
ATOM 10516 O O . PHE B 2 313 ? 39.408 47.507 81.187 1.00 26.70 313 PHE L O 1
ATOM 10533 N N . LEU B 2 314 ? 39.497 47.006 79.005 1.00 20.63 314 LEU L N 1
ATOM 10534 C CA . LEU B 2 314 ? 40.132 45.726 79.267 1.00 20.94 314 LEU L CA 1
ATOM 10535 C C . LEU B 2 314 ? 41.640 45.844 79.427 1.00 16.01 314 LEU L C 1
ATOM 10536 O O . LEU B 2 314 ? 42.227 45.105 80.223 1.00 22.79 314 LEU L O 1
ATOM 10552 N N . THR B 2 315 ? 42.278 46.751 78.694 1.00 18.21 315 THR L N 1
ATOM 10553 C CA . THR B 2 315 ? 43.719 46.938 78.848 1.00 17.49 315 THR L CA 1
ATOM 10554 C C . THR B 2 315 ? 44.093 47.367 80.261 1.00 17.65 315 THR L C 1
ATOM 10555 O O . THR B 2 315 ? 45.052 46.805 80.816 1.00 21.78 315 THR L O 1
ATOM 10566 N N . PRO B 2 316 ? 43.421 48.341 80.888 1.00 26.12 316 PRO L N 1
ATOM 10567 C CA . PRO B 2 316 ? 43.697 48.598 82.313 1.00 22.68 316 PRO L CA 1
ATOM 10568 C C . PRO B 2 316 ? 43.476 47.381 83.192 1.00 21.00 316 PRO L C 1
ATOM 10569 O O . PRO B 2 316 ? 44.257 47.140 84.120 1.00 28.51 316 PRO L O 1
ATOM 10580 N N . LEU B 2 317 ? 42.431 46.601 82.917 1.00 20.18 317 LEU L N 1
ATOM 10581 C CA . LEU B 2 317 ? 42.194 45.380 83.679 1.00 20.09 317 LEU L CA 1
ATOM 10582 C C . LEU B 2 317 ? 43.356 44.406 83.519 1.00 22.03 317 LEU L C 1
ATOM 10583 O O . LEU B 2 317 ? 43.872 43.869 84.504 1.00 25.51 317 LEU L O 1
ATOM 10599 N N . PHE B 2 318 ? 43.797 44.188 82.280 1.00 21.40 318 PHE L N 1
ATOM 10600 C CA . PHE B 2 318 ? 44.899 43.264 82.029 1.00 21.86 318 PHE L CA 1
ATOM 10601 C C . PHE B 2 318 ? 46.176 43.731 82.711 1.00 16.14 318 PHE L C 1
ATOM 10602 O O . PHE B 2 318 ? 46.876 42.941 83.351 1.00 18.08 318 PHE L O 1
ATOM 10619 N N . THR B 2 319 ? 46.493 45.019 82.587 1.00 22.87 319 THR L N 1
ATOM 10620 C CA . THR B 2 319 ? 47.737 45.533 83.145 1.00 21.94 319 THR L CA 1
ATOM 10621 C C . THR B 2 319 ? 47.729 45.464 84.666 1.00 21.12 319 THR L C 1
ATOM 10622 O O . THR B 2 319 ? 48.650 44.911 85.276 1.00 28.18 319 THR L O 1
ATOM 10633 N N . THR B 2 320 ? 46.680 45.989 85.293 1.00 23.23 320 THR L N 1
ATOM 10634 C CA . THR B 2 320 ? 46.705 46.169 86.738 1.00 24.91 320 THR L CA 1
ATOM 10635 C C . THR B 2 320 ? 46.347 44.885 87.475 1.00 22.97 320 THR L C 1
ATOM 10636 O O . THR B 2 320 ? 47.040 44.493 88.418 1.00 30.31 320 THR L O 1
ATOM 10647 N N . LYS B 2 321 ? 45.276 44.211 87.062 1.00 26.31 321 LYS L N 1
ATOM 10648 C CA . LYS B 2 321 ? 44.798 43.060 87.817 1.00 23.43 321 LYS L CA 1
ATOM 10649 C C . LYS B 2 321 ? 45.404 41.747 87.335 1.00 23.98 321 LYS L C 1
ATOM 10650 O O . LYS B 2 321 ? 45.766 40.904 88.158 1.00 29.99 321 LYS L O 1
ATOM 10669 N N . LEU B 2 322 ? 45.528 41.548 86.027 1.00 21.93 322 LEU L N 1
ATOM 10670 C CA . LEU B 2 322 ? 46.096 40.319 85.490 1.00 23.74 322 LEU L CA 1
ATOM 10671 C C . LEU B 2 322 ? 47.606 40.389 85.298 1.00 20.56 322 LEU L C 1
ATOM 10672 O O . LEU B 2 322 ? 48.214 39.375 84.949 1.00 22.71 322 LEU L O 1
ATOM 10688 N N . ARG B 2 323 ? 48.224 41.550 85.522 1.00 22.32 323 ARG L N 1
ATOM 10689 C CA . ARG B 2 323 ? 49.676 41.707 85.429 1.00 20.70 323 ARG L CA 1
ATOM 10690 C C . ARG B 2 323 ? 50.183 41.367 84.031 1.00 16.05 323 ARG L C 1
ATOM 10691 O O . ARG B 2 323 ? 51.281 40.839 83.866 1.00 25.24 323 ARG L O 1
ATOM 10712 N N . ILE B 2 324 ? 49.379 41.677 83.021 1.00 16.45 324 ILE L N 1
ATOM 10713 C CA . ILE B 2 324 ? 49.726 41.489 81.617 1.00 16.34 324 ILE L CA 1
ATOM 10714 C C . ILE B 2 324 ? 49.733 42.875 80.990 1.00 14.20 324 ILE L C 1
ATOM 10715 O O . ILE B 2 324 ? 48.685 43.386 80.580 1.00 18.01 324 ILE L O 1
ATOM 10731 N N . HIS B 2 325 ? 50.906 43.492 80.916 1.00 22.41 325 HIS L N 1
ATOM 10732 C CA . HIS B 2 325 ? 51.044 44.798 80.295 1.00 13.50 325 HIS L CA 1
ATOM 10733 C C . HIS B 2 325 ? 51.261 44.630 78.799 1.00 18.68 325 HIS L C 1
ATOM 10734 O O . HIS B 2 325 ? 52.167 43.912 78.370 1.00 18.53 325 HIS L O 1
ATOM 10748 N N . ASP B 2 326 ? 50.431 45.307 78.016 1.00 16.77 326 ASP L N 1
ATOM 10749 C CA . ASP B 2 326 ? 50.421 45.221 76.561 1.00 19.30 326 ASP L CA 1
ATOM 10750 C C . ASP B 2 326 ? 50.633 46.642 76.043 1.00 16.83 326 ASP L C 1
ATOM 10751 O O . ASP B 2 326 ? 49.696 47.444 76.023 1.00 22.61 326 ASP L O 1
ATOM 10760 N N . THR B 2 327 ? 51.864 46.940 75.617 1.00 14.92 327 THR L N 1
ATOM 10761 C CA . THR B 2 327 ? 52.257 48.320 75.332 1.00 15.77 327 THR L CA 1
ATOM 10762 C C . THR B 2 327 ? 51.377 48.947 74.261 1.00 13.57 327 THR L C 1
ATOM 10763 O O . THR B 2 327 ? 50.861 50.056 74.436 1.00 17.80 327 THR L O 1
ATOM 10774 N N . CYS B 2 328 ? 51.197 48.253 73.143 1.00 14.23 328 CYS L N 1
ATOM 10775 C CA . CYS B 2 328 ? 50.434 48.766 72.017 1.00 14.85 328 CYS L CA 1
ATOM 10776 C C . CYS B 2 328 ? 48.979 48.319 72.045 1.00 17.82 328 CYS L C 1
ATOM 10777 O O . CYS B 2 328 ? 48.249 48.573 71.085 1.00 16.17 328 CYS L O 1
ATOM 10785 N N . GLY B 2 329 ? 48.545 47.663 73.116 1.00 13.56 329 GLY L N 1
ATOM 10786 C CA . GLY B 2 329 ? 47.186 47.151 73.163 1.00 16.93 329 GLY L CA 1
ATOM 10787 C C . GLY B 2 329 ? 46.873 46.214 72.018 1.00 14.13 329 GLY L C 1
ATOM 10788 O O . GLY B 2 329 ? 45.788 46.296 71.433 1.00 21.53 329 GLY L O 1
ATOM 10792 N N . VAL B 2 330 ? 47.815 45.332 71.668 1.00 12.59 330 VAL L N 1
ATOM 10793 C CA . VAL B 2 330 ? 47.612 44.414 70.553 1.00 12.51 330 VAL L CA 1
ATOM 10794 C C . VAL B 2 330 ? 46.480 43.441 70.833 1.00 11.05 330 VAL L C 1
ATOM 10795 O O . VAL B 2 330 ? 45.910 42.875 69.897 1.00 16.18 330 VAL L O 1
ATOM 10808 N N . HIS B 2 331 ? 46.149 43.213 72.104 1.00 10.56 331 HIS L N 1
ATOM 10809 C CA . HIS B 2 331 ? 44.978 42.406 72.415 1.00 14.77 331 HIS L CA 1
ATOM 10810 C C . HIS B 2 331 ? 43.713 43.043 71.858 1.00 7.95 331 HIS L C 1
ATOM 10811 O O . HIS B 2 331 ? 42.795 42.342 71.423 1.00 12.36 331 HIS L O 1
ATOM 10825 N N . ASN B 2 332 ? 43.647 44.373 71.867 1.00 16.61 332 ASN L N 1
ATOM 10826 C CA . ASN B 2 332 ? 42.442 45.068 71.434 1.00 15.16 332 ASN L CA 1
ATOM 10827 C C . ASN B 2 332 ? 42.338 45.163 69.917 1.00 8.30 332 ASN L C 1
ATOM 10828 O O . ASN B 2 332 ? 41.226 45.237 69.390 1.00 17.52 332 ASN L O 1
ATOM 10839 N N . LEU B 2 333 ? 43.463 45.159 69.201 1.00 17.01 333 LEU L N 1
ATOM 10840 C CA . LEU B 2 333 ? 43.458 45.204 67.742 1.00 12.82 333 LEU L CA 1
ATOM 10841 C C . LEU B 2 333 ? 43.549 43.825 67.103 1.00 10.39 333 LEU L C 1
ATOM 10842 O O . LEU B 2 333 ? 42.825 43.544 66.146 1.00 16.93 333 LEU L O 1
ATOM 10858 N N . HIS B 2 334 ? 44.427 42.962 67.604 1.00 11.44 334 HIS L N 1
ATOM 10859 C CA . HIS B 2 334 ? 44.682 41.666 66.993 1.00 14.22 334 HIS L CA 1
ATOM 10860 C C . HIS B 2 334 ? 44.063 40.504 67.745 1.00 9.79 334 HIS L C 1
ATOM 10861 O O . HIS B 2 334 ? 43.644 39.537 67.114 1.00 22.18 334 HIS L O 1
ATOM 10875 N N . GLY B 2 335 ? 43.990 40.574 69.069 1.00 17.00 335 GLY L N 1
ATOM 10876 C CA . GLY B 2 335 ? 43.513 39.451 69.845 1.00 14.53 335 GLY L CA 1
ATOM 10877 C C . GLY B 2 335 ? 42.008 39.315 69.830 1.00 13.55 335 GLY L C 1
ATOM 10878 O O . GLY B 2 335 ? 41.473 38.340 69.299 1.00 19.86 335 GLY L O 1
ATOM 10882 N N . LEU B 2 336 ? 41.312 40.288 70.409 1.00 18.36 336 LEU L N 1
ATOM 10883 C CA . LEU B 2 336 ? 39.853 40.211 70.450 1.00 18.66 336 LEU L CA 1
ATOM 10884 C C . LEU B 2 336 ? 39.238 40.270 69.061 1.00 15.55 336 LEU L C 1
ATOM 10885 O O . LEU B 2 336 ? 38.345 39.456 68.777 1.00 13.12 336 LEU L O 1
ATOM 10901 N N . PRO B 2 337 ? 39.634 41.181 68.163 1.00 18.85 337 PRO L N 1
ATOM 10902 C CA . PRO B 2 337 ? 39.102 41.110 66.794 1.00 13.42 337 PRO L CA 1
ATOM 10903 C C . PRO B 2 337 ? 39.459 39.825 66.068 1.00 12.59 337 PRO L C 1
ATOM 10904 O O . PRO B 2 337 ? 38.660 39.351 65.257 1.00 18.73 337 PRO L O 1
ATOM 10915 N N . GLY B 2 338 ? 40.631 39.243 66.325 1.00 17.84 338 GLY L N 1
ATOM 10916 C CA . GLY B 2 338 ? 40.948 37.956 65.722 1.00 18.49 338 GLY L CA 1
ATOM 10917 C C . GLY B 2 338 ? 40.021 36.856 66.201 1.00 13.22 338 GLY L C 1
ATOM 10918 O O . GLY B 2 338 ? 39.548 36.034 65.409 1.00 16.35 338 GLY L O 1
ATOM 10922 N N . VAL B 2 339 ? 39.745 36.831 67.505 1.00 20.91 339 VAL L N 1
ATOM 10923 C CA . VAL B 2 339 ? 38.784 35.879 68.048 1.00 21.04 339 VAL L CA 1
ATOM 10924 C C . VAL B 2 339 ? 37.409 36.112 67.436 1.00 16.61 339 VAL L C 1
ATOM 10925 O O . VAL B 2 339 ? 36.692 35.162 67.101 1.00 18.87 339 VAL L O 1
ATOM 10938 N N . VAL B 2 340 ? 37.024 37.380 67.279 1.00 14.67 340 VAL L N 1
ATOM 10939 C CA . VAL B 2 340 ? 35.731 37.699 66.683 1.00 16.74 340 VAL L CA 1
ATOM 10940 C C . VAL B 2 340 ? 35.676 37.189 65.253 1.00 20.22 340 VAL L C 1
ATOM 10941 O O . VAL B 2 340 ? 34.649 36.677 64.805 1.00 23.97 340 VAL L O 1
ATOM 10954 N N . GLY B 2 341 ? 36.773 37.336 64.513 1.00 18.54 341 GLY L N 1
ATOM 10955 C CA . GLY B 2 341 ? 36.808 36.842 63.150 1.00 15.56 341 GLY L CA 1
ATOM 10956 C C . GLY B 2 341 ? 36.680 35.335 63.073 1.00 17.78 341 GLY L C 1
ATOM 10957 O O . GLY B 2 341 ? 35.980 34.807 62.207 1.00 24.37 341 GLY L O 1
ATOM 10961 N N . GLY B 2 342 ? 37.350 34.622 63.977 1.00 16.52 342 GLY L N 1
ATOM 10962 C CA . GLY B 2 342 ? 37.167 33.180 64.036 1.00 16.72 342 GLY L CA 1
ATOM 10963 C C . GLY B 2 342 ? 35.730 32.790 64.336 1.00 18.15 342 GLY L C 1
ATOM 10964 O O . GLY B 2 342 ? 35.167 31.894 63.697 1.00 27.19 342 GLY L O 1
ATOM 10968 N N . LEU B 2 343 ? 35.113 33.465 65.308 1.00 19.71 343 LEU L N 1
ATOM 10969 C CA . LEU B 2 343 ? 33.717 33.185 65.626 1.00 19.12 343 LEU L CA 1
ATOM 10970 C C . LEU B 2 343 ? 32.817 33.489 64.438 1.00 21.55 343 LEU L C 1
ATOM 10971 O O . LEU B 2 343 ? 31.865 32.752 64.162 1.00 26.01 343 LEU L O 1
ATOM 10987 N N . ALA B 2 344 ? 33.112 34.571 63.720 1.00 23.23 344 ALA L N 1
ATOM 10988 C CA . ALA B 2 344 ? 32.347 34.918 62.532 1.00 20.63 344 ALA L CA 1
ATOM 10989 C C . ALA B 2 344 ? 32.491 33.850 61.462 1.00 24.71 344 ALA L C 1
ATOM 10990 O O . ALA B 2 344 ? 31.536 33.559 60.741 1.00 23.85 344 ALA L O 1
ATOM 10997 N N . GLY B 2 345 ? 33.682 33.269 61.327 1.00 23.30 345 GLY L N 1
ATOM 10998 C CA . GLY B 2 345 ? 33.847 32.161 60.401 1.00 19.92 345 GLY L CA 1
ATOM 10999 C C . GLY B 2 345 ? 32.997 30.965 60.781 1.00 23.76 345 GLY L C 1
ATOM 11000 O O . GLY B 2 345 ? 32.370 30.336 59.924 1.00 28.55 345 GLY L O 1
ATOM 11004 N N . ILE B 2 346 ? 32.958 30.641 62.075 1.00 21.49 346 ILE L N 1
ATOM 11005 C CA . ILE B 2 346 ? 32.097 29.551 62.535 1.00 23.24 346 ILE L CA 1
ATOM 11006 C C . ILE B 2 346 ? 30.641 29.840 62.177 1.00 22.49 346 ILE L C 1
ATOM 11007 O O . ILE B 2 346 ? 29.944 29.000 61.594 1.00 26.17 346 ILE L O 1
ATOM 11023 N N . VAL B 2 347 ? 30.169 31.044 62.505 1.00 23.43 347 VAL L N 1
ATOM 11024 C CA . VAL B 2 347 ? 28.772 31.386 62.244 1.00 24.40 347 VAL L CA 1
ATOM 11025 C C . VAL B 2 347 ? 28.490 31.352 60.747 1.00 27.99 347 VAL L C 1
ATOM 11026 O O . VAL B 2 347 ? 27.483 30.788 60.304 1.00 29.45 347 VAL L O 1
ATOM 11039 N N . ALA B 2 348 ? 29.389 31.926 59.945 1.00 25.83 348 ALA L N 1
ATOM 11040 C CA . ALA B 2 348 ? 29.197 31.961 58.502 1.00 26.98 348 ALA L CA 1
ATOM 11041 C C . ALA B 2 348 ? 29.112 30.557 57.926 1.00 26.42 348 ALA L C 1
ATOM 11042 O O . ALA B 2 348 ? 28.317 30.299 57.017 1.00 27.13 348 ALA L O 1
ATOM 11049 N N . VAL B 2 349 ? 29.926 29.635 58.436 1.00 26.07 349 VAL L N 1
ATOM 11050 C CA . VAL B 2 349 ? 29.786 28.243 58.027 1.00 26.14 349 VAL L CA 1
ATOM 11051 C C . VAL B 2 349 ? 28.413 27.720 58.424 1.00 30.03 349 VAL L C 1
ATOM 11052 O O . VAL B 2 349 ? 27.754 27.017 57.650 1.00 35.65 349 VAL L O 1
ATOM 11065 N N . ALA B 2 350 ? 27.953 28.067 59.629 1.00 29.76 350 ALA L N 1
ATOM 11066 C CA . ALA B 2 350 ? 26.634 27.627 60.071 1.00 31.46 350 ALA L CA 1
ATOM 11067 C C . ALA B 2 350 ? 25.527 28.131 59.154 1.00 33.95 350 ALA L C 1
ATOM 11068 O O . ALA B 2 350 ? 24.482 27.483 59.035 1.00 33.04 350 ALA L O 1
ATOM 11075 N N . MET B 2 351 ? 25.727 29.280 58.512 1.00 31.65 351 MET L N 1
ATOM 11076 C CA . MET B 2 351 ? 24.756 29.853 57.591 1.00 32.94 351 MET L CA 1
ATOM 11077 C C . MET B 2 351 ? 24.982 29.418 56.146 1.00 34.31 351 MET L C 1
ATOM 11078 O O . MET B 2 351 ? 24.350 29.970 55.240 1.00 34.45 351 MET L O 1
ATOM 11092 N N . GLY B 2 352 ? 25.882 28.469 55.905 1.00 34.98 352 GLY L N 1
ATOM 11093 C CA . GLY B 2 352 ? 26.121 27.975 54.569 1.00 32.08 352 GLY L CA 1
ATOM 11094 C C . GLY B 2 352 ? 27.007 28.844 53.706 1.00 35.95 352 GLY L C 1
ATOM 11095 O O . GLY B 2 352 ? 27.234 28.495 52.541 1.00 38.17 352 GLY L O 1
ATOM 11099 N N . ALA B 2 353 ? 27.546 29.941 54.241 1.00 29.64 353 ALA L N 1
ATOM 11100 C CA . ALA B 2 353 ? 28.353 30.856 53.446 1.00 31.43 353 ALA L CA 1
ATOM 11101 C C . ALA B 2 353 ? 29.658 30.238 52.966 1.00 32.46 353 ALA L C 1
ATOM 11102 O O . ALA B 2 353 ? 30.321 30.830 52.109 1.00 34.83 353 ALA L O 1
ATOM 11109 N N . SER B 2 354 ? 30.051 29.086 53.501 1.00 36.67 354 SER L N 1
ATOM 11110 C CA . SER B 2 354 ? 31.217 28.376 53.004 1.00 36.11 354 SER L CA 1
ATOM 11111 C C . SER B 2 354 ? 31.023 26.888 53.251 1.00 40.78 354 SER L C 1
ATOM 11112 O O . SER B 2 354 ? 30.199 26.479 54.072 1.00 42.53 354 SER L O 1
ATOM 11120 N N . ASN B 2 355 ? 31.797 26.082 52.528 1.00 39.74 355 ASN L N 1
ATOM 11121 C CA . ASN B 2 355 ? 31.667 24.631 52.553 1.00 40.23 355 ASN L CA 1
ATOM 11122 C C . ASN B 2 355 ? 32.572 23.957 53.577 1.00 40.67 355 ASN L C 1
ATOM 11123 O O . ASN B 2 355 ? 32.574 22.724 53.659 1.00 41.91 355 ASN L O 1
ATOM 11134 N N . THR B 2 356 ? 33.345 24.717 54.345 1.00 40.06 356 THR L N 1
ATOM 11135 C CA . THR B 2 356 ? 34.207 24.132 55.359 1.00 33.42 356 THR L CA 1
ATOM 11136 C C . THR B 2 356 ? 33.380 23.672 56.555 1.00 31.48 356 THR L C 1
ATOM 11137 O O . THR B 2 356 ? 32.309 24.210 56.839 1.00 37.51 356 THR L O 1
ATOM 11148 N N . SER B 2 357 ? 33.886 22.658 57.249 1.00 30.49 357 SER L N 1
ATOM 11149 C CA . SER B 2 357 ? 33.233 22.164 58.453 1.00 29.87 357 SER L CA 1
ATOM 11150 C C . SER B 2 357 ? 33.277 23.202 59.569 1.00 29.73 357 SER L C 1
ATOM 11151 O O . SER B 2 357 ? 34.248 23.948 59.714 1.00 30.92 357 SER L O 1
ATOM 11159 N N . MET B 2 358 ? 32.207 23.241 60.365 1.00 29.04 358 MET L N 1
ATOM 11160 C CA . MET B 2 358 ? 32.159 24.148 61.507 1.00 28.81 358 MET L CA 1
ATOM 11161 C C . MET B 2 358 ? 33.100 23.692 62.615 1.00 26.56 358 MET L C 1
ATOM 11162 O O . MET B 2 358 ? 33.770 24.517 63.254 1.00 29.38 358 MET L O 1
ATOM 11176 N N . ALA B 2 359 ? 33.151 22.383 62.868 1.00 29.29 359 ALA L N 1
ATOM 11177 C CA . ALA B 2 359 ? 34.030 21.868 63.910 1.00 22.49 359 ALA L CA 1
ATOM 11178 C C . ALA B 2 359 ? 35.484 22.191 63.614 1.00 26.40 359 ALA L C 1
ATOM 11179 O O . ALA B 2 359 ? 36.263 22.436 64.538 1.00 22.29 359 ALA L O 1
ATOM 11186 N N . MET B 2 360 ? 35.866 22.209 62.338 1.00 21.23 360 MET L N 1
ATOM 11187 C CA . MET B 2 360 ? 37.245 22.524 61.990 1.00 22.23 360 MET L CA 1
ATOM 11188 C C . MET B 2 360 ? 37.546 24.007 62.171 1.00 21.41 360 MET L C 1
ATOM 11189 O O . MET B 2 360 ? 38.660 24.360 62.561 1.00 25.84 360 MET L O 1
ATOM 11203 N N . GLN B 2 361 ? 36.580 24.887 61.912 1.00 25.20 361 GLN L N 1
ATOM 11204 C CA . GLN B 2 361 ? 36.779 26.293 62.243 1.00 23.27 361 GLN L CA 1
ATOM 11205 C C . GLN B 2 361 ? 36.977 26.471 63.742 1.00 20.04 361 GLN L C 1
ATOM 11206 O O . GLN B 2 361 ? 37.880 27.199 64.180 1.00 25.23 361 GLN L O 1
ATOM 11220 N N . ALA B 2 362 ? 36.149 25.800 64.546 1.00 19.71 362 ALA L N 1
ATOM 11221 C CA . ALA B 2 362 ? 36.303 25.904 65.992 1.00 21.14 362 ALA L CA 1
ATOM 11222 C C . ALA B 2 362 ? 37.652 25.350 66.440 1.00 24.16 362 ALA L C 1
ATOM 11223 O O . ALA B 2 362 ? 38.325 25.941 67.294 1.00 19.08 362 ALA L O 1
ATOM 11230 N N . ALA B 2 363 ? 38.061 24.217 65.865 1.00 22.72 363 ALA L N 1
ATOM 11231 C CA . ALA B 2 363 ? 39.345 23.622 66.212 1.00 20.98 363 ALA L CA 1
ATOM 11232 C C . ALA B 2 363 ? 40.495 24.542 65.837 1.00 23.11 363 ALA L C 1
ATOM 11233 O O . ALA B 2 363 ? 41.470 24.651 66.579 1.00 22.43 363 ALA L O 1
ATOM 11240 N N . ALA B 2 364 ? 40.408 25.196 64.678 1.00 20.40 364 ALA L N 1
ATOM 11241 C CA . ALA B 2 364 ? 41.455 26.128 64.279 1.00 19.75 364 ALA L CA 1
ATOM 11242 C C . ALA B 2 364 ? 41.547 27.296 65.248 1.00 22.87 364 ALA L C 1
ATOM 11243 O O . ALA B 2 364 ? 42.648 27.714 65.621 1.00 22.93 364 ALA L O 1
ATOM 11250 N N . LEU B 2 365 ? 40.403 27.837 65.670 1.00 19.04 365 LEU L N 1
ATOM 11251 C CA . LEU B 2 365 ? 40.431 28.936 66.631 1.00 22.60 365 LEU L CA 1
ATOM 11252 C C . LEU B 2 365 ? 41.088 28.497 67.937 1.00 22.04 365 LEU L C 1
ATOM 11253 O O . LEU B 2 365 ? 42.000 29.165 68.455 1.00 22.63 365 LEU L O 1
ATOM 11269 N N . GLY B 2 366 ? 40.646 27.355 68.468 1.00 19.86 366 GLY L N 1
ATOM 11270 C CA . GLY B 2 366 ? 41.197 26.869 69.720 1.00 17.53 366 GLY L CA 1
ATOM 11271 C C . GLY B 2 366 ? 42.678 26.561 69.626 1.00 19.38 366 GLY L C 1
ATOM 11272 O O . GLY B 2 366 ? 43.445 26.899 70.527 1.00 23.99 366 GLY L O 1
ATOM 11276 N N . SER B 2 367 ? 43.099 25.915 68.536 1.00 16.36 367 SER L N 1
ATOM 11277 C CA . SER B 2 367 ? 44.508 25.593 68.362 1.00 19.80 367 SER L CA 1
ATOM 11278 C C . SER B 2 367 ? 45.347 26.852 68.235 1.00 18.95 367 SER L C 1
ATOM 11279 O O . SER B 2 367 ? 46.433 26.935 68.811 1.00 17.52 367 SER L O 1
ATOM 11287 N N . SER B 2 368 ? 44.873 27.836 67.472 1.00 20.26 368 SER L N 1
ATOM 11288 C CA . SER B 2 368 ? 45.624 29.075 67.338 1.00 18.36 368 SER L CA 1
ATOM 11289 C C . SER B 2 368 ? 45.861 29.704 68.702 1.00 21.03 368 SER L C 1
ATOM 11290 O O . SER B 2 368 ? 47.007 29.980 69.080 1.00 22.07 368 SER L O 1
ATOM 11298 N N . ILE B 2 369 ? 44.793 29.865 69.489 1.00 17.69 369 ILE L N 1
ATOM 11299 C CA . ILE B 2 369 ? 44.946 30.503 70.794 1.00 18.55 369 ILE L CA 1
ATOM 11300 C C . ILE B 2 369 ? 45.843 29.663 71.704 1.00 16.98 369 ILE L C 1
ATOM 11301 O O . ILE B 2 369 ? 46.753 30.186 72.361 1.00 25.67 369 ILE L O 1
ATOM 11317 N N . GLY B 2 370 ? 45.605 28.350 71.756 1.00 21.54 370 GLY L N 1
ATOM 11318 C CA . GLY B 2 370 ? 46.337 27.506 72.687 1.00 16.76 370 GLY L CA 1
ATOM 11319 C C . GLY B 2 370 ? 47.811 27.368 72.358 1.00 19.51 370 GLY L C 1
ATOM 11320 O O . GLY B 2 370 ? 48.666 27.443 73.248 1.00 25.50 370 GLY L O 1
ATOM 11324 N N . THR B 2 371 ? 48.130 27.138 71.083 1.00 18.78 371 THR L N 1
ATOM 11325 C CA . THR B 2 371 ? 49.522 27.086 70.670 1.00 14.94 371 THR L CA 1
ATOM 11326 C C . THR B 2 371 ? 50.200 28.422 70.912 1.00 17.18 371 THR L C 1
ATOM 11327 O O . THR B 2 371 ? 51.351 28.462 71.359 1.00 23.33 371 THR L O 1
ATOM 11338 N N . ALA B 2 372 ? 49.502 29.528 70.631 1.00 17.62 372 ALA L N 1
ATOM 11339 C CA . ALA B 2 372 ? 50.076 30.839 70.898 1.00 14.53 372 ALA L CA 1
ATOM 11340 C C . ALA B 2 372 ? 50.441 30.979 72.367 1.00 19.06 372 ALA L C 1
ATOM 11341 O O . ALA B 2 372 ? 51.552 31.394 72.701 1.00 19.63 372 ALA L O 1
ATOM 11348 N N . VAL B 2 373 ? 49.526 30.609 73.261 1.00 15.52 373 VAL L N 1
ATOM 11349 C CA . VAL B 2 373 ? 49.782 30.797 74.684 1.00 17.73 373 VAL L CA 1
ATOM 11350 C C . VAL B 2 373 ? 50.936 29.911 75.143 1.00 17.70 373 VAL L C 1
ATOM 11351 O O . VAL B 2 373 ? 51.849 30.374 75.833 1.00 21.67 373 VAL L O 1
ATOM 11364 N N . VAL B 2 374 ? 50.925 28.634 74.761 1.00 21.17 374 VAL L N 1
ATOM 11365 C CA . VAL B 2 374 ? 51.954 27.719 75.253 1.00 21.56 374 VAL L CA 1
ATOM 11366 C C . VAL B 2 374 ? 53.328 28.127 74.729 1.00 20.58 374 VAL L C 1
ATOM 11367 O O . VAL B 2 374 ? 54.308 28.204 75.489 1.00 23.91 374 VAL L O 1
ATOM 11380 N N . GLY B 2 375 ? 53.417 28.406 73.427 1.00 17.37 375 GLY L N 1
ATOM 11381 C CA . GLY B 2 375 ? 54.679 28.838 72.865 1.00 14.28 375 GLY L CA 1
ATOM 11382 C C . GLY B 2 375 ? 55.142 30.162 73.435 1.00 13.25 375 GLY L C 1
ATOM 11383 O O . GLY B 2 375 ? 56.337 30.374 73.634 1.00 17.06 375 GLY L O 1
ATOM 11387 N N . GLY B 2 376 ? 54.206 31.076 73.692 1.00 17.03 376 GLY L N 1
ATOM 11388 C CA . GLY B 2 376 ? 54.575 32.343 74.286 1.00 11.35 376 GLY L CA 1
ATOM 11389 C C . GLY B 2 376 ? 55.128 32.183 75.685 1.00 9.95 376 GLY L C 1
ATOM 11390 O O . GLY B 2 376 ? 56.082 32.857 76.059 1.00 18.02 376 GLY L O 1
ATOM 11394 N N . LEU B 2 377 ? 54.539 31.286 76.476 1.00 15.36 377 LEU L N 1
ATOM 11395 C CA . LEU B 2 377 ? 55.073 31.028 77.808 1.00 18.83 377 LEU L CA 1
ATOM 11396 C C . LEU B 2 377 ? 56.482 30.458 77.734 1.00 19.08 377 LEU L C 1
ATOM 11397 O O . LEU B 2 377 ? 57.379 30.903 78.459 1.00 21.58 377 LEU L O 1
ATOM 11413 N N . MET B 2 378 ? 56.705 29.485 76.848 1.00 21.51 378 MET L N 1
ATOM 11414 C CA . MET B 2 378 ? 58.045 28.909 76.731 1.00 22.86 378 MET L CA 1
ATOM 11415 C C . MET B 2 378 ? 59.054 29.957 76.261 1.00 15.55 378 MET L C 1
ATOM 11416 O O . MET B 2 378 ? 60.143 30.112 76.841 1.00 21.43 378 MET L O 1
ATOM 11430 N N . THR B 2 379 ? 58.692 30.708 75.221 1.00 14.43 379 THR L N 1
ATOM 11431 C CA . THR B 2 379 ? 59.576 31.735 74.694 1.00 14.85 379 THR L CA 1
ATOM 11432 C C . THR B 2 379 ? 59.876 32.792 75.746 1.00 18.71 379 THR L C 1
ATOM 11433 O O . THR B 2 379 ? 61.029 33.190 75.916 1.00 13.65 379 THR L O 1
ATOM 11444 N N . GLY B 2 380 ? 58.855 33.252 76.467 1.00 11.80 380 GLY L N 1
ATOM 11445 C CA . GLY B 2 380 ? 59.076 34.257 77.487 1.00 10.96 380 GLY L CA 1
ATOM 11446 C C . GLY B 2 380 ? 59.947 33.749 78.616 1.00 9.97 380 GLY L C 1
ATOM 11447 O O . GLY B 2 380 ? 60.758 34.494 79.166 1.00 20.92 380 GLY L O 1
ATOM 11451 N N . LEU B 2 381 ? 59.791 32.477 78.979 1.00 10.32 381 LEU L N 1
ATOM 11452 C CA . LEU B 2 381 ? 60.675 31.895 79.980 1.00 16.48 381 LEU L CA 1
ATOM 11453 C C . LEU B 2 381 ? 62.122 31.926 79.505 1.00 19.14 381 LEU L C 1
ATOM 11454 O O . LEU B 2 381 ? 63.039 32.138 80.305 1.00 23.76 381 LEU L O 1
ATOM 11470 N N . ILE B 2 382 ? 62.346 31.721 78.205 1.00 20.73 382 ILE L N 1
ATOM 11471 C CA . ILE B 2 382 ? 63.704 31.851 77.676 1.00 11.38 382 ILE L CA 1
ATOM 11472 C C . ILE B 2 382 ? 64.154 33.313 77.684 1.00 16.72 382 ILE L C 1
ATOM 11473 O O . ILE B 2 382 ? 65.300 33.621 78.025 1.00 20.34 382 ILE L O 1
ATOM 11489 N N . LEU B 2 383 ? 63.268 34.231 77.300 1.00 23.54 383 LEU L N 1
ATOM 11490 C CA . LEU B 2 383 ? 63.598 35.651 77.277 1.00 13.77 383 LEU L CA 1
ATOM 11491 C C . LEU B 2 383 ? 63.817 36.221 78.671 1.00 13.69 383 LEU L C 1
ATOM 11492 O O . LEU B 2 383 ? 64.466 37.260 78.803 1.00 20.12 383 LEU L O 1
ATOM 11508 N N . LYS B 2 384 ? 63.301 35.561 79.708 1.00 18.12 384 LYS L N 1
ATOM 11509 C CA . LYS B 2 384 ? 63.439 36.063 81.067 1.00 16.60 384 LYS L CA 1
ATOM 11510 C C . LYS B 2 384 ? 64.846 35.880 81.623 1.00 16.87 384 LYS L C 1
ATOM 11511 O O . LYS B 2 384 ? 65.186 36.520 82.620 1.00 23.27 384 LYS L O 1
ATOM 11530 N N . LEU B 2 385 ? 65.668 35.036 81.009 1.00 20.58 385 LEU L N 1
ATOM 11531 C CA . LEU B 2 385 ? 67.019 34.827 81.510 1.00 21.43 385 LEU L CA 1
ATOM 11532 C C . LEU B 2 385 ? 67.803 36.140 81.438 1.00 22.87 385 LEU L C 1
ATOM 11533 O O . LEU B 2 385 ? 67.754 36.826 80.411 1.00 19.50 385 LEU L O 1
ATOM 11549 N N . PRO B 2 386 ? 68.528 36.531 82.502 1.00 28.03 386 PRO L N 1
ATOM 11550 C CA . PRO B 2 386 ? 69.240 37.824 82.482 1.00 26.53 386 PRO L CA 1
ATOM 11551 C C . PRO B 2 386 ? 70.545 37.762 81.692 1.00 21.82 386 PRO L C 1
ATOM 11552 O O . PRO B 2 386 ? 71.643 37.906 82.228 1.00 29.88 386 PRO L O 1
ATOM 11563 N N . LEU B 2 387 ? 70.420 37.536 80.388 1.00 21.29 387 LEU L N 1
ATOM 11564 C CA . LEU B 2 387 ? 71.561 37.390 79.498 1.00 24.16 387 LEU L CA 1
ATOM 11565 C C . LEU B 2 387 ? 71.408 38.187 78.214 1.00 22.09 387 LEU L C 1
ATOM 11566 O O . LEU B 2 387 ? 72.308 38.143 77.371 1.00 23.52 387 LEU L O 1
ATOM 11582 N N . TRP B 2 388 ? 70.310 38.918 78.045 1.00 22.57 388 TRP L N 1
ATOM 11583 C CA . TRP B 2 388 ? 69.962 39.524 76.768 1.00 18.35 388 TRP L CA 1
ATOM 11584 C C . TRP B 2 388 ? 70.025 41.043 76.783 1.00 14.49 388 TRP L C 1
ATOM 11585 O O . TRP B 2 388 ? 69.598 41.674 75.812 1.00 26.26 388 TRP L O 1
ATOM 11606 N N . GLY B 2 389 ? 70.548 41.647 77.845 1.00 18.68 389 GLY L N 1
ATOM 11607 C CA . GLY B 2 389 ? 70.597 43.094 77.923 1.00 15.86 389 GLY L CA 1
ATOM 11608 C C . GLY B 2 389 ? 69.251 43.766 78.074 1.00 19.84 389 GLY L C 1
ATOM 11609 O O . GLY B 2 389 ? 69.036 44.838 77.503 1.00 23.88 389 GLY L O 1
ATOM 11613 N N . GLN B 2 390 ? 68.349 43.174 78.849 1.00 24.40 390 GLN L N 1
ATOM 11614 C CA . GLN B 2 390 ? 67.030 43.750 79.056 1.00 23.26 390 GLN L CA 1
ATOM 11615 C C . GLN B 2 390 ? 67.153 45.104 79.756 1.00 13.46 390 GLN L C 1
ATOM 11616 O O . GLN B 2 390 ? 67.984 45.259 80.655 1.00 20.88 390 GLN L O 1
ATOM 11630 N N . PRO B 2 391 ? 66.327 46.089 79.407 1.00 16.92 391 PRO L N 1
ATOM 11631 C CA . PRO B 2 391 ? 66.426 47.383 80.088 1.00 16.71 391 PRO L CA 1
ATOM 11632 C C . PRO B 2 391 ? 65.978 47.288 81.536 1.00 15.36 391 PRO L C 1
ATOM 11633 O O . PRO B 2 391 ? 65.153 46.451 81.905 1.00 19.68 391 PRO L O 1
ATOM 11644 N N . SER B 2 392 ? 66.544 48.160 82.362 1.00 21.01 392 SER L N 1
ATOM 11645 C CA . SER B 2 392 ? 66.048 48.334 83.715 1.00 17.14 392 SER L CA 1
ATOM 11646 C C . SER B 2 392 ? 64.662 48.974 83.676 1.00 16.18 392 SER L C 1
ATOM 11647 O O . SER B 2 392 ? 64.225 49.502 82.653 1.00 16.31 392 SER L O 1
ATOM 11655 N N . ASP B 2 393 ? 63.965 48.922 84.813 1.00 18.30 393 ASP L N 1
ATOM 11656 C CA . ASP B 2 393 ? 62.625 49.498 84.878 1.00 21.12 393 ASP L CA 1
ATOM 11657 C C . ASP B 2 393 ? 62.643 50.984 84.552 1.00 19.10 393 ASP L C 1
ATOM 11658 O O . ASP B 2 393 ? 61.815 51.461 83.772 1.00 19.20 393 ASP L O 1
ATOM 11667 N N . GLN B 2 394 ? 63.596 51.727 85.120 1.00 24.41 394 GLN L N 1
ATOM 11668 C CA . GLN B 2 394 ? 63.659 53.162 84.859 1.00 17.97 394 GLN L CA 1
ATOM 11669 C C . GLN B 2 394 ? 63.898 53.454 83.388 1.00 16.03 394 GLN L C 1
ATOM 11670 O O . GLN B 2 394 ? 63.384 54.444 82.862 1.00 25.67 394 GLN L O 1
ATOM 11684 N N . ASN B 2 395 ? 64.645 52.599 82.702 1.00 19.82 395 ASN L N 1
ATOM 11685 C CA . ASN B 2 395 ? 65.050 52.855 81.330 1.00 19.52 395 ASN L CA 1
ATOM 11686 C C . ASN B 2 395 ? 64.099 52.256 80.297 1.00 15.57 395 ASN L C 1
ATOM 11687 O O . ASN B 2 395 ? 64.405 52.299 79.102 1.00 22.70 395 ASN L O 1
ATOM 11698 N N . CYS B 2 396 ? 62.957 51.718 80.718 1.00 16.32 396 CYS L N 1
ATOM 11699 C CA . CYS B 2 396 ? 61.996 51.175 79.767 1.00 18.25 396 CYS L CA 1
ATOM 11700 C C . CYS B 2 396 ? 61.429 52.278 78.877 1.00 11.70 396 CYS L C 1
ATOM 11701 O O . CYS B 2 396 ? 61.335 53.440 79.274 1.00 11.79 396 CYS L O 1
ATOM 11709 N N . TYR B 2 397 ? 61.043 51.894 77.660 1.00 11.66 397 TYR L N 1
ATOM 11710 C CA . TYR B 2 397 ? 60.490 52.817 76.664 1.00 14.91 397 TYR L CA 1
ATOM 11711 C C . TYR B 2 397 ? 61.448 53.966 76.360 1.00 11.14 397 TYR L C 1
ATOM 11712 O O . TYR B 2 397 ? 61.020 55.092 76.116 1.00 23.69 397 TYR L O 1
ATOM 11730 N N . ASP B 2 398 ? 62.750 53.688 76.360 1.00 15.94 398 ASP L N 1
ATOM 11731 C CA . ASP B 2 398 ? 63.762 54.703 76.080 1.00 15.90 398 ASP L CA 1
ATOM 11732 C C . ASP B 2 398 ? 64.708 54.189 75.007 1.00 11.75 398 ASP L C 1
ATOM 11733 O O . ASP B 2 398 ? 65.396 53.187 75.214 1.00 16.36 398 ASP L O 1
ATOM 11742 N N . ASP B 2 399 ? 64.749 54.888 73.870 1.00 15.81 399 ASP L N 1
ATOM 11743 C CA . ASP B 2 399 ? 65.663 54.521 72.792 1.00 16.81 399 ASP L CA 1
ATOM 11744 C C . ASP B 2 399 ? 67.110 54.514 73.257 1.00 16.58 399 ASP L C 1
ATOM 11745 O O . ASP B 2 399 ? 67.908 53.701 72.780 1.00 18.80 399 ASP L O 1
ATOM 11754 N N . SER B 2 400 ? 67.457 55.399 74.193 1.00 16.85 400 SER L N 1
ATOM 11755 C CA . SER B 2 400 ? 68.853 55.653 74.532 1.00 17.03 400 SER L CA 1
ATOM 11756 C C . SER B 2 400 ? 69.562 54.423 75.080 1.00 12.62 400 SER L C 1
ATOM 11757 O O . SER B 2 400 ? 70.795 54.401 75.116 1.00 21.36 400 SER L O 1
ATOM 11765 N N . VAL B 2 401 ? 68.817 53.405 75.511 1.00 15.08 401 VAL L N 1
ATOM 11766 C CA . VAL B 2 401 ? 69.445 52.176 75.987 1.00 16.12 401 VAL L CA 1
ATOM 11767 C C . VAL B 2 401 ? 70.212 51.497 74.861 1.00 12.10 401 VAL L C 1
ATOM 11768 O O . VAL B 2 401 ? 71.299 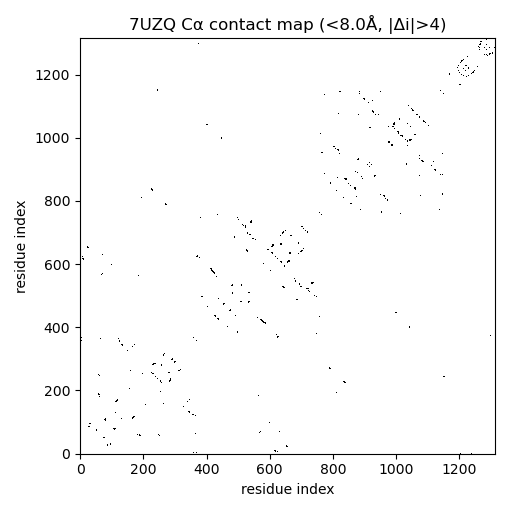50.952 75.075 1.00 17.07 401 VAL L O 1
ATOM 11781 N N . TYR B 2 402 ? 69.663 51.519 73.651 1.00 15.35 402 TYR L N 1
ATOM 11782 C CA . TYR B 2 402 ? 70.216 50.777 72.529 1.00 15.49 402 TYR L CA 1
ATOM 11783 C C . TYR B 2 402 ? 70.597 51.645 71.343 1.00 9.74 402 TYR L C 1
ATOM 11784 O O . TYR B 2 402 ? 71.121 51.117 70.359 1.00 21.08 402 TYR L O 1
ATOM 11802 N N . TRP B 2 403 ? 70.365 52.952 71.404 1.00 14.41 403 TRP L N 1
ATOM 11803 C CA . TRP B 2 403 ? 70.605 53.838 70.279 1.00 11.68 403 TRP L CA 1
ATOM 11804 C C . TRP B 2 403 ? 71.390 55.059 70.724 1.00 13.92 403 TRP L C 1
ATOM 11805 O O . TRP B 2 403 ? 71.293 55.499 71.869 1.00 20.84 403 TRP L O 1
ATOM 11826 N N . LYS B 2 404 ? 72.162 55.605 69.795 1.00 18.68 404 LYS L N 1
ATOM 11827 C CA . LYS B 2 404 ? 72.628 56.978 69.907 1.00 16.30 404 LYS L CA 1
ATOM 11828 C C . LYS B 2 404 ? 71.466 57.901 69.560 1.00 14.97 404 LYS L C 1
ATOM 11829 O O . LYS B 2 404 ? 70.952 57.862 68.440 1.00 21.75 404 LYS L O 1
ATOM 11848 N N . VAL B 2 405 ? 71.038 58.708 70.516 1.00 17.04 405 VAL L N 1
ATOM 11849 C CA . VAL B 2 405 ? 69.853 59.549 70.371 1.00 18.73 405 VAL L CA 1
ATOM 11850 C C . VAL B 2 405 ? 70.311 60.967 70.048 1.00 12.89 405 VAL L C 1
ATOM 11851 O O . VAL B 2 405 ? 71.238 61.463 70.700 1.00 17.94 405 VAL L O 1
ATOM 11864 N N . PRO B 2 406 ? 69.717 61.641 69.063 1.00 18.49 406 PRO L N 1
ATOM 11865 C CA . PRO B 2 406 ? 70.075 63.042 68.832 1.00 17.75 406 PRO L CA 1
ATOM 11866 C C . PRO B 2 406 ? 69.764 63.897 70.049 1.00 17.99 406 PRO L C 1
ATOM 11867 O O . PRO B 2 406 ? 69.053 63.507 70.975 1.00 24.51 406 PRO L O 1
ATOM 11878 N N . LYS B 2 407 ? 70.283 65.108 70.005 1.00 23.43 407 LYS L N 1
ATOM 11879 C CA . LYS B 2 407 ? 70.291 66.008 71.144 1.00 21.08 407 LYS L CA 1
ATOM 11880 C C . LYS B 2 407 ? 69.070 66.915 71.180 1.00 17.68 407 LYS L C 1
ATOM 11881 O O . LYS B 2 407 ? 68.796 67.514 72.224 1.00 30.22 407 LYS L O 1
ATOM 11900 N N . THR B 2 408 ? 68.320 67.006 70.087 1.00 16.97 408 THR L N 1
ATOM 11901 C CA . THR B 2 408 ? 67.076 67.757 70.037 1.00 23.10 408 THR L CA 1
ATOM 11902 C C . THR B 2 408 ? 66.031 66.940 69.288 1.00 18.19 408 THR L C 1
ATOM 11903 O O . THR B 2 408 ? 66.344 65.967 68.599 1.00 19.27 408 THR L O 1
ATOM 11914 N N . ARG B 2 409 ? 64.778 67.353 69.430 1.00 18.88 409 ARG L N 1
ATOM 11915 C CA . ARG B 2 409 ? 63.658 66.636 68.838 1.00 21.32 409 ARG L CA 1
ATOM 11916 C C . ARG B 2 409 ? 63.393 67.097 67.405 1.00 24.38 409 ARG L C 1
ATOM 11917 O O . ARG B 2 409 ? 63.190 66.294 66.495 1.00 22.34 409 ARG L O 1
ATOM 11939 N N . MET C 2 1 ? 71.796 86.178 41.055 1.00 47.69 1 MET Q N 1
ATOM 11940 C CA . MET C 2 1 ? 71.530 87.614 41.350 1.00 48.72 1 MET Q CA 1
ATOM 11941 C C . MET C 2 1 ? 70.207 87.739 42.105 1.00 52.26 1 MET Q C 1
ATOM 11942 O O . MET C 2 1 ? 70.094 88.504 43.062 1.00 52.18 1 MET Q O 1
ATOM 11958 N N . ARG C 2 2 ? 69.213 86.971 41.659 1.00 44.53 2 ARG Q N 1
ATOM 11959 C CA . ARG C 2 2 ? 67.874 86.974 42.237 1.00 44.03 2 ARG Q CA 1
ATOM 11960 C C . ARG C 2 2 ? 66.969 86.098 41.388 1.00 43.83 2 ARG Q C 1
ATOM 11961 O O . ARG C 2 2 ? 66.275 85.216 41.903 1.00 48.63 2 ARG Q O 1
ATOM 11982 N N . PHE C 2 3 ? 66.971 86.348 40.084 1.00 36.50 3 PHE Q N 1
ATOM 11983 C CA . PHE C 2 3 ? 66.159 85.606 39.139 1.00 34.36 3 PHE Q CA 1
ATOM 11984 C C . PHE C 2 3 ? 66.955 84.541 38.397 1.00 32.88 3 PHE Q C 1
ATOM 11985 O O . PHE C 2 3 ? 66.442 83.963 37.439 1.00 33.20 3 PHE Q O 1
ATOM 12002 N N . THR C 2 4 ? 68.184 84.238 38.813 1.00 25.13 4 THR Q N 1
ATOM 12003 C CA . THR C 2 4 ? 69.004 83.165 38.175 1.00 28.45 4 THR Q CA 1
ATOM 12004 C C . THR C 2 4 ? 68.226 81.840 38.261 1.00 21.10 4 THR Q C 1
ATOM 12005 O O . THR C 2 4 ? 67.967 81.274 37.219 1.00 24.22 4 THR Q O 1
ATOM 12016 N N . PHE C 2 5 ? 67.837 81.396 39.449 1.00 13.77 5 PHE Q N 1
ATOM 12017 C CA . PHE C 2 5 ? 67.184 80.080 39.609 1.00 15.23 5 PHE Q CA 1
ATOM 12018 C C . PHE C 2 5 ? 65.856 79.997 38.851 1.00 18.66 5 PHE Q C 1
ATOM 12019 O O . PHE C 2 5 ? 65.698 79.034 38.106 1.00 23.14 5 PHE Q O 1
ATOM 12036 N N . PRO C 2 6 ? 64.951 80.993 38.904 1.00 22.90 6 PRO Q N 1
ATOM 12037 C CA . PRO C 2 6 ? 63.739 80.963 38.083 1.00 20.21 6 PRO Q CA 1
ATOM 12038 C C . PRO C 2 6 ? 64.025 81.043 36.577 1.00 19.67 6 PRO Q C 1
ATOM 12039 O O . PRO C 2 6 ? 63.376 80.336 35.853 1.00 27.89 6 PRO Q O 1
ATOM 12050 N N . LEU C 2 7 ? 64.957 81.897 36.152 1.00 19.51 7 LEU Q N 1
ATOM 12051 C CA . LEU C 2 7 ? 65.295 82.047 34.715 1.00 20.87 7 LEU Q CA 1
ATOM 12052 C C . LEU C 2 7 ? 65.895 80.765 34.143 1.00 26.27 7 LEU Q C 1
ATOM 12053 O O . LEU C 2 7 ? 65.497 80.381 33.049 1.00 24.63 7 LEU Q O 1
ATOM 12069 N N . MET C 2 8 ? 66.831 80.147 34.861 1.00 19.21 8 MET Q N 1
ATOM 12070 C CA . MET C 2 8 ? 67.477 78.907 34.392 1.00 21.04 8 MET Q CA 1
ATOM 12071 C C . MET C 2 8 ? 66.437 77.787 34.326 1.00 23.98 8 MET Q C 1
ATOM 12072 O O . MET C 2 8 ? 66.450 77.081 33.370 1.00 21.85 8 MET Q O 1
ATOM 12086 N N . ALA C 2 9 ? 65.578 77.664 35.325 1.00 22.43 9 ALA Q N 1
ATOM 12087 C CA . ALA C 2 9 ? 64.567 76.593 35.371 1.00 18.17 9 ALA Q CA 1
ATOM 12088 C C . ALA C 2 9 ? 63.567 76.726 34.221 1.00 20.30 9 ALA Q C 1
ATOM 12089 O O . ALA C 2 9 ? 63.210 75.685 33.691 1.00 25.68 9 ALA Q O 1
ATOM 12096 N N . ILE C 2 10 ? 63.073 77.924 33.906 1.00 19.40 10 ILE Q N 1
ATOM 12097 C CA . ILE C 2 10 ? 62.152 78.177 32.754 1.00 15.62 10 ILE Q CA 1
ATOM 12098 C C . ILE C 2 10 ? 62.835 77.985 31.402 1.00 19.13 10 ILE Q C 1
ATOM 12099 O O . ILE C 2 10 ? 62.172 77.528 30.506 1.00 26.80 10 ILE Q O 1
ATOM 12115 N N . VAL C 2 11 ? 64.065 78.439 31.249 1.00 18.74 11 VAL Q N 1
ATOM 12116 C CA . VAL C 2 11 ? 64.843 78.265 30.003 1.00 22.16 11 VAL Q CA 1
ATOM 12117 C C . VAL C 2 11 ? 65.090 76.765 29.803 1.00 20.63 11 VAL Q C 1
ATOM 12118 O O . VAL C 2 11 ? 65.017 76.332 28.667 1.00 20.45 11 VAL Q O 1
ATOM 12131 N N . LEU C 2 12 ? 65.383 76.020 30.861 1.00 17.62 12 LEU Q N 1
ATOM 12132 C CA . LEU C 2 12 ? 65.544 74.578 30.732 1.00 18.13 12 LEU Q CA 1
ATOM 12133 C C . LEU C 2 12 ? 64.228 73.918 30.359 1.00 19.00 12 LEU Q C 1
ATOM 12134 O O . LEU C 2 12 ? 64.199 73.043 29.495 1.00 25.27 12 LEU Q O 1
ATOM 12150 N N . GLU C 2 13 ? 63.126 74.335 30.984 1.00 22.64 13 GLU Q N 1
ATOM 12151 C CA . GLU C 2 13 ? 61.833 73.738 30.667 1.00 18.76 13 GLU Q CA 1
ATOM 12152 C C . GLU C 2 13 ? 61.434 74.005 29.221 1.00 20.16 13 GLU Q C 1
ATOM 12153 O O . GLU C 2 13 ? 60.905 73.118 28.545 1.00 22.92 13 GLU Q O 1
ATOM 12165 N N . ILE C 2 14 ? 61.653 75.228 28.737 1.00 18.01 14 ILE Q N 1
ATOM 12166 C CA . ILE C 2 14 ? 61.325 75.534 27.349 1.00 18.15 14 ILE Q CA 1
ATOM 12167 C C . ILE C 2 14 ? 62.189 74.699 26.414 1.00 18.21 14 ILE Q C 1
ATOM 12168 O O . ILE C 2 14 ? 61.722 74.217 25.374 1.00 22.39 14 ILE Q O 1
ATOM 12184 N N . ALA C 2 15 ? 63.454 74.492 26.783 1.00 18.68 15 ALA Q N 1
ATOM 12185 C CA . ALA C 2 15 ? 64.307 73.601 26.006 1.00 18.25 15 ALA Q CA 1
ATOM 12186 C C . ALA C 2 15 ? 63.758 72.177 25.997 1.00 17.73 15 ALA Q C 1
ATOM 12187 O O . ALA C 2 15 ? 63.753 71.520 24.952 1.00 20.78 15 ALA Q O 1
ATOM 12194 N N . MET C 2 16 ? 63.302 71.678 27.151 1.00 17.15 16 MET Q N 1
ATOM 12195 C CA . MET C 2 16 ? 62.751 70.324 27.188 1.00 17.78 16 MET Q CA 1
ATOM 12196 C C . MET C 2 16 ? 61.519 70.224 26.308 1.00 15.52 16 MET Q C 1
ATOM 12197 O O . MET C 2 16 ? 61.331 69.229 25.604 1.00 23.60 16 MET Q O 1
ATOM 12211 N N . ILE C 2 17 ? 60.655 71.238 26.357 1.00 23.70 17 ILE Q N 1
ATOM 12212 C CA . ILE C 2 17 ? 59.442 71.220 25.549 1.00 17.99 17 ILE Q CA 1
ATOM 12213 C C . ILE C 2 17 ? 59.805 71.174 24.071 1.00 11.18 17 ILE Q C 1
ATOM 12214 O O . ILE C 2 17 ? 59.232 70.400 23.299 1.00 23.59 17 ILE Q O 1
ATOM 12230 N N . VAL C 2 18 ? 60.774 71.993 23.660 1.00 8.62 18 VAL Q N 1
ATOM 12231 C CA . VAL C 2 18 ? 61.190 72.003 22.259 1.00 14.95 18 VAL Q CA 1
ATOM 12232 C C . VAL C 2 18 ? 61.782 70.654 21.861 1.00 17.42 18 VAL Q C 1
ATOM 12233 O O . VAL C 2 18 ? 61.495 70.131 20.778 1.00 22.74 18 VAL Q O 1
ATOM 12246 N N . LEU C 2 19 ? 62.625 70.073 22.717 1.00 12.92 19 LEU Q N 1
ATOM 12247 C CA . LEU C 2 19 ? 63.246 68.796 22.377 1.00 16.88 19 LEU Q CA 1
ATOM 12248 C C . LEU C 2 19 ? 62.209 67.682 22.284 1.00 15.24 19 LEU Q C 1
ATOM 12249 O O . LEU C 2 19 ? 62.254 66.863 21.361 1.00 17.74 19 LEU Q O 1
ATOM 12265 N N . PHE C 2 20 ? 61.261 67.645 23.222 1.00 17.72 20 PHE Q N 1
ATOM 12266 C CA . PHE C 2 20 ? 60.177 66.673 23.140 1.00 18.55 20 PHE Q CA 1
ATOM 12267 C C . PHE C 2 20 ? 59.378 66.863 21.859 1.00 13.36 20 PHE Q C 1
ATOM 12268 O O . PHE C 2 20 ? 59.060 65.892 21.167 1.00 17.49 20 PHE Q O 1
ATOM 12285 N N . GLY C 2 21 ? 59.063 68.112 21.513 1.00 16.57 21 GLY Q N 1
ATOM 12286 C CA . GLY C 2 21 ? 58.324 68.358 20.288 1.00 19.36 21 GLY Q CA 1
ATOM 12287 C C . GLY C 2 21 ? 59.080 67.906 19.056 1.00 20.26 21 GLY Q C 1
ATOM 12288 O O . GLY C 2 21 ? 58.484 67.416 18.097 1.00 22.50 21 GLY Q O 1
ATOM 12292 N N . LEU C 2 22 ? 60.404 68.054 19.069 1.00 18.95 22 LEU Q N 1
ATOM 12293 C CA . LEU C 2 22 ? 61.203 67.719 17.898 1.00 16.40 22 LEU Q CA 1
ATOM 12294 C C . LEU C 2 22 ? 61.533 66.235 17.793 1.00 17.64 22 LEU Q C 1
ATOM 12295 O O . LEU C 2 22 ? 61.802 65.765 16.685 1.00 27.66 22 LEU Q O 1
ATOM 12311 N N . PHE C 2 23 ? 61.516 65.489 18.897 1.00 13.81 23 PHE Q N 1
ATOM 12312 C CA . PHE C 2 23 ? 62.074 64.141 18.906 1.00 22.31 23 PHE Q CA 1
ATOM 12313 C C . PHE C 2 23 ? 61.170 63.070 19.490 1.00 17.81 23 PHE Q C 1
ATOM 12314 O O . PHE C 2 23 ? 61.405 61.890 19.211 1.00 25.51 23 PHE Q O 1
ATOM 12331 N N . VAL C 2 24 ? 60.163 63.418 20.282 1.00 19.80 24 VAL Q N 1
ATOM 12332 C CA . VAL C 2 24 ? 59.423 62.449 21.077 1.00 22.51 24 VAL Q CA 1
ATOM 12333 C C . VAL C 2 24 ? 58.019 62.305 20.509 1.00 21.64 24 VAL Q C 1
ATOM 12334 O O . VAL C 2 24 ? 57.371 63.299 20.165 1.00 28.19 24 VAL Q O 1
ATOM 12347 N N . GLU C 2 25 ? 57.564 61.060 20.400 1.00 22.76 25 GLU Q N 1
ATOM 12348 C CA . GLU C 2 25 ? 56.206 60.739 19.995 1.00 22.64 25 GLU Q CA 1
ATOM 12349 C C . GLU C 2 25 ? 55.693 59.605 20.868 1.00 23.59 25 GLU Q C 1
ATOM 12350 O O . GLU C 2 25 ? 56.465 58.885 21.504 1.00 31.54 25 GLU Q O 1
ATOM 12362 N N . TYR C 2 26 ? 54.376 59.465 20.907 1.00 27.51 26 TYR Q N 1
ATOM 12363 C CA . TYR C 2 26 ? 53.750 58.321 21.548 1.00 28.43 26 TYR Q CA 1
ATOM 12364 C C . TYR C 2 26 ? 53.592 57.196 20.533 1.00 27.84 26 TYR Q C 1
ATOM 12365 O O . TYR C 2 26 ? 52.724 57.260 19.669 1.00 32.58 26 TYR Q O 1
ATOM 12383 N N . ILE C 2 46 ? 52.559 45.438 27.166 1.00 31.19 46 ILE Q N 1
ATOM 12384 C CA . ILE C 2 46 ? 53.838 45.570 27.846 1.00 32.95 46 ILE Q CA 1
ATOM 12385 C C . ILE C 2 46 ? 53.790 46.727 28.834 1.00 32.94 46 ILE Q C 1
ATOM 12386 O O . ILE C 2 46 ? 54.387 46.660 29.904 1.00 35.60 46 ILE Q O 1
ATOM 12389 N N . PHE C 2 47 ? 53.074 47.792 28.468 1.00 28.30 47 PHE Q N 1
ATOM 12390 C CA . PHE C 2 47 ? 52.985 48.954 29.344 1.00 26.96 47 PHE Q CA 1
ATOM 12391 C C . PHE C 2 47 ? 52.358 48.599 30.685 1.00 26.80 47 PHE Q C 1
ATOM 12392 O O . PHE C 2 47 ? 52.920 48.906 31.741 1.00 31.60 47 PHE Q O 1
ATOM 12409 N N . PHE C 2 48 ? 51.187 47.966 30.671 1.00 22.95 48 PHE Q N 1
ATOM 12410 C CA . PHE C 2 48 ? 50.481 47.736 31.923 1.00 27.37 48 PHE Q CA 1
ATOM 12411 C C . PHE C 2 48 ? 51.032 46.545 32.694 1.00 26.92 48 PHE Q C 1
ATOM 12412 O O . PHE C 2 48 ? 50.776 46.434 33.896 1.00 36.04 48 PHE Q O 1
ATOM 12429 N N . GLU C 2 49 ? 51.793 45.667 32.042 1.00 27.29 49 GLU Q N 1
ATOM 12430 C CA . GLU C 2 49 ? 52.516 44.637 32.778 1.00 25.34 49 GLU Q CA 1
ATOM 12431 C C . GLU C 2 49 ? 53.611 45.246 33.651 1.00 23.89 49 GLU Q C 1
ATOM 12432 O O . GLU C 2 49 ? 53.776 44.849 34.809 1.00 27.38 49 GLU Q O 1
ATOM 12436 N N . LEU C 2 50 ? 54.358 46.217 33.123 1.00 23.91 50 LEU Q N 1
ATOM 12437 C CA . LEU C 2 50 ? 55.489 46.803 33.833 1.00 23.04 50 LEU Q CA 1
ATOM 12438 C C . LEU C 2 50 ? 55.135 48.053 34.633 1.00 18.19 50 LEU Q C 1
ATOM 12439 O O . LEU C 2 50 ? 55.944 48.479 35.461 1.00 16.37 50 LEU Q O 1
ATOM 12455 N N . TYR C 2 51 ? 53.961 48.643 34.413 1.00 17.48 51 TYR Q N 1
ATOM 12456 C CA . TYR C 2 51 ? 53.610 49.878 35.111 1.00 18.21 51 TYR Q CA 1
ATOM 12457 C C . TYR C 2 51 ? 53.662 49.766 36.635 1.00 13.26 51 TYR Q C 1
ATOM 12458 O O . TYR C 2 51 ? 54.111 50.731 37.273 1.00 25.99 51 TYR Q O 1
ATOM 12476 N N . PRO C 2 52 ? 53.217 48.680 37.279 1.00 21.59 52 PRO Q N 1
ATOM 12477 C CA . PRO C 2 52 ? 53.362 48.609 38.748 1.00 20.68 52 PRO Q CA 1
ATOM 12478 C C . PRO C 2 52 ? 54.804 48.707 39.227 1.00 20.75 52 PRO Q C 1
ATOM 12479 O O . PRO C 2 52 ? 55.091 49.370 40.238 1.00 27.49 52 PRO Q O 1
ATOM 12490 N N . LEU C 2 53 ? 55.731 48.074 38.508 1.00 14.41 53 LEU Q N 1
ATOM 12491 C CA . LEU C 2 53 ? 57.139 48.175 38.871 1.00 16.32 53 LEU Q CA 1
ATOM 12492 C C . LEU C 2 53 ? 57.649 49.596 38.670 1.00 15.40 53 LEU Q C 1
ATOM 12493 O O . LEU C 2 53 ? 58.421 50.108 39.490 1.00 19.82 53 LEU Q O 1
ATOM 12509 N N . PHE C 2 54 ? 57.217 50.251 37.592 1.00 15.30 54 PHE Q N 1
ATOM 12510 C CA . PHE C 2 54 ? 57.579 51.646 37.391 1.00 18.17 54 PHE Q CA 1
ATOM 12511 C C . PHE C 2 54 ? 57.047 52.515 38.522 1.00 12.31 54 PHE Q C 1
ATOM 12512 O O . PHE C 2 54 ? 57.705 53.470 38.936 1.00 14.92 54 PHE Q O 1
ATOM 12529 N N . GLN C 2 55 ? 55.843 52.218 39.012 1.00 16.87 55 GLN Q N 1
ATOM 12530 C CA . GLN C 2 55 ? 55.288 52.980 40.127 1.00 17.62 55 GLN Q CA 1
ATOM 12531 C C . GLN C 2 55 ? 56.134 52.809 41.379 1.00 15.01 55 GLN Q C 1
ATOM 12532 O O . GLN C 2 55 ? 56.390 53.779 42.103 1.00 15.80 55 GLN Q O 1
ATOM 12546 N N . ASP C 2 56 ? 56.569 51.578 41.653 1.00 15.55 56 ASP Q N 1
ATOM 12547 C CA . ASP C 2 56 ? 57.466 51.361 42.785 1.00 14.58 56 ASP Q CA 1
ATOM 12548 C C . ASP C 2 56 ? 58.758 52.159 42.619 1.00 15.46 56 ASP Q C 1
ATOM 12549 O O . ASP C 2 56 ? 59.240 52.789 43.570 1.00 20.46 56 ASP Q O 1
ATOM 12558 N N . VAL C 2 57 ? 59.324 52.157 41.410 1.00 11.30 57 VAL Q N 1
ATOM 12559 C CA . VAL C 2 57 ? 60.548 52.917 41.155 1.00 15.42 57 VAL Q CA 1
ATOM 12560 C C . VAL C 2 57 ? 60.307 54.409 41.354 1.00 14.46 57 VAL Q C 1
ATOM 12561 O O . VAL C 2 57 ? 61.147 55.120 41.915 1.00 20.32 57 VAL Q O 1
ATOM 12574 N N . HIS C 2 58 ? 59.175 54.906 40.862 1.00 10.11 58 HIS Q N 1
ATOM 12575 C CA . HIS C 2 58 ? 58.821 56.312 41.014 1.00 13.04 58 HIS Q CA 1
ATOM 12576 C C . HIS C 2 58 ? 58.750 56.695 42.488 1.00 11.17 58 HIS Q C 1
ATOM 12577 O O . HIS C 2 58 ? 59.274 57.740 42.897 1.00 18.86 58 HIS Q O 1
ATOM 12591 N N . VAL C 2 59 ? 58.129 55.838 43.303 1.00 10.15 59 VAL Q N 1
ATOM 12592 C CA . VAL C 2 59 ? 58.071 56.084 44.741 1.00 11.15 59 VAL Q CA 1
ATOM 12593 C C . VAL C 2 59 ? 59.472 56.112 45.330 1.00 13.16 59 VAL Q C 1
ATOM 12594 O O . VAL C 2 59 ? 59.781 56.941 46.192 1.00 17.93 59 VAL Q O 1
ATOM 12607 N N . MET C 2 60 ? 60.339 55.208 44.878 1.00 14.93 60 MET Q N 1
ATOM 12608 C CA . MET C 2 60 ? 61.714 55.208 45.362 1.00 9.86 60 MET Q CA 1
ATOM 12609 C C . MET C 2 60 ? 62.419 56.516 45.030 1.00 9.42 60 MET Q C 1
ATOM 12610 O O . MET C 2 60 ? 63.148 57.065 45.862 1.00 14.34 60 MET Q O 1
ATOM 12624 N N . ILE C 2 61 ? 62.224 57.019 43.812 1.00 14.89 61 ILE Q N 1
ATOM 12625 C CA . ILE C 2 61 ? 62.884 58.257 43.408 1.00 7.47 61 ILE Q CA 1
ATOM 12626 C C . ILE C 2 61 ? 62.410 59.416 44.271 1.00 9.17 61 ILE Q C 1
ATOM 12627 O O . ILE C 2 61 ? 63.217 60.139 44.863 1.00 15.08 61 ILE Q O 1
ATOM 12643 N N . PHE C 2 62 ? 61.096 59.596 44.380 1.00 16.44 62 PHE Q N 1
ATOM 12644 C CA . PHE C 2 62 ? 60.598 60.852 44.925 1.00 14.16 62 PHE Q CA 1
ATOM 12645 C C . PHE C 2 62 ? 60.350 60.805 46.425 1.00 9.72 62 PHE Q C 1
ATOM 12646 O O . PHE C 2 62 ? 60.535 61.822 47.098 1.00 19.76 62 PHE Q O 1
ATOM 12663 N N . VAL C 2 63 ? 59.955 59.660 46.968 1.00 13.93 63 VAL Q N 1
ATOM 12664 C CA . VAL C 2 63 ? 59.761 59.508 48.402 1.00 12.17 63 VAL Q CA 1
ATOM 12665 C C . VAL C 2 63 ? 60.969 58.857 49.064 1.00 11.34 63 VAL Q C 1
ATOM 12666 O O . VAL C 2 63 ? 61.391 59.283 50.137 1.00 16.61 63 VAL Q O 1
ATOM 12679 N N . GLY C 2 64 ? 61.532 57.823 48.445 1.00 10.50 64 GLY Q N 1
ATOM 12680 C CA . GLY C 2 64 ? 62.662 57.128 49.028 1.00 8.24 64 GLY Q CA 1
ATOM 12681 C C . GLY C 2 64 ? 63.883 58.012 49.189 1.00 7.19 64 GLY Q C 1
ATOM 12682 O O . GLY C 2 64 ? 64.291 58.326 50.310 1.00 20.34 64 GLY Q O 1
ATOM 12686 N N . PHE C 2 65 ? 64.465 58.433 48.066 1.00 13.52 65 PHE Q N 1
ATOM 12687 C CA . PHE C 2 65 ? 65.645 59.287 48.123 1.00 14.86 65 PHE Q CA 1
ATOM 12688 C C . PHE C 2 65 ? 65.321 60.627 48.771 1.00 15.69 65 PHE Q C 1
ATOM 12689 O O . PHE C 2 65 ? 66.121 61.157 49.547 1.00 17.59 65 PHE Q O 1
ATOM 12706 N N . GLY C 2 66 ? 64.149 61.183 48.466 1.00 14.78 66 GLY Q N 1
ATOM 12707 C CA . GLY C 2 66 ? 63.810 62.500 48.978 1.00 13.50 66 GLY Q CA 1
ATOM 12708 C C . GLY C 2 66 ? 63.770 62.551 50.491 1.00 15.99 66 GLY Q C 1
ATOM 12709 O O . GLY C 2 66 ? 64.354 63.443 51.109 1.00 18.18 66 GLY Q O 1
ATOM 12713 N N . PHE C 2 67 ? 63.098 61.584 51.111 1.00 13.55 67 PHE Q N 1
ATOM 12714 C CA . PHE C 2 67 ? 62.995 61.596 52.560 1.00 11.11 67 PHE Q CA 1
ATOM 12715 C C . PHE C 2 67 ? 64.215 60.993 53.238 1.00 12.74 67 PHE Q C 1
ATOM 12716 O O . PHE C 2 67 ? 64.499 61.358 54.380 1.00 10.45 67 PHE Q O 1
ATOM 12733 N N . LEU C 2 68 ? 64.956 60.112 52.555 1.00 13.46 68 LEU Q N 1
ATOM 12734 C CA . LEU C 2 68 ? 66.189 59.581 53.129 1.00 6.36 68 LEU Q CA 1
ATOM 12735 C C . LEU C 2 68 ? 67.128 60.705 53.552 1.00 14.87 68 LEU Q C 1
ATOM 12736 O O . LEU C 2 68 ? 67.798 60.610 54.585 1.00 21.75 68 LEU Q O 1
ATOM 12752 N N . MET C 2 69 ? 67.176 61.781 52.778 1.00 15.22 69 MET Q N 1
ATOM 12753 C CA . MET C 2 69 ? 68.109 62.871 53.019 1.00 15.48 69 MET Q CA 1
ATOM 12754 C C . MET C 2 69 ? 67.602 63.896 54.031 1.00 9.64 69 MET Q C 1
ATOM 12755 O O . MET C 2 69 ? 68.336 64.833 54.350 1.00 20.80 69 MET Q O 1
ATOM 12769 N N . THR C 2 70 ? 66.391 63.734 54.566 1.00 7.23 70 THR Q N 1
ATOM 12770 C CA . THR C 2 70 ? 65.833 64.689 55.517 1.00 13.41 70 THR Q CA 1
ATOM 12771 C C . THR C 2 70 ? 66.325 64.474 56.946 1.00 14.00 70 THR Q C 1
ATOM 12772 O O . THR C 2 70 ? 65.724 65.016 57.878 1.00 17.28 70 THR Q O 1
ATOM 12783 N N . PHE C 2 71 ? 67.397 63.709 57.143 1.00 11.51 71 PHE Q N 1
ATOM 12784 C CA . PHE C 2 71 ? 67.936 63.525 58.484 1.00 12.60 71 PHE Q CA 1
ATOM 12785 C C . PHE C 2 71 ? 68.538 64.813 59.037 1.00 14.12 71 PHE Q C 1
ATOM 12786 O O . PHE C 2 71 ? 68.558 65.002 60.254 1.00 22.11 71 PHE Q O 1
ATOM 12803 N N . LEU C 2 72 ? 69.028 65.703 58.175 1.00 16.61 72 LEU Q N 1
ATOM 12804 C CA . LEU C 2 72 ? 69.601 66.962 58.641 1.00 14.97 72 LEU Q CA 1
ATOM 12805 C C . LEU C 2 72 ? 68.544 67.806 59.346 1.00 15.21 72 LEU Q C 1
ATOM 12806 O O . LEU C 2 72 ? 67.455 68.033 58.814 1.00 24.99 72 LEU Q O 1
ATOM 12822 N N . LYS C 2 73 ? 68.886 68.300 60.535 1.00 11.92 73 LYS Q N 1
ATOM 12823 C CA . LYS C 2 73 ? 67.876 68.891 61.405 1.00 17.77 73 LYS Q CA 1
ATOM 12824 C C . LYS C 2 73 ? 67.301 70.174 60.814 1.00 12.18 73 LYS Q C 1
ATOM 12825 O O . LYS C 2 73 ? 66.115 70.463 60.997 1.00 22.38 73 LYS Q O 1
ATOM 12844 N N . LYS C 2 74 ? 68.115 70.950 60.099 1.00 16.08 74 LYS Q N 1
ATOM 12845 C CA . LYS C 2 74 ? 67.699 72.237 59.557 1.00 10.62 74 LYS Q CA 1
ATOM 12846 C C . LYS C 2 74 ? 67.645 72.254 58.031 1.00 11.02 74 LYS Q C 1
ATOM 12847 O O . LYS C 2 74 ? 67.618 73.333 57.435 1.00 23.11 74 LYS Q O 1
ATOM 12866 N N . TYR C 2 75 ? 67.603 71.086 57.383 1.00 11.28 75 TYR Q N 1
ATOM 12867 C CA . TYR C 2 75 ? 67.653 71.022 55.926 1.00 14.60 75 TYR Q CA 1
ATOM 12868 C C . TYR C 2 75 ? 66.560 70.142 55.322 1.00 8.04 75 TYR Q C 1
ATOM 12869 O O . TYR C 2 75 ? 66.670 69.757 54.157 1.00 21.13 75 TYR Q O 1
ATOM 12887 N N . GLY C 2 76 ? 65.495 69.844 56.065 1.00 13.43 76 GLY Q N 1
ATOM 12888 C CA . GLY C 2 76 ? 64.484 68.926 55.555 1.00 13.93 76 GLY Q CA 1
ATOM 12889 C C . GLY C 2 76 ? 63.797 69.435 54.303 1.00 15.16 76 GLY Q C 1
ATOM 12890 O O . GLY C 2 76 ? 63.612 68.691 53.328 1.00 21.63 76 GLY Q O 1
ATOM 12894 N N . PHE C 2 77 ? 63.409 70.715 54.309 1.00 15.39 77 PHE Q N 1
ATOM 12895 C CA . PHE C 2 77 ? 62.727 71.285 53.151 1.00 15.59 77 PHE Q CA 1
ATOM 12896 C C . PHE C 2 77 ? 63.597 71.173 51.912 1.00 17.85 77 PHE Q C 1
ATOM 12897 O O . PHE C 2 77 ? 63.142 70.713 50.866 1.00 18.49 77 PHE Q O 1
ATOM 12914 N N . SER C 2 78 ? 64.854 71.603 52.011 1.00 19.37 78 SER Q N 1
ATOM 12915 C CA . SER C 2 78 ? 65.737 71.547 50.852 1.00 6.01 78 SER Q CA 1
ATOM 12916 C C . SER C 2 78 ? 65.981 70.112 50.418 1.00 16.06 78 SER Q C 1
ATOM 12917 O O . SER C 2 78 ? 65.941 69.814 49.226 1.00 22.21 78 SER Q O 1
ATOM 12925 N N . SER C 2 79 ? 66.194 69.201 51.367 1.00 12.76 79 SER Q N 1
ATOM 12926 C CA . SER C 2 79 ? 66.397 67.803 51.007 1.00 12.66 79 SER Q CA 1
ATOM 12927 C C . SER C 2 79 ? 65.254 67.301 50.132 1.00 16.68 79 SER Q C 1
ATOM 12928 O O . SER C 2 79 ? 65.444 67.014 48.943 1.00 19.36 79 SER Q O 1
ATOM 12936 N N . VAL C 2 80 ? 64.040 67.274 50.684 1.00 11.10 80 VAL Q N 1
ATOM 12937 C CA . VAL C 2 80 ? 62.926 66.689 49.942 1.00 17.45 80 VAL Q CA 1
ATOM 12938 C C . VAL C 2 80 ? 62.592 67.524 48.704 1.00 12.46 80 VAL Q C 1
ATOM 12939 O O . VAL C 2 80 ? 62.342 66.976 47.625 1.00 17.44 80 VAL Q O 1
ATOM 12952 N N . GLY C 2 81 ? 62.605 68.855 48.822 1.00 13.38 81 GLY Q N 1
ATOM 12953 C CA . GLY C 2 81 ? 62.175 69.699 47.720 1.00 12.72 81 GLY Q CA 1
ATOM 12954 C C . GLY C 2 81 ? 63.153 69.749 46.562 1.00 12.93 81 GLY Q C 1
ATOM 12955 O O . GLY C 2 81 ? 62.748 69.704 45.401 1.00 22.06 81 GLY Q O 1
ATOM 12959 N N . ILE C 2 82 ? 64.448 69.883 46.851 1.00 18.84 82 ILE Q N 1
ATOM 12960 C CA . ILE C 2 82 ? 65.437 69.851 45.787 1.00 14.37 82 ILE Q CA 1
ATOM 12961 C C . ILE C 2 82 ? 65.535 68.456 45.201 1.00 8.65 82 ILE Q C 1
ATOM 12962 O O . ILE C 2 82 ? 65.800 68.309 44.008 1.00 15.99 82 ILE Q O 1
ATOM 12978 N N . ASN C 2 83 ? 65.299 67.412 45.999 1.00 10.83 83 ASN Q N 1
ATOM 12979 C CA . ASN C 2 83 ? 65.170 66.079 45.427 1.00 10.64 83 ASN Q CA 1
ATOM 12980 C C . ASN C 2 83 ? 64.037 66.038 44.408 1.00 14.51 83 ASN Q C 1
ATOM 12981 O O . ASN C 2 83 ? 64.206 65.535 43.292 1.00 10.96 83 ASN Q O 1
ATOM 12992 N N . LEU C 2 84 ? 62.882 66.617 44.743 1.00 17.63 84 LEU Q N 1
ATOM 12993 C CA . LEU C 2 84 ? 61.716 66.691 43.830 1.00 8.51 84 LEU Q CA 1
ATOM 12994 C C . LEU C 2 84 ? 62.071 67.522 42.599 1.00 14.10 84 LEU Q C 1
ATOM 12995 O O . LEU C 2 84 ? 61.676 67.116 41.528 1.00 13.40 84 LEU Q O 1
ATOM 13011 N N . LEU C 2 85 ? 62.756 68.649 42.746 1.00 12.09 85 LEU Q N 1
ATOM 13012 C CA . LEU C 2 85 ? 63.176 69.495 41.601 1.00 9.13 85 LEU Q CA 1
ATOM 13013 C C . LEU C 2 85 ? 64.142 68.744 40.685 1.00 9.65 85 LEU Q C 1
ATOM 13014 O O . LEU C 2 85 ? 63.900 68.754 39.507 1.00 19.45 85 LEU Q O 1
ATOM 13030 N N . VAL C 2 86 ? 65.115 68.032 41.240 1.00 17.91 86 VAL Q N 1
ATOM 13031 C CA . VAL C 2 86 ? 66.185 67.342 40.463 1.00 17.62 86 VAL Q CA 1
ATOM 13032 C C . VAL C 2 86 ? 65.546 66.179 39.738 1.00 13.07 86 VAL Q C 1
ATOM 13033 O O . VAL C 2 86 ? 65.861 66.008 38.589 1.00 16.19 86 VAL Q O 1
ATOM 13046 N N . ALA C 2 87 ? 64.722 65.405 40.423 1.00 9.94 87 ALA Q N 1
ATOM 13047 C CA . ALA C 2 87 ? 64.141 64.233 39.784 1.00 15.10 87 ALA Q CA 1
ATOM 13048 C C . ALA C 2 87 ? 63.125 64.623 38.715 1.00 15.99 87 ALA Q C 1
ATOM 13049 O O . ALA C 2 87 ? 63.081 64.008 37.644 1.00 16.59 87 ALA Q O 1
ATOM 13056 N N . ALA C 2 88 ? 62.307 65.648 38.976 1.00 11.37 88 ALA Q N 1
ATOM 13057 C CA . ALA C 2 88 ? 61.313 66.069 37.995 1.00 15.87 88 ALA Q CA 1
ATOM 13058 C C . ALA C 2 88 ? 61.977 66.583 36.726 1.00 14.78 88 ALA Q C 1
ATOM 13059 O O . ALA C 2 88 ? 61.541 66.260 35.617 1.00 18.45 88 ALA Q O 1
ATOM 13066 N N . LEU C 2 89 ? 63.037 67.384 36.864 1.00 9.24 89 LEU Q N 1
ATOM 13067 C CA . LEU C 2 89 ? 63.790 67.803 35.685 1.00 12.71 89 LEU Q CA 1
ATOM 13068 C C . LEU C 2 89 ? 64.491 66.617 35.031 1.00 14.79 89 LEU Q C 1
ATOM 13069 O O . LEU C 2 89 ? 64.526 66.499 33.795 1.00 13.67 89 LEU Q O 1
ATOM 13085 N N . GLY C 2 90 ? 65.059 65.735 35.853 1.00 14.25 90 GLY Q N 1
ATOM 13086 C CA . GLY C 2 90 ? 65.887 64.665 35.350 1.00 15.00 90 GLY Q CA 1
ATOM 13087 C C . GLY C 2 90 ? 65.121 63.645 34.550 1.00 17.55 90 GLY Q C 1
ATOM 13088 O O . GLY C 2 90 ? 65.657 63.080 33.606 1.00 22.53 90 GLY Q O 1
ATOM 13092 N N . LEU C 2 91 ? 63.870 63.380 34.912 1.00 16.85 91 LEU Q N 1
ATOM 13093 C CA . LEU C 2 91 ? 63.098 62.425 34.128 1.00 16.50 91 LEU Q CA 1
ATOM 13094 C C . LEU C 2 91 ? 62.898 62.933 32.703 1.00 11.69 91 LEU Q C 1
ATOM 13095 O O . LEU C 2 91 ? 63.086 62.187 31.736 1.00 24.10 91 LEU Q O 1
ATOM 13111 N N . GLN C 2 92 ? 62.585 64.222 32.548 1.00 19.57 92 GLN Q N 1
ATOM 13112 C CA . GLN C 2 92 ? 62.460 64.800 31.211 1.00 14.78 92 GLN Q CA 1
ATOM 13113 C C . GLN C 2 92 ? 63.783 64.734 30.455 1.00 8.73 92 GLN Q C 1
ATOM 13114 O O . GLN C 2 92 ? 63.854 64.232 29.319 1.00 20.30 92 GLN Q O 1
ATOM 13128 N N . TRP C 2 93 ? 64.848 65.239 31.079 1.00 13.12 93 TRP Q N 1
ATOM 13129 C CA . TRP C 2 93 ? 66.134 65.322 30.396 1.00 8.16 93 TRP Q CA 1
ATOM 13130 C C . TRP C 2 93 ? 66.679 63.936 30.071 1.00 10.17 93 TRP Q C 1
ATOM 13131 O O . TRP C 2 93 ? 67.254 63.726 29.000 1.00 12.89 93 TRP Q O 1
ATOM 13152 N N . GLY C 2 94 ? 66.521 62.984 30.992 1.00 11.76 94 GLY Q N 1
ATOM 13153 C CA . GLY C 2 94 ? 66.970 61.628 30.748 1.00 14.91 94 GLY Q CA 1
ATOM 13154 C C . GLY C 2 94 ? 66.173 60.939 29.661 1.00 14.47 94 GLY Q C 1
ATOM 13155 O O . GLY C 2 94 ? 66.735 60.197 28.857 1.00 22.99 94 GLY Q O 1
ATOM 13159 N N . THR C 2 95 ? 64.860 61.186 29.608 1.00 21.70 95 THR Q N 1
ATOM 13160 C CA . THR C 2 95 ? 64.078 60.712 28.472 1.00 16.38 95 THR Q CA 1
ATOM 13161 C C . THR C 2 95 ? 64.710 61.173 27.169 1.00 9.24 95 THR Q C 1
ATOM 13162 O O . THR C 2 95 ? 65.022 60.358 26.292 1.00 21.63 95 THR Q O 1
ATOM 13173 N N . ILE C 2 96 ? 64.972 62.475 27.060 1.00 20.31 96 ILE Q N 1
ATOM 13174 C CA . ILE C 2 96 ? 65.507 63.011 25.808 1.00 11.51 96 ILE Q CA 1
ATOM 13175 C C . ILE C 2 96 ? 66.871 62.396 25.497 1.00 19.51 96 ILE Q C 1
ATOM 13176 O O . ILE C 2 96 ? 67.103 61.893 24.393 1.00 19.28 96 ILE Q O 1
ATOM 13192 N N . VAL C 2 97 ? 67.788 62.414 26.467 1.00 11.93 97 VAL Q N 1
ATOM 13193 C CA . VAL C 2 97 ? 69.167 62.009 26.190 1.00 17.89 97 VAL Q CA 1
ATOM 13194 C C . VAL C 2 97 ? 69.239 60.514 25.884 1.00 17.99 97 VAL Q C 1
ATOM 13195 O O . VAL C 2 97 ? 69.855 60.098 24.896 1.00 19.44 97 VAL Q O 1
ATOM 13208 N N . GLN C 2 98 ? 68.617 59.685 26.724 1.00 13.12 98 GLN Q N 1
ATOM 13209 C CA . GLN C 2 98 ? 68.678 58.245 26.507 1.00 20.84 98 GLN Q CA 1
ATOM 13210 C C . GLN C 2 98 ? 67.985 57.851 25.207 1.00 20.78 98 GLN Q C 1
ATOM 13211 O O . GLN C 2 98 ? 68.489 56.994 24.472 1.00 23.90 98 GLN Q O 1
ATOM 13225 N N . GLY C 2 99 ? 66.843 58.470 24.889 1.00 17.54 99 GLY Q N 1
ATOM 13226 C CA . GLY C 2 99 ? 66.181 58.152 23.638 1.00 20.23 99 GLY Q CA 1
ATOM 13227 C C . GLY C 2 99 ? 66.971 58.585 22.418 1.00 21.18 99 GLY Q C 1
ATOM 13228 O O . GLY C 2 99 ? 67.035 57.856 21.425 1.00 24.21 99 GLY Q O 1
ATOM 13232 N N . ILE C 2 100 ? 67.576 59.774 22.469 1.00 19.20 100 ILE Q N 1
ATOM 13233 C CA . ILE C 2 100 ? 68.426 60.226 21.372 1.00 22.02 100 ILE Q CA 1
ATOM 13234 C C . ILE C 2 100 ? 69.573 59.256 21.165 1.00 19.89 100 ILE Q C 1
ATOM 13235 O O . ILE C 2 100 ? 69.926 58.924 20.029 1.00 22.59 100 ILE Q O 1
ATOM 13251 N N . LEU C 2 101 ? 70.179 58.793 22.258 1.00 26.89 101 LEU Q N 1
ATOM 13252 C CA . LEU C 2 101 ? 71.280 57.848 22.134 1.00 26.29 101 LEU Q CA 1
ATOM 13253 C C . LEU C 2 101 ? 70.806 56.533 21.527 1.00 26.56 101 LEU Q C 1
ATOM 13254 O O . LEU C 2 101 ? 71.477 55.967 20.659 1.00 28.57 101 LEU Q O 1
ATOM 13270 N N . GLN C 2 102 ? 69.646 56.037 21.959 1.00 28.76 102 GLN Q N 1
ATOM 13271 C CA . GLN C 2 102 ? 69.150 54.773 21.422 1.00 27.25 102 GLN Q CA 1
ATOM 13272 C C . GLN C 2 102 ? 68.764 54.899 19.953 1.00 27.74 102 GLN Q C 1
ATOM 13273 O O . GLN C 2 102 ? 69.052 54.000 19.155 1.00 33.66 102 GLN Q O 1
ATOM 13287 N N . SER C 2 103 ? 68.112 55.999 19.575 1.00 25.13 103 SER Q N 1
ATOM 13288 C CA . SER C 2 103 ? 67.679 56.200 18.198 1.00 26.72 103 SER Q CA 1
ATOM 13289 C C . SER C 2 103 ? 68.768 56.780 17.307 1.00 30.09 103 SER Q C 1
ATOM 13290 O O . SER C 2 103 ? 68.565 56.868 16.091 1.00 32.66 103 SER Q O 1
ATOM 13298 N N . GLN C 2 104 ? 69.912 57.162 17.871 1.00 28.25 104 GLN Q N 1
ATOM 13299 C CA . GLN C 2 104 ? 71.005 57.776 17.116 1.00 31.25 104 GLN Q CA 1
ATOM 13300 C C . GLN C 2 104 ? 70.529 59.030 16.382 1.00 34.05 104 GLN Q C 1
ATOM 13301 O O . GLN C 2 104 ? 70.780 59.222 15.192 1.00 34.40 104 GLN Q O 1
ATOM 13315 N N . GLY C 2 105 ? 69.829 59.893 17.113 1.00 33.94 105 GLY Q N 1
ATOM 13316 C CA . GLY C 2 105 ? 69.443 61.190 16.596 1.00 31.37 105 GLY Q CA 1
ATOM 13317 C C . GLY C 2 105 ? 68.170 61.223 15.785 1.00 31.41 105 GLY Q C 1
ATOM 13318 O O . GLY C 2 105 ? 67.944 62.201 15.066 1.00 34.61 105 GLY Q O 1
ATOM 13322 N N . GLN C 2 106 ? 67.330 60.198 15.878 1.00 33.86 106 GLN Q N 1
ATOM 13323 C CA . GLN C 2 106 ? 66.075 60.132 15.147 1.00 31.21 106 GLN Q CA 1
ATOM 13324 C C . GLN C 2 106 ? 64.902 60.266 16.109 1.00 31.09 106 GLN Q C 1
ATOM 13325 O O . GLN C 2 106 ? 65.021 60.014 17.310 1.00 32.18 106 GLN Q O 1
ATOM 13339 N N . LYS C 2 107 ? 63.762 60.675 15.562 1.00 28.27 107 LYS Q N 1
ATOM 13340 C CA . LYS C 2 107 ? 62.531 60.667 16.336 1.00 28.60 107 LYS Q CA 1
ATOM 13341 C C . LYS C 2 107 ? 62.269 59.262 16.857 1.00 23.17 107 LYS Q C 1
ATOM 13342 O O . LYS C 2 107 ? 62.469 58.275 16.148 1.00 30.97 107 LYS Q O 1
ATOM 13361 N N . PHE C 2 108 ? 61.842 59.169 18.109 1.00 27.18 108 PHE Q N 1
ATOM 13362 C CA . PHE C 2 108 ? 61.599 57.885 18.742 1.00 18.63 108 PHE Q CA 1
ATOM 13363 C C . PHE C 2 108 ? 60.277 57.923 19.486 1.00 20.53 108 PHE Q C 1
ATOM 13364 O O . PHE C 2 108 ? 59.775 58.985 19.860 1.00 27.34 108 PHE Q O 1
ATOM 13381 N N . ASN C 2 109 ? 59.702 56.741 19.660 1.00 25.62 109 ASN Q N 1
ATOM 13382 C CA . ASN C 2 109 ? 58.543 56.553 20.509 1.00 19.66 109 ASN Q CA 1
ATOM 13383 C C . ASN C 2 109 ? 58.999 56.258 21.929 1.00 25.19 109 ASN Q C 1
ATOM 13384 O O . ASN C 2 109 ? 60.128 55.826 22.167 1.00 34.56 109 ASN Q O 1
ATOM 13395 N N . ILE C 2 110 ? 58.106 56.499 22.878 1.00 19.72 110 ILE Q N 1
ATOM 13396 C CA . ILE C 2 110 ? 58.399 56.315 24.291 1.00 25.95 110 ILE Q CA 1
ATOM 13397 C C . ILE C 2 110 ? 57.353 55.384 24.883 1.00 20.67 110 ILE Q C 1
ATOM 13398 O O . ILE C 2 110 ? 56.154 55.541 24.628 1.00 27.62 110 ILE Q O 1
ATOM 13414 N N . GLY C 2 111 ? 57.817 54.398 25.641 1.00 19.55 111 GLY Q N 1
ATOM 13415 C CA . GLY C 2 111 ? 56.947 53.486 26.349 1.00 17.88 111 GLY Q CA 1
ATOM 13416 C C . GLY C 2 111 ? 57.315 53.425 27.813 1.00 19.33 111 GLY Q C 1
ATOM 13417 O O . GLY C 2 111 ? 58.012 54.305 28.321 1.00 25.27 111 GLY Q O 1
ATOM 13421 N N . ILE C 2 112 ? 56.864 52.377 28.500 1.00 24.39 112 ILE Q N 1
ATOM 13422 C CA . ILE C 2 112 ? 57.125 52.269 29.929 1.00 23.93 112 ILE Q CA 1
ATOM 13423 C C . ILE C 2 112 ? 58.618 52.113 30.210 1.00 18.13 112 ILE Q C 1
ATOM 13424 O O . ILE C 2 112 ? 59.108 52.546 31.259 1.00 23.48 112 ILE Q O 1
ATOM 13440 N N . LYS C 2 113 ? 59.366 51.497 29.294 1.00 18.11 113 LYS Q N 1
ATOM 13441 C CA . LYS C 2 113 ? 60.803 51.355 29.502 1.00 20.37 113 LYS Q CA 1
ATOM 13442 C C . LYS C 2 113 ? 61.515 52.706 29.478 1.00 17.38 113 LYS Q C 1
ATOM 13443 O O . LYS C 2 113 ? 62.447 52.929 30.256 1.00 21.22 113 LYS Q O 1
ATOM 13462 N N . ASN C 2 114 ? 61.103 53.616 28.596 1.00 16.03 114 ASN Q N 1
ATOM 13463 C CA . ASN C 2 114 ? 61.694 54.952 28.603 1.00 22.23 114 ASN Q CA 1
ATOM 13464 C C . ASN C 2 114 ? 61.429 55.648 29.931 1.00 18.00 114 ASN Q C 1
ATOM 13465 O O . ASN C 2 114 ? 62.314 56.305 30.488 1.00 16.38 114 ASN Q O 1
ATOM 13476 N N . MET C 2 115 ? 60.211 55.495 30.449 1.00 18.28 115 MET Q N 1
ATOM 13477 C CA . MET C 2 115 ? 59.846 56.024 31.758 1.00 19.53 115 MET Q CA 1
ATOM 13478 C C . MET C 2 115 ? 60.792 55.505 32.838 1.00 18.60 115 MET Q C 1
ATOM 13479 O O . MET C 2 115 ? 61.377 56.281 33.609 1.00 21.46 115 MET Q O 1
ATOM 13493 N N . ILE C 2 116 ? 60.959 54.180 32.892 1.00 14.73 116 ILE Q N 1
ATOM 13494 C CA . ILE C 2 116 ? 61.777 53.563 33.932 1.00 21.22 116 ILE Q CA 1
ATOM 13495 C C . ILE C 2 116 ? 63.228 54.013 33.811 1.00 18.90 116 ILE Q C 1
ATOM 13496 O O . ILE C 2 116 ? 63.891 54.301 34.815 1.00 18.04 116 ILE Q O 1
ATOM 13512 N N . ASN C 2 117 ? 63.747 54.072 32.585 1.00 12.20 117 ASN Q N 1
ATOM 13513 C CA . ASN C 2 117 ? 65.140 54.456 32.387 1.00 18.87 117 ASN Q CA 1
ATOM 13514 C C . ASN C 2 117 ? 65.380 55.915 32.762 1.00 20.90 117 ASN Q C 1
ATOM 13515 O O . ASN C 2 117 ? 66.424 56.252 33.334 1.00 23.29 117 ASN Q O 1
ATOM 13526 N N . ALA C 2 118 ? 64.432 56.796 32.438 1.00 13.89 118 ALA Q N 1
ATOM 13527 C CA . ALA C 2 118 ? 64.564 58.189 32.842 1.00 15.95 118 ALA Q CA 1
ATOM 13528 C C . ALA C 2 118 ? 64.566 58.315 34.362 1.00 19.15 118 ALA Q C 1
ATOM 13529 O O . ALA C 2 118 ? 65.345 59.092 34.931 1.00 14.90 118 ALA Q O 1
ATOM 13536 N N . ASP C 2 119 ? 63.709 57.547 35.040 1.00 20.29 119 ASP Q N 1
ATOM 13537 C CA . ASP C 2 119 ? 63.731 57.561 36.500 1.00 18.26 119 ASP Q CA 1
ATOM 13538 C C . ASP C 2 119 ? 65.063 57.039 37.040 1.00 17.99 119 ASP Q C 1
ATOM 13539 O O . ASP C 2 119 ? 65.567 57.544 38.047 1.00 18.94 119 ASP Q O 1
ATOM 13548 N N . PHE C 2 120 ? 65.655 56.040 36.380 1.00 16.11 120 PHE Q N 1
ATOM 13549 C CA . PHE C 2 120 ? 66.982 55.575 36.790 1.00 13.64 120 PHE Q CA 1
ATOM 13550 C C . PHE C 2 120 ? 68.029 56.680 36.660 1.00 14.21 120 PHE Q C 1
ATOM 13551 O O . PHE C 2 120 ? 68.897 56.837 37.532 1.00 21.92 120 PHE Q O 1
ATOM 13568 N N . SER C 2 121 ? 67.981 57.441 35.567 1.00 11.73 121 SER Q N 1
ATOM 13569 C CA . SER C 2 121 ? 68.918 58.554 35.417 1.00 14.91 121 SER Q CA 1
ATOM 13570 C C . SER C 2 121 ? 68.729 59.585 36.532 1.00 9.81 121 SER Q C 1
ATOM 13571 O O . SER C 2 121 ? 69.708 60.087 37.115 1.00 17.53 121 SER Q O 1
ATOM 13579 N N . ALA C 2 122 ? 67.472 59.888 36.856 1.00 10.78 122 ALA Q N 1
ATOM 13580 C CA . ALA C 2 122 ? 67.191 60.756 37.994 1.00 15.03 122 ALA Q CA 1
ATOM 13581 C C . ALA C 2 122 ? 67.790 60.192 39.280 1.00 11.63 122 ALA Q C 1
ATOM 13582 O O . ALA C 2 122 ? 68.345 60.937 40.094 1.00 18.25 122 ALA Q O 1
ATOM 13589 N N . ALA C 2 123 ? 67.687 58.876 39.477 1.00 13.13 123 ALA Q N 1
ATOM 13590 C CA . ALA C 2 123 ? 68.242 58.262 40.679 1.00 15.15 123 ALA Q CA 1
ATOM 13591 C C . ALA C 2 123 ? 69.743 58.485 40.761 1.00 11.16 123 ALA Q C 1
ATOM 13592 O O . ALA C 2 123 ? 70.286 58.727 41.844 1.00 15.80 123 ALA Q O 1
ATOM 13599 N N . THR C 2 124 ? 70.431 58.367 39.628 1.00 7.81 124 THR Q N 1
ATOM 13600 C CA . THR C 2 124 ? 71.871 58.609 39.613 1.00 13.34 124 THR Q CA 1
ATOM 13601 C C . THR C 2 124 ? 72.185 60.035 40.056 1.00 11.90 124 THR Q C 1
ATOM 13602 O O . THR C 2 124 ? 73.091 60.268 40.876 1.00 10.87 124 THR Q O 1
ATOM 13613 N N . VAL C 2 125 ? 71.426 61.005 39.537 1.00 2.92 125 VAL Q N 1
ATOM 13614 C CA . VAL C 2 125 ? 71.651 62.389 39.960 1.00 11.04 125 VAL Q CA 1
ATOM 13615 C C . VAL C 2 125 ? 71.390 62.539 41.456 1.00 8.71 125 VAL Q C 1
ATOM 13616 O O . VAL C 2 125 ? 72.100 63.272 42.147 1.00 17.12 125 VAL Q O 1
ATOM 13629 N N . LEU C 2 126 ? 70.359 61.874 41.975 1.00 12.98 126 LEU Q N 1
ATOM 13630 C CA . LEU C 2 126 ? 70.044 62.011 43.396 1.00 11.14 126 LEU Q CA 1
ATOM 13631 C C . LEU C 2 126 ? 71.144 61.414 44.265 1.00 12.58 126 LEU Q C 1
ATOM 13632 O O . LEU C 2 126 ? 71.475 61.959 45.327 1.00 14.52 126 LEU Q O 1
ATOM 13648 N N . ILE C 2 127 ? 71.728 60.301 43.824 1.00 13.17 127 ILE Q N 1
ATOM 13649 C CA . ILE C 2 127 ? 72.868 59.736 44.535 1.00 14.47 127 ILE Q CA 1
ATOM 13650 C C . ILE C 2 127 ? 74.000 60.749 44.592 1.00 9.68 127 ILE Q C 1
ATOM 13651 O O . ILE C 2 127 ? 74.599 60.976 45.648 1.00 17.96 127 ILE Q O 1
ATOM 13667 N N . SER C 2 128 ? 74.307 61.377 43.456 1.00 13.18 128 SER Q N 1
ATOM 13668 C CA . SER C 2 128 ? 75.353 62.395 43.466 1.00 11.38 128 SER Q CA 1
ATOM 13669 C C . SER C 2 128 ? 74.991 63.544 44.403 1.00 13.42 128 SER Q C 1
ATOM 13670 O O . SER C 2 128 ? 75.835 64.020 45.170 1.00 16.25 128 SER Q O 1
ATOM 13678 N N . PHE C 2 129 ? 73.730 63.981 44.366 1.00 12.16 129 PHE Q N 1
ATOM 13679 C CA . PHE C 2 129 ? 73.259 65.066 45.220 1.00 13.42 129 PHE Q CA 1
ATOM 13680 C C . PHE C 2 129 ? 73.473 64.748 46.691 1.00 11.65 129 PHE Q C 1
ATOM 13681 O O . PHE C 2 129 ? 73.759 65.649 47.485 1.00 14.44 129 PHE Q O 1
ATOM 13698 N N . GLY C 2 130 ? 73.349 63.475 47.065 1.00 16.25 130 GLY Q N 1
ATOM 13699 C CA . GLY C 2 130 ? 73.601 63.085 48.442 1.00 14.54 130 GLY Q CA 1
ATOM 13700 C C . GLY C 2 130 ? 74.996 63.439 48.933 1.00 7.13 130 GLY Q C 1
ATOM 13701 O O . GLY C 2 130 ? 75.202 63.637 50.130 1.00 14.52 130 GLY Q O 1
ATOM 13705 N N . ALA C 2 131 ? 75.970 63.512 48.025 1.00 17.15 131 ALA Q N 1
ATOM 13706 C CA . ALA C 2 131 ? 77.332 63.854 48.423 1.00 11.50 131 ALA Q CA 1
ATOM 13707 C C . ALA C 2 131 ? 77.468 65.340 48.745 1.00 11.58 131 ALA Q C 1
ATOM 13708 O O . ALA C 2 131 ? 78.148 65.709 49.706 1.00 11.76 131 ALA Q O 1
ATOM 13715 N N . VAL C 2 132 ? 76.827 66.204 47.956 1.00 12.32 132 VAL Q N 1
ATOM 13716 C CA . VAL C 2 132 ? 76.972 67.648 48.104 1.00 10.50 132 VAL Q CA 1
ATOM 13717 C C . VAL C 2 132 ? 75.816 68.263 48.888 1.00 11.33 132 VAL Q C 1
ATOM 13718 O O . VAL C 2 132 ? 75.694 69.487 48.941 1.00 18.82 132 VAL Q O 1
ATOM 13731 N N . LEU C 2 133 ? 74.979 67.438 49.516 1.00 18.77 133 LEU Q N 1
ATOM 13732 C CA . LEU C 2 133 ? 73.783 67.925 50.194 1.00 15.85 133 LEU Q CA 1
ATOM 13733 C C . LEU C 2 133 ? 74.131 68.952 51.266 1.00 11.35 133 LEU Q C 1
ATOM 13734 O O . LEU C 2 133 ? 75.026 68.735 52.085 1.00 15.54 133 LEU Q O 1
ATOM 13750 N N . GLY C 2 134 ? 73.402 70.064 51.269 1.00 8.18 134 GLY Q N 1
ATOM 13751 C CA . GLY C 2 134 ? 73.580 71.095 52.266 1.00 14.98 134 GLY Q CA 1
ATOM 13752 C C . GLY C 2 134 ? 74.630 72.135 51.946 1.00 9.93 134 GLY Q C 1
ATOM 13753 O O . GLY C 2 134 ? 74.770 73.095 52.708 1.00 20.56 134 GLY Q O 1
ATOM 13757 N N . LYS C 2 135 ? 75.375 71.977 50.855 1.00 19.41 135 LYS Q N 1
ATOM 13758 C CA . LYS C 2 135 ? 76.449 72.899 50.507 1.00 13.78 135 LYS Q CA 1
ATOM 13759 C C . LYS C 2 135 ? 76.256 73.518 49.128 1.00 13.14 135 LYS Q C 1
ATOM 13760 O O . LYS C 2 135 ? 77.148 74.225 48.652 1.00 19.06 135 LYS Q O 1
ATOM 13779 N N . THR C 2 136 ? 75.118 73.282 48.481 1.00 15.82 136 THR Q N 1
ATOM 13780 C CA . THR C 2 136 ? 74.871 73.764 47.132 1.00 16.28 136 THR Q CA 1
ATOM 13781 C C . THR C 2 136 ? 73.500 74.418 47.064 1.00 14.06 136 THR Q C 1
ATOM 13782 O O . THR C 2 136 ? 72.654 74.230 47.937 1.00 26.34 136 THR Q O 1
ATOM 13793 N N . SER C 2 137 ? 73.301 75.193 46.019 1.00 17.11 137 SER Q N 1
ATOM 13794 C CA . SER C 2 137 ? 72.062 75.905 45.773 1.00 13.72 137 SER Q CA 1
ATOM 13795 C C . SER C 2 137 ? 71.196 75.153 44.771 1.00 14.43 137 SER Q C 1
ATOM 13796 O O . SER C 2 137 ? 71.672 74.260 44.067 1.00 17.73 137 SER Q O 1
ATOM 13804 N N . PRO C 2 138 ? 69.904 75.484 44.690 1.00 17.45 138 PRO Q N 1
ATOM 13805 C CA . PRO C 2 138 ? 69.059 74.855 43.657 1.00 16.30 138 PRO Q CA 1
ATOM 13806 C C . PRO C 2 138 ? 69.563 75.068 42.236 1.00 15.87 138 PRO Q C 1
ATOM 13807 O O . PRO C 2 138 ? 69.457 74.156 41.408 1.00 19.51 138 PRO Q O 1
ATOM 13818 N N . THR C 2 139 ? 70.121 76.244 41.934 1.00 9.83 139 THR Q N 1
ATOM 13819 C CA . THR C 2 139 ? 70.684 76.487 40.609 1.00 14.98 139 THR Q CA 1
ATOM 13820 C C . THR C 2 139 ? 71.808 75.504 40.302 1.00 18.42 139 THR Q C 1
ATOM 13821 O O . THR C 2 139 ? 71.878 74.936 39.199 1.00 14.90 139 THR Q O 1
ATOM 13832 N N . GLN C 2 140 ? 72.695 75.295 41.274 1.00 8.60 140 GLN Q N 1
ATOM 13833 C CA . GLN C 2 140 ? 73.775 74.335 41.099 1.00 17.45 140 GLN Q CA 1
ATOM 13834 C C . GLN C 2 140 ? 73.224 72.945 40.831 1.00 11.35 140 GLN Q C 1
ATOM 13835 O O . GLN C 2 140 ? 73.782 72.198 40.027 1.00 20.22 140 GLN Q O 1
ATOM 13849 N N . MET C 2 141 ? 72.124 72.585 41.489 1.00 12.45 141 MET Q N 1
ATOM 13850 C CA . MET C 2 141 ? 71.554 71.260 41.288 1.00 13.50 141 MET Q CA 1
ATOM 13851 C C . MET C 2 141 ? 70.925 71.130 39.909 1.00 16.41 141 MET Q C 1
ATOM 13852 O O . MET C 2 141 ? 71.006 70.064 39.294 1.00 22.08 141 MET Q O 1
ATOM 13866 N N . LEU C 2 142 ? 70.304 72.194 39.399 1.00 9.46 142 LEU Q N 1
ATOM 13867 C CA . LEU C 2 142 ? 69.841 72.171 38.015 1.00 18.89 142 LEU Q CA 1
ATOM 13868 C C . LEU C 2 142 ? 70.997 71.886 37.064 1.00 15.93 142 LEU Q C 1
ATOM 13869 O O . LEU C 2 142 ? 70.900 71.025 36.172 1.00 19.34 142 LEU Q O 1
ATOM 13885 N N . ILE C 2 143 ? 72.108 72.603 37.248 1.00 11.01 143 ILE Q N 1
ATOM 13886 C CA . ILE C 2 143 ? 73.259 72.425 36.364 1.00 11.82 143 ILE Q CA 1
ATOM 13887 C C . ILE C 2 143 ? 73.810 71.007 36.487 1.00 16.55 143 ILE Q C 1
ATOM 13888 O O . ILE C 2 143 ? 74.143 70.357 35.485 1.00 16.36 143 ILE Q O 1
ATOM 13904 N N . MET C 2 144 ? 73.938 70.519 37.723 1.00 16.44 144 MET Q N 1
ATOM 13905 C CA . MET C 2 144 ? 74.478 69.183 37.937 1.00 14.48 144 MET Q CA 1
ATOM 13906 C C . MET C 2 144 ? 73.574 68.137 37.305 1.00 11.88 144 MET Q C 1
ATOM 13907 O O . MET C 2 144 ? 74.057 67.178 36.708 1.00 24.51 144 MET Q O 1
ATOM 13921 N N . THR C 2 145 ? 72.255 68.308 37.417 1.00 14.59 145 THR Q N 1
ATOM 13922 C CA . THR C 2 145 ? 71.330 67.365 36.800 1.00 13.07 145 THR Q CA 1
ATOM 13923 C C . THR C 2 145 ? 71.559 67.296 35.298 1.00 13.53 145 THR Q C 1
ATOM 13924 O O . THR C 2 145 ? 71.745 66.207 34.733 1.00 12.25 145 THR Q O 1
ATOM 13935 N N . ILE C 2 146 ? 71.608 68.462 34.645 1.00 9.40 146 ILE Q N 1
ATOM 13936 C CA . ILE C 2 146 ? 71.745 68.477 33.192 1.00 9.41 146 ILE Q CA 1
ATOM 13937 C C . ILE C 2 146 ? 73.057 67.821 32.766 1.00 14.90 146 ILE Q C 1
ATOM 13938 O O . ILE C 2 146 ? 73.083 67.004 31.840 1.00 14.49 146 ILE Q O 1
ATOM 13954 N N . LEU C 2 147 ? 74.165 68.157 33.433 1.00 13.94 147 LEU Q N 1
ATOM 13955 C CA . LEU C 2 147 ? 75.457 67.621 32.991 1.00 11.34 147 LEU Q CA 1
ATOM 13956 C C . LEU C 2 147 ? 75.614 66.143 33.352 1.00 10.55 147 LEU Q C 1
ATOM 13957 O O . LEU C 2 147 ? 76.088 65.331 32.534 1.00 19.47 147 LEU Q O 1
ATOM 13973 N N . GLU C 2 148 ? 75.214 65.770 34.567 1.00 8.70 148 GLU Q N 1
ATOM 13974 C CA . GLU C 2 148 ? 75.416 64.408 35.020 1.00 18.34 148 GLU Q CA 1
ATOM 13975 C C . GLU C 2 148 ? 74.567 63.424 34.238 1.00 12.62 148 GLU Q C 1
ATOM 13976 O O . GLU C 2 148 ? 75.000 62.294 34.028 1.00 14.87 148 GLU Q O 1
ATOM 13988 N N . ILE C 2 149 ? 73.353 63.803 33.832 1.00 9.39 149 ILE Q N 1
ATOM 13989 C CA . ILE C 2 149 ? 72.554 62.851 33.071 1.00 14.40 149 ILE Q CA 1
ATOM 13990 C C . ILE C 2 149 ? 73.223 62.556 31.733 1.00 12.52 149 ILE Q C 1
ATOM 13991 O O . ILE C 2 149 ? 73.195 61.421 31.256 1.00 18.65 149 ILE Q O 1
ATOM 14007 N N . VAL C 2 150 ? 73.862 63.555 31.125 1.00 9.48 150 VAL Q N 1
ATOM 14008 C CA . VAL C 2 150 ? 74.588 63.321 29.878 1.00 12.76 150 VAL Q CA 1
ATOM 14009 C C . VAL C 2 150 ? 75.728 62.332 30.102 1.00 19.53 150 VAL Q C 1
ATOM 14010 O O . VAL C 2 150 ? 75.872 61.341 29.368 1.00 27.47 150 VAL Q O 1
ATOM 14023 N N . PHE C 2 151 ? 76.552 62.581 31.123 1.00 16.62 151 PHE Q N 1
ATOM 14024 C CA . PHE C 2 151 ? 77.666 61.664 31.372 1.00 11.15 151 PHE Q CA 1
ATOM 14025 C C . PHE C 2 151 ? 77.156 60.258 31.689 1.00 15.48 151 PHE Q C 1
ATOM 14026 O O . PHE C 2 151 ? 77.663 59.264 31.152 1.00 22.56 151 PHE Q O 1
ATOM 14043 N N . PHE C 2 152 ? 76.125 60.168 32.532 1.00 11.57 152 PHE Q N 1
ATOM 14044 C CA . PHE C 2 152 ? 75.565 58.882 32.923 1.00 17.18 152 PHE Q CA 1
ATOM 14045 C C . PHE C 2 152 ? 75.005 58.132 31.723 1.00 12.79 152 PHE Q C 1
ATOM 14046 O O . PHE C 2 152 ? 75.211 56.923 31.587 1.00 16.54 152 PHE Q O 1
ATOM 14063 N N . ALA C 2 153 ? 74.262 58.828 30.862 1.00 18.36 153 ALA Q N 1
ATOM 14064 C CA . ALA C 2 153 ? 73.649 58.183 29.712 1.00 12.65 153 ALA Q CA 1
ATOM 14065 C C . ALA C 2 153 ? 74.705 57.665 28.753 1.00 13.58 153 ALA Q C 1
ATOM 14066 O O . ALA C 2 153 ? 74.582 56.555 28.225 1.00 13.14 153 ALA Q O 1
ATOM 14073 N N . HIS C 2 154 ? 75.753 58.452 28.513 1.00 15.66 154 HIS Q N 1
ATOM 14074 C CA . HIS C 2 154 ? 76.819 57.966 27.647 1.00 11.70 154 HIS Q CA 1
ATOM 14075 C C . HIS C 2 154 ? 77.495 56.738 28.243 1.00 12.34 154 HIS Q C 1
ATOM 14076 O O . HIS C 2 154 ? 77.754 55.759 27.533 1.00 21.49 154 HIS Q O 1
ATOM 14090 N N . ASN C 2 155 ? 77.762 56.751 29.552 1.00 19.46 155 ASN Q N 1
ATOM 14091 C CA . ASN C 2 155 ? 78.408 55.589 30.155 1.00 17.70 155 ASN Q CA 1
ATOM 14092 C C . ASN C 2 155 ? 77.520 54.352 30.078 1.00 16.18 155 ASN Q C 1
ATOM 14093 O O . ASN C 2 155 ? 78.007 53.255 29.787 1.00 15.82 155 ASN Q O 1
ATOM 14104 N N . GLU C 2 156 ? 76.224 54.495 30.358 1.00 13.66 156 GLU Q N 1
ATOM 14105 C CA . GLU C 2 156 ? 75.370 53.312 30.325 1.00 14.45 156 GLU Q CA 1
ATOM 14106 C C . GLU C 2 156 ? 75.164 52.822 28.899 1.00 18.48 156 GLU Q C 1
ATOM 14107 O O . GLU C 2 156 ? 75.049 51.613 28.678 1.00 24.38 156 GLU Q O 1
ATOM 14119 N N . TYR C 2 157 ? 75.162 53.724 27.916 1.00 14.89 157 TYR Q N 1
ATOM 14120 C CA . TYR C 2 157 ? 75.164 53.277 26.530 1.00 17.88 157 TYR Q CA 1
ATOM 14121 C C . TYR C 2 157 ? 76.420 52.468 26.229 1.00 26.41 157 TYR Q C 1
ATOM 14122 O O . TYR C 2 157 ? 76.347 51.406 25.602 1.00 22.80 157 TYR Q O 1
ATOM 14140 N N . LEU C 2 158 ? 77.578 52.940 26.693 1.00 21.97 158 LEU Q N 1
ATOM 14141 C CA . LEU C 2 158 ? 78.813 52.192 26.479 1.00 19.41 158 LEU Q CA 1
ATOM 14142 C C . LEU C 2 158 ? 78.745 50.821 27.139 1.00 22.32 158 LEU Q C 1
ATOM 14143 O O . LEU C 2 158 ? 79.145 49.816 26.543 1.00 23.70 158 LEU Q O 1
ATOM 14159 N N . VAL C 2 159 ? 78.231 50.762 28.366 1.00 21.31 159 VAL Q N 1
ATOM 14160 C CA . VAL C 2 159 ? 78.225 49.512 29.114 1.00 19.03 159 VAL Q CA 1
ATOM 14161 C C . VAL C 2 159 ? 77.273 48.509 28.477 1.00 22.09 159 VAL Q C 1
ATOM 14162 O O . VAL C 2 159 ? 77.593 47.321 28.362 1.00 22.93 159 VAL Q O 1
ATOM 14175 N N . SER C 2 160 ? 76.090 48.960 28.062 1.00 20.83 160 SER Q N 1
ATOM 14176 C CA . SER C 2 160 ? 75.072 48.046 27.565 1.00 22.72 160 SER Q CA 1
ATOM 14177 C C . SER C 2 160 ? 75.235 47.697 26.089 1.00 23.78 160 SER Q C 1
ATOM 14178 O O . SER C 2 160 ? 74.900 46.576 25.697 1.00 33.44 160 SER Q O 1
ATOM 14186 N N . GLU C 2 161 ? 75.746 48.609 25.263 1.00 29.88 161 GLU Q N 1
ATOM 14187 C CA . GLU C 2 161 ? 75.756 48.431 23.814 1.00 28.57 161 GLU Q CA 1
ATOM 14188 C C . GLU C 2 161 ? 77.130 48.114 23.241 1.00 25.50 161 GLU Q C 1
ATOM 14189 O O . GLU C 2 161 ? 77.223 47.345 22.283 1.00 36.61 161 GLU Q O 1
ATOM 14201 N N . ILE C 2 162 ? 78.199 48.691 23.780 1.00 25.82 162 ILE Q N 1
ATOM 14202 C CA . ILE C 2 162 ? 79.541 48.416 23.276 1.00 24.90 162 ILE Q CA 1
ATOM 14203 C C . ILE C 2 162 ? 80.124 47.234 24.039 1.00 22.42 162 ILE Q C 1
ATOM 14204 O O . ILE C 2 162 ? 80.428 46.194 23.448 1.00 29.82 162 ILE Q O 1
ATOM 14220 N N . PHE C 2 163 ? 80.286 47.385 25.355 1.00 21.75 163 PHE Q N 1
ATOM 14221 C CA . PHE C 2 163 ? 80.770 46.272 26.166 1.00 21.54 163 PHE Q CA 1
ATOM 14222 C C . PHE C 2 163 ? 79.753 45.140 26.212 1.00 21.83 163 PHE Q C 1
ATOM 14223 O O . PHE C 2 163 ? 80.134 43.971 26.265 1.00 24.97 163 PHE Q O 1
ATOM 14240 N N . LYS C 2 164 ? 78.463 45.466 26.190 1.00 26.09 164 LYS Q N 1
ATOM 14241 C CA . LYS C 2 164 ? 77.401 44.468 26.302 1.00 26.02 164 LYS Q CA 1
ATOM 14242 C C . LYS C 2 164 ? 77.510 43.692 27.612 1.00 25.73 164 LYS Q C 1
ATOM 14243 O O . LYS C 2 164 ? 77.289 42.481 27.660 1.00 31.05 164 LYS Q O 1
ATOM 14262 N N . ALA C 2 165 ? 77.861 44.393 28.682 1.00 25.04 165 ALA Q N 1
ATOM 14263 C CA . ALA C 2 165 ? 77.930 43.773 29.993 1.00 22.14 165 ALA Q CA 1
ATOM 14264 C C . ALA C 2 165 ? 76.536 43.681 30.607 1.00 20.78 165 ALA Q C 1
ATOM 14265 O O . ALA C 2 165 ? 75.582 44.306 30.139 1.00 30.55 165 ALA Q O 1
ATOM 14272 N N . SER C 2 166 ? 76.425 42.876 31.659 1.00 20.66 166 SER Q N 1
ATOM 14273 C CA . SER C 2 166 ? 75.161 42.630 32.348 1.00 22.60 166 SER Q CA 1
ATOM 14274 C C . SER C 2 166 ? 75.146 43.438 33.642 1.00 25.28 166 SER Q C 1
ATOM 14275 O O . SER C 2 166 ? 75.948 43.184 34.542 1.00 27.08 166 SER Q O 1
ATOM 14283 N N . ASP C 2 167 ? 74.263 44.433 33.717 1.00 22.92 167 ASP Q N 1
ATOM 14284 C CA . ASP C 2 167 ? 74.165 45.310 34.883 1.00 23.90 167 ASP Q CA 1
ATOM 14285 C C . ASP C 2 167 ? 72.706 45.647 35.187 1.00 19.10 167 ASP Q C 1
ATOM 14286 O O . ASP C 2 167 ? 72.332 46.813 35.312 1.00 24.60 167 ASP Q O 1
ATOM 14295 N N . ILE C 2 168 ? 71.853 44.623 35.276 1.00 17.28 168 ILE Q N 1
ATOM 14296 C CA . ILE C 2 168 ? 70.409 44.859 35.338 1.00 17.17 168 ILE Q CA 1
ATOM 14297 C C . ILE C 2 168 ? 70.042 45.711 36.550 1.00 16.40 168 ILE Q C 1
ATOM 14298 O O . ILE C 2 168 ? 69.181 46.593 36.463 1.00 25.54 168 ILE Q O 1
ATOM 14314 N N . GLY C 2 169 ? 70.684 45.474 37.689 1.00 17.38 169 GLY Q N 1
ATOM 14315 C CA . GLY C 2 169 ? 70.473 46.292 38.864 1.00 17.16 169 GLY Q CA 1
ATOM 14316 C C . GLY C 2 169 ? 71.333 47.531 38.948 1.00 21.14 169 GLY Q C 1
ATOM 14317 O O . GLY C 2 169 ? 71.181 48.315 39.887 1.00 26.43 169 GLY Q O 1
ATOM 14321 N N . ALA C 2 170 ? 72.247 47.723 37.996 1.00 16.31 170 ALA Q N 1
ATOM 14322 C CA . ALA C 2 170 ? 72.990 48.974 37.847 1.00 19.57 170 ALA Q CA 1
ATOM 14323 C C . ALA C 2 170 ? 73.868 49.275 39.061 1.00 16.43 170 ALA Q C 1
ATOM 14324 O O . ALA C 2 170 ? 73.973 50.421 39.496 1.00 19.09 170 ALA Q O 1
ATOM 14331 N N . SER C 2 171 ? 74.476 48.249 39.638 1.00 17.27 171 SER Q N 1
ATOM 14332 C CA . SER C 2 171 ? 75.470 48.462 40.705 1.00 12.68 171 SER Q CA 1
ATOM 14333 C C . SER C 2 171 ? 76.498 49.432 40.110 1.00 18.59 171 SER Q C 1
ATOM 14334 O O . SER C 2 171 ? 76.854 50.337 40.794 1.00 17.12 171 SER Q O 1
ATOM 14342 N N . MET C 2 172 ? 77.110 49.103 38.992 1.00 18.37 172 MET Q N 1
ATOM 14343 C CA . MET C 2 172 ? 78.084 49.979 38.275 1.00 19.22 172 MET Q CA 1
ATOM 14344 C C . MET C 2 172 ? 77.565 51.254 37.584 1.00 16.61 172 MET Q C 1
ATOM 14345 O O . MET C 2 172 ? 78.148 52.291 37.844 1.00 16.25 172 MET Q O 1
ATOM 14359 N N . THR C 2 173 ? 76.447 51.226 36.855 1.00 15.45 173 THR Q N 1
ATOM 14360 C CA . THR C 2 173 ? 76.036 52.335 35.949 1.00 17.30 173 THR Q CA 1
ATOM 14361 C C . THR C 2 173 ? 75.245 53.414 36.681 1.00 15.12 173 THR Q C 1
ATOM 14362 O O . THR C 2 173 ? 75.224 54.527 36.190 1.00 12.90 173 THR Q O 1
ATOM 14373 N N . ILE C 2 174 ? 74.595 53.053 37.767 1.00 10.46 174 ILE Q N 1
ATOM 14374 C CA . ILE C 2 174 ? 73.853 54.004 38.593 1.00 15.41 174 ILE Q CA 1
ATOM 14375 C C . ILE C 2 174 ? 74.581 54.277 39.904 1.00 9.72 174 ILE Q C 1
ATOM 14376 O O . ILE C 2 174 ? 74.907 55.422 40.215 1.00 10.70 174 ILE Q O 1
ATOM 14392 N N . HIS C 2 175 ? 74.846 53.234 40.686 1.00 12.29 175 HIS Q N 1
ATOM 14393 C CA . HIS C 2 175 ? 75.269 53.429 42.067 1.00 5.98 175 HIS Q CA 1
ATOM 14394 C C . HIS C 2 175 ? 76.731 53.854 42.156 1.00 9.70 175 HIS Q C 1
ATOM 14395 O O . HIS C 2 175 ? 77.043 54.904 42.722 1.00 15.73 175 HIS Q O 1
ATOM 14409 N N . ALA C 2 176 ? 77.639 53.053 41.597 1.00 4.13 176 ALA Q N 1
ATOM 14410 C CA . ALA C 2 176 ? 79.043 53.444 41.585 1.00 12.83 176 ALA Q CA 1
ATOM 14411 C C . ALA C 2 176 ? 79.242 54.740 40.810 1.00 17.16 176 ALA Q C 1
ATOM 14412 O O . ALA C 2 176 ? 79.953 55.644 41.266 1.00 16.09 176 ALA Q O 1
ATOM 14419 N N . PHE C 2 177 ? 78.602 54.859 39.644 1.00 14.38 177 PHE Q N 1
ATOM 14420 C CA . PHE C 2 177 ? 78.728 56.080 38.860 1.00 15.36 177 PHE Q CA 1
ATOM 14421 C C . PHE C 2 177 ? 78.254 57.288 39.657 1.00 10.65 177 PHE Q C 1
ATOM 14422 O O . PHE C 2 177 ? 78.949 58.305 39.731 1.00 17.54 177 PHE Q O 1
ATOM 14439 N N . GLY C 2 178 ? 77.054 57.204 40.229 1.00 1.83 178 GLY Q N 1
ATOM 14440 C CA . GLY C 2 178 ? 76.528 58.333 40.975 1.00 12.18 178 GLY Q CA 1
ATOM 14441 C C . GLY C 2 178 ? 77.395 58.687 42.164 1.00 12.56 178 GLY Q C 1
ATOM 14442 O O . GLY C 2 178 ? 77.685 59.859 42.407 1.00 12.83 178 GLY Q O 1
ATOM 14446 N N . ALA C 2 179 ? 77.866 57.696 42.890 1.00 11.77 179 ALA Q N 1
ATOM 14447 C CA . ALA C 2 179 ? 78.690 57.903 44.094 1.00 16.58 179 ALA Q CA 1
ATOM 14448 C C . ALA C 2 179 ? 79.974 58.638 43.697 1.00 12.57 179 ALA Q C 1
ATOM 14449 O O . ALA C 2 179 ? 80.224 59.690 44.276 1.00 12.48 179 ALA Q O 1
ATOM 14456 N N . TYR C 2 180 ? 80.744 58.102 42.754 1.00 10.59 180 TYR Q N 1
ATOM 14457 C CA . TYR C 2 180 ? 82.042 58.682 42.320 1.00 12.92 180 TYR Q CA 1
ATOM 14458 C C . TYR C 2 180 ? 81.859 60.060 41.663 1.00 9.54 180 TYR Q C 1
ATOM 14459 O O . TYR C 2 180 ? 82.676 60.926 41.963 1.00 17.34 180 TYR Q O 1
ATOM 14477 N N . PHE C 2 181 ? 80.829 60.276 40.849 1.00 16.50 181 PHE Q N 1
ATOM 14478 C CA . PHE C 2 181 ? 80.556 61.597 40.229 1.00 7.47 181 PHE Q CA 1
ATOM 14479 C C . PHE C 2 181 ? 80.292 62.607 41.355 1.00 7.28 181 PHE Q C 1
ATOM 14480 O O . PHE C 2 181 ? 80.872 63.692 41.291 1.00 15.84 181 PHE Q O 1
ATOM 14497 N N . GLY C 2 182 ? 79.517 62.231 42.371 1.00 11.37 182 GLY Q N 1
ATOM 14498 C CA . GLY C 2 182 ? 79.228 63.091 43.532 1.00 8.75 182 GLY Q CA 1
ATOM 14499 C C . GLY C 2 182 ? 80.466 63.409 44.348 1.00 5.71 182 GLY Q C 1
ATOM 14500 O O . GLY C 2 182 ? 80.652 64.573 44.665 1.00 18.28 182 GLY Q O 1
ATOM 14504 N N . LEU C 2 183 ? 81.330 62.417 44.589 1.00 8.38 183 LEU Q N 1
ATOM 14505 C CA . LEU C 2 183 ? 82.577 62.626 45.365 1.00 15.33 183 LEU Q CA 1
ATOM 14506 C C . LEU C 2 183 ? 83.479 63.600 44.625 1.00 12.61 183 LEU Q C 1
ATOM 14507 O O . LEU C 2 183 ? 84.064 64.449 45.287 1.00 16.59 183 LEU Q O 1
ATOM 14523 N N . ALA C 2 184 ? 83.592 63.470 43.306 1.00 20.72 184 ALA Q N 1
ATOM 14524 C CA . ALA C 2 184 ? 84.448 64.350 42.482 1.00 17.18 184 ALA Q CA 1
ATOM 14525 C C . ALA C 2 184 ? 83.934 65.787 42.555 1.00 9.96 184 ALA Q C 1
ATOM 14526 O O . ALA C 2 184 ? 84.746 66.675 42.775 1.00 15.07 184 ALA Q O 1
ATOM 14533 N N . VAL C 2 185 ? 82.619 65.977 42.457 1.00 12.56 185 VAL Q N 1
ATOM 14534 C CA . VAL C 2 185 ? 82.004 67.324 42.591 1.00 16.77 185 VAL Q CA 1
ATOM 14535 C C . VAL C 2 185 ? 82.248 67.834 44.015 1.00 7.29 185 VAL Q C 1
ATOM 14536 O O . VAL C 2 185 ? 82.658 68.970 44.152 1.00 9.74 185 VAL Q O 1
ATOM 14549 N N . ALA C 2 186 ? 82.087 66.978 45.022 1.00 7.31 186 ALA Q N 1
ATOM 14550 C CA . ALA C 2 186 ? 82.249 67.383 46.435 1.00 14.88 186 ALA Q CA 1
ATOM 14551 C C . ALA C 2 186 ? 83.701 67.814 46.669 1.00 14.18 186 ALA Q C 1
ATOM 14552 O O . ALA C 2 186 ? 83.876 68.900 47.198 1.00 24.13 186 ALA Q O 1
ATOM 14559 N N . GLY C 2 187 ? 84.675 67.077 46.142 1.00 15.30 187 GLY Q N 1
ATOM 14560 C CA . GLY C 2 187 ? 86.098 67.413 46.293 1.00 16.55 187 GLY Q CA 1
ATOM 14561 C C . GLY C 2 187 ? 86.444 68.728 45.631 1.00 17.86 187 GLY Q C 1
ATOM 14562 O O . GLY C 2 187 ? 87.130 69.519 46.273 1.00 23.93 187 GLY Q O 1
ATOM 14566 N N . ILE C 2 188 ? 85.938 68.981 44.433 1.00 16.60 188 ILE Q N 1
ATOM 14567 C CA . ILE C 2 188 ? 86.143 70.252 43.674 1.00 15.10 188 ILE Q CA 1
ATOM 14568 C C . ILE C 2 188 ? 85.497 71.397 44.448 1.00 16.03 188 ILE Q C 1
ATOM 14569 O O . ILE C 2 188 ? 86.094 72.470 44.492 1.00 24.03 188 ILE Q O 1
ATOM 14585 N N . LEU C 2 189 ? 84.357 71.152 45.072 1.00 16.95 189 LEU Q N 1
ATOM 14586 C CA . LEU C 2 189 ? 83.543 72.152 45.796 1.00 16.96 189 LEU Q CA 1
ATOM 14587 C C . LEU C 2 189 ? 83.996 72.185 47.260 1.00 17.03 189 LEU Q C 1
ATOM 14588 O O . LEU C 2 189 ? 83.322 72.810 48.053 1.00 22.76 189 LEU Q O 1
ATOM 14604 N N . TYR C 2 190 ? 85.124 71.565 47.598 1.00 11.92 190 TYR Q N 1
ATOM 14605 C CA . TYR C 2 190 ? 85.581 71.437 48.997 1.00 20.95 190 TYR Q CA 1
ATOM 14606 C C . TYR C 2 190 ? 85.673 72.793 49.691 1.00 17.41 190 TYR Q C 1
ATOM 14607 O O . TYR C 2 190 ? 86.136 73.756 49.073 1.00 20.73 190 TYR Q O 1
ATOM 14625 N N . ARG C 2 191 ? 85.189 72.842 50.923 1.00 17.40 191 ARG Q N 1
ATOM 14626 C CA . ARG C 2 191 ? 85.231 74.050 51.775 1.00 22.72 191 ARG Q CA 1
ATOM 14627 C C . ARG C 2 191 ? 86.173 73.744 52.924 1.00 16.25 191 ARG Q C 1
ATOM 14628 O O . ARG C 2 191 ? 85.907 72.779 53.658 1.00 22.88 191 ARG Q O 1
ATOM 14649 N N . SER C 2 192 ? 87.188 74.556 53.113 1.00 19.94 192 SER Q N 1
ATOM 14650 C CA . SER C 2 192 ? 88.157 74.399 54.223 1.00 23.87 192 SER Q CA 1
ATOM 14651 C C . SER C 2 192 ? 87.397 74.552 55.537 1.00 27.90 192 SER Q C 1
ATOM 14652 O O . SER C 2 192 ? 87.668 73.774 56.448 1.00 32.34 192 SER Q O 1
ATOM 14660 N N . GLY C 2 193 ? 86.423 75.466 55.587 1.00 24.77 193 GLY Q N 1
ATOM 14661 C CA . GLY C 2 193 ? 85.660 75.771 56.804 1.00 22.79 193 GLY Q CA 1
ATOM 14662 C C . GLY C 2 193 ? 84.918 74.562 57.314 1.00 27.97 193 GLY Q C 1
ATOM 14663 O O . GLY C 2 193 ? 84.766 74.463 58.536 1.00 31.94 193 GLY Q O 1
ATOM 14667 N N . LEU C 2 194 ? 84.387 73.721 56.437 1.00 25.01 194 LEU Q N 1
ATOM 14668 C CA . LEU C 2 194 ? 83.556 72.556 56.834 1.00 23.41 194 LEU Q CA 1
ATOM 14669 C C . LEU C 2 194 ? 84.345 71.296 57.234 1.00 24.25 194 LEU Q C 1
ATOM 14670 O O . LEU C 2 194 ? 83.672 70.340 57.616 1.00 29.49 194 LEU Q O 1
ATOM 14686 N N . ARG C 2 195 ? 85.680 71.244 57.169 1.00 28.65 195 ARG Q N 1
ATOM 14687 C CA . ARG C 2 195 ? 86.395 69.987 57.374 1.00 30.15 195 ARG Q CA 1
ATOM 14688 C C . ARG C 2 195 ? 86.186 69.446 58.781 1.00 33.31 195 ARG Q C 1
ATOM 14689 O O . ARG C 2 195 ? 85.984 68.240 58.966 1.00 33.42 195 ARG Q O 1
ATOM 14710 N N . LYS C 2 196 ? 86.223 70.323 59.786 1.00 34.99 196 LYS Q N 1
ATOM 14711 C CA . LYS C 2 196 ? 86.060 69.929 61.179 1.00 33.17 196 LYS Q CA 1
ATOM 14712 C C . LYS C 2 196 ? 84.601 69.924 61.618 1.00 32.40 196 LYS Q C 1
ATOM 14713 O O . LYS C 2 196 ? 84.317 70.079 62.813 1.00 35.47 196 LYS Q O 1
ATOM 14732 N N . GLY C 2 197 ? 83.668 69.757 60.688 1.00 27.59 197 GLY Q N 1
ATOM 14733 C CA . GLY C 2 197 ? 82.262 69.688 61.026 1.00 25.57 197 GLY Q CA 1
ATOM 14734 C C . GLY C 2 197 ? 81.568 71.033 60.961 1.00 27.01 197 GLY Q C 1
ATOM 14735 O O . GLY C 2 197 ? 82.142 72.069 60.618 1.00 32.65 197 GLY Q O 1
ATOM 14739 N N . HIS C 2 198 ? 80.284 70.999 61.303 1.00 25.00 198 HIS Q N 1
ATOM 14740 C CA . HIS C 2 198 ? 79.420 72.163 61.197 1.00 22.74 198 HIS Q CA 1
ATOM 14741 C C . HIS C 2 198 ? 78.262 71.984 62.166 1.00 15.75 198 HIS Q C 1
ATOM 14742 O O . HIS C 2 198 ? 77.714 70.888 62.284 1.00 30.10 198 HIS Q O 1
ATOM 14756 N N . GLU C 2 199 ? 77.886 73.070 62.841 1.00 23.51 199 GLU Q N 1
ATOM 14757 C CA . GLU C 2 199 ? 76.849 72.981 63.866 1.00 21.40 199 GLU Q CA 1
ATOM 14758 C C . GLU C 2 199 ? 75.519 72.507 63.289 1.00 20.31 199 GLU Q C 1
ATOM 14759 O O . GLU C 2 199 ? 74.761 71.812 63.972 1.00 26.42 199 GLU Q O 1
ATOM 14771 N N . ASN C 2 200 ? 75.221 72.869 62.045 1.00 23.55 200 ASN Q N 1
ATOM 14772 C CA . ASN C 2 200 ? 73.995 72.457 61.379 1.00 18.89 200 ASN Q CA 1
ATOM 14773 C C . ASN C 2 200 ? 74.064 71.051 60.792 1.00 16.16 200 ASN Q C 1
ATOM 14774 O O . ASN C 2 200 ? 73.019 70.506 60.433 1.00 26.55 200 ASN Q O 1
ATOM 14785 N N . GLU C 2 201 ? 75.253 70.456 60.675 1.00 22.62 201 GLU Q N 1
ATOM 14786 C CA . GLU C 2 201 ? 75.397 69.103 60.131 1.00 20.81 201 GLU Q CA 1
ATOM 14787 C C . GLU C 2 201 ? 75.158 68.110 61.263 1.00 15.62 201 GLU Q C 1
ATOM 14788 O O . GLU C 2 201 ? 76.080 67.592 61.894 1.00 25.07 201 GLU Q O 1
ATOM 14800 N N . GLU C 2 202 ? 73.883 67.826 61.500 1.00 22.36 202 GLU Q N 1
ATOM 14801 C CA . GLU C 2 202 ? 73.473 67.184 62.737 1.00 16.38 202 GLU Q CA 1
ATOM 14802 C C . GLU C 2 202 ? 72.030 66.741 62.543 1.00 15.95 202 GLU Q C 1
ATOM 14803 O O . GLU C 2 202 ? 71.255 67.450 61.902 1.00 19.11 202 GLU Q O 1
ATOM 14815 N N . SER C 2 203 ? 71.672 65.586 63.086 1.00 19.73 203 SER Q N 1
ATOM 14816 C CA . SER C 2 203 ? 70.313 65.088 62.943 1.00 20.91 203 SER Q CA 1
ATOM 14817 C C . SER C 2 203 ? 69.470 65.469 64.156 1.00 9.76 203 SER Q C 1
ATOM 14818 O O . SER C 2 203 ? 69.968 65.965 65.166 1.00 15.74 203 SER Q O 1
ATOM 14826 N N . ALA C 2 204 ? 68.167 65.244 64.024 1.00 14.81 204 ALA Q N 1
ATOM 14827 C CA . ALA C 2 204 ? 67.214 65.425 65.105 1.00 11.97 204 ALA Q CA 1
ATOM 14828 C C . ALA C 2 204 ? 66.268 64.232 65.108 1.00 11.99 204 ALA Q C 1
ATOM 14829 O O . ALA C 2 204 ? 66.153 63.507 64.118 1.00 22.67 204 ALA Q O 1
ATOM 14836 N N . TYR C 2 205 ? 65.605 64.031 66.246 1.00 2.14 205 TYR Q N 1
ATOM 14837 C CA . TYR C 2 205 ? 64.766 62.853 66.458 1.00 8.63 205 TYR Q CA 1
ATOM 14838 C C . TYR C 2 205 ? 63.755 62.656 65.326 1.00 10.21 205 TYR Q C 1
ATOM 14839 O O . TYR C 2 205 ? 63.756 61.631 64.627 1.00 16.33 205 TYR Q O 1
ATOM 14857 N N . TYR C 2 206 ? 62.887 63.646 65.123 1.00 7.58 206 TYR Q N 1
ATOM 14858 C CA . TYR C 2 206 ? 61.851 63.508 64.107 1.00 10.94 206 TYR Q CA 1
ATOM 14859 C C . TYR C 2 206 ? 62.430 63.575 62.698 1.00 12.02 206 TYR Q C 1
ATOM 14860 O O . TYR C 2 206 ? 61.879 62.961 61.773 1.00 13.43 206 TYR Q O 1
ATOM 14878 N N . SER C 2 207 ? 63.546 64.282 62.518 1.00 8.97 207 SER Q N 1
ATOM 14879 C CA . SER C 2 207 ? 64.241 64.236 61.236 1.00 14.15 207 SER Q CA 1
ATOM 14880 C C . SER C 2 207 ? 64.690 62.815 60.915 1.00 14.69 207 SER Q C 1
ATOM 14881 O O . SER C 2 207 ? 64.581 62.364 59.770 1.00 16.19 207 SER Q O 1
ATOM 14889 N N . ASP C 2 208 ? 65.187 62.094 61.919 1.00 10.67 208 ASP Q N 1
ATOM 14890 C CA . ASP C 2 208 ? 65.597 60.711 61.709 1.00 12.90 208 ASP Q CA 1
ATOM 14891 C C . ASP C 2 208 ? 64.405 59.801 61.436 1.00 11.80 208 ASP Q C 1
ATOM 14892 O O . ASP C 2 208 ? 64.520 58.855 60.651 1.00 19.32 208 ASP Q O 1
ATOM 14901 N N . LEU C 2 209 ? 63.252 60.064 62.054 1.00 11.94 209 LEU Q N 1
ATOM 14902 C CA . LEU C 2 209 ? 62.067 59.280 61.702 1.00 10.45 209 LEU Q CA 1
ATOM 14903 C C . LEU C 2 209 ? 61.642 59.517 60.246 1.00 13.07 209 LEU Q C 1
ATOM 14904 O O . LEU C 2 209 ? 61.287 58.567 59.527 1.00 18.96 209 LEU Q O 1
ATOM 14920 N N . PHE C 2 210 ? 61.686 60.769 59.780 1.00 9.23 210 PHE Q N 1
ATOM 14921 C CA . PHE C 2 210 ? 61.419 61.028 58.363 1.00 13.21 210 PHE Q CA 1
ATOM 14922 C C . PHE C 2 210 ? 62.428 60.302 57.469 1.00 7.45 210 PHE Q C 1
ATOM 14923 O O . PHE C 2 210 ? 62.069 59.717 56.429 1.00 11.87 210 PHE Q O 1
ATOM 14940 N N . ALA C 2 211 ? 63.703 60.339 57.859 1.00 14.71 211 ALA Q N 1
ATOM 14941 C CA . ALA C 2 211 ? 64.718 59.598 57.122 1.00 12.69 211 ALA Q CA 1
ATOM 14942 C C . ALA C 2 211 ? 64.377 58.115 57.072 1.00 11.46 211 ALA Q C 1
ATOM 14943 O O . ALA C 2 211 ? 64.648 57.444 56.073 1.00 20.44 211 ALA Q O 1
ATOM 14950 N N . MET C 2 212 ? 63.783 57.587 58.141 1.00 11.95 212 MET Q N 1
ATOM 14951 C CA . MET C 2 212 ? 63.401 56.182 58.132 1.00 11.17 212 MET Q CA 1
ATOM 14952 C C . MET C 2 212 ? 62.246 55.922 57.174 1.00 9.25 212 MET Q C 1
ATOM 14953 O O . MET C 2 212 ? 62.174 54.840 56.588 1.00 13.91 212 MET Q O 1
ATOM 14967 N N . ILE C 2 213 ? 61.346 56.894 56.987 1.00 10.04 213 ILE Q N 1
ATOM 14968 C CA . ILE C 2 213 ? 60.351 56.756 55.916 1.00 14.35 213 ILE Q CA 1
ATOM 14969 C C . ILE C 2 213 ? 61.061 56.524 54.588 1.00 11.64 213 ILE Q C 1
ATOM 14970 O O . ILE C 2 213 ? 60.759 55.576 53.841 1.00 19.62 213 ILE Q O 1
ATOM 14986 N N . GLY C 2 214 ? 62.032 57.388 54.291 1.00 19.53 214 GLY Q N 1
ATOM 14987 C CA . GLY C 2 214 ? 62.759 57.253 53.033 1.00 9.16 214 GLY Q CA 1
ATOM 14988 C C . GLY C 2 214 ? 63.466 55.912 52.915 1.00 11.65 214 GLY Q C 1
ATOM 14989 O O . GLY C 2 214 ? 63.380 55.225 51.886 1.00 18.63 214 GLY Q O 1
ATOM 14993 N N . THR C 2 215 ? 64.158 55.518 53.985 1.00 14.58 215 THR Q N 1
ATOM 14994 C CA . THR C 2 215 ? 64.902 54.264 53.998 1.00 9.58 215 THR Q CA 1
ATOM 14995 C C . THR C 2 215 ? 63.983 53.081 53.744 1.00 13.35 215 THR Q C 1
ATOM 14996 O O . THR C 2 215 ? 64.304 52.190 52.952 1.00 12.88 215 THR Q O 1
ATOM 15007 N N . LEU C 2 216 ? 62.834 53.050 54.419 1.00 6.50 216 LEU Q N 1
ATOM 15008 C CA . LEU C 2 216 ? 61.969 51.887 54.311 1.00 8.00 216 LEU Q CA 1
ATOM 15009 C C . LEU C 2 216 ? 61.343 51.794 52.932 1.00 6.75 216 LEU Q C 1
ATOM 15010 O O . LEU C 2 216 ? 61.180 50.693 52.402 1.00 18.87 216 LEU Q O 1
ATOM 15026 N N . PHE C 2 217 ? 60.997 52.923 52.316 1.00 11.30 217 PHE Q N 1
ATOM 15027 C CA . PHE C 2 217 ? 60.439 52.807 50.972 1.00 11.18 217 PHE Q CA 1
ATOM 15028 C C . PHE C 2 217 ? 61.496 52.337 49.975 1.00 14.52 217 PHE Q C 1
ATOM 15029 O O . PHE C 2 217 ? 61.217 51.471 49.128 1.00 15.39 217 PHE Q O 1
ATOM 15046 N N . LEU C 2 218 ? 62.727 52.846 50.090 1.00 9.20 218 LEU Q N 1
ATOM 15047 C CA . LEU C 2 218 ? 63.804 52.319 49.253 1.00 10.30 218 LEU Q CA 1
ATOM 15048 C C . LEU C 2 218 ? 63.970 50.817 49.461 1.00 6.91 218 LEU Q C 1
ATOM 15049 O O . LEU C 2 218 ? 64.028 50.041 48.497 1.00 14.83 218 LEU Q O 1
ATOM 15065 N N . TRP C 2 219 ? 64.015 50.393 50.722 1.00 11.14 219 TRP Q N 1
ATOM 15066 C CA . TRP C 2 219 ? 64.249 48.995 51.056 1.00 10.89 219 TRP Q CA 1
ATOM 15067 C C . TRP C 2 219 ? 63.144 48.101 50.511 1.00 6.43 219 TRP Q C 1
ATOM 15068 O O . TRP C 2 219 ? 63.414 47.023 49.974 1.00 17.26 219 TRP Q O 1
ATOM 15089 N N . MET C 2 220 ? 61.894 48.539 50.640 1.00 16.01 220 MET Q N 1
ATOM 15090 C CA . MET C 2 220 ? 60.760 47.720 50.236 1.00 13.24 220 MET Q CA 1
ATOM 15091 C C . MET C 2 220 ? 60.678 47.588 48.724 1.00 11.88 220 MET Q C 1
ATOM 15092 O O . MET C 2 220 ? 60.391 46.502 48.211 1.00 13.90 220 MET Q O 1
ATOM 15106 N N . PHE C 2 221 ? 60.903 48.677 47.996 1.00 11.60 221 PHE Q N 1
ATOM 15107 C CA . PHE C 2 221 ? 60.678 48.673 46.558 1.00 17.53 221 PHE Q CA 1
ATOM 15108 C C . PHE C 2 221 ? 61.939 48.407 45.744 1.00 11.26 221 PHE Q C 1
ATOM 15109 O O . PHE C 2 221 ? 61.865 48.411 44.515 1.00 16.38 221 PHE Q O 1
ATOM 15126 N N . TRP C 2 222 ? 63.083 48.164 46.383 1.00 11.19 222 TRP Q N 1
ATOM 15127 C CA . TRP C 2 222 ? 64.277 47.828 45.612 1.00 13.14 222 TRP Q CA 1
ATOM 15128 C C . TRP C 2 222 ? 64.115 46.614 44.697 1.00 9.69 222 TRP Q C 1
ATOM 15129 O O . TRP C 2 222 ? 64.732 46.613 43.621 1.00 17.49 222 TRP Q O 1
ATOM 15150 N N . PRO C 2 223 ? 63.391 45.548 45.059 1.00 10.33 223 PRO Q N 1
ATOM 15151 C CA . PRO C 2 223 ? 63.216 44.449 44.089 1.00 16.60 223 PRO Q CA 1
ATOM 15152 C C . PRO C 2 223 ? 62.608 44.902 42.769 1.00 12.09 223 PRO Q C 1
ATOM 15153 O O . PRO C 2 223 ? 63.049 44.458 41.700 1.00 20.91 223 PRO Q O 1
ATOM 15164 N N . SER C 2 224 ? 61.638 45.817 42.811 1.00 14.04 224 SER Q N 1
ATOM 15165 C CA . SER C 2 224 ? 61.127 46.402 41.576 1.00 10.50 224 SER Q CA 1
ATOM 15166 C C . SER C 2 224 ? 62.221 47.165 40.844 1.00 13.29 224 SER Q C 1
ATOM 15167 O O . SER C 2 224 ? 62.340 47.073 39.619 1.00 22.01 224 SER Q O 1
ATOM 15175 N N . PHE C 2 225 ? 63.032 47.918 41.586 1.00 15.01 225 PHE Q N 1
ATOM 15176 C CA . PHE C 2 225 ? 64.129 48.670 40.987 1.00 13.46 225 PHE Q CA 1
ATOM 15177 C C . PHE C 2 225 ? 65.069 47.750 40.216 1.00 12.70 225 PHE Q C 1
ATOM 15178 O O . PHE C 2 225 ? 65.414 48.022 39.063 1.00 15.63 225 PHE Q O 1
ATOM 15195 N N . ASN C 2 226 ? 65.480 46.647 40.839 1.00 11.24 226 ASN Q N 1
ATOM 15196 C CA . ASN C 2 226 ? 66.447 45.744 40.229 1.00 15.76 226 ASN Q CA 1
ATOM 15197 C C . ASN C 2 226 ? 65.840 44.856 39.153 1.00 11.94 226 ASN Q C 1
ATOM 15198 O O . ASN C 2 226 ? 66.587 44.306 38.340 1.00 18.41 226 ASN Q O 1
ATOM 15209 N N . SER C 2 227 ? 64.519 44.699 39.124 1.00 17.62 227 SER Q N 1
ATOM 15210 C CA . SER C 2 227 ? 63.883 43.775 38.196 1.00 16.03 227 SER Q CA 1
ATOM 15211 C C . SER C 2 227 ? 63.088 44.453 37.091 1.00 16.80 227 SER Q C 1
ATOM 15212 O O . SER C 2 227 ? 62.571 43.756 36.216 1.00 22.48 227 SER Q O 1
ATOM 15220 N N . ALA C 2 228 ? 62.974 45.783 37.100 1.00 17.13 228 ALA Q N 1
ATOM 15221 C CA . ALA C 2 228 ? 62.042 46.449 36.192 1.00 15.74 228 ALA Q CA 1
ATOM 15222 C C . ALA C 2 228 ? 62.404 46.209 34.731 1.00 18.28 228 ALA Q C 1
ATOM 15223 O O . ALA C 2 228 ? 61.526 45.933 33.909 1.00 23.11 228 ALA Q O 1
ATOM 15230 N N . ILE C 2 229 ? 63.689 46.318 34.387 1.00 21.17 229 ILE Q N 1
ATOM 15231 C CA . ILE C 2 229 ? 64.148 46.161 33.011 1.00 22.54 229 ILE Q CA 1
ATOM 15232 C C . ILE C 2 229 ? 64.619 44.740 32.719 1.00 16.35 229 ILE Q C 1
ATOM 15233 O O . ILE C 2 229 ? 65.078 44.461 31.607 1.00 26.30 229 ILE Q O 1
ATOM 15249 N N . ALA C 2 230 ? 64.497 43.826 33.674 1.00 18.74 230 ALA Q N 1
ATOM 15250 C CA . ALA C 2 230 ? 64.895 42.449 33.432 1.00 22.74 230 ALA Q CA 1
ATOM 15251 C C . ALA C 2 230 ? 63.985 41.804 32.391 1.00 19.58 230 ALA Q C 1
ATOM 15252 O O . ALA C 2 230 ? 62.817 42.166 32.244 1.00 22.87 230 ALA Q O 1
ATOM 15259 N N . GLU C 2 231 ? 64.542 40.848 31.661 1.00 26.26 231 GLU Q N 1
ATOM 15260 C CA . GLU C 2 231 ? 63.766 40.100 30.683 1.00 23.37 231 GLU Q CA 1
ATOM 15261 C C . GLU C 2 231 ? 62.605 39.398 31.385 1.00 23.70 231 GLU Q C 1
ATOM 15262 O O . GLU C 2 231 ? 62.832 38.685 32.371 1.00 23.85 231 GLU Q O 1
ATOM 15274 N N . PRO C 2 232 ? 61.359 39.583 30.935 1.00 21.72 232 PRO Q N 1
ATOM 15275 C CA . PRO C 2 232 ? 60.243 38.871 31.566 1.00 23.16 232 PRO Q CA 1
ATOM 15276 C C . PRO C 2 232 ? 60.457 37.366 31.593 1.00 22.68 232 PRO Q C 1
ATOM 15277 O O . PRO C 2 232 ? 60.991 36.778 30.652 1.00 28.90 232 PRO Q O 1
ATOM 15288 N N . GLY C 2 233 ? 60.040 36.753 32.698 1.00 21.45 233 GLY Q N 1
ATOM 15289 C CA . GLY C 2 233 ? 60.210 35.331 32.907 1.00 20.23 233 GLY Q CA 1
ATOM 15290 C C . GLY C 2 233 ? 61.170 35.014 34.035 1.00 19.91 233 GLY Q C 1
ATOM 15291 O O . GLY C 2 233 ? 61.080 35.593 35.120 1.00 26.14 233 GLY Q O 1
ATOM 15295 N N . ASP C 2 234 ? 62.103 34.097 33.782 1.00 23.31 234 ASP Q N 1
ATOM 15296 C CA . ASP C 2 234 ? 62.986 33.623 34.842 1.00 21.93 234 ASP Q CA 1
ATOM 15297 C C . ASP C 2 234 ? 63.907 34.725 35.345 1.00 22.81 234 ASP Q C 1
ATOM 15298 O O . ASP C 2 234 ? 64.196 34.796 36.543 1.00 23.15 234 ASP Q O 1
ATOM 15307 N N . LYS C 2 235 ? 64.403 35.574 34.447 1.00 20.38 235 LYS Q N 1
ATOM 15308 C CA . LYS C 2 235 ? 65.363 36.592 34.859 1.00 20.00 235 LYS Q CA 1
ATOM 15309 C C . LYS C 2 235 ? 64.718 37.632 35.767 1.00 18.41 235 LYS Q C 1
ATOM 15310 O O . LYS C 2 235 ? 65.302 38.019 36.785 1.00 19.27 235 LYS Q O 1
ATOM 15329 N N . GLN C 2 236 ? 63.510 38.082 35.424 1.00 20.31 236 GLN Q N 1
ATOM 15330 C CA . GLN C 2 236 ? 62.805 39.054 36.254 1.00 16.48 236 GLN Q CA 1
ATOM 15331 C C . GLN C 2 236 ? 62.512 38.483 37.637 1.00 19.30 236 GLN Q C 1
ATOM 15332 O O . GLN C 2 236 ? 62.738 39.143 38.663 1.00 24.40 236 GLN Q O 1
ATOM 15346 N N . CYS C 2 237 ? 62.014 37.246 37.681 1.00 18.91 237 CYS Q N 1
ATOM 15347 C CA . CYS C 2 237 ? 61.715 36.611 38.957 1.00 17.49 237 CYS Q CA 1
ATOM 15348 C C . CYS C 2 237 ? 62.977 36.433 39.790 1.00 18.11 237 CYS Q C 1
ATOM 15349 O O . CYS C 2 237 ? 62.966 36.664 41.005 1.00 16.24 237 CYS Q O 1
ATOM 15357 N N . ARG C 2 238 ? 64.073 36.017 39.152 1.00 14.77 238 ARG Q N 1
ATOM 15358 C CA . ARG C 2 238 ? 65.331 35.870 39.870 1.00 18.14 238 ARG Q CA 1
ATOM 15359 C C . ARG C 2 238 ? 65.795 37.206 40.430 1.00 9.92 238 ARG Q C 1
ATOM 15360 O O . ARG C 2 238 ? 66.287 37.272 41.556 1.00 10.02 238 ARG Q O 1
ATOM 15381 N N . ALA C 2 239 ? 65.655 38.279 39.652 1.00 16.19 239 ALA Q N 1
ATOM 15382 C CA . ALA C 2 239 ? 66.041 39.595 40.143 1.00 15.76 239 ALA Q CA 1
ATOM 15383 C C . ALA C 2 239 ? 65.252 39.952 41.394 1.00 18.93 239 ALA Q C 1
ATOM 15384 O O . ALA C 2 239 ? 65.825 40.380 42.402 1.00 15.80 239 ALA Q O 1
ATOM 15391 N N . ILE C 2 240 ? 63.934 39.734 41.360 1.00 15.29 240 ILE Q N 1
ATOM 15392 C CA . ILE C 2 240 ? 63.104 40.059 42.519 1.00 17.59 240 ILE Q CA 1
ATOM 15393 C C . ILE C 2 240 ? 63.538 39.245 43.735 1.00 6.27 240 ILE Q C 1
ATOM 15394 O O . ILE C 2 240 ? 63.750 39.791 44.825 1.00 18.37 240 ILE Q O 1
ATOM 15410 N N . VAL C 2 241 ? 63.685 37.931 43.563 1.00 11.04 241 VAL Q N 1
ATOM 15411 C CA . VAL C 2 241 ? 63.983 37.060 44.700 1.00 15.41 241 VAL Q CA 1
ATOM 15412 C C . VAL C 2 241 ? 65.360 37.379 45.276 1.00 14.97 241 VAL Q C 1
ATOM 15413 O O . VAL C 2 241 ? 65.535 37.479 46.502 1.00 20.69 241 VAL Q O 1
ATOM 15426 N N . ASN C 2 242 ? 66.353 37.560 44.401 1.00 7.25 242 ASN Q N 1
ATOM 15427 C CA . ASN C 2 242 ? 67.708 37.861 44.846 1.00 8.19 242 ASN Q CA 1
ATOM 15428 C C . ASN C 2 242 ? 67.761 39.183 45.596 1.00 11.36 242 ASN Q C 1
ATOM 15429 O O . ASN C 2 242 ? 68.378 39.273 46.662 1.00 16.87 242 ASN Q O 1
ATOM 15440 N N . THR C 2 243 ? 67.111 40.221 45.063 1.00 12.14 243 THR Q N 1
ATOM 15441 C CA . THR C 2 243 ? 67.108 41.507 45.752 1.00 12.39 243 THR Q CA 1
ATOM 15442 C C . THR C 2 243 ? 66.432 41.395 47.111 1.00 10.39 243 THR Q C 1
ATOM 15443 O O . THR C 2 243 ? 66.937 41.913 48.115 1.00 19.43 243 THR Q O 1
ATOM 15454 N N . TYR C 2 244 ? 65.304 40.689 47.161 1.00 9.85 244 TYR Q N 1
ATOM 15455 C CA . TYR C 2 244 ? 64.549 40.530 48.397 1.00 15.87 244 TYR Q CA 1
ATOM 15456 C C . TYR C 2 244 ? 65.408 39.906 49.495 1.00 8.80 244 TYR Q C 1
ATOM 15457 O O . TYR C 2 244 ? 65.569 40.474 50.589 1.00 18.64 244 TYR Q O 1
ATOM 15475 N N . PHE C 2 245 ? 66.026 38.766 49.198 1.00 11.42 245 PHE Q N 1
ATOM 15476 C CA . PHE C 2 245 ? 66.783 38.089 50.244 1.00 14.49 245 PHE Q CA 1
ATOM 15477 C C . PHE C 2 245 ? 68.120 38.772 50.529 1.00 6.93 245 PHE Q C 1
ATOM 15478 O O . PHE C 2 245 ? 68.584 38.754 51.677 1.00 15.47 245 PHE Q O 1
ATOM 15495 N N . SER C 2 246 ? 68.729 39.415 49.531 1.00 8.76 246 SER Q N 1
ATOM 15496 C CA . SER C 2 246 ? 69.954 40.167 49.772 1.00 11.33 246 SER Q CA 1
ATOM 15497 C C . SER C 2 246 ? 69.710 41.312 50.748 1.00 12.96 246 SER Q C 1
ATOM 15498 O O . SER C 2 246 ? 70.485 41.516 51.690 1.00 11.37 246 SER Q O 1
ATOM 15506 N N . LEU C 2 247 ? 68.624 42.065 50.543 1.00 9.07 247 LEU Q N 1
ATOM 15507 C CA . LEU C 2 247 ? 68.293 43.150 51.463 1.00 17.24 247 LEU Q CA 1
ATOM 15508 C C . LEU C 2 247 ? 67.989 42.615 52.858 1.00 8.76 247 LEU Q C 1
ATOM 15509 O O . LEU C 2 247 ? 68.405 43.210 53.866 1.00 10.85 247 LEU Q O 1
ATOM 15525 N N . ALA C 2 248 ? 67.271 41.488 52.938 1.00 12.14 248 ALA Q N 1
ATOM 15526 C CA . ALA C 2 248 ? 67.008 40.887 54.245 1.00 6.69 248 ALA Q CA 1
ATOM 15527 C C . ALA C 2 248 ? 68.308 40.585 54.991 1.00 9.53 248 ALA Q C 1
ATOM 15528 O O . ALA C 2 248 ? 68.458 40.945 56.163 1.00 18.82 248 ALA Q O 1
ATOM 15535 N N . ALA C 2 249 ? 69.262 39.926 54.327 1.00 12.64 249 ALA Q N 1
ATOM 15536 C CA . ALA C 2 249 ? 70.522 39.583 54.992 1.00 9.78 249 ALA Q CA 1
ATOM 15537 C C . ALA C 2 249 ? 71.317 40.834 55.361 1.00 12.20 249 ALA Q C 1
ATOM 15538 O O . ALA C 2 249 ? 71.967 40.896 56.424 1.00 18.66 249 ALA Q O 1
ATOM 15545 N N . CYS C 2 250 ? 71.283 41.833 54.480 1.00 11.13 250 CYS Q N 1
ATOM 15546 C CA . CYS C 2 250 ? 72.000 43.071 54.721 1.00 10.86 250 CYS Q CA 1
ATOM 15547 C C . CYS C 2 250 ? 71.504 43.761 55.982 1.00 12.20 250 CYS Q C 1
ATOM 15548 O O . CYS C 2 250 ? 72.291 44.384 56.697 1.00 12.08 250 CYS Q O 1
ATOM 15556 N N . VAL C 2 251 ? 70.200 43.677 56.268 1.00 13.94 251 VAL Q N 1
ATOM 15557 C CA . VAL C 2 251 ? 69.689 44.299 57.491 1.00 10.74 251 VAL Q CA 1
ATOM 15558 C C . VAL C 2 251 ? 70.377 43.703 58.716 1.00 8.22 251 VAL Q C 1
ATOM 15559 O O . VAL C 2 251 ? 70.821 44.427 59.618 1.00 8.20 251 VAL Q O 1
ATOM 15572 N N . LEU C 2 252 ? 70.464 42.372 58.771 1.00 13.27 252 LEU Q N 1
ATOM 15573 C CA . LEU C 2 252 ? 71.054 41.714 59.929 1.00 16.27 252 LEU Q CA 1
ATOM 15574 C C . LEU C 2 252 ? 72.506 42.128 60.104 1.00 11.42 252 LEU Q C 1
ATOM 15575 O O . LEU C 2 252 ? 72.933 42.495 61.207 1.00 19.92 252 LEU Q O 1
ATOM 15591 N N . THR C 2 253 ? 73.277 42.107 59.014 1.00 15.25 253 THR Q N 1
ATOM 15592 C CA . THR C 2 253 ? 74.691 42.449 59.164 1.00 13.38 253 THR Q CA 1
ATOM 15593 C C . THR C 2 253 ? 74.879 43.931 59.479 1.00 10.85 253 THR Q C 1
ATOM 15594 O O . THR C 2 253 ? 75.778 44.298 60.242 1.00 19.55 253 THR Q O 1
ATOM 15605 N N . ALA C 2 254 ? 74.048 44.800 58.902 1.00 15.82 254 ALA Q N 1
ATOM 15606 C CA . ALA C 2 254 ? 74.179 46.228 59.158 1.00 10.94 254 ALA Q CA 1
ATOM 15607 C C . ALA C 2 254 ? 73.886 46.549 60.618 1.00 11.90 254 ALA Q C 1
ATOM 15608 O O . ALA C 2 254 ? 74.635 47.290 61.260 1.00 13.66 254 ALA Q O 1
ATOM 15615 N N . PHE C 2 255 ? 72.816 45.972 61.171 1.00 15.56 255 PHE Q N 1
ATOM 15616 C CA . PHE C 2 255 ? 72.543 46.143 62.597 1.00 12.07 255 PHE Q CA 1
ATOM 15617 C C . PHE C 2 255 ? 73.698 45.617 63.441 1.00 10.56 255 PHE Q C 1
ATOM 15618 O O . PHE C 2 255 ? 74.158 46.284 64.379 1.00 16.93 255 PHE Q O 1
ATOM 15635 N N . ALA C 2 256 ? 74.195 44.422 63.107 1.00 15.74 256 ALA Q N 1
ATOM 15636 C CA . ALA C 2 256 ? 75.246 43.809 63.913 1.00 10.13 256 ALA Q CA 1
ATOM 15637 C C . ALA C 2 256 ? 76.500 44.674 63.936 1.00 15.37 256 ALA Q C 1
ATOM 15638 O O . ALA C 2 256 ? 77.088 44.911 64.995 1.00 9.61 256 ALA Q O 1
ATOM 15645 N N . PHE C 2 257 ? 76.917 45.169 62.778 1.00 6.11 257 PHE Q N 1
ATOM 15646 C CA . PHE C 2 257 ? 78.172 45.902 62.730 1.00 12.78 257 PHE Q CA 1
ATOM 15647 C C . PHE C 2 257 ? 78.015 47.342 63.194 1.00 9.60 257 PHE Q C 1
ATOM 15648 O O . PHE C 2 257 ? 78.969 47.913 63.730 1.00 17.13 257 PHE Q O 1
ATOM 15665 N N . SER C 2 258 ? 76.820 47.925 63.060 1.00 10.93 258 SER Q N 1
ATOM 15666 C CA . SER C 2 258 ? 76.563 49.195 63.724 1.00 13.92 258 SER Q CA 1
ATOM 15667 C C . SER C 2 258 ? 76.720 49.043 65.226 1.00 12.99 258 SER Q C 1
ATOM 15668 O O . SER C 2 258 ? 77.301 49.907 65.886 1.00 19.22 258 SER Q O 1
ATOM 15676 N N . SER C 2 259 ? 76.225 47.939 65.785 1.00 16.13 259 SER Q N 1
ATOM 15677 C CA . SER C 2 259 ? 76.469 47.691 67.199 1.00 13.80 259 SER Q CA 1
ATOM 15678 C C . SER C 2 259 ? 77.957 47.491 67.475 1.00 17.92 259 SER Q C 1
ATOM 15679 O O . SER C 2 259 ? 78.493 48.045 68.438 1.00 20.73 259 SER Q O 1
ATOM 15687 N N . LEU C 2 260 ? 78.646 46.726 66.626 1.00 15.40 260 LEU Q N 1
ATOM 15688 C CA . LEU C 2 260 ? 80.044 46.399 66.899 1.00 12.25 260 LEU Q CA 1
ATOM 15689 C C . LEU C 2 260 ? 80.926 47.641 66.928 1.00 13.55 260 LEU Q C 1
ATOM 15690 O O . LEU C 2 260 ? 81.794 47.767 67.796 1.00 25.13 260 LEU Q O 1
ATOM 15706 N N . VAL C 2 261 ? 80.733 48.561 65.985 1.00 16.75 261 VAL Q N 1
ATOM 15707 C CA . VAL C 2 261 ? 81.681 49.660 65.828 1.00 17.00 261 VAL Q CA 1
ATOM 15708 C C . VAL C 2 261 ? 81.382 50.863 66.716 1.00 21.36 261 VAL Q C 1
ATOM 15709 O O . VAL C 2 261 ? 82.257 51.720 66.886 1.00 23.51 261 VAL Q O 1
ATOM 15722 N N . GLU C 2 262 ? 80.186 50.956 67.278 1.00 21.43 262 GLU Q N 1
ATOM 15723 C CA . GLU C 2 262 ? 79.782 52.141 68.013 1.00 21.52 262 GLU Q CA 1
ATOM 15724 C C . GLU C 2 262 ? 80.143 52.036 69.489 1.00 22.93 262 GLU Q C 1
ATOM 15725 O O . GLU C 2 262 ? 80.346 50.954 70.042 1.00 22.01 262 GLU Q O 1
ATOM 15737 N N . HIS C 2 263 ? 80.221 53.204 70.115 1.00 29.75 263 HIS Q N 1
ATOM 15738 C CA . HIS C 2 263 ? 80.528 53.307 71.532 1.00 31.33 263 HIS Q CA 1
ATOM 15739 C C . HIS C 2 263 ? 79.430 52.633 72.349 1.00 30.72 263 HIS Q C 1
ATOM 15740 O O . HIS C 2 263 ? 78.243 52.913 72.160 1.00 28.77 263 HIS Q O 1
ATOM 15754 N N . ARG C 2 264 ? 79.831 51.718 73.233 1.00 24.64 264 ARG Q N 1
ATOM 15755 C CA . ARG C 2 264 ? 78.927 50.961 74.102 1.00 26.87 264 ARG Q CA 1
ATOM 15756 C C . ARG C 2 264 ? 77.891 50.154 73.328 1.00 22.85 264 ARG Q C 1
ATOM 15757 O O . ARG C 2 264 ? 76.845 49.803 73.876 1.00 26.41 264 ARG Q O 1
ATOM 15778 N N . GLY C 2 265 ? 78.152 49.838 72.065 1.00 25.37 265 GLY Q N 1
ATOM 15779 C CA . GLY C 2 265 ? 77.240 4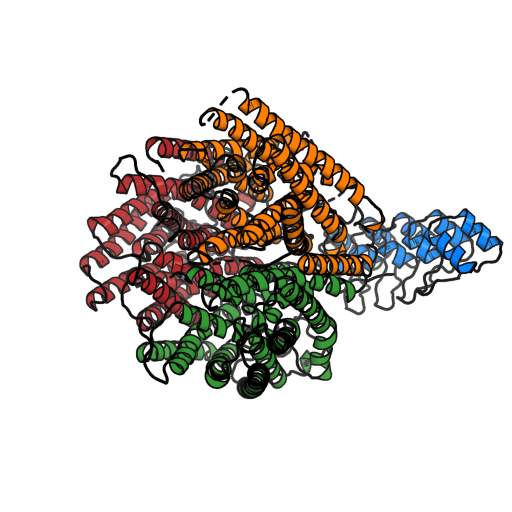8.988 71.333 1.00 16.69 265 GLY Q CA 1
ATOM 15780 C C . GLY C 2 265 ? 75.946 49.641 70.909 1.00 15.93 265 GLY Q C 1
ATOM 15781 O O . GLY C 2 265 ? 75.029 48.939 70.488 1.00 21.92 265 GLY Q O 1
ATOM 15785 N N . LYS C 2 266 ? 75.840 50.965 71.002 1.00 15.66 266 LYS Q N 1
ATOM 15786 C CA . LYS C 2 266 ? 74.603 51.647 70.648 1.00 16.20 266 LYS Q CA 1
ATOM 15787 C C . LYS C 2 266 ? 74.467 51.742 69.135 1.00 15.89 266 LYS Q C 1
ATOM 15788 O O . LYS C 2 266 ? 75.423 52.064 68.430 1.00 27.12 266 LYS Q O 1
ATOM 15807 N N . LEU C 2 267 ? 73.270 51.456 68.639 1.00 16.51 267 LEU Q N 1
ATOM 15808 C CA . LEU C 2 267 ? 73.009 51.561 67.213 1.00 10.78 267 LEU Q CA 1
ATOM 15809 C C . LEU C 2 267 ? 73.015 53.021 66.774 1.00 3.71 267 LEU Q C 1
ATOM 15810 O O . LEU C 2 267 ? 72.631 53.918 67.523 1.00 10.75 267 LEU Q O 1
ATOM 15826 N N . ASN C 2 268 ? 73.464 53.250 65.544 1.00 12.87 268 ASN Q N 1
ATOM 15827 C CA . ASN C 2 268 ? 73.548 54.582 64.956 1.00 13.35 268 ASN Q CA 1
ATOM 15828 C C . ASN C 2 268 ? 72.553 54.668 63.808 1.00 13.14 268 ASN Q C 1
ATOM 15829 O O . ASN C 2 268 ? 72.625 53.880 62.861 1.00 22.37 268 ASN Q O 1
ATOM 15840 N N . MET C 2 269 ? 71.641 55.635 63.885 1.00 16.24 269 MET Q N 1
ATOM 15841 C CA . MET C 2 269 ? 70.609 55.754 62.863 1.00 8.01 269 MET Q CA 1
ATOM 15842 C C . MET C 2 269 ? 71.179 56.031 61.481 1.00 12.53 269 MET Q C 1
ATOM 15843 O O . MET C 2 269 ? 70.515 55.729 60.491 1.00 17.89 269 MET Q O 1
ATOM 15857 N N . VAL C 2 270 ? 72.374 56.610 61.380 1.00 13.18 270 VAL Q N 1
ATOM 15858 C CA . VAL C 2 270 ? 73.007 56.761 60.072 1.00 16.91 270 VAL Q CA 1
ATOM 15859 C C . VAL C 2 270 ? 73.181 55.392 59.424 1.00 15.06 270 VAL Q C 1
ATOM 15860 O O . VAL C 2 270 ? 72.798 55.166 58.265 1.00 24.15 270 VAL Q O 1
ATOM 15873 N N . HIS C 2 271 ? 73.717 54.445 60.193 1.00 17.01 271 HIS Q N 1
ATOM 15874 C CA . HIS C 2 271 ? 73.907 53.091 59.693 1.00 15.06 271 HIS Q CA 1
ATOM 15875 C C . HIS C 2 271 ? 72.573 52.444 59.349 1.00 14.21 271 HIS Q C 1
ATOM 15876 O O . HIS C 2 271 ? 72.414 51.876 58.270 1.00 23.61 271 HIS Q O 1
ATOM 15890 N N . ILE C 2 272 ? 71.587 52.550 60.237 1.00 15.37 272 ILE Q N 1
ATOM 15891 C CA . ILE C 2 272 ? 70.322 51.865 59.990 1.00 16.32 272 ILE Q CA 1
ATOM 15892 C C . ILE C 2 272 ? 69.581 52.488 58.815 1.00 13.61 272 ILE Q C 1
ATOM 15893 O O . ILE C 2 272 ? 68.849 51.797 58.099 1.00 21.66 272 ILE Q O 1
ATOM 15909 N N . GLN C 2 273 ? 69.753 53.788 58.591 1.00 16.09 273 GLN Q N 1
ATOM 15910 C CA . GLN C 2 273 ? 69.097 54.452 57.474 1.00 9.29 273 GLN Q CA 1
ATOM 15911 C C . GLN C 2 273 ? 69.750 54.116 56.143 1.00 9.30 273 GLN Q C 1
ATOM 15912 O O . GLN C 2 273 ? 69.056 54.073 55.123 1.00 18.72 273 GLN Q O 1
ATOM 15926 N N . ASN C 2 274 ? 71.063 53.886 56.119 1.00 15.55 274 ASN Q N 1
ATOM 15927 C CA . ASN C 2 274 ? 71.769 53.742 54.850 1.00 10.04 274 ASN Q CA 1
ATOM 15928 C C . ASN C 2 274 ? 72.348 52.355 54.609 1.00 9.25 274 ASN Q C 1
ATOM 15929 O O . ASN C 2 274 ? 72.110 51.772 53.551 1.00 19.50 274 ASN Q O 1
ATOM 15940 N N . ALA C 2 275 ? 73.099 51.800 55.559 1.00 15.01 275 ALA Q N 1
ATOM 15941 C CA . ALA C 2 275 ? 73.766 50.524 55.337 1.00 9.60 275 ALA Q CA 1
ATOM 15942 C C . ALA C 2 275 ? 72.786 49.370 55.171 1.00 12.41 275 ALA Q C 1
ATOM 15943 O O . ALA C 2 275 ? 73.177 48.321 54.659 1.00 20.44 275 ALA Q O 1
ATOM 15950 N N . THR C 2 276 ? 71.530 49.531 55.592 1.00 18.43 276 THR Q N 1
ATOM 15951 C CA . THR C 2 276 ? 70.531 48.489 55.381 1.00 11.83 276 THR Q CA 1
ATOM 15952 C C . THR C 2 276 ? 70.108 48.358 53.917 1.00 12.04 276 THR Q C 1
ATOM 15953 O O . THR C 2 276 ? 69.434 47.385 53.573 1.00 15.74 276 THR Q O 1
ATOM 15964 N N . LEU C 2 277 ? 70.470 49.312 53.059 1.00 12.98 277 LEU Q N 1
ATOM 15965 C CA . LEU C 2 277 ? 70.179 49.261 51.627 1.00 9.26 277 LEU Q CA 1
ATOM 15966 C C . LEU C 2 277 ? 71.368 48.784 50.796 1.00 12.85 277 LEU Q C 1
ATOM 15967 O O . LEU C 2 277 ? 71.241 48.599 49.570 1.00 19.19 277 LEU Q O 1
ATOM 15983 N N . ALA C 2 278 ? 72.519 48.586 51.440 1.00 12.14 278 ALA Q N 1
ATOM 15984 C CA . ALA C 2 278 ? 73.716 48.190 50.718 1.00 12.70 278 ALA Q CA 1
ATOM 15985 C C . ALA C 2 278 ? 73.535 46.839 50.045 1.00 15.45 278 ALA Q C 1
ATOM 15986 O O . ALA C 2 278 ? 74.133 46.593 48.998 1.00 10.68 278 ALA Q O 1
ATOM 15993 N N . GLY C 2 279 ? 72.728 45.952 50.630 1.00 14.36 279 GLY Q N 1
ATOM 15994 C CA . GLY C 2 279 ? 72.468 44.674 49.990 1.00 9.50 279 GLY Q CA 1
ATOM 15995 C C . GLY C 2 279 ? 71.748 44.828 48.666 1.00 17.44 279 GLY Q C 1
ATOM 15996 O O . GLY C 2 279 ? 72.053 44.134 47.695 1.00 18.90 279 GLY Q O 1
ATOM 16000 N N . GLY C 2 280 ? 70.782 45.743 48.609 1.00 9.44 280 GLY Q N 1
ATOM 16001 C CA . GLY C 2 280 ? 70.114 46.021 47.353 1.00 10.35 280 GLY Q CA 1
ATOM 16002 C C . GLY C 2 280 ? 71.053 46.616 46.327 1.00 16.44 280 GLY Q C 1
ATOM 16003 O O . GLY C 2 280 ? 70.959 46.314 45.137 1.00 14.54 280 GLY Q O 1
ATOM 16007 N N . VAL C 2 281 ? 71.977 47.468 46.773 1.00 16.50 281 VAL Q N 1
ATOM 16008 C CA . VAL C 2 281 ? 72.958 48.016 45.834 1.00 11.37 281 VAL Q CA 1
ATOM 16009 C C . VAL C 2 281 ? 73.892 46.919 45.321 1.00 12.48 281 VAL Q C 1
ATOM 16010 O O . VAL C 2 281 ? 74.177 46.833 44.123 1.00 21.15 281 VAL Q O 1
ATOM 16023 N N . ALA C 2 282 ? 74.392 46.074 46.222 1.00 11.50 282 ALA Q N 1
ATOM 16024 C CA . ALA C 2 282 ? 75.492 45.182 45.875 1.00 16.61 282 ALA Q CA 1
ATOM 16025 C C . ALA C 2 282 ? 75.037 44.012 45.012 1.00 13.47 282 ALA Q C 1
ATOM 16026 O O . ALA C 2 282 ? 75.827 43.487 44.223 1.00 18.98 282 ALA Q O 1
ATOM 16033 N N . VAL C 2 283 ? 73.782 43.576 45.155 1.00 16.21 283 VAL Q N 1
ATOM 16034 C CA . VAL C 2 283 ? 73.275 42.468 44.349 1.00 19.73 283 VAL Q CA 1
ATOM 16035 C C . VAL C 2 283 ? 72.823 42.912 42.967 1.00 13.12 283 VAL Q C 1
ATOM 16036 O O . VAL C 2 283 ? 72.383 42.072 42.176 1.00 15.85 283 VAL Q O 1
ATOM 16049 N N . GLY C 2 284 ? 72.833 44.212 42.675 1.00 12.50 284 GLY Q N 1
ATOM 16050 C CA . GLY C 2 284 ? 72.345 44.798 41.406 1.00 16.15 284 GLY Q CA 1
ATOM 16051 C C . GLY C 2 284 ? 72.849 44.121 40.142 1.00 15.95 284 GLY Q C 1
ATOM 16052 O O . GLY C 2 284 ? 72.014 43.618 39.411 1.00 22.40 284 GLY Q O 1
ATOM 16056 N N . THR C 2 285 ? 74.158 44.054 39.908 1.00 22.61 285 THR Q N 1
ATOM 16057 C CA . THR C 2 285 ? 74.777 43.444 38.699 1.00 21.20 285 THR Q CA 1
ATOM 16058 C C . THR C 2 285 ? 74.407 41.959 38.562 1.00 17.21 285 THR Q C 1
ATOM 16059 O O . THR C 2 285 ? 74.120 41.563 37.446 1.00 27.26 285 THR Q O 1
ATOM 16070 N N . CYS C 2 286 ? 74.440 41.168 39.633 1.00 18.94 286 CYS Q N 1
ATOM 16071 C CA . CYS C 2 286 ? 74.134 39.712 39.637 1.00 12.93 286 CYS Q CA 1
ATOM 16072 C C . CYS C 2 286 ? 72.633 39.443 39.811 1.00 20.63 286 CYS Q C 1
ATOM 16073 O O . CYS C 2 286 ? 72.271 38.260 39.763 1.00 22.70 286 CYS Q O 1
ATOM 16081 N N . ALA C 2 287 ? 71.790 40.453 40.035 1.00 15.67 287 ALA Q N 1
ATOM 16082 C CA . ALA C 2 287 ? 70.355 40.285 40.387 1.00 19.08 287 ALA Q CA 1
ATOM 16083 C C . ALA C 2 287 ? 69.611 39.306 39.461 1.00 16.20 287 ALA Q C 1
ATOM 16084 O O . ALA C 2 287 ? 68.841 38.545 39.946 1.00 18.08 287 ALA Q O 1
ATOM 16091 N N . ASP C 2 288 ? 69.761 39.397 38.154 1.00 15.04 288 ASP Q N 1
ATOM 16092 C CA . ASP C 2 288 ? 69.120 38.462 37.237 1.00 15.66 288 ASP Q CA 1
ATOM 16093 C C . ASP C 2 288 ? 69.965 37.226 36.948 1.00 14.41 288 ASP Q C 1
ATOM 16094 O O . ASP C 2 288 ? 69.516 36.352 36.204 1.00 23.06 288 ASP Q O 1
ATOM 16103 N N . MET C 2 289 ? 71.170 37.138 37.488 1.00 17.73 289 MET Q N 1
ATOM 16104 C CA . MET C 2 289 ? 72.031 35.936 37.325 1.00 20.79 289 MET Q CA 1
ATOM 16105 C C . MET C 2 289 ? 71.557 34.840 38.276 1.00 16.42 289 MET Q C 1
ATOM 16106 O O . MET C 2 289 ? 70.943 35.181 39.297 1.00 18.68 289 MET Q O 1
ATOM 16120 N N . ALA C 2 290 ? 71.833 33.574 37.970 1.00 25.47 290 ALA Q N 1
ATOM 16121 C CA . ALA C 2 290 ? 71.483 32.438 38.856 1.00 24.87 290 ALA Q CA 1
ATOM 16122 C C . ALA C 2 290 ? 72.581 32.220 39.905 1.00 21.60 290 ALA Q C 1
ATOM 16123 O O . ALA C 2 290 ? 73.268 31.194 39.829 1.00 25.85 290 ALA Q O 1
ATOM 16130 N N . ILE C 2 291 ? 72.713 33.131 40.861 1.00 20.80 291 ILE Q N 1
ATOM 16131 C CA . ILE C 2 291 ? 73.720 33.036 41.953 1.00 20.45 291 ILE Q CA 1
ATOM 16132 C C . ILE C 2 291 ? 73.126 32.221 43.099 1.00 19.98 291 ILE Q C 1
ATOM 16133 O O . ILE C 2 291 ? 73.871 31.949 44.042 1.00 23.62 291 ILE Q O 1
ATOM 16149 N N . HIS C 2 292 ? 71.825 31.949 43.059 1.00 22.98 292 HIS Q N 1
ATOM 16150 C CA . HIS C 2 292 ? 71.083 31.194 44.101 1.00 15.43 292 HIS Q CA 1
ATOM 16151 C C . HIS C 2 292 ? 70.612 32.214 45.134 1.00 20.57 292 HIS Q C 1
ATOM 16152 O O . HIS C 2 292 ? 71.282 33.232 45.303 1.00 25.57 292 HIS Q O 1
ATOM 16166 N N . PRO C 2 293 ? 69.551 31.944 45.908 1.00 22.28 293 PRO Q N 1
ATOM 16167 C CA . PRO C 2 293 ? 69.158 32.826 47.008 1.00 22.18 293 PRO Q CA 1
ATOM 16168 C C . PRO C 2 293 ? 70.279 32.920 48.062 1.00 17.56 293 PRO Q C 1
ATOM 16169 O O . PRO C 2 293 ? 70.453 33.973 48.607 1.00 22.58 293 PRO Q O 1
ATOM 16180 N N . PHE C 2 294 ? 70.983 31.826 48.353 1.00 14.18 294 PHE Q N 1
ATOM 16181 C CA . PHE C 2 294 ? 72.092 31.806 49.342 1.00 14.10 294 PHE Q CA 1
ATOM 16182 C C . PHE C 2 294 ? 73.214 32.743 48.860 1.00 18.56 294 PHE Q C 1
ATOM 16183 O O . PHE C 2 294 ? 73.751 33.464 49.720 1.00 15.86 294 PHE Q O 1
ATOM 16200 N N . GLY C 2 295 ? 73.530 32.759 47.561 1.00 17.90 295 GLY Q N 1
ATOM 16201 C CA . GLY C 2 295 ? 74.539 33.675 46.982 1.00 17.67 295 GLY Q CA 1
ATOM 16202 C C . GLY C 2 295 ? 74.135 35.134 47.139 1.00 18.15 295 GLY Q C 1
ATOM 16203 O O . GLY C 2 295 ? 75.009 35.951 47.456 1.00 22.04 295 GLY Q O 1
ATOM 16207 N N . SER C 2 296 ? 72.864 35.461 46.946 1.00 14.21 296 SER Q N 1
ATOM 16208 C CA . SER C 2 296 ? 72.351 36.841 47.130 1.00 15.80 296 SER Q CA 1
ATOM 16209 C C . SER C 2 296 ? 72.503 37.250 48.601 1.00 16.17 296 SER Q C 1
ATOM 16210 O O . SER C 2 296 ? 72.886 38.397 48.838 1.00 18.74 296 SER Q O 1
ATOM 16218 N N . MET C 2 297 ? 72.220 36.353 49.543 1.00 18.27 297 MET Q N 1
ATOM 16219 C CA . MET C 2 297 ? 72.329 36.608 51.005 1.00 11.42 297 MET Q CA 1
ATOM 16220 C C . MET C 2 297 ? 73.778 36.870 51.432 1.00 15.33 297 MET Q C 1
ATOM 16221 O O . MET C 2 297 ? 73.985 37.731 52.275 1.00 19.14 297 MET Q O 1
ATOM 16235 N N . ILE C 2 298 ? 74.732 36.117 50.890 1.00 15.89 298 ILE Q N 1
ATOM 16236 C CA . ILE C 2 298 ? 76.170 36.306 51.203 1.00 10.29 298 ILE Q CA 1
ATOM 16237 C C . ILE C 2 298 ? 76.617 37.691 50.740 1.00 14.93 298 ILE Q C 1
ATOM 16238 O O . ILE C 2 298 ? 77.238 38.388 51.538 1.00 16.33 298 ILE Q O 1
ATOM 16254 N N . ILE C 2 299 ? 76.221 38.100 49.535 1.00 15.14 299 ILE Q N 1
ATOM 16255 C CA . ILE C 2 299 ? 76.540 39.447 49.004 1.00 10.73 299 ILE Q CA 1
ATOM 16256 C C . ILE C 2 299 ? 75.867 40.500 49.880 1.00 12.81 299 ILE Q C 1
ATOM 16257 O O . ILE C 2 299 ? 76.540 41.458 50.241 1.00 14.04 299 ILE Q O 1
ATOM 16273 N N . GLY C 2 300 ? 74.606 40.273 50.252 1.00 13.33 300 GLY Q N 1
ATOM 16274 C CA . GLY C 2 300 ? 73.857 41.207 51.100 1.00 12.30 300 GLY Q CA 1
ATOM 16275 C C . GLY C 2 300 ? 74.503 41.320 52.468 1.00 11.33 300 GLY Q C 1
ATOM 16276 O O . GLY C 2 300 ? 74.632 42.432 52.935 1.00 15.82 300 GLY Q O 1
ATOM 16280 N N . SER C 2 301 ? 74.933 40.205 53.048 1.00 13.42 301 SER Q N 1
ATOM 16281 C CA . SER C 2 301 ? 75.611 40.176 54.363 1.00 15.43 301 SER Q CA 1
ATOM 16282 C C . SER C 2 301 ? 76.940 40.930 54.277 1.00 13.37 301 SER Q C 1
ATOM 16283 O O . SER C 2 301 ? 77.209 41.740 55.153 1.00 19.81 301 SER Q O 1
ATOM 16291 N N . ILE C 2 302 ? 77.715 40.716 53.223 1.00 15.97 302 ILE Q N 1
ATOM 16292 C CA . ILE C 2 302 ? 78.994 41.448 52.999 1.00 15.81 302 ILE Q CA 1
ATOM 16293 C C . ILE C 2 302 ? 78.726 42.934 52.755 1.00 12.06 302 ILE Q C 1
ATOM 16294 O O . ILE C 2 302 ? 79.460 43.712 53.293 1.00 21.01 302 ILE Q O 1
ATOM 16310 N N . ALA C 2 303 ? 77.707 43.281 51.979 1.00 21.48 303 ALA Q N 1
ATOM 16311 C CA . ALA C 2 303 ? 77.372 44.668 51.618 1.00 11.09 303 ALA Q CA 1
ATOM 16312 C C . ALA C 2 303 ? 77.058 45.455 52.886 1.00 13.12 303 ALA Q C 1
ATOM 16313 O O . ALA C 2 303 ? 77.504 46.576 52.965 1.00 15.86 303 ALA Q O 1
ATOM 16320 N N . GLY C 2 304 ? 76.214 44.920 53.764 1.00 13.55 304 GLY Q N 1
ATOM 16321 C CA . GLY C 2 304 ? 75.895 45.615 55.001 1.00 15.93 304 GLY Q CA 1
ATOM 16322 C C . GLY C 2 304 ? 77.131 45.847 55.847 1.00 12.28 304 GLY Q C 1
ATOM 16323 O O . GLY C 2 304 ? 77.346 46.947 56.372 1.00 19.71 304 GLY Q O 1
ATOM 16327 N N . MET C 2 305 ? 77.976 44.819 55.953 1.00 14.65 305 MET Q N 1
ATOM 16328 C CA . MET C 2 305 ? 79.237 44.949 56.672 1.00 15.25 305 MET Q CA 1
ATOM 16329 C C . MET C 2 305 ? 80.091 46.077 56.103 1.00 19.82 305 MET Q C 1
ATOM 16330 O O . MET C 2 305 ? 80.569 46.951 56.840 1.00 21.24 305 MET Q O 1
ATOM 16344 N N . VAL C 2 306 ? 80.293 46.063 54.784 1.00 16.39 306 VAL Q N 1
ATOM 16345 C CA . VAL C 2 306 ? 81.170 47.024 54.132 1.00 12.04 306 VAL Q CA 1
ATOM 16346 C C . VAL C 2 306 ? 80.616 48.430 54.287 1.00 11.36 306 VAL Q C 1
ATOM 16347 O O . VAL C 2 306 ? 81.366 49.382 54.510 1.00 17.45 306 VAL Q O 1
ATOM 16360 N N . SER C 2 307 ? 79.300 48.587 54.148 1.00 11.21 307 SER Q N 1
ATOM 16361 C CA . SER C 2 307 ? 78.699 49.909 54.257 1.00 16.36 307 SER Q CA 1
ATOM 16362 C C . SER C 2 307 ? 78.874 50.477 55.658 1.00 14.61 307 SER Q C 1
ATOM 16363 O O . SER C 2 307 ? 79.242 51.649 55.817 1.00 15.92 307 SER Q O 1
ATOM 16371 N N . VAL C 2 308 ? 78.630 49.661 56.688 1.00 7.35 308 VAL Q N 1
ATOM 16372 C CA . VAL C 2 308 ? 78.800 50.166 58.047 1.00 17.14 308 VAL Q CA 1
ATOM 16373 C C . VAL C 2 308 ? 80.258 50.531 58.297 1.00 12.44 308 VAL Q C 1
ATOM 16374 O O . VAL C 2 308 ? 80.553 51.569 58.896 1.00 12.36 308 VAL Q O 1
ATOM 16387 N N . LEU C 2 309 ? 81.191 49.683 57.856 1.00 13.15 309 LEU Q N 1
ATOM 16388 C CA . LEU C 2 309 ? 82.600 49.987 58.087 1.00 13.69 309 LEU Q CA 1
ATOM 16389 C C . LEU C 2 309 ? 83.020 51.236 57.325 1.00 15.84 309 LEU Q C 1
ATOM 16390 O O . LEU C 2 309 ? 83.841 52.019 57.810 1.00 18.26 309 LEU Q O 1
ATOM 16406 N N . GLY C 2 310 ? 82.462 51.443 56.131 1.00 15.31 310 GLY Q N 1
ATOM 16407 C CA . GLY C 2 310 ? 82.721 52.675 55.414 1.00 8.80 310 GLY Q CA 1
ATOM 16408 C C . GLY C 2 310 ? 82.266 53.887 56.198 1.00 12.78 310 GLY Q C 1
ATOM 16409 O O . GLY C 2 310 ? 83.046 54.805 56.436 1.00 20.43 310 GLY Q O 1
ATOM 16413 N N . TYR C 2 311 ? 81.028 53.852 56.695 1.00 14.71 311 TYR Q N 1
ATOM 16414 C CA . TYR C 2 311 ? 80.518 54.963 57.491 1.00 15.86 311 TYR Q CA 1
ATOM 16415 C C . TYR C 2 311 ? 81.393 55.218 58.712 1.00 16.99 311 TYR Q C 1
ATOM 16416 O O . TYR C 2 311 ? 81.706 56.368 59.031 1.00 18.36 311 TYR Q O 1
ATOM 16434 N N . LYS C 2 312 ? 81.802 54.158 59.406 1.00 18.87 312 LYS Q N 1
ATOM 16435 C CA . LYS C 2 312 ? 82.564 54.341 60.635 1.00 14.61 312 LYS Q CA 1
ATOM 16436 C C . LYS C 2 312 ? 83.960 54.886 60.354 1.00 16.23 312 LYS Q C 1
ATOM 16437 O O . LYS C 2 312 ? 84.397 55.847 60.994 1.00 28.40 312 LYS Q O 1
ATOM 16456 N N . PHE C 2 313 ? 84.678 54.281 59.414 1.00 11.48 313 PHE Q N 1
ATOM 16457 C CA . PHE C 2 313 ? 86.114 54.487 59.284 1.00 20.49 313 PHE Q CA 1
ATOM 16458 C C . PHE C 2 313 ? 86.526 55.270 58.049 1.00 14.51 313 PHE Q C 1
ATOM 16459 O O . PHE C 2 313 ? 87.458 56.068 58.132 1.00 30.83 313 PHE Q O 1
ATOM 16476 N N . LEU C 2 314 ? 85.878 55.080 56.900 1.00 17.50 314 LEU Q N 1
ATOM 16477 C CA . LEU C 2 314 ? 86.350 55.712 55.673 1.00 21.67 314 LEU Q CA 1
ATOM 16478 C C . LEU C 2 314 ? 85.809 57.124 55.489 1.00 14.71 314 LEU Q C 1
ATOM 16479 O O . LEU C 2 314 ? 86.509 57.980 54.945 1.00 23.23 314 LEU Q O 1
ATOM 16495 N N . THR C 2 315 ? 84.574 57.389 55.913 1.00 19.71 315 THR Q N 1
ATOM 16496 C CA . THR C 2 315 ? 84.033 58.740 55.775 1.00 17.94 315 THR Q CA 1
ATOM 16497 C C . THR C 2 315 ? 84.862 59.762 56.543 1.00 18.83 315 THR Q C 1
ATOM 16498 O O . THR C 2 315 ? 85.173 60.822 55.976 1.00 21.08 315 THR Q O 1
ATOM 16509 N N . PRO C 2 316 ? 85.242 59.533 57.805 1.00 23.45 316 PRO Q N 1
ATOM 16510 C CA . PRO C 2 316 ? 86.156 60.483 58.462 1.00 19.32 316 PRO Q CA 1
ATOM 16511 C C . PRO C 2 316 ? 87.475 60.643 57.734 1.00 18.92 316 PRO Q C 1
ATOM 16512 O O . PRO C 2 316 ? 87.993 61.760 57.635 1.00 27.42 316 PRO Q O 1
ATOM 16523 N N . LEU C 2 317 ? 88.044 59.569 57.197 1.00 22.03 317 LEU Q N 1
ATOM 16524 C CA . LEU C 2 317 ? 89.294 59.648 56.400 1.00 19.83 317 LEU Q CA 1
ATOM 16525 C C . LEU C 2 317 ? 89.070 60.505 55.147 1.00 22.25 317 LEU Q C 1
ATOM 16526 O O . LEU C 2 317 ? 89.868 61.421 54.912 1.00 27.36 317 LEU Q O 1
ATOM 16542 N N . PHE C 2 318 ? 88.004 60.261 54.396 1.00 17.90 318 PHE Q N 1
ATOM 16543 C CA . PHE C 2 318 ? 87.720 60.978 53.127 1.00 23.36 318 PHE Q CA 1
ATOM 16544 C C . PHE C 2 318 ? 87.539 62.465 53.423 1.00 17.39 318 PHE Q C 1
ATOM 16545 O O . PHE C 2 318 ? 88.090 63.267 52.685 1.00 22.82 318 PHE Q O 1
ATOM 16562 N N . THR C 2 319 ? 86.851 62.806 54.502 1.00 17.16 319 THR Q N 1
ATOM 16563 C CA . THR C 2 319 ? 86.521 64.213 54.832 1.00 22.81 319 THR Q CA 1
ATOM 16564 C C . THR C 2 319 ? 87.735 64.928 55.405 1.00 24.27 319 THR Q C 1
ATOM 16565 O O . THR C 2 319 ? 88.084 65.982 54.870 1.00 31.47 319 THR Q O 1
ATOM 16576 N N . THR C 2 320 ? 88.383 64.376 56.419 1.00 21.67 320 THR Q N 1
ATOM 16577 C CA . THR C 2 320 ? 89.432 65.131 57.091 1.00 27.42 320 THR Q CA 1
ATOM 16578 C C . THR C 2 320 ? 90.749 65.104 56.323 1.00 24.13 320 THR Q C 1
ATOM 16579 O O . THR C 2 320 ? 91.443 66.123 56.258 1.00 33.54 320 THR Q O 1
ATOM 16590 N N . LYS C 2 321 ? 91.099 63.990 55.704 1.00 24.16 321 LYS Q N 1
ATOM 16591 C CA . LYS C 2 321 ? 92.413 63.821 55.031 1.00 25.72 321 LYS Q CA 1
ATOM 16592 C C . LYS C 2 321 ? 92.337 64.078 53.517 1.00 26.13 321 LYS Q C 1
ATOM 16593 O O . LYS C 2 321 ? 93.230 64.767 53.022 1.00 29.67 321 LYS Q O 1
ATOM 16612 N N . LEU C 2 322 ? 91.349 63.544 52.803 1.00 25.76 322 LEU Q N 1
ATOM 16613 C CA . LEU C 2 322 ? 91.258 63.662 51.320 1.00 19.16 322 LEU Q CA 1
ATOM 16614 C C . LEU C 2 322 ? 90.535 64.941 50.891 1.00 22.24 322 LEU Q C 1
ATOM 16615 O O . LEU C 2 322 ? 90.470 65.172 49.674 1.00 20.42 322 LEU Q O 1
ATOM 16631 N N . ARG C 2 323 ? 89.975 65.701 51.823 1.00 23.30 323 ARG Q N 1
ATOM 16632 C CA . ARG C 2 323 ? 89.206 66.936 51.516 1.00 22.53 323 ARG Q CA 1
ATOM 16633 C C . ARG C 2 323 ? 88.000 66.566 50.655 1.00 19.74 323 ARG Q C 1
ATOM 16634 O O . ARG C 2 323 ? 87.633 67.371 49.788 1.00 21.91 323 ARG Q O 1
ATOM 16655 N N . ILE C 2 324 ? 87.436 65.374 50.829 1.00 13.57 324 ILE Q N 1
ATOM 16656 C CA . ILE C 2 324 ? 86.162 65.047 50.136 1.00 15.50 324 ILE Q CA 1
ATOM 16657 C C . ILE C 2 324 ? 85.142 64.891 51.257 1.00 18.29 324 ILE Q C 1
ATOM 16658 O O . ILE C 2 324 ? 85.202 63.881 51.942 1.00 17.67 324 ILE Q O 1
ATOM 16674 N N . HIS C 2 325 ? 84.163 65.784 51.314 1.00 20.59 325 HIS Q N 1
ATOM 16675 C CA . HIS C 2 325 ? 83.100 65.762 52.344 1.00 14.94 325 HIS Q CA 1
ATOM 16676 C C . HIS C 2 325 ? 81.868 65.183 51.673 1.00 16.42 325 HIS Q C 1
ATOM 16677 O O . HIS C 2 325 ? 81.403 65.774 50.704 1.00 24.29 325 HIS Q O 1
ATOM 16691 N N . ASP C 2 326 ? 81.364 64.092 52.192 1.00 11.13 326 ASP Q N 1
ATOM 16692 C CA . ASP C 2 326 ? 80.240 63.363 51.610 1.00 16.59 326 ASP Q CA 1
ATOM 16693 C C . ASP C 2 326 ? 79.110 63.425 52.633 1.00 12.76 326 ASP Q C 1
ATOM 16694 O O . ASP C 2 326 ? 79.103 62.655 53.597 1.00 22.43 326 ASP Q O 1
ATOM 16703 N N . THR C 2 327 ? 78.159 64.338 52.416 1.00 9.55 327 THR Q N 1
ATOM 16704 C CA . THR C 2 327 ? 77.163 64.647 53.442 1.00 17.54 327 THR Q CA 1
ATOM 16705 C C . THR C 2 327 ? 76.384 63.407 53.860 1.00 11.77 327 THR Q C 1
ATOM 16706 O O . THR C 2 327 ? 76.301 63.086 55.047 1.00 14.34 327 THR Q O 1
ATOM 16717 N N . CYS C 2 328 ? 75.819 62.688 52.899 1.00 11.82 328 CYS Q N 1
ATOM 16718 C CA . CYS C 2 328 ? 75.018 61.510 53.194 1.00 13.16 328 CYS Q CA 1
ATOM 16719 C C . CYS C 2 328 ? 75.835 60.226 53.231 1.00 14.06 328 CYS Q C 1
ATOM 16720 O O . CYS C 2 328 ? 75.259 59.153 53.424 1.00 23.46 328 CYS Q O 1
ATOM 16728 N N . GLY C 2 329 ? 77.149 60.304 53.060 1.00 14.54 329 GLY Q N 1
ATOM 16729 C CA . GLY C 2 329 ? 77.945 59.092 52.986 1.00 18.25 329 GLY Q CA 1
ATOM 16730 C C . GLY C 2 329 ? 77.539 58.195 51.839 1.00 10.19 329 GLY Q C 1
ATOM 16731 O O . GLY C 2 329 ? 77.477 56.972 52.003 1.00 16.57 329 GLY Q O 1
ATOM 16735 N N . VAL C 2 330 ? 77.244 58.780 50.674 1.00 18.97 330 VAL Q N 1
ATOM 16736 C CA . VAL C 2 330 ? 76.804 57.987 49.534 1.00 11.01 330 VAL Q CA 1
ATOM 16737 C C . VAL C 2 330 ? 77.898 57.045 49.064 1.00 7.55 330 VAL Q C 1
ATOM 16738 O O . VAL C 2 330 ? 77.604 56.025 48.436 1.00 13.61 330 VAL Q O 1
ATOM 16751 N N . HIS C 2 331 ? 79.160 57.360 49.354 1.00 14.64 331 HIS Q N 1
ATOM 16752 C CA . HIS C 2 331 ? 80.241 56.439 49.032 1.00 11.87 331 HIS Q CA 1
ATOM 16753 C C . HIS C 2 331 ? 80.095 55.125 49.783 1.00 9.91 331 HIS Q C 1
ATOM 16754 O O . HIS C 2 331 ? 80.510 54.076 49.283 1.00 14.77 331 HIS Q O 1
ATOM 16768 N N . ASN C 2 332 ? 79.522 55.162 50.983 1.00 9.69 332 ASN Q N 1
ATOM 16769 C CA . ASN C 2 332 ? 79.386 53.956 51.788 1.00 12.38 332 ASN Q CA 1
ATOM 16770 C C . ASN C 2 332 ? 78.188 53.112 51.378 1.00 12.88 332 ASN Q C 1
ATOM 16771 O O . ASN C 2 332 ? 78.195 51.898 51.596 1.00 17.87 332 ASN Q O 1
ATOM 16782 N N . LEU C 2 333 ? 77.161 53.726 50.796 1.00 14.60 333 LEU Q N 1
ATOM 16783 C CA . LEU C 2 333 ? 75.976 53.014 50.337 1.00 7.27 333 LEU Q CA 1
ATOM 16784 C C . LEU C 2 333 ? 76.032 52.692 48.851 1.00 12.71 333 LEU Q C 1
ATOM 16785 O O . LEU C 2 333 ? 75.755 51.560 48.452 1.00 17.17 333 LEU Q O 1
ATOM 16801 N N . HIS C 2 334 ? 76.381 53.672 48.023 1.00 15.27 334 HIS Q N 1
ATOM 16802 C CA . HIS C 2 334 ? 76.348 53.520 46.577 1.00 11.57 334 HIS Q CA 1
ATOM 16803 C C . HIS C 2 334 ? 77.716 53.258 45.968 1.00 12.96 334 HIS Q C 1
ATOM 16804 O O . HIS C 2 334 ? 77.806 52.535 44.975 1.00 17.30 334 HIS Q O 1
ATOM 16818 N N . GLY C 2 335 ? 78.777 53.830 46.530 1.00 8.65 335 GLY Q N 1
ATOM 16819 C CA . GLY C 2 335 ? 80.099 53.684 45.959 1.00 13.34 335 GLY Q CA 1
ATOM 16820 C C . GLY C 2 335 ? 80.734 52.335 46.215 1.00 14.98 335 GLY Q C 1
ATOM 16821 O O . GLY C 2 335 ? 80.926 51.547 45.286 1.00 15.53 335 GLY Q O 1
ATOM 16825 N N . LEU C 2 336 ? 81.057 52.054 47.474 1.00 21.36 336 LEU Q N 1
ATOM 16826 C CA . LEU C 2 336 ? 81.700 50.784 47.801 1.00 11.36 336 LEU Q CA 1
ATOM 16827 C C . LEU C 2 336 ? 80.797 49.589 47.530 1.00 11.56 336 LEU Q C 1
ATOM 16828 O O . LEU C 2 336 ? 81.267 48.621 46.912 1.00 16.37 336 LEU Q O 1
ATOM 16844 N N . PRO C 2 337 ? 79.528 49.569 47.952 1.00 17.14 337 PRO Q N 1
ATOM 16845 C CA . PRO C 2 337 ? 78.665 48.448 47.553 1.00 15.34 337 PRO Q CA 1
ATOM 16846 C C . PRO C 2 337 ? 78.475 48.337 46.051 1.00 12.47 337 PRO Q C 1
ATOM 16847 O O . PRO C 2 337 ? 78.304 47.224 45.546 1.00 18.17 337 PRO Q O 1
ATOM 16858 N N . GLY C 2 338 ? 78.509 49.447 45.323 1.00 13.17 338 GLY Q N 1
ATOM 16859 C CA . GLY C 2 338 ? 78.457 49.434 43.852 1.00 13.97 338 GLY Q CA 1
ATOM 16860 C C . GLY C 2 338 ? 79.621 48.639 43.296 1.00 13.86 338 GLY Q C 1
ATOM 16861 O O . GLY C 2 338 ? 79.382 47.804 42.426 1.00 18.98 338 GLY Q O 1
ATOM 16865 N N . VAL C 2 339 ? 80.839 48.918 43.750 1.00 12.63 339 VAL Q N 1
ATOM 16866 C CA . VAL C 2 339 ? 82.075 48.215 43.304 1.00 14.90 339 VAL Q CA 1
ATOM 16867 C C . VAL C 2 339 ? 82.007 46.741 43.705 1.00 14.21 339 VAL Q C 1
ATOM 16868 O O . VAL C 2 339 ? 82.405 45.905 42.907 1.00 24.41 339 VAL Q O 1
ATOM 16881 N N . VAL C 2 340 ? 81.505 46.447 44.893 1.00 14.58 340 VAL Q N 1
ATOM 16882 C CA . VAL C 2 340 ? 81.372 45.052 45.373 1.00 17.73 340 VAL Q CA 1
ATOM 16883 C C . VAL C 2 340 ? 80.422 44.327 44.419 1.00 18.45 340 VAL Q C 1
ATOM 16884 O O . VAL C 2 340 ? 80.764 43.225 44.014 1.00 19.49 340 VAL Q O 1
ATOM 16897 N N . GLY C 2 341 ? 79.325 44.970 44.012 1.00 19.12 341 GLY Q N 1
ATOM 16898 C CA . GLY C 2 341 ? 78.379 44.374 43.055 1.00 14.62 341 GLY Q CA 1
ATOM 16899 C C . GLY C 2 341 ? 79.010 44.129 41.705 1.00 15.78 341 GLY Q C 1
ATOM 16900 O O . GLY C 2 341 ? 78.783 43.051 41.143 1.00 23.29 341 GLY Q O 1
ATOM 16904 N N . GLY C 2 342 ? 79.801 45.082 41.207 1.00 18.86 342 GLY Q N 1
ATOM 16905 C CA . GLY C 2 342 ? 80.514 44.909 39.931 1.00 23.02 342 GLY Q CA 1
ATOM 16906 C C . GLY C 2 342 ? 81.507 43.775 40.036 1.00 18.56 342 GLY Q C 1
ATOM 16907 O O . GLY C 2 342 ? 81.584 42.982 39.101 1.00 27.43 342 GLY Q O 1
ATOM 16911 N N . LEU C 2 343 ? 82.224 43.694 41.147 1.00 15.99 343 LEU Q N 1
ATOM 16912 C CA . LEU C 2 343 ? 83.200 42.616 41.411 1.00 20.81 343 LEU Q CA 1
ATOM 16913 C C . LEU C 2 343 ? 82.470 41.270 41.507 1.00 17.96 343 LEU Q C 1
ATOM 16914 O O . LEU C 2 343 ? 82.998 40.296 40.967 1.00 24.98 343 LEU Q O 1
ATOM 16930 N N . ALA C 2 344 ? 81.299 41.233 42.140 1.00 21.07 344 ALA Q N 1
ATOM 16931 C CA . ALA C 2 344 ? 80.488 40.006 42.309 1.00 19.97 344 ALA Q CA 1
ATOM 16932 C C . ALA C 2 344 ? 80.088 39.503 40.931 1.00 22.17 344 ALA Q C 1
ATOM 16933 O O . ALA C 2 344 ? 80.101 38.283 40.734 1.00 25.46 344 ALA Q O 1
ATOM 16940 N N . GLY C 2 345 ? 79.733 40.410 40.032 1.00 21.24 345 GLY Q N 1
ATOM 16941 C CA . GLY C 2 345 ? 79.328 40.044 38.670 1.00 24.74 345 GLY Q CA 1
ATOM 16942 C C . GLY C 2 345 ? 80.462 39.380 37.924 1.00 20.61 345 GLY Q C 1
ATOM 16943 O O . GLY C 2 345 ? 80.187 38.436 37.185 1.00 28.52 345 GLY Q O 1
ATOM 16947 N N . ILE C 2 346 ? 81.690 39.879 38.078 1.00 28.35 346 ILE Q N 1
ATOM 16948 C CA . ILE C 2 346 ? 82.889 39.283 37.417 1.00 22.81 346 ILE Q CA 1
ATOM 16949 C C . ILE C 2 346 ? 83.100 37.875 37.947 1.00 19.68 346 ILE Q C 1
ATOM 16950 O O . ILE C 2 346 ? 83.294 36.960 37.132 1.00 30.55 346 ILE Q O 1
ATOM 16966 N N . VAL C 2 347 ? 82.991 37.702 39.250 1.00 23.58 347 VAL Q N 1
ATOM 16967 C CA . VAL C 2 347 ? 83.139 36.377 39.902 1.00 24.05 347 VAL Q CA 1
ATOM 16968 C C . VAL C 2 347 ? 82.009 35.464 39.436 1.00 26.15 347 VAL Q C 1
ATOM 16969 O O . VAL C 2 347 ? 82.297 34.308 39.150 1.00 30.58 347 VAL Q O 1
ATOM 16982 N N . ALA C 2 348 ? 80.781 35.975 39.334 1.00 20.85 348 ALA Q N 1
ATOM 16983 C CA . ALA C 2 348 ? 79.608 35.166 38.928 1.00 26.90 348 ALA Q CA 1
ATOM 16984 C C . ALA C 2 348 ? 79.822 34.662 37.495 1.00 27.20 348 ALA Q C 1
ATOM 16985 O O . ALA C 2 348 ? 79.382 33.542 37.210 1.00 30.16 348 ALA Q O 1
ATOM 16992 N N . VAL C 2 349 ? 80.381 35.479 36.601 1.00 24.71 349 VAL Q N 1
ATOM 16993 C CA . VAL C 2 349 ? 80.701 35.052 35.206 1.00 27.61 349 VAL Q CA 1
ATOM 16994 C C . VAL C 2 349 ? 81.751 33.936 35.263 1.00 28.67 349 VAL Q C 1
ATOM 16995 O O . VAL C 2 349 ? 81.578 32.949 34.543 1.00 30.53 349 VAL Q O 1
ATOM 17008 N N . ALA C 2 350 ? 82.763 34.059 36.122 1.00 28.73 350 ALA Q N 1
ATOM 17009 C CA . ALA C 2 350 ? 83.822 33.040 36.308 1.00 29.18 350 ALA Q CA 1
ATOM 17010 C C . ALA C 2 350 ? 83.170 31.757 36.830 1.00 29.57 350 ALA Q C 1
ATOM 17011 O O . ALA C 2 350 ? 83.634 30.674 36.456 1.00 32.26 350 ALA Q O 1
ATOM 17018 N N . MET C 2 351 ? 82.179 31.869 37.709 1.00 31.02 351 MET Q N 1
ATOM 17019 C CA . MET C 2 351 ? 81.389 30.731 38.248 1.00 27.82 351 MET Q CA 1
ATOM 17020 C C . MET C 2 351 ? 80.567 30.088 37.125 1.00 33.70 351 MET Q C 1
ATOM 17021 O O . MET C 2 351 ? 80.127 28.953 37.329 1.00 37.83 351 MET Q O 1
ATOM 17035 N N . GLY C 2 352 ? 80.291 30.798 36.033 1.00 31.06 352 GLY Q N 1
ATOM 17036 C CA . GLY C 2 352 ? 79.416 30.321 34.948 1.00 32.53 352 GLY Q CA 1
ATOM 17037 C C . GLY C 2 352 ? 77.971 30.653 35.240 1.00 34.96 352 GLY Q C 1
ATOM 17038 O O . GLY C 2 352 ? 77.108 30.223 34.465 1.00 35.61 352 GLY Q O 1
ATOM 17042 N N . ALA C 2 353 ? 77.722 31.439 36.289 1.00 35.33 353 ALA Q N 1
ATOM 17043 C CA . ALA C 2 353 ? 76.367 31.856 36.689 1.00 32.35 353 ALA Q CA 1
ATOM 17044 C C . ALA C 2 353 ? 75.806 32.636 35.520 1.00 31.24 353 ALA Q C 1
ATOM 17045 O O . ALA C 2 353 ? 74.596 32.508 35.258 1.00 36.73 353 ALA Q O 1
ATOM 17052 N N . SER C 2 354 ? 76.634 33.422 34.853 1.00 32.14 354 SER Q N 1
ATOM 17053 C CA . SER C 2 354 ? 76.182 34.263 33.720 1.00 34.02 354 SER Q CA 1
ATOM 17054 C C . SER C 2 354 ? 7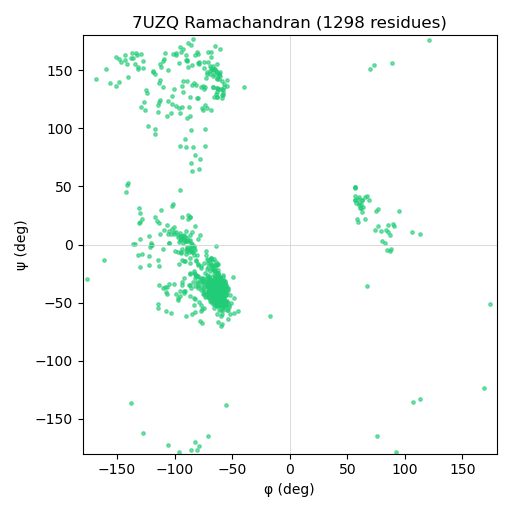6.989 34.079 32.455 1.00 34.98 354 SER Q C 1
ATOM 17055 O O . SER C 2 354 ? 78.171 33.698 32.563 1.00 39.29 354 SER Q O 1
ATOM 17063 N N . ASN C 2 355 ? 76.369 34.301 31.300 1.00 36.20 355 ASN Q N 1
ATOM 17064 C CA . ASN C 2 355 ? 77.097 34.454 30.051 1.00 39.33 355 ASN Q CA 1
ATOM 17065 C C . ASN C 2 355 ? 77.812 35.802 30.113 1.00 39.56 355 ASN Q C 1
ATOM 17066 O O . ASN C 2 355 ? 77.963 36.392 31.186 1.00 41.73 355 ASN Q O 1
ATOM 17077 N N . THR C 2 356 ? 78.280 36.301 28.970 1.00 33.20 356 THR Q N 1
ATOM 17078 C CA . THR C 2 356 ? 79.060 37.536 28.925 1.00 33.66 356 THR Q CA 1
ATOM 17079 C C . THR C 2 356 ? 80.431 37.314 29.552 1.00 28.41 356 THR Q C 1
ATOM 17080 O O . THR C 2 356 ? 80.587 36.477 30.445 1.00 31.37 356 THR Q O 1
ATOM 17091 N N . SER C 2 357 ? 81.426 38.065 29.098 1.00 30.32 357 SER Q N 1
ATOM 17092 C CA . SER C 2 357 ? 82.809 37.819 29.471 1.00 27.74 357 SER Q CA 1
ATOM 17093 C C . SER C 2 357 ? 83.161 38.485 30.795 1.00 27.62 357 SER Q C 1
ATOM 17094 O O . SER C 2 357 ? 82.545 39.472 31.204 1.00 33.19 357 SER Q O 1
ATOM 17102 N N . MET C 2 358 ? 84.164 37.917 31.467 1.00 26.87 358 MET Q N 1
ATOM 17103 C CA . MET C 2 358 ? 84.777 38.590 32.606 1.00 28.27 358 MET Q CA 1
ATOM 17104 C C . MET C 2 358 ? 85.331 39.946 32.199 1.00 24.52 358 MET Q C 1
ATOM 17105 O O . MET C 2 358 ? 85.195 40.937 32.932 1.00 26.49 358 MET Q O 1
ATOM 17119 N N . ALA C 2 359 ? 85.969 40.002 31.028 1.00 26.03 359 ALA Q N 1
ATOM 17120 C CA . ALA C 2 359 ? 86.637 41.219 30.592 1.00 28.21 359 ALA Q CA 1
ATOM 17121 C C . ALA C 2 359 ? 85.649 42.362 30.421 1.00 24.82 359 ALA Q C 1
ATOM 17122 O O . ALA C 2 359 ? 85.954 43.505 30.765 1.00 27.47 359 ALA Q O 1
ATOM 17129 N N . MET C 2 360 ? 84.448 42.108 29.936 1.00 26.14 360 MET Q N 1
ATOM 17130 C CA . MET C 2 360 ? 83.481 43.200 29.650 1.00 23.03 360 MET Q CA 1
ATOM 17131 C C . MET C 2 360 ? 82.820 43.637 30.968 1.00 22.48 360 MET Q C 1
ATOM 17132 O O . MET C 2 360 ? 82.552 44.824 31.085 1.00 23.55 360 MET Q O 1
ATOM 17146 N N . GLN C 2 361 ? 82.611 42.740 31.928 1.00 20.26 361 GLN Q N 1
ATOM 17147 C CA . GLN C 2 361 ? 82.109 43.095 33.287 1.00 14.96 361 GLN Q CA 1
ATOM 17148 C C . GLN C 2 361 ? 83.139 44.006 33.945 1.00 22.76 361 GLN Q C 1
ATOM 17149 O O . GLN C 2 361 ? 82.744 45.004 34.565 1.00 25.62 361 GLN Q O 1
ATOM 17163 N N . ALA C 2 362 ? 84.423 43.706 33.772 1.00 25.52 362 ALA Q N 1
ATOM 17164 C CA . ALA C 2 362 ? 85.538 44.486 34.343 1.00 21.49 362 ALA Q CA 1
ATOM 17165 C C . ALA C 2 362 ? 85.621 45.828 33.619 1.00 21.79 362 ALA Q C 1
ATOM 17166 O O . ALA C 2 362 ? 85.766 46.836 34.296 1.00 22.91 362 ALA Q O 1
ATOM 17173 N N . ALA C 2 363 ? 85.492 45.837 32.296 1.00 21.88 363 ALA Q N 1
ATOM 17174 C CA . ALA C 2 363 ? 85.493 47.067 31.516 1.00 20.27 363 ALA Q CA 1
ATOM 17175 C C . ALA C 2 363 ? 84.344 47.978 31.921 1.00 17.37 363 ALA Q C 1
ATOM 17176 O O . ALA C 2 363 ? 84.514 49.195 32.006 1.00 25.91 363 ALA Q O 1
ATOM 17183 N N . ALA C 2 364 ? 83.185 47.419 32.222 1.00 9.29 364 ALA Q N 1
ATOM 17184 C CA . ALA C 2 364 ? 82.012 48.182 32.684 1.00 19.63 364 ALA Q CA 1
ATOM 17185 C C . ALA C 2 364 ? 82.324 48.849 34.024 1.00 18.12 364 ALA Q C 1
ATOM 17186 O O . ALA C 2 364 ? 81.956 49.950 34.169 1.00 22.89 364 ALA Q O 1
ATOM 17193 N N . LEU C 2 365 ? 82.926 48.156 34.973 1.00 19.98 365 LEU Q N 1
ATOM 17194 C CA . LEU C 2 365 ? 83.291 48.716 36.285 1.00 20.06 365 LEU Q CA 1
ATOM 17195 C C . LEU C 2 365 ? 84.323 49.835 36.106 1.00 24.49 365 LEU Q C 1
ATOM 17196 O O . LEU C 2 365 ? 84.090 50.911 36.641 1.00 23.42 365 LEU Q O 1
ATOM 17212 N N . GLY C 2 366 ? 85.322 49.626 35.257 1.00 18.38 366 GLY Q N 1
ATOM 17213 C CA . GLY C 2 366 ? 86.379 50.607 35.001 1.00 12.30 366 GLY Q CA 1
ATOM 17214 C C . GLY C 2 366 ? 85.810 51.834 34.365 1.00 18.78 366 GLY Q C 1
ATOM 17215 O O . GLY C 2 366 ? 86.129 52.901 34.824 1.00 23.99 366 GLY Q O 1
ATOM 17219 N N . SER C 2 367 ? 84.978 51.673 33.349 1.00 21.78 367 SER Q N 1
ATOM 17220 C CA . SER C 2 367 ? 84.408 52.809 32.638 1.00 19.60 367 SER Q CA 1
ATOM 17221 C C . SER C 2 367 ? 83.432 53.574 33.516 1.00 16.61 367 SER Q C 1
ATOM 17222 O O . SER C 2 367 ? 83.411 54.806 33.493 1.00 23.47 367 SER Q O 1
ATOM 17230 N N . SER C 2 368 ? 82.610 52.869 34.291 1.00 18.86 368 SER Q N 1
ATOM 17231 C CA . SER C 2 368 ? 81.679 53.557 35.175 1.00 15.21 368 SER Q CA 1
ATOM 17232 C C . SER C 2 368 ? 82.432 54.474 36.128 1.00 17.54 368 SER Q C 1
ATOM 17233 O O . SER C 2 368 ? 82.136 55.672 36.219 1.00 22.30 368 SER Q O 1
ATOM 17241 N N . ILE C 2 369 ? 83.457 53.939 36.794 1.00 17.25 369 ILE Q N 1
ATOM 17242 C CA . ILE C 2 369 ? 84.215 54.742 37.751 1.00 18.95 369 ILE Q CA 1
ATOM 17243 C C . ILE C 2 369 ? 84.921 55.895 37.044 1.00 18.83 369 ILE Q C 1
ATOM 17244 O O . ILE C 2 369 ? 84.857 57.047 37.485 1.00 19.08 369 ILE Q O 1
ATOM 17260 N N . GLY C 2 370 ? 85.610 55.600 35.940 1.00 18.60 370 GLY Q N 1
ATOM 17261 C CA . GLY C 2 370 ? 86.405 56.623 35.279 1.00 15.07 370 GLY Q CA 1
ATOM 17262 C C . GLY C 2 370 ? 85.564 57.749 34.713 1.00 16.77 370 GLY Q C 1
ATOM 17263 O O . GLY C 2 370 ? 85.885 58.930 34.884 1.00 26.06 370 GLY Q O 1
ATOM 17267 N N . THR C 2 371 ? 84.480 57.402 34.015 1.00 19.77 371 THR Q N 1
ATOM 17268 C CA . THR C 2 371 ? 83.603 58.431 33.478 1.00 15.53 371 THR Q CA 1
ATOM 17269 C C . THR C 2 371 ? 82.951 59.218 34.602 1.00 10.86 371 THR Q C 1
ATOM 17270 O O . THR C 2 371 ? 82.812 60.439 34.502 1.00 22.32 371 THR Q O 1
ATOM 17281 N N . ALA C 2 372 ? 82.583 58.573 35.706 1.00 17.11 372 ALA Q N 1
ATOM 17282 C CA . ALA C 2 372 ? 81.984 59.266 36.871 1.00 18.43 372 ALA Q CA 1
ATOM 17283 C C . ALA C 2 372 ? 82.962 60.337 37.381 1.00 14.59 372 ALA Q C 1
ATOM 17284 O O . ALA C 2 372 ? 82.551 61.489 37.482 1.00 20.69 372 ALA Q O 1
ATOM 17291 N N . VAL C 2 373 ? 84.200 59.958 37.690 1.00 14.35 373 VAL Q N 1
ATOM 17292 C CA . VAL C 2 373 ? 85.205 60.898 38.273 1.00 21.73 373 VAL Q CA 1
ATOM 17293 C C . VAL C 2 373 ? 85.528 62.028 37.296 1.00 18.57 373 VAL Q C 1
ATOM 17294 O O . VAL C 2 373 ? 85.556 63.171 37.738 1.00 17.84 373 VAL Q O 1
ATOM 17307 N N . VAL C 2 374 ? 85.688 61.719 36.010 1.00 19.37 374 VAL Q N 1
ATOM 17308 C CA . VAL C 2 374 ? 86.023 62.737 34.977 1.00 18.10 374 VAL Q CA 1
ATOM 17309 C C . VAL C 2 374 ? 84.859 63.714 34.835 1.00 14.96 374 VAL Q C 1
ATOM 17310 O O . VAL C 2 374 ? 85.109 64.921 34.937 1.00 17.77 374 VAL Q O 1
ATOM 17323 N N . GLY C 2 375 ? 83.650 63.215 34.577 1.00 13.30 375 GLY Q N 1
ATOM 17324 C CA . GLY C 2 375 ? 82.493 64.073 34.435 1.00 13.17 375 GLY Q CA 1
ATOM 17325 C C . GLY C 2 375 ? 82.205 64.865 35.693 1.00 11.90 375 GLY Q C 1
ATOM 17326 O O . GLY C 2 375 ? 81.838 66.036 35.624 1.00 16.85 375 GLY Q O 1
ATOM 17330 N N . GLY C 2 376 ? 82.312 64.221 36.852 1.00 14.85 376 GLY Q N 1
ATOM 17331 C CA . GLY C 2 376 ? 82.085 64.900 38.135 1.00 15.34 376 GLY Q CA 1
ATOM 17332 C C . GLY C 2 376 ? 83.067 66.041 38.329 1.00 14.12 376 GLY Q C 1
ATOM 17333 O O . GLY C 2 376 ? 82.683 66.998 38.958 1.00 20.70 376 GLY Q O 1
ATOM 17337 N N . LEU C 2 377 ? 84.329 65.878 37.941 1.00 16.57 377 LEU Q N 1
ATOM 17338 C CA . LEU C 2 377 ? 85.373 66.931 38.054 1.00 15.48 377 LEU Q CA 1
ATOM 17339 C C . LEU C 2 377 ? 85.057 68.135 37.159 1.00 23.96 377 LEU Q C 1
ATOM 17340 O O . LEU C 2 377 ? 85.223 69.253 37.630 1.00 23.63 377 LEU Q O 1
ATOM 17356 N N . MET C 2 378 ? 84.579 67.903 35.940 1.00 26.27 378 MET Q N 1
ATOM 17357 C CA . MET C 2 378 ? 84.270 68.976 34.971 1.00 20.66 378 MET Q CA 1
ATOM 17358 C C . MET C 2 378 ? 82.975 69.651 35.403 1.00 17.50 378 MET Q C 1
ATOM 17359 O O . MET C 2 378 ? 82.906 70.873 35.285 1.00 24.42 378 MET Q O 1
ATOM 17373 N N . THR C 2 379 ? 82.011 68.881 35.907 1.00 14.97 379 THR Q N 1
ATOM 17374 C CA . THR C 2 379 ? 80.768 69.440 36.415 1.00 15.06 379 THR Q CA 1
ATOM 17375 C C . THR C 2 379 ? 81.010 70.272 37.663 1.00 17.31 379 THR Q C 1
ATOM 17376 O O . THR C 2 379 ? 80.425 71.345 37.820 1.00 25.00 379 THR Q O 1
ATOM 17387 N N . GLY C 2 380 ? 81.866 69.792 38.564 1.00 16.21 380 GLY Q N 1
ATOM 17388 C CA . GLY C 2 380 ? 82.185 70.550 39.752 1.00 18.21 380 GLY Q CA 1
ATOM 17389 C C . GLY C 2 380 ? 82.931 71.825 39.443 1.00 14.16 380 GLY Q C 1
ATOM 17390 O O . GLY C 2 380 ? 82.744 72.831 40.126 1.00 22.72 380 GLY Q O 1
ATOM 17394 N N . LEU C 2 381 ? 83.781 71.807 38.419 1.00 12.46 381 LEU Q N 1
ATOM 17395 C CA . LEU C 2 381 ? 84.415 73.048 37.992 1.00 14.84 381 LEU Q CA 1
ATOM 17396 C C . LEU C 2 381 ? 83.376 74.055 37.522 1.00 19.30 381 LEU Q C 1
ATOM 17397 O O . LEU C 2 381 ? 83.474 75.247 37.829 1.00 23.47 381 LEU Q O 1
ATOM 17413 N N . ILE C 2 382 ? 82.369 73.597 36.779 1.00 21.57 382 ILE Q N 1
ATOM 17414 C CA . ILE C 2 382 ? 81.299 74.510 36.372 1.00 18.20 382 ILE Q CA 1
ATOM 17415 C C . ILE C 2 382 ? 80.533 75.012 37.594 1.00 16.82 382 ILE Q C 1
ATOM 17416 O O . ILE C 2 382 ? 80.233 76.204 37.711 1.00 16.75 382 ILE Q O 1
ATOM 17432 N N . LEU C 2 383 ? 80.206 74.121 38.532 1.00 20.48 383 LEU Q N 1
ATOM 17433 C CA . LEU C 2 383 ? 79.441 74.463 39.762 1.00 17.47 383 LEU Q CA 1
ATOM 17434 C C . LEU C 2 383 ? 80.235 75.411 40.668 1.00 14.52 383 LEU Q C 1
ATOM 17435 O O . LEU C 2 383 ? 79.625 76.220 41.307 1.00 23.04 383 LEU Q O 1
ATOM 17451 N N . LYS C 2 384 ? 81.562 75.352 40.664 1.00 20.21 384 LYS Q N 1
ATOM 17452 C CA . LYS C 2 384 ? 82.430 76.171 41.544 1.00 16.71 384 LYS Q CA 1
ATOM 17453 C C . LYS C 2 384 ? 82.265 77.665 41.261 1.00 19.44 384 LYS Q C 1
ATOM 17454 O O . LYS C 2 384 ? 82.411 78.437 42.211 1.00 28.99 384 LYS Q O 1
ATOM 17473 N N . LEU C 2 385 ? 82.117 78.057 40.005 1.00 23.22 385 LEU Q N 1
ATOM 17474 C CA . LEU C 2 385 ? 81.958 79.484 39.608 1.00 24.69 385 LEU Q CA 1
ATOM 17475 C C . LEU C 2 385 ? 81.064 80.208 40.623 1.00 24.59 385 LEU Q C 1
ATOM 17476 O O . LEU C 2 385 ? 80.010 79.656 40.980 1.00 31.05 385 LEU Q O 1
ATOM 17492 N N . PRO C 2 386 ? 81.410 81.435 41.080 1.00 31.63 386 PRO Q N 1
ATOM 17493 C CA . PRO C 2 386 ? 80.608 82.138 42.096 1.00 24.77 386 PRO Q CA 1
ATOM 17494 C C . PRO C 2 386 ? 79.450 82.914 41.477 1.00 24.66 386 PRO Q C 1
ATOM 17495 O O . PRO C 2 386 ? 79.367 84.140 41.554 1.00 30.62 386 PRO Q O 1
ATOM 17506 N N . LEU C 2 387 ? 78.537 82.178 40.850 1.00 29.26 387 LEU Q N 1
ATOM 17507 C CA . LEU C 2 387 ? 77.420 82.758 40.123 1.00 25.51 387 LEU Q CA 1
ATOM 17508 C C . LEU C 2 387 ? 76.082 82.126 40.457 1.00 24.54 387 LEU Q C 1
ATOM 17509 O O . LEU C 2 387 ? 75.055 82.652 40.022 1.00 27.88 387 LEU Q O 1
ATOM 17525 N N . TRP C 2 388 ? 76.057 81.026 41.203 1.00 19.56 388 TRP Q N 1
ATOM 17526 C CA . TRP C 2 388 ? 74.848 80.239 41.384 1.00 15.58 388 TRP Q CA 1
ATOM 17527 C C . TRP C 2 388 ? 74.214 80.418 42.758 1.00 19.71 388 TRP Q C 1
ATOM 17528 O O . TRP C 2 388 ? 73.276 79.690 43.090 1.00 24.13 388 TRP Q O 1
ATOM 17549 N N . GLY C 2 389 ? 74.688 81.372 43.553 1.00 21.53 389 GLY Q N 1
ATOM 17550 C CA . GLY C 2 389 ? 74.127 81.598 44.874 1.00 13.87 389 GLY Q CA 1
ATOM 17551 C C . GLY C 2 389 ? 74.325 80.452 45.843 1.00 19.80 389 GLY Q C 1
ATOM 17552 O O . GLY C 2 389 ? 73.401 80.115 46.595 1.00 22.31 389 GLY Q O 1
ATOM 17556 N N . GLN C 2 390 ? 75.503 79.837 45.844 1.00 21.75 390 GLN Q N 1
ATOM 17557 C CA . GLN C 2 390 ? 75.771 78.784 46.810 1.00 23.72 390 GLN Q CA 1
ATOM 17558 C C . GLN C 2 390 ? 75.873 79.385 48.212 1.00 14.15 390 GLN Q C 1
ATOM 17559 O O . GLN C 2 390 ? 76.271 80.538 48.373 1.00 21.56 390 GLN Q O 1
ATOM 17573 N N . PRO C 2 391 ? 75.499 78.631 49.242 1.00 14.59 391 PRO Q N 1
ATOM 17574 C CA . PRO C 2 391 ? 75.531 79.186 50.596 1.00 18.01 391 PRO Q CA 1
ATOM 17575 C C . PRO C 2 391 ? 76.953 79.469 51.052 1.00 12.99 391 PRO Q C 1
ATOM 17576 O O . PRO C 2 391 ? 77.917 78.870 50.573 1.00 19.16 391 PRO Q O 1
ATOM 17587 N N . SER C 2 392 ? 77.072 80.430 51.958 1.00 18.19 392 SER Q N 1
ATOM 17588 C CA . SER C 2 392 ? 78.317 80.631 52.675 1.00 17.87 392 SER Q CA 1
ATOM 17589 C C . SER C 2 392 ? 78.566 79.452 53.608 1.00 19.14 392 SER Q C 1
ATOM 17590 O O . SER C 2 392 ? 77.653 78.690 53.935 1.00 25.35 392 SER Q O 1
ATOM 17598 N N . ASP C 2 393 ? 79.821 79.306 54.040 1.00 21.04 393 ASP Q N 1
ATOM 17599 C CA . ASP C 2 393 ? 80.162 78.213 54.946 1.00 22.56 393 ASP Q CA 1
ATOM 17600 C C . ASP C 2 393 ? 79.268 78.220 56.177 1.00 18.20 393 ASP Q C 1
ATOM 17601 O O . ASP C 2 393 ? 78.819 77.166 56.636 1.00 23.95 393 ASP Q O 1
ATOM 17610 N N . GLN C 2 394 ? 78.990 79.407 56.716 1.00 23.07 394 GLN Q N 1
ATOM 17611 C CA . GLN C 2 394 ? 78.179 79.507 57.922 1.00 14.43 394 GLN Q CA 1
ATOM 17612 C C . GLN C 2 394 ? 76.756 79.017 57.685 1.00 22.11 394 GLN Q C 1
ATOM 17613 O O . GLN C 2 394 ? 76.146 78.435 58.586 1.00 28.95 394 GLN Q O 1
ATOM 17627 N N . ASN C 2 395 ? 76.214 79.241 56.495 1.00 16.13 395 ASN Q N 1
ATOM 17628 C CA . ASN C 2 395 ? 74.821 78.941 56.200 1.00 18.21 395 ASN Q CA 1
ATOM 17629 C C . ASN C 2 395 ? 74.622 77.573 55.554 1.00 19.27 395 ASN Q C 1
ATOM 17630 O O . ASN C 2 395 ? 73.516 77.277 55.094 1.00 23.14 395 ASN Q O 1
ATOM 17641 N N . CYS C 2 396 ? 75.653 76.734 55.509 1.00 16.10 396 CYS Q N 1
ATOM 17642 C CA . CYS C 2 396 ? 75.491 75.402 54.946 1.00 17.51 396 CYS Q CA 1
ATOM 17643 C C . CYS C 2 396 ? 74.542 74.574 55.806 1.00 12.93 396 CYS Q C 1
ATOM 17644 O O . CYS C 2 396 ? 74.431 74.770 57.016 1.00 19.78 396 CYS Q O 1
ATOM 17652 N N . TYR C 2 397 ? 73.846 73.640 55.157 1.00 10.23 397 TYR Q N 1
ATOM 17653 C CA . TYR C 2 397 ? 72.903 72.741 55.821 1.00 12.81 397 TYR Q CA 1
ATOM 17654 C C . TYR C 2 397 ? 71.732 73.496 56.448 1.00 16.46 397 TYR Q C 1
ATOM 17655 O O . TYR C 2 397 ? 71.133 73.021 57.412 1.00 15.39 397 TYR Q O 1
ATOM 17673 N N . ASP C 2 398 ? 71.375 74.657 55.898 1.00 16.65 398 ASP Q N 1
ATOM 17674 C CA . ASP C 2 398 ? 70.325 75.500 56.461 1.00 19.29 398 ASP Q CA 1
ATOM 17675 C C . ASP C 2 398 ? 69.280 75.807 55.396 1.00 12.31 398 ASP Q C 1
ATOM 17676 O O . ASP C 2 398 ? 69.574 76.493 54.415 1.00 19.51 398 ASP Q O 1
ATOM 17685 N N . ASP C 2 399 ? 68.051 75.330 55.619 1.00 13.44 399 ASP Q N 1
ATOM 17686 C CA . ASP C 2 399 ? 66.951 75.593 54.694 1.00 19.09 399 ASP Q CA 1
ATOM 17687 C C . ASP C 2 399 ? 66.702 77.082 54.504 1.00 14.96 399 ASP Q C 1
ATOM 17688 O O . ASP C 2 399 ? 66.257 77.501 53.432 1.00 19.59 399 ASP Q O 1
ATOM 17697 N N . SER C 2 400 ? 66.969 77.890 55.529 1.00 14.76 400 SER Q N 1
ATOM 17698 C CA . SER C 2 400 ? 66.551 79.287 55.517 1.00 16.28 400 SER Q CA 1
ATOM 17699 C C . SER C 2 400 ? 67.218 80.095 54.412 1.00 17.31 400 SER Q C 1
ATOM 17700 O O . SER C 2 400 ? 66.761 81.203 54.115 1.00 21.96 400 SER Q O 1
ATOM 17708 N N . VAL C 2 401 ? 68.286 79.580 53.802 1.00 18.02 401 VAL Q N 1
ATOM 17709 C CA . VAL C 2 401 ? 68.933 80.302 52.712 1.00 15.04 401 VAL Q CA 1
ATOM 17710 C C . VAL C 2 401 ? 68.005 80.402 51.509 1.00 16.60 401 VAL Q C 1
ATOM 17711 O O . VAL C 2 401 ?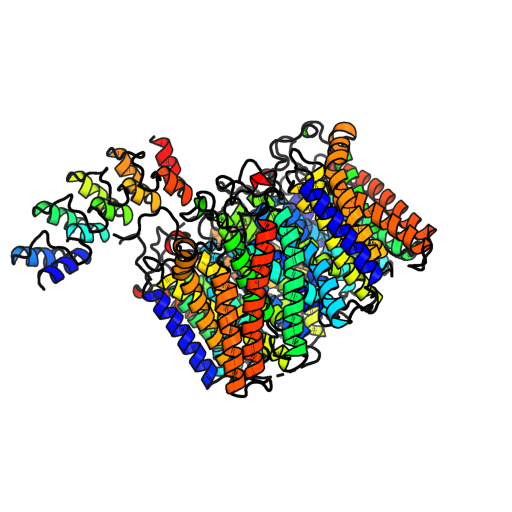 68.021 81.402 50.784 1.00 25.24 401 VAL Q O 1
ATOM 17724 N N . TYR C 2 402 ? 67.198 79.368 51.268 1.00 10.64 402 TYR Q N 1
ATOM 17725 C CA . TYR C 2 402 ? 66.350 79.297 50.088 1.00 13.03 402 TYR Q CA 1
ATOM 17726 C C . TYR C 2 402 ? 64.871 79.154 50.393 1.00 9.15 402 TYR Q C 1
ATOM 17727 O O . TYR C 2 402 ? 64.056 79.440 49.512 1.00 25.28 402 TYR Q O 1
ATOM 17745 N N . TRP C 2 403 ? 64.500 78.753 51.604 1.00 11.30 403 TRP Q N 1
ATOM 17746 C CA . TRP C 2 403 ? 63.116 78.481 51.955 1.00 11.91 403 TRP Q CA 1
ATOM 17747 C C . TRP C 2 403 ? 62.659 79.413 53.065 1.00 13.00 403 TRP Q C 1
ATOM 17748 O O . TRP C 2 403 ? 63.450 79.838 53.911 1.00 23.32 403 TRP Q O 1
ATOM 17769 N N . LYS C 2 404 ? 61.369 79.728 53.049 1.00 20.50 404 LYS Q N 1
ATOM 17770 C CA . LYS C 2 404 ? 60.716 80.275 54.227 1.00 17.87 404 LYS Q CA 1
ATOM 17771 C C . LYS C 2 404 ? 60.573 79.161 55.253 1.00 13.57 404 LYS Q C 1
ATOM 17772 O O . LYS C 2 404 ? 59.895 78.162 55.001 1.00 25.93 404 LYS Q O 1
ATOM 17791 N N . VAL C 2 405 ? 61.216 79.321 56.397 1.00 18.26 405 VAL Q N 1
ATOM 17792 C CA . VAL C 2 405 ? 61.224 78.313 57.452 1.00 21.07 405 VAL Q CA 1
ATOM 17793 C C . VAL C 2 405 ? 60.246 78.749 58.538 1.00 16.35 405 VAL Q C 1
ATOM 17794 O O . VAL C 2 405 ? 60.329 79.895 58.996 1.00 23.96 405 VAL Q O 1
ATOM 17807 N N . PRO C 2 406 ? 59.307 77.897 58.959 1.00 21.07 406 PRO Q N 1
ATOM 17808 C CA . PRO C 2 406 ? 58.428 78.285 60.068 1.00 15.88 406 PRO Q CA 1
ATOM 17809 C C . PRO C 2 406 ? 59.213 78.541 61.345 1.00 18.73 406 PRO Q C 1
ATOM 17810 O O . PRO C 2 406 ? 60.238 77.912 61.609 1.00 25.06 406 PRO Q O 1
ATOM 17821 N N . LYS C 2 407 ? 58.713 79.487 62.141 1.00 21.51 407 LYS Q N 1
ATOM 17822 C CA . LYS C 2 407 ? 59.304 79.749 63.448 1.00 20.87 407 LYS Q CA 1
ATOM 17823 C C . LYS C 2 407 ? 59.231 78.511 64.330 1.00 20.36 407 LYS Q C 1
ATOM 17824 O O . LYS C 2 407 ? 60.148 78.251 65.115 1.00 27.48 407 LYS Q O 1
ATOM 17843 N N . THR C 2 408 ? 58.161 77.735 64.204 1.00 24.60 408 THR Q N 1
ATOM 17844 C CA . THR C 2 408 ? 57.920 76.581 65.055 1.00 20.54 408 THR Q CA 1
ATOM 17845 C C . THR C 2 408 ? 58.455 75.312 64.406 1.00 20.82 408 THR Q C 1
ATOM 17846 O O . THR C 2 408 ? 58.265 75.082 63.210 1.00 22.84 408 THR Q O 1
ATOM 17857 N N . ARG C 2 409 ? 59.120 74.487 65.203 1.00 26.38 409 ARG Q N 1
ATOM 17858 C CA . ARG C 2 409 ? 59.534 73.166 64.747 1.00 22.65 409 ARG Q CA 1
ATOM 17859 C C . ARG C 2 409 ? 58.328 72.219 64.783 1.00 25.49 409 ARG Q C 1
ATOM 17860 O O . ARG C 2 409 ? 58.101 71.441 63.862 1.00 22.91 409 ARG Q O 1
ATOM 17882 N N . ASP D 3 11 ? 10.926 73.369 91.281 1.00 50.46 11 ASP J N 1
ATOM 17883 C CA . ASP D 3 11 ? 11.006 73.685 89.860 1.00 52.68 11 ASP J CA 1
ATOM 17884 C C . ASP D 3 11 ? 11.399 75.143 89.642 1.00 52.79 11 ASP J C 1
ATOM 17885 O O . ASP D 3 11 ? 11.975 75.490 88.611 1.00 54.89 11 ASP J O 1
ATOM 17893 N N . ALA D 3 12 ? 11.078 75.997 90.617 1.00 48.96 12 ALA J N 1
ATOM 17894 C CA . ALA D 3 12 ? 11.451 77.404 90.515 1.00 48.57 12 ALA J CA 1
ATOM 17895 C C . ALA D 3 12 ? 12.964 77.569 90.486 1.00 49.65 12 ALA J C 1
ATOM 17896 O O . ALA D 3 12 ? 13.493 78.395 89.731 1.00 48.44 12 ALA J O 1
ATOM 17903 N N . ALA D 3 13 ? 13.680 76.796 91.306 1.00 48.05 13 ALA J N 1
ATOM 17904 C CA . ALA D 3 13 ? 15.137 76.865 91.303 1.00 48.70 13 ALA J CA 1
ATOM 17905 C C . ALA D 3 13 ? 15.703 76.447 89.952 1.00 46.35 13 ALA J C 1
ATOM 17906 O O . ALA D 3 13 ? 16.661 77.052 89.456 1.00 47.11 13 ALA J O 1
ATOM 17913 N N . THR D 3 14 ? 15.130 75.404 89.347 1.00 46.28 14 THR J N 1
ATOM 17914 C CA . THR D 3 14 ? 15.582 74.977 88.028 1.00 50.31 14 THR J CA 1
ATOM 17915 C C . THR D 3 14 ? 15.375 76.079 86.996 1.00 49.47 14 THR J C 1
ATOM 17916 O O . THR D 3 14 ? 16.249 76.328 86.158 1.00 51.56 14 THR J O 1
ATOM 17927 N N . SER D 3 15 ? 14.222 76.749 87.041 1.00 47.57 15 SER J N 1
ATOM 17928 C CA . SER D 3 15 ? 13.965 77.840 86.107 1.00 48.28 15 SER J CA 1
ATOM 17929 C C . SER D 3 15 ? 14.930 78.996 86.334 1.00 49.86 15 SER J C 1
ATOM 17930 O O . SER D 3 15 ? 15.386 79.632 85.377 1.00 47.86 15 SER J O 1
ATOM 17938 N N . PHE D 3 16 ? 15.245 79.292 87.597 1.00 47.19 16 PHE J N 1
ATOM 17939 C CA . PHE D 3 16 ? 16.212 80.346 87.888 1.00 45.06 16 PHE J CA 1
ATOM 17940 C C . PHE D 3 16 ? 17.590 79.991 87.339 1.00 44.64 16 PHE J C 1
ATOM 17941 O O . PHE D 3 16 ? 18.281 80.844 86.769 1.00 44.65 16 PHE J O 1
ATOM 17958 N N . LEU D 3 17 ? 18.005 78.734 87.503 1.00 43.87 17 LEU J N 1
ATOM 17959 C CA . LEU D 3 17 ? 19.293 78.307 86.968 1.00 44.80 17 LEU J CA 1
ATOM 17960 C C . LEU D 3 17 ? 19.304 78.380 85.446 1.00 43.25 17 LEU J C 1
ATOM 17961 O O . LEU D 3 17 ? 20.304 78.785 84.841 1.00 43.97 17 LEU J O 1
ATOM 17977 N N . ARG D 3 18 ? 18.195 78.001 84.809 1.00 42.97 18 ARG J N 1
ATOM 17978 C CA . ARG D 3 18 ? 18.103 78.118 83.357 1.00 44.82 18 ARG J CA 1
ATOM 17979 C C . ARG D 3 18 ? 18.190 79.573 82.916 1.00 43.70 18 ARG J C 1
ATOM 17980 O O . ARG D 3 18 ? 18.833 79.886 81.908 1.00 43.49 18 ARG J O 1
ATOM 18001 N N . ALA D 3 19 ? 17.532 80.474 83.647 1.00 47.29 19 ALA J N 1
ATOM 18002 C CA . ALA D 3 19 ? 17.606 81.893 83.312 1.00 47.93 19 ALA J CA 1
ATOM 18003 C C . ALA D 3 19 ? 19.030 82.412 83.455 1.00 45.82 19 ALA J C 1
ATOM 18004 O O . ALA D 3 19 ? 19.503 83.191 82.621 1.00 46.03 19 ALA J O 1
ATOM 18011 N N . ALA D 3 20 ? 19.727 81.989 84.511 1.00 40.98 20 ALA J N 1
ATOM 18012 C CA . ALA D 3 20 ? 21.126 82.370 84.669 1.00 40.90 20 ALA J CA 1
ATOM 18013 C C . ALA D 3 20 ? 21.965 81.857 83.506 1.00 41.09 20 ALA J C 1
ATOM 18014 O O . ALA D 3 20 ? 22.832 82.571 82.990 1.00 43.53 20 ALA J O 1
ATOM 18021 N N . ARG D 3 21 ? 21.713 80.619 83.074 1.00 36.28 21 ARG J N 1
ATOM 18022 C CA . ARG D 3 21 ? 22.443 80.069 81.935 1.00 32.23 21 ARG J CA 1
ATOM 18023 C C . ARG D 3 21 ? 22.179 80.876 80.671 1.00 35.94 21 ARG J C 1
ATOM 18024 O O . ARG D 3 21 ? 23.107 81.169 79.909 1.00 38.54 21 ARG J O 1
ATOM 18045 N N . SER D 3 22 ? 20.921 81.247 80.433 1.00 42.94 22 SER J N 1
ATOM 18046 C CA . SER D 3 22 ? 20.550 81.958 79.216 1.00 40.71 22 SER J CA 1
ATOM 18047 C C . SER D 3 22 ? 20.783 83.461 79.302 1.00 40.18 22 SER J C 1
ATOM 18048 O O . SER D 3 22 ? 20.672 84.145 78.279 1.00 39.22 22 SER J O 1
ATOM 18056 N N . GLY D 3 23 ? 21.105 83.991 80.478 1.00 41.89 23 GLY J N 1
ATOM 18057 C CA . GLY D 3 23 ? 21.281 85.419 80.630 1.00 39.24 23 GLY J CA 1
ATOM 18058 C C . GLY D 3 23 ? 19.998 86.208 80.747 1.00 43.57 23 GLY J C 1
ATOM 18059 O O . GLY D 3 23 ? 20.040 87.440 80.668 1.00 44.67 23 GLY J O 1
ATOM 18063 N N . ASN D 3 24 ? 18.858 85.541 80.934 1.00 41.89 24 ASN J N 1
ATOM 18064 C CA . ASN D 3 24 ? 17.575 86.222 81.099 1.00 43.02 24 ASN J CA 1
ATOM 18065 C C . ASN D 3 24 ? 17.556 86.849 82.490 1.00 44.34 24 ASN J C 1
ATOM 18066 O O . ASN D 3 24 ? 17.061 86.280 83.465 1.00 46.98 24 ASN J O 1
ATOM 18077 N N . LEU D 3 25 ? 18.120 88.055 82.575 1.00 47.83 25 LEU J N 1
ATOM 18078 C CA . LEU D 3 25 ? 18.284 88.705 83.870 1.00 49.54 25 LEU J CA 1
ATOM 18079 C C . LEU D 3 25 ? 16.938 89.039 84.500 1.00 49.98 25 LEU J C 1
ATOM 18080 O O . LEU D 3 25 ? 16.773 88.925 85.719 1.00 49.20 25 LEU J O 1
ATOM 18096 N N . ASP D 3 26 ? 15.968 89.469 83.690 1.00 53.67 26 ASP J N 1
ATOM 18097 C CA . ASP D 3 26 ? 14.662 89.827 84.233 1.00 50.18 26 ASP J CA 1
ATOM 18098 C C . ASP D 3 26 ? 13.981 88.623 84.873 1.00 50.63 26 ASP J C 1
ATOM 18099 O O . ASP D 3 26 ? 13.424 88.726 85.973 1.00 52.10 26 ASP J O 1
ATOM 18108 N N . LYS D 3 27 ? 14.020 87.469 84.202 1.00 49.95 27 LYS J N 1
ATOM 18109 C CA . LYS D 3 27 ? 13.405 86.270 84.761 1.00 49.64 27 LYS J CA 1
ATOM 18110 C C . LYS D 3 27 ? 14.101 85.843 86.047 1.00 51.43 27 LYS J C 1
ATOM 18111 O O . LYS D 3 27 ? 13.444 85.452 87.019 1.00 49.94 27 LYS J O 1
ATOM 18130 N N . ALA D 3 28 ? 15.435 85.900 86.068 1.00 51.65 28 ALA J N 1
ATOM 18131 C CA . ALA D 3 28 ? 16.171 85.526 87.271 1.00 51.37 28 ALA J CA 1
ATOM 18132 C C . ALA D 3 28 ? 15.845 86.460 88.429 1.00 51.58 28 ALA J C 1
ATOM 18133 O O . ALA D 3 28 ? 15.671 86.013 89.569 1.00 52.09 28 ALA J O 1
ATOM 18140 N N . LEU D 3 29 ? 15.768 87.764 88.157 1.00 52.49 29 LEU J N 1
ATOM 18141 C CA . LEU D 3 29 ? 15.423 88.719 89.203 1.00 52.37 29 LEU J CA 1
ATOM 18142 C C . LEU D 3 29 ? 14.010 88.482 89.717 1.00 51.78 29 LEU J C 1
ATOM 18143 O O . LEU D 3 29 ? 13.760 88.561 90.925 1.00 52.94 29 LEU J O 1
ATOM 18159 N N . ASP D 3 30 ? 13.070 88.192 88.814 1.00 53.48 30 ASP J N 1
ATOM 18160 C CA . ASP D 3 30 ? 11.708 87.891 89.243 1.00 53.75 30 ASP J CA 1
ATOM 18161 C C . ASP D 3 30 ? 11.674 86.645 90.117 1.00 54.10 30 ASP J C 1
ATOM 18162 O O . ASP D 3 30 ? 10.983 86.613 91.143 1.00 55.40 30 ASP J O 1
ATOM 18171 N N . HIS D 3 31 ? 12.418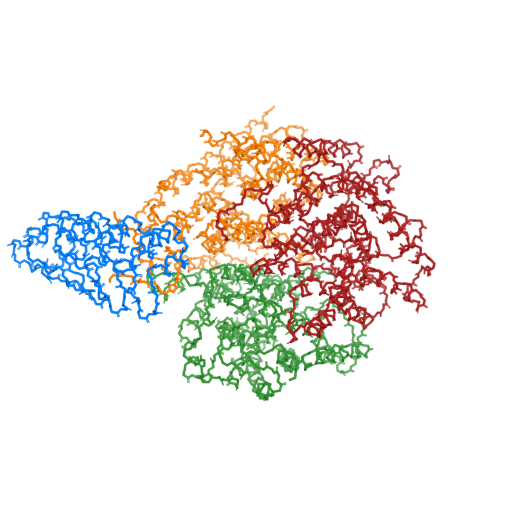 85.607 89.729 1.00 51.44 31 HIS J N 1
ATOM 18172 C CA . HIS D 3 31 ? 12.461 84.387 90.529 1.00 51.03 31 HIS J CA 1
ATOM 18173 C C . HIS D 3 31 ? 13.057 84.652 91.905 1.00 51.93 31 HIS J C 1
ATOM 18174 O O . HIS D 3 31 ? 12.557 84.143 92.915 1.00 51.81 31 HIS J O 1
ATOM 18188 N N . LEU D 3 32 ? 14.132 85.441 91.965 1.00 51.99 32 LEU J N 1
ATOM 18189 C CA . LEU D 3 32 ? 14.733 85.767 93.254 1.00 51.34 32 LEU J CA 1
ATOM 18190 C C . LEU D 3 32 ? 13.769 86.566 94.122 1.00 53.17 32 LEU J C 1
ATOM 18191 O O . LEU D 3 32 ? 13.680 86.340 95.335 1.00 53.99 32 LEU J O 1
ATOM 18207 N N . ARG D 3 33 ? 13.041 87.507 93.518 1.00 56.06 33 ARG J N 1
ATOM 18208 C CA . ARG D 3 33 ? 12.041 88.264 94.264 1.00 54.92 33 ARG J CA 1
ATOM 18209 C C . ARG D 3 33 ? 10.944 87.348 94.789 1.00 55.30 33 ARG J C 1
ATOM 18210 O O . ARG D 3 33 ? 10.426 87.554 95.893 1.00 54.75 33 ARG J O 1
ATOM 18231 N N . ASN D 3 34 ? 10.577 86.327 94.012 1.00 53.03 34 ASN J N 1
ATOM 18232 C CA . ASN D 3 34 ? 9.571 85.367 94.445 1.00 54.05 34 ASN J CA 1
ATOM 18233 C C . ASN D 3 34 ? 10.047 84.486 95.594 1.00 57.01 34 ASN J C 1
ATOM 18234 O O . ASN D 3 34 ? 9.223 83.775 96.182 1.00 55.36 34 ASN J O 1
ATOM 18245 N N . GLY D 3 35 ? 11.338 84.506 95.921 1.00 50.99 35 GLY J N 1
ATOM 18246 C CA . GLY D 3 35 ? 11.878 83.739 97.024 1.00 49.79 35 GLY J CA 1
ATOM 18247 C C . GLY D 3 35 ? 12.820 82.615 96.643 1.00 52.18 35 GLY J C 1
ATOM 18248 O O . GLY D 3 35 ? 13.185 81.819 97.516 1.00 50.75 35 GLY J O 1
ATOM 18252 N N . VAL D 3 36 ? 13.225 82.519 95.376 1.00 54.64 36 VAL J N 1
ATOM 18253 C CA . VAL D 3 36 ? 14.135 81.460 94.960 1.00 52.08 36 VAL J CA 1
ATOM 18254 C C . VAL D 3 36 ? 15.497 81.673 95.608 1.00 52.43 36 VAL J C 1
ATOM 18255 O O . VAL D 3 36 ? 16.021 82.795 95.646 1.00 53.84 36 VAL J O 1
ATOM 18268 N N . ASP D 3 37 ? 16.074 80.592 96.128 1.00 47.51 37 ASP J N 1
ATOM 18269 C CA . ASP D 3 37 ? 17.352 80.683 96.823 1.00 50.77 37 ASP J CA 1
ATOM 18270 C C . ASP D 3 37 ? 18.451 81.143 95.872 1.00 51.66 37 ASP J C 1
ATOM 18271 O O . ASP D 3 37 ? 18.560 80.656 94.743 1.00 52.67 37 ASP J O 1
ATOM 18280 N N . ILE D 3 38 ? 19.268 82.090 96.338 1.00 49.53 38 ILE J N 1
ATOM 18281 C CA . ILE D 3 38 ? 20.355 82.609 95.513 1.00 48.68 38 ILE J CA 1
ATOM 18282 C C . ILE D 3 38 ? 21.437 81.552 95.325 1.00 50.51 38 ILE J C 1
ATOM 18283 O O . ILE D 3 38 ? 22.038 81.445 94.249 1.00 49.85 38 ILE J O 1
ATOM 18299 N N . ASN D 3 39 ? 21.702 80.755 96.360 1.00 51.54 39 ASN J N 1
ATOM 18300 C CA . ASN D 3 39 ? 22.791 79.789 96.352 1.00 49.41 39 ASN J CA 1
ATOM 18301 C C . ASN D 3 39 ? 22.349 78.401 95.898 1.00 48.20 39 ASN J C 1
ATOM 18302 O O . ASN D 3 39 ? 23.002 77.410 96.244 1.00 47.99 39 ASN J O 1
ATOM 18313 N N . THR D 3 40 ? 21.258 78.306 95.144 1.00 50.36 40 THR J N 1
ATOM 18314 C CA . THR D 3 40 ? 20.866 77.032 94.561 1.00 49.85 40 THR J CA 1
ATOM 18315 C C . THR D 3 40 ? 21.854 76.629 93.470 1.00 49.42 40 THR J C 1
ATOM 18316 O O . THR D 3 40 ? 22.506 77.474 92.852 1.00 47.00 40 THR J O 1
ATOM 18327 N N . CYS D 3 41 ? 21.968 75.321 93.243 1.00 43.79 41 CYS J N 1
ATOM 18328 C CA . CYS D 3 41 ? 22.900 74.789 92.259 1.00 42.22 41 CYS J CA 1
ATOM 18329 C C . CYS D 3 41 ? 22.311 73.542 91.616 1.00 44.40 41 CYS J C 1
ATOM 18330 O O . CYS D 3 41 ? 21.443 72.874 92.183 1.00 45.29 41 CYS J O 1
ATOM 18338 N N . ASN D 3 42 ? 22.800 73.235 90.415 1.00 43.66 42 ASN J N 1
ATOM 18339 C CA . ASN D 3 42 ? 22.310 72.095 89.653 1.00 42.08 42 ASN J CA 1
ATOM 18340 C C . ASN D 3 42 ? 22.989 70.817 90.146 1.00 40.29 42 ASN J C 1
ATOM 18341 O O . ASN D 3 42 ? 23.682 70.803 91.167 1.00 42.96 42 ASN J O 1
ATOM 18352 N N . GLN D 3 43 ? 22.791 69.720 89.411 1.00 42.06 43 GLN J N 1
ATOM 18353 C CA . GLN D 3 43 ? 23.351 68.436 89.817 1.00 44.63 43 GLN J CA 1
ATOM 18354 C C . GLN D 3 43 ? 24.874 68.464 89.845 1.00 42.39 43 GLN J C 1
ATOM 18355 O O . GLN D 3 43 ? 25.491 67.753 90.648 1.00 44.25 43 GLN J O 1
ATOM 18369 N N . ASN D 3 44 ? 25.496 69.270 88.986 1.00 42.08 44 ASN J N 1
ATOM 18370 C CA . ASN D 3 44 ? 26.950 69.365 88.920 1.00 37.45 44 ASN J CA 1
ATOM 18371 C C . ASN D 3 44 ? 27.532 70.348 89.927 1.00 34.06 44 ASN J C 1
ATOM 18372 O O . ASN D 3 44 ? 28.757 70.510 89.969 1.00 39.54 44 ASN J O 1
ATOM 18383 N N . GLY D 3 45 ? 26.703 70.997 90.739 1.00 34.35 45 GLY J N 1
ATOM 18384 C CA . GLY D 3 45 ? 27.191 71.979 91.682 1.00 34.71 45 GLY J CA 1
ATOM 18385 C C . GLY D 3 45 ? 27.395 73.363 91.113 1.00 34.05 45 GLY J C 1
ATOM 18386 O O . GLY D 3 45 ? 28.023 74.197 91.774 1.00 34.73 45 GLY J O 1
ATOM 18390 N N . LEU D 3 46 ? 26.888 73.640 89.916 1.00 29.01 46 LEU J N 1
ATOM 18391 C CA . LEU D 3 46 ? 27.017 74.956 89.300 1.00 28.96 46 LEU J CA 1
ATOM 18392 C C . LEU D 3 46 ? 25.834 75.814 89.728 1.00 32.78 46 LEU J C 1
ATOM 18393 O O . LEU D 3 46 ? 24.701 75.585 89.294 1.00 35.95 46 LEU J O 1
ATOM 18409 N N . ASN D 3 47 ? 26.095 76.798 90.582 1.00 30.25 47 ASN J N 1
ATOM 18410 C CA . ASN D 3 47 ? 25.071 77.747 90.992 1.00 31.69 47 ASN J CA 1
ATOM 18411 C C . ASN D 3 47 ? 24.880 78.781 89.886 1.00 31.38 47 ASN J C 1
ATOM 18412 O O . ASN D 3 47 ? 25.446 78.674 88.795 1.00 27.87 47 ASN J O 1
ATOM 18423 N N . GLY D 3 48 ? 24.070 79.802 90.164 1.00 33.65 48 GLY J N 1
ATOM 18424 C CA . GLY D 3 48 ? 23.795 80.810 89.155 1.00 29.94 48 GLY J CA 1
ATOM 18425 C C . GLY D 3 48 ? 25.034 81.582 88.752 1.00 31.25 48 GLY J C 1
ATOM 18426 O O . GLY D 3 48 ? 25.199 81.943 87.586 1.00 31.34 48 GLY J O 1
ATOM 18430 N N . LEU D 3 49 ? 25.915 81.859 89.711 1.00 31.98 49 LEU J N 1
ATOM 18431 C CA . LEU D 3 49 ? 27.145 82.563 89.378 1.00 28.07 49 LEU J CA 1
ATOM 18432 C C . LEU D 3 49 ? 28.048 81.705 88.502 1.00 23.10 49 LEU J C 1
ATOM 18433 O O . LEU D 3 49 ? 28.681 82.215 87.575 1.00 26.87 49 LEU J O 1
ATOM 18449 N N . HIS D 3 50 ? 28.107 80.397 88.768 1.00 25.79 50 HIS J N 1
ATOM 18450 C CA . HIS D 3 50 ? 28.925 79.509 87.948 1.00 20.36 50 HIS J CA 1
ATOM 18451 C C . HIS D 3 50 ? 28.462 79.520 86.495 1.00 19.26 50 HIS J C 1
ATOM 18452 O O . HIS D 3 50 ? 29.271 79.676 85.575 1.00 19.37 50 HIS J O 1
ATOM 18466 N N . LEU D 3 51 ? 27.155 79.363 86.268 1.00 27.85 51 LEU J N 1
ATOM 18467 C CA . LEU D 3 51 ? 26.642 79.334 84.901 1.00 26.58 51 LEU J CA 1
ATOM 18468 C C . LEU D 3 51 ? 26.734 80.704 84.243 1.00 28.44 51 LEU J C 1
ATOM 18469 O O . LEU D 3 51 ? 27.021 80.810 83.043 1.00 25.06 51 LEU J O 1
ATOM 18485 N N . ALA D 3 52 ? 26.481 81.767 85.006 1.00 25.58 52 ALA J N 1
ATOM 18486 C CA . ALA D 3 52 ? 26.640 83.107 84.459 1.00 25.96 52 ALA J CA 1
ATOM 18487 C C . ALA D 3 52 ? 28.076 83.333 84.013 1.00 26.30 52 ALA J C 1
ATOM 18488 O O . ALA D 3 52 ? 28.323 83.942 82.967 1.00 18.95 52 ALA J O 1
ATOM 18495 N N . SER D 3 53 ? 29.037 82.842 84.797 1.00 14.72 53 SER J N 1
ATOM 18496 C CA . SER D 3 53 ? 30.435 82.968 84.416 1.00 15.70 53 SER J CA 1
ATOM 18497 C C . SER D 3 53 ? 30.747 82.134 83.182 1.00 13.10 53 SER J C 1
ATOM 18498 O O . SER D 3 53 ? 31.424 82.608 82.266 1.00 20.11 53 SER J O 1
ATOM 18506 N N . LYS D 3 54 ? 30.265 80.891 83.150 1.00 20.51 54 LYS J N 1
ATOM 18507 C CA . LYS D 3 54 ? 30.341 80.050 81.961 1.00 15.02 54 LYS J CA 1
ATOM 18508 C C . LYS D 3 54 ? 29.942 80.810 80.700 1.00 14.69 54 LYS J C 1
ATOM 18509 O O . LYS D 3 54 ? 30.722 80.925 79.750 1.00 8.76 54 LYS J O 1
ATOM 18528 N N . GLU D 3 55 ? 28.730 81.353 80.688 1.00 21.77 55 GLU J N 1
ATOM 18529 C CA . GLU D 3 55 ? 28.166 81.911 79.467 1.00 24.34 55 GLU J CA 1
ATOM 18530 C C . GLU D 3 55 ? 28.494 83.387 79.266 1.00 17.24 55 GLU J C 1
ATOM 18531 O O . GLU D 3 55 ? 28.025 83.978 78.290 1.00 26.07 55 GLU J O 1
ATOM 18543 N N . GLY D 3 56 ? 29.280 83.995 80.149 1.00 19.64 56 GLY J N 1
ATOM 18544 C CA . GLY D 3 56 ? 29.769 85.340 79.908 1.00 18.28 56 GLY J CA 1
ATOM 18545 C C . GLY D 3 56 ? 28.750 86.440 80.093 1.00 19.43 56 GLY J C 1
ATOM 18546 O O . GLY D 3 56 ? 28.865 87.491 79.455 1.00 35.30 56 GLY J O 1
ATOM 18550 N N . HIS D 3 57 ? 27.763 86.238 80.961 1.00 26.05 57 HIS J N 1
ATOM 18551 C CA . HIS D 3 57 ? 26.697 87.217 81.179 1.00 29.67 57 HIS J CA 1
ATOM 18552 C C . HIS D 3 57 ? 27.123 88.153 82.301 1.00 29.59 57 HIS J C 1
ATOM 18553 O O . HIS D 3 57 ? 26.827 87.925 83.473 1.00 30.87 57 HIS J O 1
ATOM 18567 N N . VAL D 3 58 ? 27.785 89.248 81.923 1.00 32.69 58 VAL J N 1
ATOM 18568 C CA . VAL D 3 58 ? 28.455 90.099 82.908 1.00 29.54 58 VAL J CA 1
ATOM 18569 C C . VAL D 3 58 ? 27.440 90.690 83.877 1.00 35.58 58 VAL J C 1
ATOM 18570 O O . VAL D 3 58 ? 27.646 90.694 85.099 1.00 33.67 58 VAL J O 1
ATOM 18583 N N . LYS D 3 59 ? 26.324 91.194 83.342 1.00 37.69 59 LYS J N 1
ATOM 18584 C CA . LYS D 3 59 ? 25.308 91.804 84.192 1.00 39.08 59 LYS J CA 1
ATOM 18585 C C . LYS D 3 59 ? 24.756 90.796 85.187 1.00 41.05 59 LYS J C 1
ATOM 18586 O O . LYS D 3 59 ? 24.478 91.141 86.341 1.00 39.40 59 LYS J O 1
ATOM 18605 N N . MET D 3 60 ? 24.596 89.543 84.760 1.00 36.55 60 MET J N 1
ATOM 18606 C CA . MET D 3 60 ? 24.138 88.513 85.681 1.00 37.93 60 MET J CA 1
ATOM 18607 C C . MET D 3 60 ? 25.146 88.316 86.806 1.00 37.55 60 MET J C 1
ATOM 18608 O O . MET D 3 60 ? 24.761 88.150 87.968 1.00 39.70 60 MET J O 1
ATOM 18622 N N . VAL D 3 61 ? 26.442 88.336 86.482 1.00 35.70 61 VAL J N 1
ATOM 18623 C CA . VAL D 3 61 ? 27.462 88.194 87.520 1.00 36.64 61 VAL J CA 1
ATOM 18624 C C . VAL D 3 61 ? 27.365 89.344 88.511 1.00 33.61 61 VAL J C 1
ATOM 18625 O O . VAL D 3 61 ? 27.372 89.137 89.730 1.00 36.68 61 VAL J O 1
ATOM 18638 N N . VAL D 3 62 ? 27.273 90.575 88.004 1.00 36.36 62 VAL J N 1
ATOM 18639 C CA . VAL D 3 62 ? 27.228 91.737 88.890 1.00 40.08 62 VAL J CA 1
ATOM 18640 C C . VAL D 3 62 ? 26.001 91.662 89.794 1.00 42.59 62 VAL J C 1
ATOM 18641 O O . VAL D 3 62 ? 26.084 91.879 91.010 1.00 42.70 62 VAL J O 1
ATOM 18654 N N . GLU D 3 63 ? 24.844 91.338 89.213 1.00 40.87 63 GLU J N 1
ATOM 18655 C CA . GLU D 3 63 ? 23.614 91.285 89.993 1.00 41.07 63 GLU J CA 1
ATOM 18656 C C . GLU D 3 63 ? 23.661 90.174 91.034 1.00 42.73 63 GLU J C 1
ATOM 18657 O O . GLU D 3 63 ? 23.240 90.371 92.180 1.00 45.74 63 GLU J O 1
ATOM 18669 N N . LEU D 3 64 ? 24.168 88.996 90.660 1.00 41.06 64 LEU J N 1
ATOM 18670 C CA . LEU D 3 64 ? 24.259 87.898 91.615 1.00 41.05 64 LEU J CA 1
ATOM 18671 C C . LEU D 3 64 ? 25.217 88.238 92.747 1.00 44.19 64 LEU J C 1
ATOM 18672 O O . LEU D 3 64 ? 24.986 87.859 93.901 1.00 43.59 64 LEU J O 1
ATOM 18688 N N . LEU D 3 65 ? 26.309 88.936 92.435 1.00 40.41 65 LEU J N 1
ATOM 18689 C CA . LEU D 3 65 ? 27.223 89.370 93.483 1.00 39.59 65 LEU J CA 1
ATOM 18690 C C . LEU D 3 65 ? 26.549 90.372 94.411 1.00 38.26 65 LEU J C 1
ATOM 18691 O O . LEU D 3 65 ? 26.784 90.362 95.624 1.00 39.27 65 LEU J O 1
ATOM 18707 N N . HIS D 3 66 ? 25.702 91.244 93.859 1.00 44.19 66 HIS J N 1
ATOM 18708 C CA . HIS D 3 66 ? 24.962 92.178 94.702 1.00 41.52 66 HIS J CA 1
ATOM 18709 C C . HIS D 3 66 ? 24.014 91.454 95.651 1.00 43.51 66 HIS J C 1
ATOM 18710 O O . HIS D 3 66 ? 23.773 91.930 96.766 1.00 47.59 66 HIS J O 1
ATOM 18724 N N . LYS D 3 67 ? 23.472 90.308 95.237 1.00 49.49 67 LYS J N 1
ATOM 18725 C CA . LYS D 3 67 ? 22.452 89.597 95.997 1.00 50.76 67 LYS J CA 1
ATOM 18726 C C . LYS D 3 67 ? 23.039 88.615 97.006 1.00 49.45 67 LYS J C 1
ATOM 18727 O O . LYS D 3 67 ? 22.348 87.675 97.416 1.00 49.95 67 LYS J O 1
ATOM 18746 N N . GLU D 3 68 ? 24.295 88.807 97.410 1.00 50.21 68 GLU J N 1
ATOM 18747 C CA . GLU D 3 68 ? 24.911 88.025 98.479 1.00 52.61 68 GLU J CA 1
ATOM 18748 C C . GLU D 3 68 ? 25.097 86.562 98.079 1.00 51.82 68 GLU J C 1
ATOM 18749 O O . GLU D 3 68 ? 24.859 85.656 98.878 1.00 54.31 68 GLU J O 1
ATOM 18761 N N . ILE D 3 69 ? 25.520 86.325 96.839 1.00 46.47 69 ILE J N 1
ATOM 18762 C CA . ILE D 3 69 ? 25.931 84.988 96.426 1.00 43.29 69 ILE J CA 1
ATOM 18763 C C . ILE D 3 69 ? 27.362 84.762 96.884 1.00 40.30 69 ILE J C 1
ATOM 18764 O O . ILE D 3 69 ? 28.210 85.658 96.789 1.00 43.85 69 ILE J O 1
ATOM 18780 N N . ILE D 3 70 ? 27.635 83.568 97.408 1.00 39.29 70 ILE J N 1
ATOM 18781 C CA . ILE D 3 70 ? 28.984 83.262 97.859 1.00 36.45 70 ILE J CA 1
ATOM 18782 C C . ILE D 3 70 ? 29.912 83.290 96.655 1.00 38.47 70 ILE J C 1
ATOM 18783 O O . ILE D 3 70 ? 29.620 82.703 95.607 1.00 37.13 70 ILE J O 1
ATOM 18799 N N . LEU D 3 71 ? 31.019 84.020 96.785 1.00 33.16 71 LEU J N 1
ATOM 18800 C CA . LEU D 3 71 ? 31.949 84.150 95.673 1.00 27.10 71 LEU J CA 1
ATOM 18801 C C . LEU D 3 71 ? 32.765 82.878 95.481 1.00 29.41 71 LEU J C 1
ATOM 18802 O O . LEU D 3 71 ? 32.952 82.423 94.348 1.00 32.22 71 LEU J O 1
ATOM 18818 N N . GLU D 3 72 ? 33.239 82.284 96.579 1.00 31.76 72 GLU J N 1
ATOM 18819 C CA . GLU D 3 72 ? 34.188 81.179 96.548 1.00 30.04 72 GLU J CA 1
ATOM 18820 C C . GLU D 3 72 ? 33.522 79.827 96.778 1.00 32.12 72 GLU J C 1
ATOM 18821 O O . GLU D 3 72 ? 34.113 78.944 97.406 1.00 33.50 72 GLU J O 1
ATOM 18833 N N . THR D 3 73 ? 32.301 79.651 96.285 1.00 29.20 73 THR J N 1
ATOM 18834 C CA . THR D 3 73 ? 31.661 78.343 96.312 1.00 27.45 73 THR J CA 1
ATOM 18835 C C . THR D 3 73 ? 32.094 77.539 95.094 1.00 29.15 73 THR J C 1
ATOM 18836 O O . THR D 3 73 ? 32.151 78.059 93.977 1.00 22.40 73 THR J O 1
ATOM 18847 N N . THR D 3 74 ? 32.389 76.263 95.317 1.00 25.29 74 THR J N 1
ATOM 18848 C CA . THR D 3 74 ? 33.003 75.412 94.312 1.00 23.04 74 THR J CA 1
ATOM 18849 C C . THR D 3 74 ? 32.044 74.315 93.863 1.00 27.86 74 THR J C 1
ATOM 18850 O O . THR D 3 74 ? 31.127 73.925 94.590 1.00 31.61 74 THR J O 1
ATOM 18861 N N . THR D 3 75 ? 32.271 73.829 92.646 1.00 23.46 75 THR J N 1
ATOM 18862 C CA . THR D 3 75 ? 31.514 72.719 92.091 1.00 18.79 75 THR J CA 1
ATOM 18863 C C . THR D 3 75 ? 32.053 71.398 92.638 1.00 20.98 75 THR J C 1
ATOM 18864 O O . THR D 3 75 ? 32.952 71.364 93.481 1.00 29.77 75 THR J O 1
ATOM 18875 N N . LYS D 3 76 ? 31.491 70.287 92.154 1.00 29.62 76 LYS J N 1
ATOM 18876 C CA . LYS D 3 76 ? 32.008 68.977 92.534 1.00 25.51 76 LYS J CA 1
ATOM 18877 C C . LYS D 3 76 ? 33.422 68.767 92.013 1.00 31.28 76 LYS J C 1
ATOM 18878 O O . LYS D 3 76 ? 34.234 68.112 92.675 1.00 34.58 76 LYS J O 1
ATOM 18897 N N . LYS D 3 77 ? 33.734 69.309 90.836 1.00 25.21 77 LYS J N 1
ATOM 18898 C CA . LYS D 3 77 ? 35.107 69.310 90.354 1.00 20.66 77 LYS J CA 1
ATOM 18899 C C . LYS D 3 77 ? 36.015 70.210 91.182 1.00 25.71 77 LYS J C 1
ATOM 18900 O O . LYS D 3 77 ? 37.237 70.136 91.026 1.00 22.32 77 LYS J O 1
ATOM 18919 N N . GLY D 3 78 ? 35.454 71.045 92.054 1.00 23.00 78 GLY J N 1
ATOM 18920 C CA . GLY D 3 78 ? 36.227 71.982 92.840 1.00 22.29 78 GLY J CA 1
ATOM 18921 C C . GLY D 3 78 ? 36.414 73.340 92.205 1.00 14.95 78 GLY J C 1
ATOM 18922 O O . GLY D 3 78 ? 37.283 74.097 92.651 1.00 16.94 78 GLY J O 1
ATOM 18926 N N . ASN D 3 79 ? 35.624 73.679 91.192 1.00 18.42 79 ASN J N 1
ATOM 18927 C CA . ASN D 3 79 ? 35.826 74.898 90.423 1.00 17.49 79 ASN J CA 1
ATOM 18928 C C . ASN D 3 79 ? 34.999 76.041 90.997 1.00 15.15 79 ASN J C 1
ATOM 18929 O O . ASN D 3 79 ? 33.799 75.887 91.235 1.00 21.45 79 ASN J O 1
ATOM 18940 N N . THR D 3 80 ? 35.642 77.189 91.196 1.00 6.81 80 THR J N 1
ATOM 18941 C CA . THR D 3 80 ? 34.933 78.406 91.554 1.00 9.00 80 THR J CA 1
ATOM 18942 C C . THR D 3 80 ? 34.404 79.086 90.294 1.00 12.08 80 THR J C 1
ATOM 18943 O O . THR D 3 80 ? 34.652 78.652 89.165 1.00 17.69 80 THR J O 1
ATOM 18954 N N . ALA D 3 81 ? 33.671 80.181 90.490 1.00 10.88 81 ALA J N 1
ATOM 18955 C CA . ALA D 3 81 ? 33.220 80.970 89.353 1.00 11.51 81 ALA J CA 1
ATOM 18956 C C . ALA D 3 81 ? 34.402 81.459 88.528 1.00 18.25 81 ALA J C 1
ATOM 18957 O O . ALA D 3 81 ? 34.320 81.527 87.298 1.00 20.02 81 ALA J O 1
ATOM 18964 N N . LEU D 3 82 ? 35.515 81.794 89.186 1.00 10.70 82 LEU J N 1
ATOM 18965 C CA . LEU D 3 82 ? 36.676 82.300 88.461 1.00 11.64 82 LEU J CA 1
ATOM 18966 C C . LEU D 3 82 ? 37.336 81.207 87.627 1.00 10.38 82 LEU J C 1
ATOM 18967 O O . LEU D 3 82 ? 37.773 81.465 86.502 1.00 8.91 82 LEU J O 1
ATOM 18983 N N . HIS D 3 83 ? 37.427 79.987 88.166 1.00 7.76 83 HIS J N 1
ATOM 18984 C CA . HIS D 3 83 ? 37.891 78.846 87.379 1.00 8.34 83 HIS J CA 1
ATOM 18985 C C . HIS D 3 83 ? 37.066 78.693 86.109 1.00 5.65 83 HIS J C 1
ATOM 18986 O O . HIS D 3 83 ? 37.607 78.526 85.010 1.00 5.84 83 HIS J O 1
ATOM 19000 N N . ILE D 3 84 ? 35.742 78.729 86.259 1.00 7.67 84 ILE J N 1
ATOM 19001 C CA . ILE D 3 84 ? 34.843 78.524 85.131 1.00 8.38 84 ILE J CA 1
ATOM 19002 C C . ILE D 3 84 ? 35.007 79.642 84.115 1.00 3.33 84 ILE J C 1
ATOM 19003 O O . ILE D 3 84 ? 35.080 79.395 82.908 1.00 0.00 84 ILE J O 1
ATOM 19019 N N . ALA D 3 85 ? 35.086 80.887 84.588 1.00 4.25 85 ALA J N 1
ATOM 19020 C CA . ALA D 3 85 ? 35.261 82.015 83.681 1.00 0.35 85 ALA J CA 1
ATOM 19021 C C . ALA D 3 85 ? 36.581 81.920 82.929 1.00 6.88 85 ALA J C 1
ATOM 19022 O O . ALA D 3 85 ? 36.638 82.199 81.728 1.00 10.49 85 ALA J O 1
ATOM 19029 N N . ALA D 3 86 ? 37.656 81.541 83.621 1.00 0.00 86 ALA J N 1
ATOM 19030 C CA . ALA D 3 86 ? 38.960 81.445 82.975 1.00 9.17 86 ALA J CA 1
ATOM 19031 C C . ALA D 3 86 ? 38.971 80.345 81.926 1.00 0.00 86 ALA J C 1
ATOM 19032 O O . ALA D 3 86 ? 39.438 80.551 80.801 1.00 5.65 86 ALA J O 1
ATOM 19039 N N . LEU D 3 87 ? 38.454 79.166 82.276 1.00 3.04 87 LEU J N 1
ATOM 19040 C CA . LEU D 3 87 ? 38.406 78.075 81.310 1.00 4.15 87 LEU J CA 1
ATOM 19041 C C . LEU D 3 87 ? 37.539 78.443 80.112 1.00 0.00 87 LEU J C 1
ATOM 19042 O O . LEU D 3 87 ? 37.903 78.167 78.966 1.00 0.68 87 LEU J O 1
ATOM 19058 N N . ALA D 3 88 ? 36.396 79.085 80.358 1.00 0.00 88 ALA J N 1
ATOM 19059 C CA . ALA D 3 88 ? 35.507 79.503 79.282 1.00 3.88 88 ALA J CA 1
ATOM 19060 C C . ALA D 3 88 ? 36.068 80.653 78.454 1.00 5.24 88 ALA J C 1
ATOM 19061 O O . ALA D 3 88 ? 35.560 80.900 77.357 1.00 5.16 88 ALA J O 1
ATOM 19068 N N . GLY D 3 89 ? 37.089 81.356 78.938 1.00 0.17 89 GLY J N 1
ATOM 19069 C CA . GLY D 3 89 ? 37.649 82.462 78.187 1.00 3.12 89 GLY J CA 1
ATOM 19070 C C . GLY D 3 89 ? 36.832 83.732 78.223 1.00 0.00 89 GLY J C 1
ATOM 19071 O O . GLY D 3 89 ? 36.861 84.505 77.263 1.00 9.68 89 GLY J O 1
ATOM 19075 N N . GLN D 3 90 ? 36.116 83.978 79.312 1.00 4.35 90 GLN J N 1
ATOM 19076 C CA . GLN D 3 90 ? 35.255 85.150 79.460 1.00 9.13 90 GLN J CA 1
ATOM 19077 C C . GLN D 3 90 ? 36.050 86.225 80.200 1.00 7.29 90 GLN J C 1
ATOM 19078 O O . GLN D 3 90 ? 35.955 86.366 81.418 1.00 14.07 90 GLN J O 1
ATOM 19092 N N . ASP D 3 91 ? 36.838 86.996 79.445 1.00 16.52 91 ASP J N 1
ATOM 19093 C CA . ASP D 3 91 ? 37.785 87.930 80.053 1.00 24.73 91 ASP J CA 1
ATOM 19094 C C . ASP D 3 91 ? 37.074 88.985 80.895 1.00 19.59 91 ASP J C 1
ATOM 19095 O O . ASP D 3 91 ? 37.471 89.262 82.030 1.00 21.03 91 ASP J O 1
ATOM 19104 N N . GLU D 3 92 ? 36.025 89.595 80.342 1.00 22.90 92 GLU J N 1
ATOM 19105 C CA . GLU D 3 92 ? 35.251 90.589 81.085 1.00 21.97 92 GLU J CA 1
ATOM 19106 C C . GLU D 3 92 ? 34.694 90.018 82.388 1.00 19.89 92 GLU J C 1
ATOM 19107 O O . GLU D 3 92 ? 34.700 90.695 83.426 1.00 33.97 92 GLU J O 1
ATOM 19119 N N . VAL D 3 93 ? 34.203 88.778 82.359 1.00 15.78 93 VAL J N 1
ATOM 19120 C CA . VAL D 3 93 ? 33.664 88.187 83.577 1.00 18.21 93 VAL J CA 1
ATOM 19121 C C . VAL D 3 93 ? 34.776 87.947 84.587 1.00 13.05 93 VAL J C 1
ATOM 19122 O O . VAL D 3 93 ? 34.588 88.141 85.791 1.00 20.39 93 VAL J O 1
ATOM 19135 N N . VAL D 3 94 ? 35.937 87.485 84.120 1.00 12.22 94 VAL J N 1
ATOM 19136 C CA . VAL D 3 94 ? 37.082 87.323 85.010 1.00 20.33 94 VAL J CA 1
ATOM 19137 C C . VAL D 3 94 ? 37.432 88.657 85.658 1.00 22.31 94 VAL J C 1
ATOM 19138 O O . VAL D 3 94 ? 37.720 88.728 86.861 1.00 22.16 94 VAL J O 1
ATOM 19151 N N . ARG D 3 95 ? 37.393 89.737 84.873 1.00 12.35 95 ARG J N 1
ATOM 19152 C CA . ARG D 3 95 ? 37.694 91.061 85.405 1.00 23.05 95 ARG J CA 1
ATOM 19153 C C . ARG D 3 95 ? 36.714 91.445 86.504 1.00 23.39 95 ARG J C 1
ATOM 19154 O O . ARG D 3 95 ? 37.120 91.887 87.583 1.00 27.60 95 ARG J O 1
ATOM 19175 N N . GLU D 3 96 ? 35.416 91.258 86.257 1.00 16.53 96 GLU J N 1
ATOM 19176 C CA . GLU D 3 96 ? 34.422 91.613 87.269 1.00 17.06 96 GLU J CA 1
ATOM 19177 C C . GLU D 3 96 ? 34.556 90.745 88.517 1.00 24.25 96 GLU J C 1
ATOM 19178 O O . GLU D 3 96 ? 34.461 91.246 89.646 1.00 31.48 96 GLU J O 1
ATOM 19190 N N . LEU D 3 97 ? 34.780 89.444 88.336 1.00 24.54 97 LEU J N 1
ATOM 19191 C CA . LEU D 3 97 ? 34.921 88.547 89.476 1.00 17.39 97 LEU J CA 1
ATOM 19192 C C . LEU D 3 97 ? 36.107 88.944 90.343 1.00 20.09 97 LEU J C 1
ATOM 19193 O O . LEU D 3 97 ? 36.007 88.959 91.575 1.00 25.43 97 LEU J O 1
ATOM 19209 N N . VAL D 3 98 ? 37.237 89.277 89.717 1.00 21.16 98 VAL J N 1
ATOM 19210 C CA . VAL D 3 98 ? 38.393 89.732 90.480 1.00 20.71 98 VAL J CA 1
ATOM 19211 C C . VAL D 3 98 ? 38.101 91.072 91.144 1.00 23.23 98 VAL J C 1
ATOM 19212 O O . VAL D 3 98 ? 38.503 91.309 92.289 1.00 22.80 98 VAL J O 1
ATOM 19225 N N . ASN D 3 99 ? 37.402 91.971 90.441 1.00 25.91 99 ASN J N 1
ATOM 19226 C CA . ASN D 3 99 ? 37.025 93.251 91.034 1.00 23.09 99 ASN J CA 1
ATOM 19227 C C . ASN D 3 99 ? 36.240 93.043 92.319 1.00 19.84 99 ASN J C 1
ATOM 19228 O O . ASN D 3 99 ? 36.400 93.798 93.284 1.00 25.58 99 ASN J O 1
ATOM 19239 N N . TYR D 3 100 ? 35.394 92.018 92.354 1.00 25.20 100 TYR J N 1
ATOM 19240 C CA . TYR D 3 100 ? 34.595 91.731 93.535 1.00 25.72 100 TYR J CA 1
ATOM 19241 C C . TYR D 3 100 ? 35.324 90.860 94.552 1.00 23.95 100 TYR J C 1
ATOM 19242 O O . TYR D 3 100 ? 34.707 90.423 95.528 1.00 31.08 100 TYR J O 1
ATOM 19260 N N . GLY D 3 101 ? 36.614 90.603 94.357 1.00 23.59 101 GLY J N 1
ATOM 19261 C CA . GLY D 3 101 ? 37.395 89.890 95.346 1.00 19.81 101 GLY J CA 1
ATOM 19262 C C . GLY D 3 101 ? 37.509 88.401 95.130 1.00 26.90 101 GLY J C 1
ATOM 19263 O O . GLY D 3 101 ? 37.654 87.654 96.105 1.00 28.34 101 GLY J O 1
ATOM 19267 N N . ALA D 3 102 ? 37.447 87.940 93.885 1.00 23.35 102 ALA J N 1
ATOM 19268 C CA . ALA D 3 102 ? 37.650 86.526 93.609 1.00 26.40 102 ALA J CA 1
ATOM 19269 C C . ALA D 3 102 ? 39.088 86.136 93.923 1.00 23.82 102 ALA J C 1
ATOM 19270 O O . ALA D 3 102 ? 40.030 86.852 93.569 1.00 19.82 102 ALA J O 1
ATOM 19277 N N . ASN D 3 103 ? 39.255 85.005 94.599 1.00 18.39 103 ASN J N 1
ATOM 19278 C CA . ASN D 3 103 ? 40.580 84.451 94.839 1.00 12.22 103 ASN J CA 1
ATOM 19279 C C . ASN D 3 103 ? 41.157 83.970 93.514 1.00 19.24 103 ASN J C 1
ATOM 19280 O O . ASN D 3 103 ? 40.623 83.044 92.898 1.00 30.97 103 ASN J O 1
ATOM 19291 N N . VAL D 3 104 ? 42.247 84.598 93.068 1.00 22.83 104 VAL J N 1
ATOM 19292 C CA . VAL D 3 104 ? 42.836 84.235 91.782 1.00 19.56 104 VAL J CA 1
ATOM 19293 C C . VAL D 3 104 ? 43.795 83.064 91.888 1.00 14.54 104 VAL J C 1
ATOM 19294 O O . VAL D 3 104 ? 44.247 82.557 90.855 1.00 13.93 104 VAL J O 1
ATOM 19307 N N . ASN D 3 105 ? 44.095 82.603 93.102 1.00 20.36 105 ASN J N 1
ATOM 19308 C CA . ASN D 3 105 ? 45.022 81.503 93.326 1.00 14.70 105 ASN J CA 1
ATOM 19309 C C . ASN D 3 105 ? 44.338 80.300 93.968 1.00 14.45 105 ASN J C 1
ATOM 19310 O O . ASN D 3 105 ? 45.001 79.482 94.610 1.00 25.51 105 ASN J O 1
ATOM 19321 N N . ALA D 3 106 ? 43.023 80.171 93.799 1.00 16.55 106 ALA J N 1
ATOM 19322 C CA . ALA D 3 106 ? 42.304 79.020 94.327 1.00 18.85 106 ALA J CA 1
ATOM 19323 C C . ALA D 3 106 ? 42.607 77.772 93.506 1.00 19.32 106 ALA J C 1
ATOM 19324 O O . ALA D 3 106 ? 42.746 77.833 92.283 1.00 13.25 106 ALA J O 1
ATOM 19331 N N . GLN D 3 107 ? 42.691 76.632 94.188 1.00 27.08 107 GLN J N 1
ATOM 19332 C CA . GLN D 3 107 ? 43.013 75.358 93.565 1.00 9.97 107 GLN J CA 1
ATOM 19333 C C . GLN D 3 107 ? 41.801 74.438 93.615 1.00 21.29 107 GLN J C 1
ATOM 19334 O O . GLN D 3 107 ? 41.066 74.414 94.606 1.00 22.34 107 GLN J O 1
ATOM 19348 N N . SER D 3 108 ? 41.595 73.689 92.537 1.00 27.26 108 SER J N 1
ATOM 19349 C CA . SER D 3 108 ? 40.517 72.720 92.467 1.00 17.53 108 SER J CA 1
ATOM 19350 C C . SER D 3 108 ? 40.981 71.398 93.076 1.00 28.51 108 SER J C 1
ATOM 19351 O O . SER D 3 108 ? 42.096 71.279 93.588 1.00 31.70 108 SER J O 1
ATOM 19359 N N . GLN D 3 109 ? 40.113 70.385 93.021 1.00 23.76 109 GLN J N 1
ATOM 19360 C CA . GLN D 3 109 ? 40.456 69.090 93.601 1.00 25.38 109 GLN J CA 1
ATOM 19361 C C . GLN D 3 109 ? 41.690 68.499 92.931 1.00 28.00 109 GLN J C 1
ATOM 19362 O O . GLN D 3 109 ? 42.568 67.947 93.605 1.00 32.22 109 GLN J O 1
ATOM 19376 N N . LYS D 3 110 ? 41.775 68.603 91.606 1.00 23.74 110 LYS J N 1
ATOM 19377 C CA . LYS D 3 110 ? 42.957 68.133 90.895 1.00 26.91 110 LYS J CA 1
ATOM 19378 C C . LYS D 3 110 ? 44.167 69.028 91.126 1.00 28.14 110 LYS J C 1
ATOM 19379 O O . LYS D 3 110 ? 45.299 68.578 90.922 1.00 29.65 110 LYS J O 1
ATOM 19398 N N . GLY D 3 111 ? 43.957 70.274 91.541 1.00 24.53 111 GLY J N 1
ATOM 19399 C CA . GLY D 3 111 ? 45.035 71.217 91.743 1.00 20.16 111 GLY J CA 1
ATOM 19400 C C . GLY D 3 111 ? 45.146 72.302 90.697 1.00 17.91 111 GLY J C 1
ATOM 19401 O O . GLY D 3 111 ? 46.153 73.018 90.681 1.00 24.69 111 GLY J O 1
ATOM 19405 N N . PHE D 3 112 ? 44.159 72.441 89.820 1.00 26.48 112 PHE J N 1
ATOM 19406 C CA . PHE D 3 112 ? 44.183 73.474 88.797 1.00 12.67 112 PHE J CA 1
ATOM 19407 C C . PHE D 3 112 ? 43.878 74.837 89.402 1.00 12.71 112 PHE J C 1
ATOM 19408 O O . PHE D 3 112 ? 42.968 74.980 90.223 1.00 20.62 112 PHE J O 1
ATOM 19425 N N . THR D 3 113 ? 44.637 75.832 88.994 1.00 15.27 113 THR J N 1
ATOM 19426 C CA . THR D 3 113 ? 44.340 77.219 89.300 1.00 12.80 113 THR J CA 1
ATOM 19427 C C . THR D 3 113 ? 43.654 77.874 88.114 1.00 8.64 113 THR J C 1
ATOM 19428 O O . THR D 3 113 ? 43.657 77.331 87.006 1.00 12.10 113 THR J O 1
ATOM 19439 N N . PRO D 3 114 ? 43.037 79.041 88.307 1.00 5.05 114 PRO J N 1
ATOM 19440 C CA . PRO D 3 114 ? 42.473 79.748 87.147 1.00 10.85 114 PRO J CA 1
ATOM 19441 C C . PRO D 3 114 ? 43.512 80.081 86.094 1.00 8.25 114 PRO J C 1
ATOM 19442 O O . PRO D 3 114 ? 43.212 80.055 84.891 1.00 10.28 114 PRO J O 1
ATOM 19453 N N . LEU D 3 115 ? 44.737 80.395 86.515 1.00 8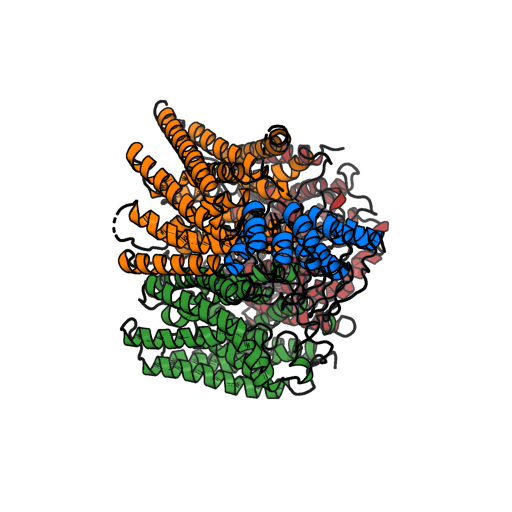.57 115 LEU J N 1
ATOM 19454 C CA . LEU D 3 115 ? 45.791 80.681 85.550 1.00 10.69 115 LEU J CA 1
ATOM 19455 C C . LEU D 3 115 ? 46.123 79.445 84.726 1.00 0.00 115 LEU J C 1
ATOM 19456 O O . LEU D 3 115 ? 46.380 79.548 83.525 1.00 9.35 115 LEU J O 1
ATOM 19472 N N . TYR D 3 116 ? 46.131 78.270 85.355 1.00 10.38 116 TYR J N 1
ATOM 19473 C CA . TYR D 3 116 ? 46.377 77.039 84.612 1.00 0.28 116 TYR J CA 1
ATOM 19474 C C . TYR D 3 116 ? 45.314 76.824 83.543 1.00 3.52 116 TYR J C 1
ATOM 19475 O O . TYR D 3 116 ? 45.633 76.456 82.408 1.00 0.00 116 TYR J O 1
ATOM 19493 N N . MET D 3 117 ? 44.045 77.040 83.890 1.00 2.73 117 MET J N 1
ATOM 19494 C CA . MET D 3 117 ? 42.973 76.851 82.922 1.00 0.88 117 MET J CA 1
ATOM 19495 C C . MET D 3 117 ? 43.073 77.862 81.786 1.00 0.00 117 MET J C 1
ATOM 19496 O O . MET D 3 117 ? 42.904 77.505 80.617 1.00 7.36 117 MET J O 1
ATOM 19510 N N . ALA D 3 118 ? 43.358 79.124 82.110 1.00 4.92 118 ALA J N 1
ATOM 19511 C CA . ALA D 3 118 ? 43.532 80.126 81.065 1.00 0.00 118 ALA J CA 1
ATOM 19512 C C . ALA D 3 118 ? 44.706 79.778 80.159 1.00 8.49 118 ALA J C 1
ATOM 19513 O O . ALA D 3 118 ? 44.629 79.952 78.938 1.00 2.53 118 ALA J O 1
ATOM 19520 N N . ALA D 3 119 ? 45.806 79.291 80.739 1.00 2.25 119 ALA J N 1
ATOM 19521 C CA . ALA D 3 119 ? 46.986 78.967 79.947 1.00 2.32 119 ALA J CA 1
ATOM 19522 C C . ALA D 3 119 ? 46.743 77.760 79.054 1.00 0.00 119 ALA J C 1
ATOM 19523 O O . ALA D 3 119 ? 47.157 77.751 77.891 1.00 3.54 119 ALA J O 1
ATOM 19530 N N . GLN D 3 120 ? 46.043 76.763 79.564 1.00 0.61 120 GLN J N 1
ATOM 19531 C CA . GLN D 3 120 ? 45.796 75.513 78.812 1.00 1.52 120 GLN J CA 1
ATOM 19532 C C . GLN D 3 120 ? 44.877 75.801 77.628 1.00 0.00 120 GLN J C 1
ATOM 19533 O O . GLN D 3 120 ? 45.027 75.141 76.621 1.00 0.68 120 GLN J O 1
ATOM 19547 N N . GLU D 3 121 ? 43.968 76.750 77.769 1.00 4.91 121 GLU J N 1
ATOM 19548 C CA . GLU D 3 121 ? 42.934 77.053 76.752 1.00 1.46 121 GLU J CA 1
ATOM 19549 C C . GLU D 3 121 ? 43.417 78.178 75.838 1.00 0.00 121 GLU J C 1
ATOM 19550 O O . GLU D 3 121 ? 42.632 78.614 75.008 1.00 6.58 121 GLU J O 1
ATOM 19562 N N . ASN D 3 122 ? 44.654 78.645 75.996 1.00 16.53 122 ASN J N 1
ATOM 19563 C CA . ASN D 3 122 ? 45.242 79.715 75.139 1.00 3.77 122 ASN J CA 1
ATOM 19564 C C . ASN D 3 122 ? 44.413 80.991 75.259 1.00 0.00 122 ASN J C 1
ATOM 19565 O O . ASN D 3 122 ? 44.261 81.676 74.263 1.00 14.56 122 ASN J O 1
ATOM 19576 N N . HIS D 3 123 ? 43.883 81.289 76.439 1.00 3.52 123 HIS J N 1
ATOM 19577 C CA . HIS D 3 123 ? 43.084 82.515 76.698 1.00 4.55 123 HIS J CA 1
ATOM 19578 C C . HIS D 3 123 ? 44.098 83.566 77.150 1.00 12.46 123 HIS J C 1
ATOM 19579 O O . HIS D 3 123 ? 44.225 83.731 78.372 1.00 16.34 123 HIS J O 1
ATOM 19593 N N . LEU D 3 124 ? 44.763 84.256 76.216 1.00 14.93 124 LEU J N 1
ATOM 19594 C CA . LEU D 3 124 ? 45.899 85.117 76.527 1.00 8.33 124 LEU J CA 1
ATOM 19595 C C . LEU D 3 124 ? 45.499 86.296 77.404 1.00 18.22 124 LEU J C 1
ATOM 19596 O O . LEU D 3 124 ? 46.224 86.649 78.337 1.00 18.98 124 LEU J O 1
ATOM 19612 N N . GLU D 3 125 ? 44.365 86.933 77.110 1.00 17.96 125 GLU J N 1
ATOM 19613 C CA . GLU D 3 125 ? 43.955 88.097 77.892 1.00 17.01 125 GLU J CA 1
ATOM 19614 C C . GLU D 3 125 ? 43.681 87.717 79.341 1.00 17.93 125 GLU J C 1
ATOM 19615 O O . GLU D 3 125 ? 44.027 88.465 80.265 1.00 30.26 125 GLU J O 1
ATOM 19627 N N . VAL D 3 126 ? 43.063 86.556 79.561 1.00 12.54 126 VAL J N 1
ATOM 19628 C CA . VAL D 3 126 ? 42.834 86.097 80.926 1.00 10.12 126 VAL J CA 1
ATOM 19629 C C . VAL D 3 126 ? 44.160 85.851 81.628 1.00 12.31 126 VAL J C 1
ATOM 19630 O O . VAL D 3 126 ? 44.321 86.179 82.808 1.00 9.04 126 VAL J O 1
ATOM 19643 N N . VAL D 3 127 ? 45.122 85.255 80.924 1.00 14.26 127 VAL J N 1
ATOM 19644 C CA . VAL D 3 127 ? 46.446 85.033 81.500 1.00 6.94 127 VAL J CA 1
ATOM 19645 C C . VAL D 3 127 ? 47.079 86.366 81.884 1.00 11.45 127 VAL J C 1
ATOM 19646 O O . VAL D 3 127 ? 47.634 86.522 82.981 1.00 13.06 127 VAL J O 1
ATOM 19659 N N . LYS D 3 128 ? 46.983 87.350 80.986 1.00 15.06 128 LYS J N 1
ATOM 19660 C CA . LYS D 3 128 ? 47.473 88.700 81.246 1.00 11.68 128 LYS J CA 1
ATOM 19661 C C . LYS D 3 128 ? 46.899 89.242 82.546 1.00 12.94 128 LYS J C 1
ATOM 19662 O O . LYS D 3 128 ? 47.631 89.657 83.452 1.00 21.12 128 LYS J O 1
ATOM 19681 N N . PHE D 3 129 ? 45.572 89.217 82.652 1.00 10.05 129 PHE J N 1
ATOM 19682 C CA . PHE D 3 129 ? 44.905 89.824 83.795 1.00 11.80 129 PHE J CA 1
ATOM 19683 C C . PHE D 3 129 ? 45.228 89.082 85.085 1.00 15.31 129 PHE J C 1
ATOM 19684 O O . PHE D 3 129 ? 45.481 89.706 86.123 1.00 29.26 129 PHE J O 1
ATOM 19701 N N . LEU D 3 130 ? 45.221 87.748 85.044 1.00 10.09 130 LEU J N 1
ATOM 19702 C CA . LEU D 3 130 ? 45.502 86.975 86.247 1.00 14.90 130 LEU J CA 1
ATOM 19703 C C . LEU D 3 130 ? 46.920 87.224 86.736 1.00 14.77 130 LEU J C 1
ATOM 19704 O O . LEU D 3 130 ? 47.144 87.403 87.938 1.00 16.01 130 LEU J O 1
ATOM 19720 N N . LEU D 3 131 ? 47.893 87.247 85.821 1.00 16.79 131 LEU J N 1
ATOM 19721 C CA . LEU D 3 131 ? 49.259 87.550 86.224 1.00 17.45 131 LEU J CA 1
ATOM 19722 C C . LEU D 3 131 ? 49.353 88.953 86.806 1.00 19.32 131 LEU J C 1
ATOM 19723 O O . LEU D 3 131 ? 49.997 89.161 87.839 1.00 25.47 131 LEU J O 1
ATOM 19739 N N . GLU D 3 132 ? 48.692 89.924 86.174 1.00 22.49 132 GLU J N 1
ATOM 19740 C CA . GLU D 3 132 ? 48.701 91.291 86.681 1.00 21.12 132 GLU J CA 1
ATOM 19741 C C . GLU D 3 132 ? 47.956 91.439 88.000 1.00 20.96 132 GLU J C 1
ATOM 19742 O O . GLU D 3 132 ? 48.088 92.484 88.645 1.00 25.61 132 GLU J O 1
ATOM 19754 N N . ASN D 3 133 ? 47.169 90.440 88.405 1.00 20.75 133 ASN J N 1
ATOM 19755 C CA . ASN D 3 133 ? 46.449 90.473 89.670 1.00 10.23 133 ASN J CA 1
ATOM 19756 C C . ASN D 3 133 ? 47.055 89.538 90.714 1.00 18.09 133 ASN J C 1
ATOM 19757 O O . ASN D 3 133 ? 46.405 89.225 91.715 1.00 20.43 133 ASN J O 1
ATOM 19768 N N . GLY D 3 134 ? 48.293 89.101 90.511 1.00 24.07 134 GLY J N 1
ATOM 19769 C CA . GLY D 3 134 ? 48.986 88.314 91.507 1.00 13.50 134 GLY J CA 1
ATOM 19770 C C . GLY D 3 134 ? 48.801 86.820 91.403 1.00 20.34 134 GLY J C 1
ATOM 19771 O O . GLY D 3 134 ? 49.064 86.113 92.383 1.00 26.02 134 GLY J O 1
ATOM 19775 N N . ALA D 3 135 ? 48.349 86.313 90.260 1.00 17.72 135 ALA J N 1
ATOM 19776 C CA . ALA D 3 135 ? 48.275 84.873 90.061 1.00 15.60 135 ALA J CA 1
ATOM 19777 C C . ALA D 3 135 ? 49.680 84.288 90.057 1.00 20.33 135 ALA J C 1
ATOM 19778 O O . ALA D 3 135 ? 50.547 84.740 89.303 1.00 23.87 135 ALA J O 1
ATOM 19785 N N . ASN D 3 136 ? 49.906 83.284 90.896 1.00 18.14 136 ASN J N 1
ATOM 19786 C CA . ASN D 3 136 ? 51.208 82.642 91.010 1.00 17.47 136 ASN J CA 1
ATOM 19787 C C . ASN D 3 136 ? 51.303 81.517 89.986 1.00 18.98 136 ASN J C 1
ATOM 19788 O O . ASN D 3 136 ? 50.539 80.549 90.048 1.00 22.14 136 ASN J O 1
ATOM 19799 N N . GLN D 3 137 ? 52.256 81.634 89.061 1.00 18.63 137 GLN J N 1
ATOM 19800 C CA . GLN D 3 137 ? 52.444 80.648 88.005 1.00 19.98 137 GLN J CA 1
ATOM 19801 C C . GLN D 3 137 ? 53.347 79.495 88.424 1.00 14.90 137 GLN J C 1
ATOM 19802 O O . GLN D 3 137 ? 53.940 78.842 87.559 1.00 24.16 137 GLN J O 1
ATOM 19816 N N . ASN D 3 138 ? 53.457 79.227 89.723 1.00 29.25 138 ASN J N 1
ATOM 19817 C CA . ASN D 3 138 ? 54.192 78.080 90.226 1.00 26.56 138 ASN J CA 1
ATOM 19818 C C . ASN D 3 138 ? 53.318 77.127 91.024 1.00 23.91 138 ASN J C 1
ATOM 19819 O O . ASN D 3 138 ? 53.818 76.098 91.487 1.00 32.49 138 ASN J O 1
ATOM 19830 N N . VAL D 3 139 ? 52.029 77.424 91.182 1.00 29.82 139 VAL J N 1
ATOM 19831 C CA . VAL D 3 139 ? 51.108 76.522 91.867 1.00 18.88 139 VAL J CA 1
ATOM 19832 C C . VAL D 3 139 ? 50.853 75.359 90.914 1.00 24.70 139 VAL J C 1
ATOM 19833 O O . VAL D 3 139 ? 50.054 75.467 89.983 1.00 22.95 139 VAL J O 1
ATOM 19846 N N . ALA D 3 140 ? 51.542 74.246 91.139 1.00 29.38 140 ALA J N 1
ATOM 19847 C CA . ALA D 3 140 ? 51.436 73.099 90.256 1.00 16.74 140 ALA J CA 1
ATOM 19848 C C . ALA D 3 140 ? 50.208 72.265 90.599 1.00 18.22 140 ALA J C 1
ATOM 19849 O O . ALA D 3 140 ? 49.623 72.378 91.679 1.00 26.86 140 ALA J O 1
ATOM 19856 N N . THR D 3 141 ? 49.820 71.419 89.652 1.00 23.61 141 THR J N 1
ATOM 19857 C CA . THR D 3 141 ? 48.718 70.493 89.844 1.00 21.34 141 THR J CA 1
ATOM 19858 C C . THR D 3 141 ? 49.213 69.219 90.518 1.00 23.99 141 THR J C 1
ATOM 19859 O O . THR D 3 141 ? 50.414 69.002 90.692 1.00 26.92 141 THR J O 1
ATOM 19870 N N . GLU D 3 142 ? 48.261 68.362 90.895 1.00 31.92 142 GLU J N 1
ATOM 19871 C CA . GLU D 3 142 ? 48.618 67.055 91.436 1.00 31.72 142 GLU J CA 1
ATOM 19872 C C . GLU D 3 142 ? 49.501 66.277 90.471 1.00 29.46 142 GLU J C 1
ATOM 19873 O O . GLU D 3 142 ? 50.378 65.521 90.901 1.00 35.42 142 GLU J O 1
ATOM 19885 N N . ASP D 3 143 ? 49.294 66.457 89.167 1.00 35.34 143 ASP J N 1
ATOM 19886 C CA . ASP D 3 143 ? 50.149 65.836 88.167 1.00 28.96 143 ASP J CA 1
ATOM 19887 C C . ASP D 3 143 ? 51.526 66.483 88.092 1.00 25.60 143 ASP J C 1
ATOM 19888 O O . ASP D 3 143 ? 52.381 65.987 87.352 1.00 24.69 143 ASP J O 1
ATOM 19897 N N . GLY D 3 144 ? 51.757 67.573 88.822 1.00 26.28 144 GLY J N 1
ATOM 19898 C CA . GLY D 3 144 ? 53.031 68.260 88.806 1.00 18.29 144 GLY J CA 1
ATOM 19899 C C . GLY D 3 144 ? 53.203 69.268 87.694 1.00 24.06 144 GLY J C 1
ATOM 19900 O O . GLY D 3 144 ? 54.322 69.753 87.492 1.00 27.49 144 GLY J O 1
ATOM 19904 N N . PHE D 3 145 ? 52.138 69.607 86.973 1.00 16.45 145 PHE J N 1
ATOM 19905 C CA . PHE D 3 145 ? 52.226 70.507 85.834 1.00 13.34 145 PHE J CA 1
ATOM 19906 C C . PHE D 3 145 ? 51.964 71.944 86.261 1.00 10.60 145 PHE J C 1
ATOM 19907 O O . PHE D 3 145 ? 51.101 72.210 87.100 1.00 19.95 145 PHE J O 1
ATOM 19924 N N . THR D 3 146 ? 52.718 72.854 85.686 1.00 16.58 146 THR J N 1
ATOM 19925 C CA . THR D 3 146 ? 52.531 74.283 85.859 1.00 8.10 146 THR J CA 1
ATOM 19926 C C . THR D 3 146 ? 51.813 74.870 84.657 1.00 10.01 146 THR J C 1
ATOM 19927 O O . THR D 3 146 ? 51.730 74.238 83.601 1.00 10.94 146 THR J O 1
ATOM 19938 N N . PRO D 3 147 ? 51.275 76.085 84.782 1.00 6.11 147 PRO J N 1
ATOM 19939 C CA . PRO D 3 147 ? 50.683 76.735 83.603 1.00 11.92 147 PRO J CA 1
ATOM 19940 C C . PRO D 3 147 ? 51.647 76.859 82.439 1.00 8.01 147 PRO J C 1
ATOM 19941 O O . PRO D 3 147 ? 51.247 76.690 81.279 1.00 10.98 147 PRO J O 1
ATOM 19952 N N . LEU D 3 148 ? 52.920 77.143 82.721 1.00 8.18 148 LEU J N 1
ATOM 19953 C CA . LEU D 3 148 ? 53.917 77.181 81.661 1.00 6.38 148 LEU J CA 1
ATOM 19954 C C . LEU D 3 148 ? 54.070 75.815 81.009 1.00 3.55 148 LEU J C 1
ATOM 19955 O O . LEU D 3 148 ? 54.177 75.716 79.783 1.00 7.03 148 LEU J O 1
ATOM 19971 N N . ALA D 3 149 ? 54.072 74.750 81.812 1.00 11.20 149 ALA J N 1
ATOM 19972 C CA . ALA D 3 149 ? 54.245 73.408 81.267 1.00 2.67 149 ALA J CA 1
ATOM 19973 C C . ALA D 3 149 ? 53.096 73.040 80.335 1.00 1.87 149 ALA J C 1
ATOM 19974 O O . ALA D 3 149 ? 53.318 72.560 79.219 1.00 13.59 149 ALA J O 1
ATOM 19981 N N . VAL D 3 150 ? 51.858 73.271 80.773 1.00 5.70 150 VAL J N 1
ATOM 19982 C CA . VAL D 3 150 ? 50.712 72.906 79.948 1.00 0.00 150 VAL J CA 1
ATOM 19983 C C . VAL D 3 150 ? 50.638 73.796 78.712 1.00 2.94 150 VAL J C 1
ATOM 19984 O O . VAL D 3 150 ? 50.247 73.341 77.631 1.00 11.86 150 VAL J O 1
ATOM 19997 N N . ALA D 3 151 ? 51.025 75.068 78.838 1.00 3.24 151 ALA J N 1
ATOM 19998 C CA . ALA D 3 151 ? 51.059 75.934 77.663 1.00 5.57 151 ALA J CA 1
ATOM 19999 C C . ALA D 3 151 ? 52.101 75.457 76.656 1.00 9.28 151 ALA J C 1
ATOM 20000 O O . ALA D 3 151 ? 51.880 75.530 75.441 1.00 9.46 151 ALA J O 1
ATOM 20007 N N . LEU D 3 152 ? 53.251 74.985 77.141 1.00 9.95 152 LEU J N 1
ATOM 20008 C CA . LEU D 3 152 ? 54.258 74.420 76.249 1.00 7.56 152 LEU J CA 1
ATOM 20009 C C . LEU D 3 152 ? 53.752 73.148 75.581 1.00 7.45 152 LEU J C 1
ATOM 20010 O O . LEU D 3 152 ? 53.965 72.942 74.381 1.00 18.03 152 LEU J O 1
ATOM 20026 N N . GLN D 3 153 ? 53.076 72.287 76.343 1.00 6.41 153 GLN J N 1
ATOM 20027 C CA . GLN D 3 153 ? 52.580 71.032 75.787 1.00 9.92 153 GLN J CA 1
ATOM 20028 C C . GLN D 3 153 ? 51.614 71.279 74.634 1.00 7.46 153 GLN J C 1
ATOM 20029 O O . GLN D 3 153 ? 51.671 70.590 73.611 1.00 15.41 153 GLN J O 1
ATOM 20043 N N . GLN D 3 154 ? 50.733 72.264 74.772 1.00 8.19 154 GLN J N 1
ATOM 20044 C CA . GLN D 3 154 ? 49.712 72.536 73.771 1.00 0.00 154 GLN J CA 1
ATOM 20045 C C . GLN D 3 154 ? 50.188 73.463 72.664 1.00 4.33 154 GLN J C 1
ATOM 20046 O O . GLN D 3 154 ? 49.397 73.802 71.780 1.00 6.03 154 GLN J O 1
ATOM 20060 N N . GLY D 3 155 ? 51.454 73.841 72.700 1.00 12.19 155 GLY J N 1
ATOM 20061 C CA . GLY D 3 155 ? 52.003 74.768 71.715 1.00 3.70 155 GLY J CA 1
ATOM 20062 C C . GLY D 3 155 ? 51.314 76.101 71.779 1.00 6.80 155 GLY J C 1
ATOM 20063 O O . GLY D 3 155 ? 51.267 76.755 70.769 1.00 5.35 155 GLY J O 1
ATOM 20067 N N . HIS D 3 156 ? 50.909 76.576 72.956 1.00 16.79 156 HIS J N 1
ATOM 20068 C CA . HIS D 3 156 ? 50.331 77.929 73.064 1.00 5.72 156 HIS J CA 1
ATOM 20069 C C . HIS D 3 156 ? 51.562 78.802 73.216 1.00 15.30 156 HIS J C 1
ATOM 20070 O O . HIS D 3 156 ? 51.981 78.999 74.353 1.00 13.22 156 HIS J O 1
ATOM 20084 N N . GLU D 3 157 ? 52.023 79.428 72.130 1.00 12.94 157 GLU J N 1
ATOM 20085 C CA . GLU D 3 157 ? 53.347 80.091 72.103 1.00 9.44 157 GLU J CA 1
ATOM 20086 C C . GLU D 3 157 ? 53.263 81.510 72.641 1.00 10.36 157 GLU J C 1
ATOM 20087 O O . GLU D 3 157 ? 54.227 81.929 73.256 1.00 15.62 157 GLU J O 1
ATOM 20099 N N . ASN D 3 158 ? 52.193 82.240 72.374 1.00 16.27 158 ASN J N 1
ATOM 20100 C CA . ASN D 3 158 ? 52.027 83.556 72.981 1.00 11.56 158 ASN J CA 1
ATOM 20101 C C . ASN D 3 158 ? 51.864 83.447 74.493 1.00 7.71 158 ASN J C 1
ATOM 20102 O O . ASN D 3 158 ? 52.450 84.236 75.247 1.00 17.99 158 ASN J O 1
ATOM 20113 N N . VAL D 3 159 ? 51.086 82.468 74.957 1.00 15.48 159 VAL J N 1
ATOM 20114 C CA . VAL D 3 159 ? 50.917 82.284 76.395 1.00 12.65 159 VAL J CA 1
ATOM 20115 C C . VAL D 3 159 ? 52.250 81.936 77.044 1.00 6.72 159 VAL J C 1
ATOM 20116 O O . VAL D 3 159 ? 52.587 82.458 78.110 1.00 15.70 159 VAL J O 1
ATOM 20129 N N . VAL D 3 160 ? 53.027 81.049 76.418 1.00 10.94 160 VAL J N 1
ATOM 20130 C CA . VAL D 3 160 ? 54.318 80.659 76.984 1.00 11.90 160 VAL J CA 1
ATOM 20131 C C . VAL D 3 160 ? 55.243 81.866 77.067 1.00 15.35 160 VAL J C 1
ATOM 20132 O O . VAL D 3 160 ? 55.921 82.089 78.081 1.00 16.91 160 VAL J O 1
ATOM 20145 N N . ALA D 3 161 ? 55.294 82.655 75.991 1.00 16.64 161 ALA J N 1
ATOM 20146 C CA . ALA D 3 161 ? 56.162 83.824 75.969 1.00 16.00 161 ALA J CA 1
ATOM 20147 C C . ALA D 3 161 ? 55.781 84.800 77.072 1.00 13.05 161 ALA J C 1
ATOM 20148 O O . ALA D 3 161 ? 56.644 85.307 77.796 1.00 20.92 161 ALA J O 1
ATOM 20155 N N . HIS D 3 162 ? 54.484 85.061 77.234 1.00 15.51 162 HIS J N 1
ATOM 20156 C CA . HIS D 3 162 ? 54.079 85.983 78.287 1.00 16.13 162 HIS J CA 1
ATOM 20157 C C . HIS D 3 162 ? 54.381 85.403 79.664 1.00 17.72 162 HIS J C 1
ATOM 20158 O O . HIS D 3 162 ? 54.813 86.132 80.564 1.00 25.11 162 HIS J O 1
ATOM 20172 N N . LEU D 3 163 ? 54.178 84.098 79.850 1.00 15.91 163 LEU J N 1
ATOM 20173 C CA . LEU D 3 163 ? 54.411 83.503 81.161 1.00 16.89 163 LEU J CA 1
ATOM 20174 C C . LEU D 3 163 ? 55.875 83.622 81.560 1.00 18.34 163 LEU J C 1
ATOM 20175 O O . LEU D 3 163 ? 56.190 83.995 82.695 1.00 22.94 163 LEU J O 1
ATOM 20191 N N . ILE D 3 164 ? 56.789 83.313 80.638 1.00 17.38 164 ILE J N 1
ATOM 20192 C CA . ILE D 3 164 ? 58.205 83.408 80.982 1.00 22.78 164 ILE J CA 1
ATOM 20193 C C . ILE D 3 164 ? 58.622 84.869 81.126 1.00 17.81 164 ILE J C 1
ATOM 20194 O O . ILE D 3 164 ? 59.458 85.202 81.972 1.00 26.48 164 ILE J O 1
ATOM 20210 N N . ASN D 3 165 ? 58.037 85.768 80.327 1.00 25.04 165 ASN J N 1
ATOM 20211 C CA . ASN D 3 165 ? 58.406 87.178 80.416 1.00 19.98 165 ASN J CA 1
ATOM 20212 C C . ASN D 3 165 ? 58.006 87.772 81.761 1.00 21.85 165 ASN J C 1
ATOM 20213 O O . ASN D 3 165 ? 58.792 88.484 82.396 1.00 34.12 165 ASN J O 1
ATOM 20224 N N . TYR D 3 166 ? 56.780 87.498 82.210 1.00 24.52 166 TYR J N 1
ATOM 20225 C CA . TYR D 3 166 ? 56.340 88.007 83.504 1.00 25.16 166 TYR J CA 1
ATOM 20226 C C . TYR D 3 166 ? 57.161 87.406 84.638 1.00 31.16 166 TYR J C 1
ATOM 20227 O O . TYR D 3 166 ? 57.565 88.115 85.566 1.00 32.41 166 TYR J O 1
ATOM 20245 N N . GLY D 3 167 ? 57.424 86.105 84.576 1.00 31.76 167 GLY J N 1
ATOM 20246 C CA . GLY D 3 167 ? 58.205 85.435 85.599 1.00 32.16 167 GLY J CA 1
ATOM 20247 C C . GLY D 3 167 ? 57.517 85.419 86.949 1.00 31.26 167 GLY J C 1
ATOM 20248 O O . GLY D 3 167 ? 57.011 84.386 87.385 1.00 33.86 167 GLY J O 1
#